Protein AF-A0A0R2WZL4-F1 (afdb_monomer)

Radius of gyration: 38.82 Å; Cα contacts (8 Å, |Δi|>4): 2685; chains: 1; bounding box: 129×86×103 Å

Structure (mmCIF, N/CA/C/O backbone):
data_AF-A0A0R2WZL4-F1
#
_entry.id   AF-A0A0R2WZL4-F1
#
loop_
_atom_site.group_PDB
_atom_site.id
_atom_site.type_symbol
_atom_site.label_atom_id
_atom_site.label_alt_id
_atom_site.label_comp_id
_atom_site.label_asym_id
_atom_site.label_entity_id
_atom_site.label_seq_id
_atom_site.pdbx_PDB_ins_code
_atom_site.Cartn_x
_atom_site.Cartn_y
_atom_site.Cartn_z
_atom_site.occupancy
_atom_site.B_iso_or_equiv
_atom_site.auth_seq_id
_atom_site.auth_comp_id
_atom_site.auth_asym_id
_atom_site.auth_atom_id
_atom_site.pdbx_PDB_model_num
ATOM 1 N N . MET A 1 1 ? 53.239 -12.359 5.645 1.00 42.91 1 MET A N 1
ATOM 2 C CA . MET A 1 1 ? 53.677 -11.224 6.497 1.00 42.91 1 MET A CA 1
ATOM 3 C C . MET A 1 1 ? 54.137 -11.592 7.932 1.00 42.91 1 MET A C 1
ATOM 5 O O . MET A 1 1 ? 54.342 -10.689 8.727 1.00 42.91 1 MET A O 1
ATOM 9 N N . LYS A 1 2 ? 54.384 -12.870 8.300 1.00 34.03 2 LYS A N 1
ATOM 10 C CA . LYS A 1 2 ? 54.748 -13.285 9.687 1.00 34.03 2 LYS A CA 1
ATOM 11 C C . LYS A 1 2 ? 56.235 -13.665 9.919 1.00 34.03 2 LYS A C 1
ATOM 13 O O . LYS A 1 2 ? 56.544 -14.350 10.886 1.00 34.03 2 LYS A O 1
ATOM 18 N N . LYS A 1 3 ? 57.171 -13.236 9.055 1.00 33.19 3 LYS A N 1
ATOM 19 C CA . LYS A 1 3 ? 58.615 -13.581 9.166 1.00 33.19 3 LYS A CA 1
ATOM 20 C C . LYS A 1 3 ? 59.605 -12.400 9.118 1.00 33.19 3 LYS A C 1
ATOM 22 O O . LYS A 1 3 ? 60.804 -12.633 9.174 1.00 33.19 3 LYS A O 1
ATOM 27 N N . TYR A 1 4 ? 59.121 -11.154 9.066 1.00 34.31 4 TYR A N 1
ATOM 28 C CA . TYR A 1 4 ? 59.945 -9.942 8.878 1.00 34.31 4 TYR A CA 1
ATOM 29 C C . TYR A 1 4 ? 59.833 -8.904 10.016 1.00 34.31 4 TYR A C 1
ATOM 31 O O . TYR A 1 4 ? 60.113 -7.729 9.816 1.00 34.31 4 TYR A O 1
ATOM 39 N N . LEU A 1 5 ? 59.451 -9.324 11.229 1.00 34.91 5 LEU A N 1
ATOM 40 C CA . LEU A 1 5 ? 59.210 -8.414 12.362 1.00 34.91 5 LEU A CA 1
ATOM 41 C C . LEU A 1 5 ? 60.094 -8.696 13.595 1.00 34.91 5 LEU A C 1
ATOM 43 O O . LEU A 1 5 ? 59.623 -8.634 14.728 1.00 34.91 5 LEU A O 1
ATOM 47 N N . LYS A 1 6 ? 61.372 -9.055 13.392 1.00 32.84 6 LYS A N 1
ATOM 48 C CA . LYS A 1 6 ? 62.297 -9.364 14.507 1.00 32.84 6 LYS A CA 1
ATOM 49 C C . LYS A 1 6 ? 63.731 -8.824 14.397 1.00 32.84 6 LYS A C 1
ATOM 51 O O . LYS A 1 6 ? 64.561 -9.187 15.220 1.00 32.84 6 LYS A O 1
ATOM 56 N N . ILE A 1 7 ? 64.021 -7.941 13.433 1.00 33.66 7 ILE A N 1
ATOM 57 C CA . ILE A 1 7 ? 65.332 -7.267 13.299 1.00 33.66 7 ILE A CA 1
ATOM 58 C C . ILE A 1 7 ? 65.134 -5.755 13.082 1.00 33.66 7 ILE A C 1
ATOM 60 O O . ILE A 1 7 ? 65.568 -5.178 12.092 1.00 33.66 7 ILE A O 1
ATOM 64 N N . ILE A 1 8 ? 64.454 -5.101 14.029 1.00 38.44 8 ILE A N 1
ATOM 65 C CA . ILE A 1 8 ? 64.528 -3.644 14.227 1.00 38.44 8 ILE A CA 1
ATOM 66 C C . ILE A 1 8 ? 64.680 -3.391 15.729 1.00 38.44 8 ILE A C 1
ATOM 68 O O . ILE A 1 8 ? 63.688 -3.238 16.437 1.00 38.44 8 ILE A O 1
ATOM 72 N N . LYS A 1 9 ? 65.935 -3.411 16.198 1.00 31.67 9 LYS A N 1
ATOM 73 C CA . LYS A 1 9 ? 66.472 -2.714 17.387 1.00 31.67 9 LYS A CA 1
ATOM 74 C C . LYS A 1 9 ? 67.906 -3.191 17.651 1.00 31.67 9 LYS A C 1
ATOM 76 O O . LYS A 1 9 ? 68.099 -4.134 18.405 1.00 31.67 9 LYS A O 1
ATOM 81 N N . CYS A 1 10 ? 68.886 -2.529 17.028 1.00 31.28 10 CYS A N 1
ATOM 82 C CA . CYS A 1 10 ? 70.178 -2.211 17.654 1.00 31.28 10 CYS A CA 1
ATOM 83 C C . CYS A 1 10 ? 71.043 -1.286 16.767 1.00 31.28 10 CYS A C 1
ATOM 85 O O . CYS A 1 10 ? 71.426 -1.669 15.670 1.00 31.28 10 CYS A O 1
ATOM 87 N N . ILE A 1 11 ? 71.419 -0.135 17.345 1.00 31.19 11 ILE A N 1
ATOM 88 C CA . ILE A 1 11 ? 72.631 0.676 17.083 1.00 31.19 11 ILE A CA 1
ATOM 89 C C . ILE A 1 11 ? 72.635 1.654 15.877 1.00 31.19 11 ILE A C 1
ATOM 91 O O . ILE A 1 11 ? 72.420 1.300 14.724 1.00 31.19 11 ILE A O 1
ATOM 95 N N . VAL A 1 12 ? 72.922 2.921 16.221 1.00 36.00 12 VAL A N 1
ATOM 96 C CA . VAL A 1 12 ? 72.890 4.212 15.485 1.00 36.00 12 VAL A CA 1
ATOM 97 C C . VAL A 1 12 ? 73.800 5.186 16.289 1.00 36.00 12 VAL A C 1
ATOM 99 O O . VAL A 1 12 ? 73.864 4.965 17.503 1.00 36.00 12 VAL A O 1
ATOM 102 N N . PRO A 1 13 ? 74.462 6.254 15.758 1.00 50.94 13 PRO A N 1
ATOM 103 C CA . PRO A 1 13 ? 74.482 6.853 14.404 1.00 50.94 13 PRO A CA 1
ATOM 104 C C . PRO A 1 13 ? 75.908 6.950 13.778 1.00 50.94 13 PRO A C 1
ATOM 106 O O . PRO A 1 13 ? 76.852 6.413 14.342 1.00 50.94 13 PRO A O 1
ATOM 109 N N . VAL A 1 14 ? 76.070 7.682 12.652 1.00 32.44 14 VAL A N 1
ATOM 110 C CA . VAL A 1 14 ? 77.042 8.804 12.422 1.00 32.44 14 VAL A CA 1
ATOM 111 C C . VAL A 1 14 ? 77.163 9.153 10.914 1.00 32.44 14 VAL A C 1
ATOM 113 O O . VAL A 1 14 ? 77.329 8.269 10.090 1.00 32.44 14 VAL A O 1
ATOM 116 N N . PHE A 1 15 ? 77.028 10.455 10.601 1.00 32.34 15 PHE A N 1
ATOM 117 C CA . PHE A 1 15 ? 77.385 11.273 9.408 1.00 32.34 15 PHE A CA 1
ATOM 118 C C . PHE A 1 15 ? 77.927 10.611 8.101 1.00 32.34 15 PHE A C 1
ATOM 120 O O . PHE A 1 15 ? 78.704 9.674 8.132 1.00 32.34 15 PHE A O 1
ATOM 127 N N . SER A 1 16 ? 77.661 11.129 6.887 1.00 33.50 16 SER A N 1
ATOM 128 C CA . SER A 1 16 ? 77.363 12.527 6.514 1.00 33.50 16 SER A CA 1
ATOM 129 C C . SER A 1 16 ? 76.373 12.689 5.337 1.00 33.50 16 SER A C 1
ATOM 131 O O . SER A 1 16 ? 76.288 11.881 4.412 1.00 33.50 16 SER A O 1
ATOM 133 N N . LYS A 1 17 ? 75.607 13.790 5.359 1.00 40.66 17 LYS A N 1
ATOM 134 C CA . LYS A 1 17 ? 74.672 14.190 4.295 1.00 40.66 17 LYS A CA 1
ATOM 135 C C . LYS A 1 17 ? 75.408 15.023 3.237 1.00 40.66 17 LYS A C 1
ATOM 137 O O . LYS A 1 17 ? 75.657 16.189 3.511 1.00 40.66 17 LYS A O 1
ATOM 142 N N . LEU A 1 18 ? 75.692 14.476 2.047 1.00 36.78 18 LEU A N 1
ATOM 143 C CA . LEU A 1 18 ? 75.801 15.265 0.793 1.00 36.78 18 LEU A CA 1
ATOM 144 C C . LEU A 1 18 ? 75.927 14.416 -0.489 1.00 36.78 18 LEU A C 1
ATOM 146 O O . LEU A 1 18 ? 75.380 14.807 -1.517 1.00 36.78 18 LEU A O 1
ATOM 150 N N . LEU A 1 19 ? 76.557 13.233 -0.450 1.00 36.47 19 LEU A N 1
ATOM 151 C CA . LEU A 1 19 ? 76.809 12.447 -1.676 1.00 36.47 19 LEU A CA 1
ATOM 152 C C . LEU A 1 19 ? 75.627 11.565 -2.140 1.00 36.47 19 LEU A C 1
ATOM 154 O O . LEU A 1 19 ? 75.511 11.234 -3.317 1.00 36.47 19 LEU A O 1
ATOM 158 N N . VAL A 1 20 ? 74.693 11.234 -1.242 1.00 38.94 20 VAL A N 1
ATOM 159 C CA . VAL A 1 20 ? 73.538 10.358 -1.539 1.00 38.94 20 VAL A CA 1
ATOM 160 C C . VAL A 1 20 ? 72.453 11.065 -2.378 1.00 38.94 20 VAL A C 1
ATOM 162 O O . VAL A 1 20 ? 71.661 10.408 -3.053 1.00 38.94 20 VAL A O 1
ATOM 165 N N . GLY A 1 21 ? 72.423 12.404 -2.386 1.00 35.44 21 GLY A N 1
ATOM 166 C CA . GLY A 1 21 ? 71.354 13.191 -3.017 1.00 35.44 21 GLY A CA 1
ATOM 167 C C . GLY A 1 21 ? 71.314 13.135 -4.550 1.00 35.44 21 GLY A C 1
ATOM 168 O O . GLY A 1 21 ? 70.229 13.188 -5.127 1.00 35.44 21 GLY A O 1
ATOM 169 N N . ARG A 1 22 ? 72.467 12.999 -5.223 1.00 36.53 22 ARG A N 1
ATOM 170 C CA . ARG A 1 22 ? 72.528 12.932 -6.699 1.00 36.53 22 ARG A CA 1
ATOM 171 C C . ARG A 1 22 ? 72.391 11.511 -7.248 1.00 36.53 22 ARG A C 1
ATOM 173 O O . ARG A 1 22 ? 71.709 11.332 -8.250 1.00 36.53 22 ARG A O 1
ATOM 180 N N . ILE A 1 23 ? 72.927 10.499 -6.561 1.00 40.91 23 ILE A N 1
ATOM 181 C CA . ILE A 1 23 ? 72.778 9.095 -6.986 1.00 40.91 23 ILE A CA 1
ATOM 182 C C . ILE A 1 23 ? 71.340 8.602 -6.764 1.00 40.91 23 ILE A C 1
ATOM 184 O O . ILE A 1 23 ? 70.793 7.938 -7.642 1.00 40.91 23 ILE A O 1
ATOM 188 N N . LYS A 1 24 ? 70.663 9.008 -5.673 1.00 36.94 24 LYS A N 1
ATOM 189 C CA . LYS A 1 24 ? 69.231 8.700 -5.514 1.00 36.94 24 LYS A CA 1
ATOM 190 C C . LYS A 1 24 ? 68.367 9.334 -6.605 1.00 36.94 24 LYS A C 1
ATOM 192 O O . LYS A 1 24 ? 67.495 8.644 -7.106 1.00 36.94 24 LYS A O 1
ATOM 197 N N . LYS A 1 25 ? 68.613 10.583 -7.027 1.00 36.12 25 LYS A N 1
ATOM 198 C CA . LYS A 1 25 ? 67.822 11.196 -8.114 1.00 36.12 25 LYS A CA 1
ATOM 199 C C . LYS A 1 25 ? 68.014 10.517 -9.476 1.00 36.12 25 LYS A C 1
ATOM 201 O O . LYS A 1 25 ? 67.061 10.498 -10.242 1.00 36.12 25 LYS A O 1
ATOM 206 N N . LEU A 1 26 ? 69.182 9.933 -9.762 1.00 34.38 26 LEU A N 1
ATOM 207 C CA . LEU A 1 26 ? 69.408 9.220 -11.026 1.00 34.38 26 LEU A CA 1
ATOM 208 C C . LEU A 1 26 ? 68.809 7.799 -11.017 1.00 34.38 26 LEU A C 1
ATOM 210 O O . LEU A 1 26 ? 68.185 7.397 -11.992 1.00 34.38 26 LEU A O 1
ATOM 214 N N . LEU A 1 27 ? 68.915 7.065 -9.901 1.00 35.75 27 LEU A N 1
ATOM 215 C CA . LEU A 1 27 ? 68.297 5.735 -9.764 1.00 35.75 27 LEU A CA 1
ATOM 216 C C . LEU A 1 27 ? 66.770 5.772 -9.586 1.00 35.75 27 LEU A C 1
ATOM 218 O O . LEU A 1 27 ? 66.108 4.823 -9.988 1.00 35.75 27 LEU A O 1
ATOM 222 N N . PHE A 1 28 ? 66.192 6.856 -9.052 1.00 37.56 28 PHE A N 1
ATOM 223 C CA . PHE A 1 28 ? 64.728 7.018 -9.006 1.00 37.56 28 PHE A CA 1
ATOM 224 C C . PHE A 1 28 ? 64.120 7.348 -10.381 1.00 37.56 28 PHE A C 1
ATOM 226 O O . PHE A 1 28 ? 62.943 7.090 -10.595 1.00 37.56 28 PHE A O 1
ATOM 233 N N . PHE A 1 29 ? 64.913 7.883 -11.320 1.00 36.09 29 PHE A N 1
ATOM 234 C CA . PHE A 1 29 ? 64.477 8.155 -12.698 1.00 36.09 29 PHE A CA 1
ATOM 235 C C . PHE A 1 29 ? 64.602 6.942 -13.636 1.00 36.09 29 PHE A C 1
ATOM 237 O O . PHE A 1 29 ? 63.929 6.897 -14.658 1.00 36.09 29 PHE A O 1
ATOM 244 N N . LEU A 1 30 ? 65.435 5.951 -13.295 1.00 32.41 30 LEU A N 1
ATOM 245 C CA . LEU A 1 30 ? 65.675 4.749 -14.111 1.00 32.41 30 LEU A CA 1
ATOM 246 C C . LEU A 1 30 ? 64.842 3.521 -13.697 1.00 32.41 30 LEU A C 1
ATOM 248 O O . LEU A 1 30 ? 64.980 2.464 -14.301 1.00 32.41 30 LEU A O 1
ATOM 252 N N . PHE A 1 31 ? 63.957 3.662 -12.705 1.00 34.00 31 PHE A N 1
ATOM 253 C CA . PHE A 1 31 ? 62.979 2.640 -12.299 1.00 34.00 31 PHE A CA 1
ATOM 254 C C . PHE A 1 31 ? 61.521 3.068 -12.561 1.00 34.00 31 PHE A C 1
ATOM 256 O O . PHE A 1 31 ? 60.591 2.558 -11.940 1.00 34.00 31 PHE A O 1
ATOM 263 N N . TRP A 1 32 ? 61.313 4.000 -13.497 1.00 36.41 32 TRP A N 1
ATOM 264 C CA . TRP A 1 32 ? 59.991 4.520 -13.867 1.00 36.41 32 TRP A CA 1
ATOM 265 C C . TRP A 1 32 ? 59.650 4.235 -15.338 1.00 36.41 32 TRP A C 1
ATOM 267 O O . TRP A 1 32 ? 59.390 5.129 -16.135 1.00 36.41 32 TRP A O 1
ATOM 277 N N . SER A 1 33 ? 59.672 2.948 -15.696 1.00 35.72 33 SER A N 1
ATOM 278 C CA . SER A 1 33 ? 59.216 2.433 -16.999 1.00 35.72 33 SER A CA 1
ATOM 279 C C . SER A 1 33 ? 58.609 1.022 -16.905 1.00 35.72 33 SER A C 1
ATOM 281 O O . SER A 1 33 ? 58.735 0.222 -17.825 1.00 35.72 33 SER A O 1
ATOM 283 N N . ALA A 1 34 ? 57.945 0.721 -15.781 1.00 35.31 34 ALA A N 1
ATOM 284 C CA . ALA A 1 34 ? 57.037 -0.422 -15.619 1.00 35.31 34 ALA A CA 1
ATOM 285 C C . ALA A 1 34 ? 56.175 -0.275 -14.344 1.00 35.31 34 ALA A C 1
ATOM 287 O O . ALA A 1 34 ? 56.129 -1.177 -13.509 1.00 35.31 34 ALA A O 1
ATOM 288 N N . LEU A 1 35 ? 55.493 0.866 -14.160 1.00 33.72 35 LEU A N 1
ATOM 289 C CA . LEU A 1 35 ? 54.338 0.876 -13.257 1.00 33.72 35 LEU A CA 1
ATOM 290 C C . LEU A 1 35 ? 53.170 0.236 -14.008 1.00 33.72 35 LEU A C 1
ATOM 292 O O . LEU A 1 35 ? 52.430 0.906 -14.722 1.00 33.72 35 LEU A O 1
ATOM 296 N N . THR A 1 36 ? 53.009 -1.075 -13.840 1.00 37.25 36 THR A N 1
ATOM 297 C CA . THR A 1 36 ? 51.704 -1.707 -14.032 1.00 37.25 36 THR A CA 1
ATOM 298 C C . THR A 1 36 ? 50.740 -1.032 -13.062 1.00 37.25 36 THR A C 1
ATOM 300 O O . THR A 1 36 ? 50.865 -1.223 -11.847 1.00 37.25 36 THR A O 1
ATOM 303 N N . PHE A 1 37 ? 49.821 -0.209 -13.573 1.00 42.28 37 PHE A N 1
ATOM 304 C CA . PHE A 1 37 ? 48.722 0.311 -12.767 1.00 42.28 37 PHE A CA 1
ATOM 305 C C . PHE A 1 37 ? 47.989 -0.885 -12.153 1.00 42.28 37 PHE A C 1
ATOM 307 O O . PHE A 1 37 ? 47.539 -1.779 -12.869 1.00 42.28 37 PHE A O 1
ATOM 314 N N . ALA A 1 38 ? 47.927 -0.937 -10.822 1.00 42.78 38 ALA A N 1
ATOM 315 C CA . ALA A 1 38 ? 47.185 -1.976 -10.125 1.00 42.78 38 ALA A CA 1
ATOM 316 C C . ALA A 1 38 ? 45.692 -1.725 -10.371 1.00 42.78 38 ALA A C 1
ATOM 318 O O . ALA A 1 38 ? 45.100 -0.832 -9.766 1.00 42.78 38 ALA A O 1
ATOM 319 N N . GLN A 1 39 ? 45.122 -2.468 -11.318 1.00 54.16 39 GLN A N 1
ATOM 320 C CA . GLN A 1 39 ? 43.745 -2.293 -11.758 1.00 54.16 39 GLN A CA 1
ATOM 321 C C . GLN A 1 39 ? 42.776 -2.575 -10.602 1.00 54.16 39 GLN A C 1
ATOM 323 O O . GLN A 1 39 ? 42.875 -3.604 -9.932 1.00 54.16 39 GLN A O 1
ATOM 328 N N . THR A 1 40 ? 41.829 -1.663 -10.372 1.00 61.69 40 THR A N 1
ATOM 329 C CA . THR A 1 40 ? 40.740 -1.899 -9.414 1.00 61.69 40 THR A CA 1
ATOM 330 C C . THR A 1 40 ? 39.724 -2.860 -10.026 1.00 61.69 40 THR A C 1
ATOM 332 O O . THR A 1 40 ? 39.302 -2.676 -11.167 1.00 61.69 40 THR A O 1
ATOM 335 N N . SER A 1 41 ? 39.357 -3.914 -9.296 1.00 76.06 41 SER A N 1
ATOM 336 C CA . SER A 1 41 ? 38.286 -4.818 -9.726 1.00 76.06 41 SER A CA 1
ATOM 337 C C . SER A 1 41 ? 36.934 -4.086 -9.729 1.00 76.06 41 SER A C 1
ATOM 339 O O . SER A 1 41 ? 36.738 -3.214 -8.878 1.00 76.06 41 SER A O 1
ATOM 341 N N . PRO A 1 42 ? 35.996 -4.444 -10.626 1.00 87.31 42 PRO A N 1
ATOM 342 C CA . PRO A 1 42 ? 34.626 -3.934 -10.602 1.00 87.31 42 PRO A CA 1
ATOM 343 C C . PRO A 1 42 ? 33.976 -4.073 -9.223 1.00 87.31 42 PRO A C 1
ATOM 345 O O . PRO A 1 42 ? 34.118 -5.111 -8.571 1.00 87.31 42 PRO A O 1
ATOM 348 N N . ILE A 1 43 ? 33.246 -3.043 -8.797 1.00 90.31 43 ILE A N 1
ATOM 349 C CA . ILE A 1 43 ? 32.534 -3.026 -7.513 1.00 90.31 43 ILE A CA 1
ATOM 350 C C . ILE A 1 43 ? 31.051 -3.268 -7.793 1.00 90.31 43 ILE A C 1
ATOM 352 O O . ILE A 1 43 ? 30.420 -2.466 -8.475 1.00 90.31 43 ILE A O 1
ATOM 356 N N . SER A 1 44 ? 30.497 -4.368 -7.281 1.00 91.50 44 SER A N 1
ATOM 357 C CA . SER A 1 44 ? 29.059 -4.653 -7.374 1.00 91.50 44 SER A CA 1
ATOM 358 C C . SER A 1 44 ? 28.257 -3.634 -6.568 1.00 91.50 44 SER A C 1
ATOM 360 O O . SER A 1 44 ? 28.508 -3.478 -5.376 1.00 91.50 44 SER A O 1
ATOM 362 N N . LEU A 1 45 ? 27.276 -2.995 -7.207 1.00 89.12 45 LEU A N 1
ATOM 363 C CA . LEU A 1 45 ? 26.297 -2.107 -6.567 1.00 89.12 45 LEU A CA 1
ATOM 364 C C . LEU A 1 45 ? 24.954 -2.814 -6.295 1.00 89.12 45 LEU A C 1
ATOM 366 O O . LEU A 1 45 ? 24.083 -2.246 -5.650 1.00 89.12 45 LEU A O 1
ATOM 370 N N . GLY A 1 46 ? 24.796 -4.063 -6.752 1.00 90.06 46 GLY A N 1
ATOM 371 C CA . GLY A 1 46 ? 23.563 -4.839 -6.605 1.00 90.06 46 GLY A CA 1
ATOM 372 C C . GLY A 1 46 ? 22.671 -4.744 -7.841 1.00 90.06 46 GLY A C 1
ATOM 373 O O . GLY A 1 46 ? 23.168 -4.636 -8.961 1.00 90.06 46 GLY A O 1
ATOM 374 N N . GLU A 1 47 ? 21.360 -4.826 -7.644 1.00 92.81 47 GLU A N 1
ATOM 375 C CA . GLU A 1 47 ? 20.355 -4.673 -8.700 1.00 92.81 47 GLU A CA 1
ATOM 376 C C . GLU A 1 47 ? 19.944 -3.200 -8.844 1.00 92.81 47 GLU A C 1
ATOM 378 O O . GLU A 1 47 ? 19.761 -2.508 -7.842 1.00 92.81 47 GLU A O 1
ATOM 383 N N . LEU A 1 48 ? 19.771 -2.714 -10.077 1.00 93.19 48 LEU A N 1
ATOM 384 C CA . LEU A 1 48 ? 19.361 -1.335 -10.343 1.00 93.19 48 LEU A CA 1
ATOM 385 C C . LEU A 1 48 ? 17.897 -1.088 -9.950 1.00 93.19 48 LEU A C 1
ATOM 387 O O . LEU A 1 48 ? 16.988 -1.281 -10.761 1.00 93.19 48 LEU A O 1
ATOM 391 N N . GLN A 1 49 ? 17.686 -0.611 -8.724 1.00 91.50 49 GLN A N 1
ATOM 392 C CA . GLN A 1 49 ? 16.381 -0.145 -8.256 1.00 91.50 49 GLN A CA 1
ATOM 393 C C . GLN A 1 49 ? 16.065 1.261 -8.803 1.00 91.50 49 GLN A C 1
ATOM 395 O O . GLN A 1 49 ? 16.957 2.113 -8.832 1.00 91.50 49 GLN A O 1
ATOM 400 N N . PRO A 1 50 ? 14.817 1.543 -9.225 1.00 93.31 50 PRO A N 1
ATOM 401 C CA . PRO A 1 50 ? 14.433 2.811 -9.848 1.00 93.31 50 PRO A CA 1
ATOM 402 C C . PRO A 1 50 ? 14.173 3.934 -8.826 1.00 93.31 50 PRO A C 1
ATOM 404 O O . PRO A 1 50 ? 13.101 4.540 -8.801 1.00 93.31 50 PRO A O 1
ATOM 407 N N . PHE A 1 51 ? 15.157 4.246 -7.976 1.00 94.56 51 PHE A N 1
ATOM 408 C CA . PHE A 1 51 ? 15.015 5.230 -6.888 1.00 94.56 51 PHE A CA 1
ATOM 409 C C . PHE A 1 51 ? 14.602 6.636 -7.367 1.00 94.56 51 PHE A C 1
ATOM 411 O O . PHE A 1 51 ? 14.032 7.409 -6.602 1.00 94.56 51 PHE A O 1
ATOM 418 N N . TRP A 1 52 ? 14.849 6.979 -8.633 1.00 92.94 52 TRP A N 1
ATOM 419 C CA . TRP A 1 52 ? 14.465 8.258 -9.243 1.00 92.94 52 TRP A CA 1
ATOM 420 C C . TRP A 1 52 ? 12.996 8.346 -9.680 1.00 92.94 52 TRP A C 1
ATOM 422 O O . TRP A 1 52 ? 12.560 9.432 -10.058 1.00 92.94 52 TRP A O 1
ATOM 432 N N . ARG A 1 53 ? 12.215 7.252 -9.633 1.00 93.38 53 ARG A N 1
ATOM 433 C CA . ARG A 1 53 ? 10.798 7.237 -10.054 1.00 93.38 53 ARG A CA 1
ATOM 434 C C . ARG A 1 53 ? 9.849 7.808 -8.991 1.00 93.38 53 ARG A C 1
ATOM 436 O O . ARG A 1 53 ? 8.836 7.203 -8.626 1.00 93.38 53 ARG A O 1
ATOM 443 N N . SER A 1 54 ? 10.179 8.996 -8.487 1.00 93.50 54 SER A N 1
ATOM 444 C CA . SER A 1 54 ? 9.365 9.756 -7.534 1.00 93.50 54 SER A CA 1
ATOM 445 C C . SER A 1 54 ? 9.348 11.245 -7.891 1.00 93.50 54 SER A C 1
ATOM 447 O O . SER A 1 54 ? 10.378 11.802 -8.269 1.00 93.50 54 SER A O 1
ATOM 449 N N . GLN A 1 55 ? 8.202 11.921 -7.741 1.00 93.44 55 GLN A N 1
ATOM 450 C CA . GLN A 1 55 ? 8.107 13.377 -7.936 1.00 93.44 55 GLN A CA 1
ATOM 451 C C . GLN A 1 55 ? 7.191 14.067 -6.914 1.00 93.44 55 GLN A C 1
ATOM 453 O O . GLN A 1 55 ? 6.211 13.478 -6.453 1.00 93.44 55 GLN A O 1
ATOM 458 N N . PRO A 1 56 ? 7.481 15.328 -6.554 1.00 93.56 56 PRO A N 1
ATOM 459 C CA . PRO A 1 56 ? 6.592 16.145 -5.740 1.00 93.56 56 PRO A CA 1
ATOM 460 C C . PRO A 1 56 ? 5.449 16.749 -6.572 1.00 93.56 56 PRO A C 1
ATOM 462 O O . PRO A 1 56 ? 5.650 17.243 -7.684 1.00 93.56 56 PRO A O 1
ATOM 465 N N . VAL A 1 57 ? 4.248 16.779 -5.994 1.00 95.31 57 VAL A N 1
ATOM 466 C CA . VAL A 1 57 ? 3.075 17.494 -6.520 1.00 95.31 57 VAL A CA 1
ATOM 467 C C . VAL A 1 57 ? 2.584 18.499 -5.479 1.00 95.31 57 VAL A C 1
ATOM 469 O O . VAL A 1 57 ? 2.466 18.192 -4.290 1.00 95.31 57 VAL A O 1
ATOM 472 N N . LEU A 1 58 ? 2.364 19.747 -5.907 1.00 93.19 58 LEU A N 1
ATOM 473 C CA . LEU A 1 58 ? 2.292 20.893 -4.995 1.00 93.19 58 LEU A CA 1
ATOM 474 C C . LEU A 1 58 ? 0.925 21.585 -4.986 1.00 93.19 58 LEU A C 1
ATOM 476 O O . LEU A 1 58 ? 0.453 22.104 -6.001 1.00 93.19 58 LEU A O 1
ATOM 480 N N . GLY A 1 59 ? 0.354 21.738 -3.791 1.00 93.81 59 GLY A N 1
ATOM 481 C CA . GLY A 1 59 ? -0.661 22.752 -3.523 1.00 93.81 59 GLY A CA 1
ATOM 482 C C . GLY A 1 59 ? -0.096 24.159 -3.790 1.00 93.81 59 GLY A C 1
ATOM 483 O O . GLY A 1 59 ? 1.074 24.423 -3.479 1.00 93.81 59 GLY A O 1
ATOM 484 N N . PRO A 1 60 ? -0.888 25.079 -4.372 1.00 94.00 60 PRO A N 1
ATOM 485 C CA . PRO A 1 60 ? -2.350 25.043 -4.515 1.00 94.00 60 PRO A CA 1
ATOM 486 C C . PRO A 1 60 ? -2.891 24.437 -5.830 1.00 94.00 60 PRO A C 1
ATOM 488 O O . PRO A 1 60 ? -4.064 24.626 -6.130 1.00 94.00 60 PRO A O 1
ATOM 491 N N . TYR A 1 61 ? -2.074 23.752 -6.637 1.00 94.75 61 TYR A N 1
ATOM 492 C CA . TYR A 1 61 ? -2.434 23.329 -8.006 1.00 94.75 61 TYR A CA 1
ATOM 493 C C . TYR A 1 61 ? -2.808 21.836 -8.126 1.00 94.75 61 TYR A C 1
ATOM 495 O O . TYR A 1 61 ? -2.878 21.290 -9.226 1.00 94.75 61 TYR A O 1
ATOM 503 N N . LEU A 1 62 ? -3.029 21.154 -6.997 1.00 96.12 62 LEU A N 1
ATOM 504 C CA . LEU A 1 62 ? -3.294 19.709 -6.951 1.00 96.12 62 LEU A CA 1
ATOM 505 C C . LEU A 1 62 ? -4.579 19.325 -7.699 1.00 96.12 62 LEU A C 1
ATOM 507 O O . LEU A 1 62 ? -4.557 18.393 -8.496 1.00 96.12 62 LEU A O 1
ATOM 511 N N . GLN A 1 63 ? -5.667 20.083 -7.514 1.00 94.12 63 GLN A N 1
ATOM 512 C CA . GLN A 1 63 ? -6.939 19.835 -8.213 1.00 94.12 63 GLN A CA 1
ATOM 513 C C . GLN A 1 63 ? -6.861 20.040 -9.737 1.00 94.12 63 GLN A C 1
ATOM 515 O O . GLN A 1 63 ? -7.686 19.501 -10.469 1.00 94.12 63 GLN A O 1
ATOM 520 N N . ASP A 1 64 ? -5.851 20.771 -10.219 1.00 91.69 64 ASP A N 1
ATOM 521 C CA . ASP A 1 64 ? -5.598 20.971 -11.651 1.00 91.69 64 ASP A CA 1
ATOM 522 C C . ASP A 1 64 ? -4.770 19.813 -12.252 1.00 91.69 64 ASP A C 1
ATOM 524 O O . ASP A 1 64 ? -4.459 19.819 -13.443 1.00 91.69 64 ASP A O 1
ATOM 528 N N . GLY A 1 65 ? -4.372 18.830 -11.430 1.00 91.94 65 GLY A N 1
ATOM 529 C CA . GLY A 1 65 ? -3.494 17.732 -11.825 1.00 91.94 65 GLY A CA 1
ATOM 530 C C . GLY A 1 65 ? -2.089 18.206 -12.191 1.00 91.94 65 GLY A C 1
ATOM 531 O O . GLY A 1 65 ? -1.544 17.763 -13.205 1.00 91.94 65 GLY A O 1
ATOM 532 N N . ILE A 1 66 ? -1.500 19.123 -11.407 1.00 90.50 66 ILE A N 1
ATOM 533 C CA . ILE A 1 66 ? -0.140 19.632 -11.650 1.00 90.50 66 ILE A CA 1
ATOM 534 C C . ILE A 1 66 ? 0.857 18.486 -11.899 1.00 90.50 66 ILE A C 1
ATOM 536 O O . ILE A 1 66 ? 0.832 17.456 -11.224 1.00 90.50 66 ILE A O 1
ATOM 540 N N . ASN A 1 67 ? 1.717 18.689 -12.900 1.00 89.81 67 ASN A N 1
ATOM 541 C CA . ASN A 1 67 ? 2.698 17.743 -13.442 1.00 89.81 67 ASN A CA 1
ATOM 542 C C . ASN A 1 67 ? 2.131 16.497 -14.154 1.00 89.81 67 ASN A C 1
ATOM 544 O O . ASN A 1 67 ? 2.920 15.735 -14.708 1.00 89.81 67 ASN A O 1
ATOM 548 N N . THR A 1 68 ? 0.807 16.309 -14.240 1.00 91.56 68 THR A N 1
ATOM 549 C CA . THR A 1 68 ? 0.238 15.277 -15.125 1.00 91.56 68 THR A CA 1
ATOM 550 C C . THR A 1 68 ? 0.289 15.720 -16.590 1.00 91.56 68 THR A C 1
ATOM 552 O O . THR A 1 68 ? -0.047 16.856 -16.935 1.00 91.56 68 THR A O 1
ATOM 555 N N . THR A 1 69 ? 0.686 14.815 -17.482 1.00 90.19 69 THR A N 1
ATOM 556 C CA . THR A 1 69 ? 0.617 15.020 -18.933 1.00 90.19 69 THR A CA 1
ATOM 557 C C . THR A 1 69 ? 0.330 13.711 -19.649 1.00 90.19 69 THR A C 1
ATOM 559 O O . THR A 1 69 ? 0.607 12.629 -19.137 1.00 90.19 69 THR A O 1
ATOM 562 N N . GLU A 1 70 ? -0.212 13.819 -20.856 1.00 90.62 70 GLU A N 1
ATOM 563 C CA . GLU A 1 70 ? -0.118 12.747 -21.840 1.00 90.62 70 GLU A CA 1
ATOM 564 C C . GLU A 1 70 ? 1.349 12.604 -22.264 1.00 90.62 70 GLU A C 1
ATOM 566 O O . GLU A 1 70 ? 2.041 13.612 -22.445 1.00 90.62 70 GLU A O 1
ATOM 571 N N . ILE A 1 71 ? 1.839 11.365 -22.339 1.00 90.81 71 ILE A N 1
ATOM 572 C CA . ILE A 1 71 ? 3.217 11.068 -22.744 1.00 90.81 71 ILE A CA 1
ATOM 573 C C . ILE A 1 71 ? 3.294 11.113 -24.272 1.00 90.81 71 ILE A C 1
ATOM 575 O O . ILE A 1 71 ? 2.616 10.302 -24.909 1.00 90.81 71 ILE A O 1
ATOM 579 N N . PRO A 1 72 ? 4.122 11.994 -24.865 1.00 90.56 72 PRO A N 1
ATOM 580 C CA . PRO A 1 72 ? 4.237 12.098 -26.315 1.00 90.56 72 PRO A CA 1
ATOM 581 C C . PRO A 1 72 ? 4.738 10.802 -26.962 1.00 90.56 72 PRO A C 1
ATOM 583 O O . PRO A 1 72 ? 5.693 10.194 -26.479 1.00 90.56 72 PRO A O 1
ATOM 586 N N . ASP A 1 73 ? 4.163 10.419 -28.104 1.00 90.94 73 ASP A N 1
ATOM 587 C CA . ASP A 1 73 ? 4.502 9.164 -28.792 1.00 90.94 73 ASP A CA 1
ATOM 588 C C . ASP A 1 73 ? 5.984 9.052 -29.180 1.00 90.94 73 ASP A C 1
ATOM 590 O O . ASP A 1 73 ? 6.537 7.952 -29.194 1.00 90.94 73 ASP A O 1
ATOM 594 N N . PHE A 1 74 ? 6.666 10.174 -29.440 1.00 92.38 74 PHE A N 1
ATOM 595 C CA . PHE A 1 74 ? 8.098 10.177 -29.755 1.00 92.38 74 PHE A CA 1
ATOM 596 C C . PHE A 1 74 ? 8.976 9.671 -28.593 1.00 92.38 74 PHE A C 1
ATOM 598 O O . PHE A 1 74 ? 10.081 9.192 -28.836 1.00 92.38 74 PHE A O 1
ATOM 605 N N . MET A 1 75 ? 8.484 9.710 -27.346 1.00 91.94 75 MET A N 1
ATOM 606 C CA . MET A 1 75 ? 9.163 9.134 -26.174 1.00 91.94 75 MET A CA 1
ATOM 607 C C . MET A 1 75 ? 9.181 7.595 -26.199 1.00 91.94 75 MET A C 1
ATOM 609 O O . MET A 1 75 ? 9.994 6.978 -25.514 1.00 91.94 75 MET A O 1
ATOM 613 N N . LEU A 1 76 ? 8.285 6.972 -26.972 1.00 90.38 76 LEU A N 1
ATOM 614 C CA . LEU A 1 76 ? 8.134 5.516 -27.096 1.00 90.38 76 LEU A CA 1
ATOM 615 C C . LEU A 1 76 ? 8.891 4.945 -28.308 1.00 90.38 76 LEU A C 1
ATOM 617 O O . LEU A 1 76 ? 8.967 3.731 -28.468 1.00 90.38 76 LEU A O 1
ATOM 621 N N . GLN A 1 77 ? 9.411 5.810 -29.184 1.00 92.19 77 GLN A N 1
ATOM 622 C CA . GLN A 1 77 ? 9.973 5.463 -30.494 1.00 92.19 77 GLN A CA 1
ATOM 623 C C . GLN A 1 77 ? 11.506 5.595 -30.499 1.00 92.19 77 GLN A C 1
ATOM 625 O O . GLN A 1 77 ? 12.074 6.315 -31.320 1.00 92.19 77 GLN A O 1
ATOM 630 N N . THR A 1 78 ? 12.168 4.933 -29.550 1.00 93.44 78 THR A N 1
ATOM 631 C CA . THR A 1 78 ? 13.629 4.964 -29.349 1.00 93.44 78 THR A CA 1
ATOM 632 C C . THR A 1 78 ? 14.152 3.567 -28.980 1.00 93.44 78 THR A C 1
ATOM 634 O O . THR A 1 78 ? 13.356 2.680 -28.668 1.00 93.44 78 THR A O 1
ATOM 637 N N . ASP A 1 79 ? 15.475 3.353 -28.965 1.00 94.19 79 ASP A N 1
ATOM 638 C CA . ASP A 1 79 ? 16.067 2.099 -28.452 1.00 94.19 79 ASP A CA 1
ATOM 639 C C . ASP A 1 79 ? 16.013 1.995 -26.908 1.00 94.19 79 ASP A C 1
ATOM 641 O O . ASP A 1 79 ? 16.274 0.932 -26.343 1.00 94.19 79 ASP A O 1
ATOM 645 N N . PHE A 1 80 ? 15.631 3.081 -26.225 1.00 95.25 80 PHE A N 1
ATOM 646 C CA . PHE A 1 80 ? 15.405 3.166 -24.778 1.00 95.25 80 PHE A CA 1
ATOM 647 C C . PHE A 1 80 ? 14.008 3.763 -24.512 1.00 95.25 80 PHE A C 1
ATOM 649 O O . PHE A 1 80 ? 13.899 4.911 -24.068 1.00 95.25 80 PHE A O 1
ATOM 656 N N . PRO A 1 81 ? 12.925 3.045 -24.868 1.00 92.62 81 PRO A N 1
ATOM 657 C CA . PRO A 1 81 ? 11.582 3.611 -24.897 1.00 92.62 81 PRO A CA 1
ATOM 658 C C . PRO A 1 81 ? 11.072 3.923 -23.488 1.00 92.62 81 PRO A C 1
ATOM 660 O O . PRO A 1 81 ? 11.266 3.139 -22.553 1.00 92.62 81 PRO A O 1
ATOM 663 N N . TYR A 1 82 ? 10.368 5.048 -23.349 1.00 90.56 82 TYR A N 1
ATOM 664 C CA . TYR A 1 82 ? 9.750 5.462 -22.090 1.00 90.56 82 TYR A CA 1
ATOM 665 C C . TYR A 1 82 ? 8.792 4.390 -21.547 1.00 90.56 82 TYR A C 1
ATOM 667 O O . TYR A 1 82 ? 7.888 3.924 -22.245 1.00 90.56 82 TYR A O 1
ATOM 675 N N . GLN A 1 83 ? 8.963 4.032 -20.274 1.00 87.12 83 GLN A N 1
ATOM 676 C CA . GLN A 1 83 ? 8.139 3.033 -19.597 1.00 87.12 83 GLN A CA 1
ATOM 677 C C . GLN A 1 83 ? 6.882 3.691 -19.008 1.00 87.12 83 GLN A C 1
ATOM 679 O O . GLN A 1 83 ? 6.910 4.231 -17.897 1.00 87.12 83 GLN A O 1
ATOM 684 N N . LYS A 1 84 ? 5.777 3.643 -19.772 1.00 85.25 84 LYS A N 1
ATOM 685 C CA . LYS A 1 84 ? 4.447 4.099 -19.327 1.00 85.25 84 LYS A CA 1
ATOM 686 C C . LYS A 1 84 ? 4.005 3.353 -18.081 1.00 85.25 84 LYS A C 1
ATOM 688 O O . LYS A 1 84 ? 4.004 2.119 -18.064 1.00 85.25 84 LYS A O 1
ATOM 693 N N . ARG A 1 85 ? 3.545 4.091 -17.069 1.00 83.50 85 ARG A N 1
ATOM 694 C CA . ARG A 1 85 ? 2.930 3.466 -15.900 1.00 83.50 85 ARG A CA 1
ATOM 695 C C . ARG A 1 85 ? 1.654 2.726 -16.322 1.00 83.50 85 ARG A C 1
ATOM 697 O O . ARG A 1 85 ? 0.852 3.223 -17.117 1.00 83.50 85 ARG A O 1
ATOM 704 N N . SER A 1 86 ? 1.468 1.523 -15.789 1.00 68.62 86 SER A N 1
ATOM 705 C CA . SER A 1 86 ? 0.288 0.692 -16.034 1.00 68.62 86 SER A CA 1
ATOM 706 C C . SER A 1 86 ? -0.256 0.126 -14.727 1.00 68.62 86 SER A C 1
ATOM 708 O O . SER A 1 86 ? 0.475 -0.021 -13.749 1.00 68.62 86 SER A O 1
ATOM 710 N N . LEU A 1 87 ? -1.553 -0.168 -14.710 1.00 56.25 87 LEU A N 1
ATOM 711 C CA . LEU A 1 87 ? -2.237 -0.851 -13.618 1.00 56.25 87 LEU A CA 1
ATOM 712 C C . LEU A 1 87 ? -3.087 -1.960 -14.238 1.00 56.25 87 LEU A C 1
ATOM 714 O O . LEU A 1 87 ? -3.816 -1.712 -15.198 1.00 56.25 87 LEU A O 1
ATOM 718 N N . ASN A 1 88 ? -2.963 -3.188 -13.733 1.00 51.53 88 ASN A N 1
ATOM 719 C CA . ASN A 1 88 ? -3.663 -4.370 -14.257 1.00 51.53 88 ASN A CA 1
ATOM 720 C C . ASN A 1 88 ? -3.508 -4.536 -15.789 1.00 51.53 88 ASN A C 1
ATOM 722 O O . ASN A 1 88 ? -4.472 -4.802 -16.502 1.00 51.53 88 ASN A O 1
ATOM 726 N N . GLY A 1 89 ? -2.299 -4.293 -16.312 1.00 52.88 89 GLY A N 1
ATOM 727 C CA . GLY A 1 89 ? -1.987 -4.370 -17.747 1.00 52.88 89 GLY A CA 1
ATOM 728 C C . GLY A 1 89 ? -2.536 -3.226 -18.614 1.00 52.88 89 GLY A C 1
ATOM 729 O O . GLY A 1 89 ? -2.279 -3.204 -19.813 1.00 52.88 89 GLY A O 1
ATOM 730 N N . THR A 1 90 ? -3.253 -2.256 -18.037 1.00 52.75 90 THR A N 1
ATOM 731 C CA . THR A 1 90 ? -3.774 -1.085 -18.760 1.00 52.75 90 THR A CA 1
ATOM 732 C C . THR A 1 90 ? -2.866 0.123 -18.528 1.00 52.75 90 THR A C 1
ATOM 734 O O . THR A 1 90 ? -2.661 0.537 -17.386 1.00 52.75 90 THR A O 1
ATOM 737 N N . SER A 1 91 ? -2.312 0.701 -19.597 1.00 70.12 91 SER A N 1
ATOM 738 C CA . SER A 1 91 ? -1.562 1.965 -19.530 1.00 70.12 91 SER A CA 1
ATOM 739 C C . SER A 1 91 ? -2.502 3.163 -19.406 1.00 70.12 91 SER A C 1
ATOM 741 O O . SER A 1 91 ? -3.547 3.213 -20.055 1.00 70.12 91 SER A O 1
ATOM 743 N N . PHE A 1 92 ? -2.106 4.163 -18.621 1.00 75.75 92 PHE A N 1
ATOM 744 C CA . PHE A 1 92 ? -2.870 5.403 -18.493 1.00 75.75 92 PHE A CA 1
ATOM 745 C C . PHE A 1 92 ? -2.631 6.343 -19.685 1.00 75.75 92 PHE A C 1
ATOM 747 O O . PHE A 1 92 ? -1.555 6.361 -20.284 1.00 75.75 92 PHE A O 1
ATOM 754 N N . THR A 1 93 ? -3.637 7.153 -20.030 1.00 75.00 93 THR A N 1
ATOM 755 C CA . THR A 1 93 ? -3.515 8.197 -21.067 1.00 75.00 93 THR A CA 1
ATOM 756 C C . THR A 1 93 ? -2.736 9.416 -20.581 1.00 75.00 93 THR A C 1
ATOM 758 O O . THR A 1 93 ? -2.149 10.130 -21.388 1.00 75.00 93 THR A O 1
ATOM 761 N N . LYS A 1 94 ? -2.698 9.646 -19.263 1.00 89.31 94 LYS A N 1
ATOM 762 C CA . LYS A 1 94 ? -1.854 10.647 -18.606 1.00 89.31 94 LYS A CA 1
ATOM 763 C C . LYS A 1 94 ? -1.138 10.038 -17.410 1.00 89.31 94 LYS A C 1
ATOM 765 O O . LYS A 1 94 ? -1.665 9.140 -16.764 1.00 89.31 94 LYS A O 1
ATOM 770 N N . GLU A 1 95 ? 0.021 10.579 -17.071 1.00 91.94 95 GLU A N 1
ATOM 771 C CA . GLU A 1 95 ? 0.768 10.244 -15.856 1.00 91.94 95 GLU A CA 1
ATOM 772 C C . GLU A 1 95 ? 1.624 11.441 -15.416 1.00 91.94 95 GLU A C 1
ATOM 774 O O . GLU A 1 95 ? 1.742 12.429 -16.146 1.00 91.94 95 GLU A O 1
ATOM 779 N N . VAL A 1 96 ? 2.199 11.379 -14.212 1.00 93.19 96 VAL A N 1
ATOM 780 C CA . VAL A 1 96 ? 3.322 12.247 -13.834 1.00 93.19 96 VAL A CA 1
ATOM 781 C C . VAL A 1 96 ? 4.582 11.572 -14.394 1.00 93.19 96 VAL A C 1
ATOM 783 O O . VAL A 1 96 ? 4.893 10.462 -13.958 1.00 93.19 96 VAL A O 1
ATOM 786 N N . PRO A 1 97 ? 5.287 12.156 -15.384 1.00 92.44 97 PRO A N 1
ATOM 787 C CA . PRO A 1 97 ? 6.295 11.407 -16.133 1.00 92.44 97 PRO A CA 1
ATOM 788 C C . PRO A 1 97 ? 7.480 10.977 -15.271 1.00 92.44 97 PRO A C 1
ATOM 790 O O . PRO A 1 97 ? 8.006 11.791 -14.516 1.00 92.44 97 PRO A O 1
ATOM 793 N N . PHE A 1 98 ? 7.937 9.733 -15.433 1.00 92.31 98 PHE A N 1
ATOM 794 C CA . PHE A 1 98 ? 8.982 9.114 -14.604 1.00 92.31 98 PHE A CA 1
ATOM 795 C C . PHE A 1 98 ? 8.663 9.146 -13.098 1.00 92.31 98 PHE A C 1
ATOM 797 O O . PHE A 1 98 ? 9.551 9.375 -12.280 1.00 92.31 98 PHE A O 1
ATOM 804 N N . ALA A 1 99 ? 7.402 8.944 -12.710 1.00 92.81 99 ALA A N 1
ATOM 805 C CA . ALA A 1 99 ? 7.017 8.820 -11.309 1.00 92.81 99 ALA A CA 1
ATOM 806 C C . ALA A 1 99 ? 6.026 7.673 -11.094 1.00 92.81 99 ALA A C 1
ATOM 808 O O . ALA A 1 99 ? 4.955 7.647 -11.704 1.00 92.81 99 ALA A O 1
ATOM 809 N N . ASP A 1 100 ? 6.363 6.783 -10.158 1.00 90.69 100 ASP A N 1
ATOM 810 C CA . ASP A 1 100 ? 5.437 5.808 -9.568 1.00 90.69 100 ASP A CA 1
ATOM 811 C C . ASP A 1 100 ? 4.937 6.280 -8.196 1.00 90.69 100 ASP A C 1
ATOM 813 O O . ASP A 1 100 ? 3.798 6.010 -7.822 1.00 90.69 100 ASP A O 1
ATOM 817 N N . ASN A 1 101 ? 5.775 7.040 -7.483 1.00 92.75 101 ASN A N 1
ATOM 818 C CA . ASN A 1 101 ? 5.522 7.544 -6.136 1.00 92.75 101 ASN A CA 1
ATOM 819 C C . ASN A 1 101 ? 5.365 9.068 -6.160 1.00 92.75 101 ASN A C 1
ATOM 821 O O . ASN A 1 101 ? 6.163 9.761 -6.799 1.00 92.75 101 ASN A O 1
ATOM 825 N N . LEU A 1 102 ? 4.395 9.609 -5.421 1.00 96.06 102 LEU A N 1
ATOM 826 C CA . LEU A 1 102 ? 4.182 11.060 -5.342 1.00 96.06 102 LEU A CA 1
ATOM 827 C C . LEU A 1 102 ? 4.265 11.569 -3.904 1.00 96.06 102 LEU A C 1
ATOM 829 O O . LEU A 1 102 ? 3.670 10.985 -2.999 1.00 96.06 102 LEU A O 1
ATOM 833 N N . SER A 1 103 ? 4.949 12.695 -3.690 1.00 96.31 103 SER A N 1
ATOM 834 C CA . SER A 1 103 ? 4.831 13.454 -2.440 1.00 96.31 103 SER A CA 1
ATOM 835 C C . SER A 1 103 ? 3.820 14.587 -2.620 1.00 96.31 103 SER A C 1
ATOM 837 O O . SER A 1 103 ? 3.971 15.448 -3.485 1.00 96.31 103 SER A O 1
ATOM 839 N N . VAL A 1 104 ? 2.746 14.562 -1.830 1.00 97.62 104 VAL A N 1
ATOM 840 C CA . VAL A 1 104 ? 1.614 15.490 -1.943 1.00 97.62 104 VAL A CA 1
ATOM 841 C C . VAL A 1 104 ? 1.781 16.596 -0.911 1.00 97.62 104 VAL A C 1
ATOM 843 O O . VAL A 1 104 ? 1.579 16.380 0.284 1.00 97.62 104 VAL A O 1
ATOM 846 N N . VAL A 1 105 ? 2.172 17.785 -1.370 1.00 96.50 105 VAL A N 1
ATOM 847 C CA . VAL A 1 105 ? 2.629 18.882 -0.505 1.00 96.50 105 VAL A CA 1
ATOM 848 C C . VAL A 1 105 ? 1.570 19.980 -0.398 1.00 96.50 105 VAL A C 1
ATOM 850 O O . VAL A 1 105 ? 0.966 20.367 -1.398 1.00 96.50 105 VAL A O 1
ATOM 853 N N . ARG A 1 106 ? 1.352 20.508 0.816 1.00 95.94 106 ARG A N 1
ATOM 854 C CA . ARG A 1 106 ? 0.314 21.514 1.153 1.00 95.94 106 ARG A CA 1
ATOM 855 C C . ARG A 1 106 ? -1.108 21.047 0.844 1.00 95.94 106 ARG A C 1
ATOM 857 O O . ARG A 1 106 ? -1.937 21.813 0.347 1.00 95.94 106 ARG A O 1
ATOM 864 N N . LEU A 1 107 ? -1.396 19.782 1.150 1.00 97.25 107 LEU A N 1
ATOM 865 C CA . LEU A 1 107 ? -2.724 19.190 0.972 1.00 97.25 107 LEU A CA 1
ATOM 866 C C . LEU A 1 107 ? -3.796 19.869 1.852 1.00 97.25 107 LEU A C 1
ATOM 868 O O . LEU A 1 107 ? -4.956 19.937 1.452 1.00 97.25 107 LEU A O 1
ATOM 872 N N . LEU A 1 108 ? -3.405 20.412 3.013 1.00 97.81 108 LEU A N 1
ATOM 873 C CA . LEU A 1 108 ? -4.308 21.019 3.999 1.00 97.81 108 LEU A CA 1
ATOM 874 C C . LEU A 1 108 ? -4.767 22.448 3.658 1.00 97.81 108 LEU A C 1
ATOM 876 O O . LEU A 1 108 ? -5.875 22.824 4.034 1.00 97.81 108 LEU A O 1
ATOM 880 N N . GLY A 1 109 ? -3.959 23.244 2.952 1.00 96.19 109 GLY A N 1
ATOM 881 C CA . GLY A 1 109 ? -4.235 24.664 2.701 1.00 96.19 109 GLY A CA 1
ATOM 882 C C . GLY A 1 109 ? -3.142 25.588 3.240 1.00 96.19 109 GLY A C 1
ATOM 883 O O . GLY A 1 109 ? -1.959 25.407 2.944 1.00 96.19 109 GLY A O 1
ATOM 884 N N . GLY A 1 110 ? -3.542 26.616 3.989 1.00 95.88 110 GLY A N 1
ATOM 885 C CA . GLY A 1 110 ? -2.676 27.652 4.549 1.00 95.88 110 GLY A CA 1
ATOM 886 C C . GLY A 1 110 ? -1.985 28.495 3.478 1.00 95.88 110 GLY A C 1
ATOM 887 O O . GLY A 1 110 ? -0.873 28.961 3.698 1.00 95.88 110 GLY A O 1
ATOM 888 N N . TYR A 1 111 ? -2.568 28.623 2.283 1.00 96.00 111 TYR A N 1
ATOM 889 C CA . TYR A 1 111 ? -1.875 29.147 1.102 1.00 96.00 111 TYR A CA 1
ATOM 890 C C . TYR A 1 111 ? -1.616 30.662 1.146 1.00 96.00 111 TYR A C 1
ATOM 892 O O . TYR A 1 111 ? -2.400 31.420 1.712 1.00 96.00 111 TYR A O 1
ATOM 900 N N . SER A 1 112 ? -0.558 31.108 0.455 1.00 94.69 112 SER A N 1
ATOM 901 C CA . SER A 1 112 ? -0.311 32.522 0.109 1.00 94.69 112 SER A CA 1
ATOM 902 C C . SER A 1 112 ? -0.976 32.956 -1.212 1.00 94.69 112 SER A C 1
ATOM 904 O O . SER A 1 112 ? -1.113 34.147 -1.479 1.00 94.69 112 SER A O 1
ATOM 906 N N . LYS A 1 113 ? -1.387 32.008 -2.061 1.00 94.75 113 LYS A N 1
ATOM 907 C CA . LYS A 1 113 ? -2.071 32.226 -3.350 1.00 94.75 113 LYS A CA 1
ATOM 908 C C . LYS A 1 113 ? -2.885 30.986 -3.731 1.00 94.75 113 LYS A C 1
ATOM 910 O O . LYS A 1 113 ? -2.516 29.887 -3.326 1.00 94.75 113 LYS A O 1
ATOM 915 N N . TYR A 1 114 ? -3.934 31.131 -4.540 1.00 94.56 114 TYR A N 1
ATOM 916 C CA . TYR A 1 114 ? -4.753 30.002 -5.006 1.00 94.56 114 TYR A CA 1
ATOM 917 C C . TYR A 1 114 ? -5.260 30.228 -6.448 1.00 94.56 114 TYR A C 1
ATOM 919 O O . TYR A 1 114 ? -5.526 31.379 -6.802 1.00 94.56 114 TYR A O 1
ATOM 927 N N . PRO A 1 115 ? -5.381 29.192 -7.306 1.00 91.12 115 PRO A N 1
ATOM 928 C CA . PRO A 1 115 ? -5.975 29.316 -8.640 1.00 91.12 115 PRO A CA 1
ATOM 929 C C . PRO A 1 115 ? -7.353 29.988 -8.615 1.00 91.12 115 PRO A C 1
ATOM 931 O O . PRO A 1 115 ? -8.198 29.670 -7.788 1.00 91.12 115 PRO A O 1
ATOM 934 N N . GLY A 1 116 ? -7.581 30.949 -9.511 1.00 89.50 116 GLY A N 1
ATOM 935 C CA . GLY A 1 116 ? -8.827 31.728 -9.549 1.00 89.50 116 GLY A CA 1
ATOM 936 C C . GLY A 1 116 ? -8.923 32.871 -8.526 1.00 89.50 116 GLY A C 1
ATOM 937 O O . GLY A 1 116 ? -9.787 33.730 -8.678 1.00 89.50 116 GLY A O 1
ATOM 938 N N . VAL A 1 117 ? -8.016 32.960 -7.544 1.00 94.38 117 VAL A N 1
ATOM 939 C CA . VAL A 1 117 ? -7.924 34.100 -6.615 1.00 94.38 117 VAL A CA 1
ATOM 940 C C . VAL A 1 117 ? -6.875 35.091 -7.126 1.00 94.38 117 VAL A C 1
ATOM 942 O O . VAL A 1 117 ? -5.719 34.736 -7.355 1.00 94.38 117 VAL A O 1
ATOM 945 N N . THR A 1 118 ? -7.265 36.351 -7.333 1.00 94.81 118 THR A N 1
ATOM 946 C CA . THR A 1 118 ? -6.355 37.385 -7.857 1.00 94.81 118 THR A CA 1
ATOM 947 C C . THR A 1 118 ? -5.465 37.955 -6.756 1.00 94.81 118 THR A C 1
ATOM 949 O O . THR A 1 118 ? -5.951 38.608 -5.838 1.00 94.81 118 THR A O 1
ATOM 952 N N . GLY A 1 119 ? -4.152 37.767 -6.893 1.00 92.56 119 GLY A N 1
ATOM 953 C CA . GLY A 1 119 ? -3.135 38.363 -6.026 1.00 92.56 119 GLY A CA 1
ATOM 954 C C . GLY A 1 119 ? -2.177 37.335 -5.428 1.00 92.56 119 GLY A C 1
ATOM 955 O O . GLY A 1 119 ? -2.152 36.162 -5.800 1.00 92.56 119 GLY A O 1
ATOM 956 N N . THR A 1 120 ? -1.341 37.784 -4.500 1.00 94.75 120 THR A N 1
ATOM 957 C CA . THR A 1 120 ? -0.523 36.924 -3.637 1.00 94.75 120 THR A CA 1
ATOM 958 C C . THR A 1 120 ? -0.397 37.623 -2.294 1.00 94.75 120 THR A C 1
ATOM 960 O O . THR A 1 120 ? -0.122 38.819 -2.237 1.00 94.75 120 THR A O 1
ATOM 963 N N . LEU A 1 121 ? -0.654 36.887 -1.220 1.00 93.94 121 LEU A N 1
ATOM 964 C CA . LEU A 1 121 ? -0.595 37.378 0.144 1.00 93.94 121 LEU A CA 1
ATOM 965 C C . LEU A 1 121 ? 0.873 37.590 0.520 1.00 93.94 121 LEU A C 1
ATOM 967 O O . LEU A 1 121 ? 1.646 36.634 0.569 1.00 93.94 121 LEU A O 1
ATOM 971 N N . THR A 1 122 ? 1.246 38.849 0.749 1.00 91.75 122 THR A N 1
ATOM 972 C CA . THR A 1 122 ? 2.609 39.277 1.121 1.00 91.75 122 THR A CA 1
ATOM 973 C C . THR A 1 122 ? 2.667 40.004 2.464 1.00 91.75 122 THR A C 1
ATOM 975 O O . THR A 1 122 ? 3.744 40.144 3.033 1.00 91.75 122 THR A O 1
ATOM 978 N N . ASP A 1 123 ? 1.523 40.461 2.976 1.00 89.81 123 ASP A N 1
ATOM 979 C CA . ASP A 1 123 ? 1.378 41.156 4.255 1.00 89.81 123 ASP A CA 1
ATOM 980 C C . ASP A 1 123 ? 0.037 40.748 4.890 1.00 89.81 123 ASP A C 1
ATOM 982 O O . ASP A 1 123 ? -0.974 40.645 4.196 1.00 89.81 123 ASP A O 1
ATOM 986 N N . LEU A 1 124 ? 0.035 40.487 6.199 1.00 88.44 124 LEU A N 1
ATOM 987 C CA . LEU A 1 124 ? -1.150 40.105 6.981 1.00 88.44 124 LEU A CA 1
ATOM 988 C C . LEU A 1 124 ? -1.816 41.309 7.677 1.00 88.44 124 LEU A C 1
ATOM 990 O O . LEU A 1 124 ? -2.843 41.148 8.334 1.00 88.44 124 LEU A O 1
ATOM 994 N N . THR A 1 125 ? -1.219 42.501 7.579 1.00 86.88 125 THR A N 1
ATOM 995 C CA . THR A 1 125 ? -1.597 43.703 8.341 1.00 86.88 125 THR A CA 1
ATOM 996 C C . THR A 1 125 ? -2.320 44.769 7.513 1.00 86.88 125 THR A C 1
ATOM 998 O O . THR A 1 125 ? -3.003 45.621 8.082 1.00 86.88 125 THR A O 1
ATOM 1001 N N . THR A 1 126 ? -2.215 44.720 6.182 1.00 91.81 126 THR A N 1
ATOM 1002 C CA . THR A 1 126 ? -2.894 45.649 5.263 1.00 91.81 126 THR A CA 1
ATOM 1003 C C . THR A 1 126 ? -4.354 45.258 5.027 1.00 91.81 126 THR A C 1
ATOM 1005 O O . THR A 1 126 ? -4.737 44.095 5.167 1.00 91.81 126 THR A O 1
ATOM 1008 N N . ALA A 1 127 ? -5.198 46.219 4.639 1.00 92.25 127 ALA A N 1
ATOM 1009 C CA . ALA A 1 127 ? -6.613 45.958 4.360 1.00 92.25 127 ALA A CA 1
ATOM 1010 C C . ALA A 1 127 ? -6.795 45.022 3.149 1.00 92.25 127 ALA A C 1
ATOM 1012 O O . ALA A 1 127 ? -7.655 44.138 3.152 1.00 92.25 127 ALA A O 1
ATOM 1013 N N . GLU A 1 128 ? -5.939 45.177 2.141 1.00 92.44 128 GLU A N 1
ATOM 1014 C CA . GLU A 1 128 ? -5.837 44.317 0.966 1.00 92.44 128 GLU A CA 1
ATOM 1015 C C . GLU A 1 128 ? -5.405 42.898 1.365 1.00 92.44 128 GLU A C 1
ATOM 1017 O O . GLU A 1 128 ? -6.033 41.925 0.947 1.00 92.44 128 GLU A O 1
ATOM 1022 N N . GLY A 1 129 ? -4.391 42.779 2.231 1.00 92.00 129 GLY A N 1
ATOM 1023 C CA . GLY A 1 129 ? -3.903 41.504 2.759 1.00 92.00 129 GLY A CA 1
ATOM 1024 C C . GLY A 1 129 ? -4.962 40.750 3.561 1.00 92.00 129 GLY A C 1
ATOM 1025 O O . GLY A 1 129 ? -5.195 39.570 3.315 1.00 92.00 129 GLY A O 1
ATOM 1026 N N . ILE A 1 130 ? -5.683 41.438 4.452 1.00 91.94 130 ILE A N 1
ATOM 1027 C CA . ILE A 1 130 ? -6.804 40.869 5.220 1.00 91.94 130 ILE A CA 1
ATOM 1028 C C . ILE A 1 130 ? -7.937 40.407 4.288 1.00 91.94 130 ILE A C 1
ATOM 1030 O O . ILE A 1 130 ? -8.511 39.336 4.491 1.00 91.94 130 ILE A O 1
ATOM 1034 N N . THR A 1 131 ? -8.247 41.183 3.245 1.00 94.69 131 THR A N 1
ATOM 1035 C CA . THR A 1 131 ? -9.281 40.827 2.259 1.00 94.69 131 THR A CA 1
ATOM 1036 C C . THR A 1 131 ? -8.895 39.570 1.477 1.00 94.69 131 THR A C 1
ATOM 1038 O O . THR A 1 131 ? -9.707 38.653 1.350 1.00 94.69 131 THR A O 1
ATOM 1041 N N . LEU A 1 132 ? -7.646 39.489 1.010 1.00 95.00 132 LEU A N 1
ATOM 1042 C CA . LEU A 1 132 ? -7.122 38.330 0.289 1.00 95.00 132 LEU A CA 1
ATOM 1043 C C . LEU A 1 132 ? -7.012 37.088 1.190 1.00 95.00 132 LEU A C 1
ATOM 1045 O O . LEU A 1 132 ? -7.393 35.996 0.777 1.00 95.00 132 LEU A O 1
ATOM 1049 N N . LEU A 1 133 ? -6.569 37.244 2.441 1.00 93.25 133 LEU A N 1
ATOM 1050 C CA . LEU A 1 133 ? -6.542 36.171 3.440 1.00 93.25 133 LEU A CA 1
ATOM 1051 C C . LEU A 1 133 ? -7.935 35.559 3.653 1.00 93.25 133 LEU A C 1
ATOM 1053 O O . LEU A 1 133 ? -8.068 34.338 3.711 1.00 93.25 133 LEU A O 1
ATOM 1057 N N . ASN A 1 134 ? -8.980 36.389 3.721 1.00 92.88 134 ASN A N 1
ATOM 1058 C CA . ASN A 1 134 ? -10.355 35.908 3.863 1.00 92.88 134 ASN A CA 1
ATOM 1059 C C . ASN A 1 134 ? -10.832 35.088 2.654 1.00 92.88 134 ASN A C 1
ATOM 1061 O O . ASN A 1 134 ? -11.573 34.136 2.852 1.00 92.88 134 ASN A O 1
ATOM 1065 N N . GLN A 1 135 ? -10.369 35.394 1.438 1.00 95.81 135 GLN A N 1
ATOM 1066 C CA . GLN A 1 135 ? -10.639 34.568 0.252 1.00 95.81 135 GLN A CA 1
ATOM 1067 C C . GLN A 1 135 ? -9.823 33.266 0.250 1.00 95.81 135 GLN A C 1
ATOM 1069 O O . GLN A 1 135 ? -10.306 32.226 -0.182 1.00 95.81 135 GLN A O 1
ATOM 1074 N N . LEU A 1 136 ? -8.575 33.301 0.731 1.00 95.69 136 LEU A N 1
ATOM 1075 C CA . LEU A 1 136 ? -7.702 32.122 0.767 1.00 95.69 136 LEU A CA 1
ATOM 1076 C C . LEU A 1 136 ? -8.160 31.083 1.807 1.00 95.69 136 LEU A C 1
ATOM 1078 O O . LEU A 1 136 ? -8.013 29.886 1.565 1.00 95.69 136 LEU A O 1
ATOM 1082 N N . ARG A 1 137 ? -8.792 31.527 2.903 1.00 94.75 137 ARG A N 1
ATOM 1083 C CA . ARG A 1 137 ? -9.442 30.680 3.924 1.00 94.75 137 ARG A CA 1
ATOM 1084 C C . ARG A 1 137 ? -10.533 29.757 3.384 1.00 94.75 137 ARG A C 1
ATOM 1086 O O . ARG A 1 137 ? -10.789 28.719 3.994 1.00 94.75 137 ARG A O 1
ATOM 1093 N N . ASP A 1 138 ? -11.174 30.083 2.263 1.00 96.06 138 ASP A N 1
ATOM 1094 C CA . ASP A 1 138 ? -12.174 29.197 1.647 1.00 96.06 138 ASP A CA 1
ATOM 1095 C C . ASP A 1 138 ? -11.553 27.904 1.096 1.00 96.06 138 ASP A C 1
ATOM 1097 O O . ASP A 1 138 ? -12.242 26.898 0.939 1.00 96.06 138 ASP A O 1
ATOM 1101 N N . TYR A 1 139 ? -10.231 27.896 0.905 1.00 97.00 139 TYR A N 1
ATOM 1102 C CA . TYR A 1 139 ? -9.449 26.752 0.441 1.00 97.00 139 TYR A CA 1
ATOM 1103 C C . TYR A 1 139 ? -8.664 26.064 1.570 1.00 97.00 139 TYR A C 1
ATOM 1105 O O . TYR A 1 139 ? -7.813 25.212 1.301 1.00 97.00 139 TYR A O 1
ATOM 1113 N N . ASP A 1 140 ? -8.957 26.373 2.831 1.00 97.94 140 ASP A N 1
ATOM 1114 C CA . ASP A 1 140 ? -8.427 25.630 3.973 1.00 97.94 140 ASP A CA 1
ATOM 1115 C C . ASP A 1 140 ? -9.297 24.404 4.281 1.00 97.94 140 ASP A C 1
ATOM 1117 O O . ASP A 1 140 ? -10.524 24.488 4.340 1.00 97.94 140 ASP A O 1
ATOM 1121 N N . PHE A 1 141 ? -8.657 23.252 4.500 1.00 98.44 141 PHE A N 1
ATOM 1122 C CA . PHE A 1 141 ? -9.331 22.016 4.907 1.00 98.44 141 PHE A CA 1
ATOM 1123 C C . PHE A 1 141 ? -9.994 22.143 6.284 1.00 98.44 141 PHE A C 1
ATOM 1125 O O . PHE A 1 141 ? -11.064 21.585 6.496 1.00 98.44 141 PHE A O 1
ATOM 1132 N N . ALA A 1 142 ? -9.370 22.884 7.201 1.00 97.88 142 ALA A N 1
ATOM 1133 C CA . ALA A 1 142 ? -9.868 23.139 8.547 1.00 97.88 142 ALA A CA 1
ATOM 1134 C C . ALA A 1 142 ? -10.055 24.645 8.756 1.00 97.88 142 ALA A C 1
ATOM 1136 O O . ALA A 1 142 ? -9.137 25.427 8.507 1.00 97.88 142 ALA A O 1
ATOM 1137 N N . TYR A 1 143 ? -11.235 25.049 9.221 1.00 96.25 143 TYR A N 1
ATOM 1138 C CA . TYR A 1 143 ? -11.618 26.450 9.415 1.00 96.25 143 TYR A CA 1
ATOM 1139 C C . TYR A 1 143 ? -12.498 26.612 10.661 1.00 96.25 143 TYR A C 1
ATOM 1141 O O . TYR A 1 143 ? -12.956 25.620 11.233 1.00 96.25 143 TYR A O 1
ATOM 1149 N N . LYS A 1 144 ? -12.747 27.849 11.114 1.00 93.25 144 LYS A N 1
ATOM 1150 C CA . LYS A 1 144 ? -13.615 28.105 12.277 1.00 93.25 144 LYS A CA 1
ATOM 1151 C C . LYS A 1 144 ? -14.949 28.725 11.883 1.00 93.25 144 LYS A C 1
ATOM 1153 O O . LYS A 1 144 ? -15.037 29.909 11.570 1.00 93.25 144 LYS A O 1
ATOM 1158 N N . ASN A 1 145 ? -16.019 27.946 12.008 1.00 90.75 145 ASN A N 1
ATOM 1159 C CA . ASN A 1 145 ? -17.388 28.430 11.877 1.00 90.75 145 ASN A CA 1
ATOM 1160 C C . ASN A 1 145 ? -17.913 28.865 13.255 1.00 90.75 145 ASN A C 1
ATOM 1162 O O . ASN A 1 145 ? -18.079 28.036 14.146 1.00 90.75 145 ASN A O 1
ATOM 1166 N N . ASN A 1 146 ? -18.136 30.167 13.465 1.00 89.25 146 ASN A N 1
ATOM 1167 C CA . ASN A 1 146 ? -18.543 30.735 14.764 1.00 89.25 146 ASN A CA 1
ATOM 1168 C C . ASN A 1 146 ? -17.651 30.295 15.951 1.00 89.25 146 ASN A C 1
ATOM 1170 O O . ASN A 1 146 ? -18.124 30.114 17.071 1.00 89.25 146 ASN A O 1
ATOM 1174 N N . GLY A 1 147 ? -16.349 30.111 15.701 1.00 86.44 147 GLY A N 1
ATOM 1175 C CA . GLY A 1 147 ? -15.370 29.644 16.690 1.00 86.44 147 GLY A CA 1
ATOM 1176 C C . GLY A 1 147 ? -15.274 28.121 16.853 1.00 86.44 147 GLY A C 1
ATOM 1177 O O . GLY A 1 147 ? -14.349 27.661 17.517 1.00 86.44 147 GLY A O 1
ATOM 1178 N N . VAL A 1 148 ? -16.161 27.342 16.226 1.00 89.88 148 VAL A N 1
ATOM 1179 C CA . VAL A 1 148 ? -16.124 25.871 16.219 1.00 89.88 148 VAL A CA 1
ATOM 1180 C C . VAL A 1 148 ? -15.274 25.380 15.047 1.00 89.88 148 VAL A C 1
ATOM 1182 O O . VAL A 1 148 ? -15.494 25.787 13.904 1.00 89.88 148 VAL A O 1
ATOM 1185 N N . LEU A 1 149 ? -14.313 24.496 15.323 1.00 95.31 149 LEU A N 1
ATOM 1186 C CA . LEU A 1 149 ? -13.508 23.837 14.294 1.00 95.31 149 LEU A CA 1
ATOM 1187 C C . LEU A 1 149 ? -14.415 23.013 13.366 1.00 95.31 149 LEU A C 1
ATOM 1189 O O . LEU A 1 149 ? -15.211 22.201 13.829 1.00 95.31 149 LEU A O 1
ATOM 1193 N N . THR A 1 150 ? -14.323 23.266 12.064 1.00 95.88 150 THR A N 1
ATOM 1194 C CA . THR A 1 150 ? -15.124 22.630 11.009 1.00 95.88 150 THR A CA 1
ATOM 1195 C C . THR A 1 150 ? -14.207 22.240 9.849 1.00 95.88 150 THR A C 1
ATOM 1197 O O . THR A 1 150 ? -13.170 22.876 9.638 1.00 95.88 150 THR A O 1
ATOM 1200 N N . PHE A 1 151 ? -14.579 21.203 9.098 1.00 97.75 151 PHE A N 1
ATOM 1201 C CA . PHE A 1 151 ? -13.736 20.600 8.064 1.00 97.75 151 PHE A CA 1
ATOM 1202 C C . PHE A 1 151 ? -14.387 20.610 6.677 1.00 97.75 151 PHE A C 1
ATOM 1204 O O . PHE A 1 151 ? -15.609 20.693 6.558 1.00 97.75 151 PHE A O 1
ATOM 1211 N N . ARG A 1 152 ? -13.548 20.525 5.641 1.00 98.00 152 ARG A N 1
ATOM 1212 C CA . ARG A 1 152 ? -13.909 20.536 4.214 1.00 98.00 152 ARG A CA 1
ATOM 1213 C C . ARG A 1 152 ? -13.332 19.312 3.477 1.00 98.00 152 ARG A C 1
ATOM 1215 O O . ARG A 1 152 ? -12.377 19.457 2.703 1.00 98.00 152 ARG A O 1
ATOM 1222 N N . PRO A 1 153 ? -13.827 18.086 3.745 1.00 95.75 153 PRO A N 1
ATOM 1223 C CA . PRO A 1 153 ? -13.296 16.849 3.156 1.00 95.75 153 PRO A CA 1
ATOM 1224 C C . PRO A 1 153 ? -13.334 16.831 1.620 1.00 95.75 153 PRO A C 1
ATOM 1226 O O . PRO A 1 153 ? -12.453 16.245 0.984 1.00 95.75 153 PRO A O 1
ATOM 1229 N N . GLU A 1 154 ? -14.277 17.547 1.006 1.00 97.12 154 GLU A N 1
ATOM 1230 C CA . GLU A 1 154 ? -14.382 17.715 -0.443 1.00 97.12 154 GLU A CA 1
ATOM 1231 C C . GLU A 1 154 ? -13.137 18.371 -1.062 1.00 97.12 154 GLU A C 1
ATOM 1233 O O . GLU A 1 154 ? -12.766 18.048 -2.190 1.00 97.12 154 GLU A O 1
ATOM 1238 N N . LEU A 1 155 ? -12.429 19.237 -0.324 1.00 97.69 155 LEU A N 1
ATOM 1239 C CA . LEU A 1 155 ? -11.179 19.833 -0.801 1.00 97.69 155 LEU A CA 1
ATOM 1240 C C . LEU A 1 155 ? -10.057 18.794 -0.904 1.00 97.69 155 LEU A C 1
ATOM 1242 O O . LEU A 1 155 ? -9.272 18.849 -1.849 1.00 97.69 155 LEU A O 1
ATOM 1246 N N . ILE A 1 156 ? -9.984 17.836 0.024 1.00 98.44 156 ILE A N 1
ATOM 1247 C CA . ILE A 1 156 ? -8.990 16.751 -0.017 1.00 98.44 156 ILE A CA 1
ATOM 1248 C C . ILE A 1 156 ? -9.285 15.825 -1.195 1.00 98.44 156 ILE A C 1
ATOM 1250 O O . ILE A 1 156 ? -8.382 15.521 -1.976 1.00 98.44 156 ILE A O 1
ATOM 1254 N N . GLN A 1 157 ? -10.555 15.446 -1.373 1.00 96.25 157 GLN A N 1
ATOM 1255 C CA . GLN A 1 157 ? -10.990 14.630 -2.503 1.00 96.25 157 GLN A CA 1
ATOM 1256 C C . GLN A 1 157 ? -10.649 15.306 -3.837 1.00 96.25 157 GLN A C 1
ATOM 1258 O O . GLN A 1 157 ? -9.958 14.710 -4.660 1.00 96.25 157 GLN A O 1
ATOM 1263 N N . ASN A 1 158 ? -11.030 16.573 -4.023 1.00 96.56 158 ASN A N 1
ATOM 1264 C CA . ASN A 1 158 ? -10.758 17.321 -5.254 1.00 96.56 158 ASN A CA 1
ATOM 1265 C C . ASN A 1 158 ? -9.254 17.474 -5.548 1.00 96.56 158 ASN A C 1
ATOM 1267 O O . ASN A 1 158 ? -8.859 17.465 -6.711 1.00 96.56 158 ASN A O 1
ATOM 1271 N N . ARG A 1 159 ? -8.405 17.589 -4.517 1.00 97.56 159 ARG A N 1
ATOM 1272 C CA . ARG A 1 159 ? -6.939 17.686 -4.665 1.00 97.56 159 ARG A CA 1
ATOM 1273 C C . ARG A 1 159 ? -6.288 16.362 -5.058 1.00 97.56 159 ARG A C 1
ATOM 1275 O O . ARG A 1 159 ? -5.309 16.375 -5.795 1.00 97.56 159 ARG A O 1
ATOM 1282 N N . LEU A 1 160 ? -6.798 15.233 -4.567 1.00 97.75 160 LEU A N 1
ATOM 1283 C CA . LEU A 1 160 ? -6.216 13.913 -4.836 1.00 97.75 160 LEU A CA 1
ATOM 1284 C C . LEU A 1 160 ? -6.795 13.238 -6.086 1.00 97.75 160 LEU A C 1
ATOM 1286 O O . LEU A 1 160 ? -6.093 12.458 -6.731 1.00 97.75 160 LEU A O 1
ATOM 1290 N N . GLN A 1 161 ? -8.040 13.548 -6.459 1.00 95.75 161 GLN A N 1
ATOM 1291 C CA . GLN A 1 161 ? -8.751 12.882 -7.554 1.00 95.75 161 GLN A CA 1
ATOM 1292 C C . GLN A 1 161 ? -7.981 12.844 -8.891 1.00 95.75 161 GLN A C 1
ATOM 1294 O O . GLN A 1 161 ? -7.998 11.781 -9.514 1.00 95.75 161 GLN A O 1
ATOM 1299 N N . PRO A 1 162 ? -7.263 13.901 -9.340 1.00 94.75 162 PRO A N 1
ATOM 1300 C CA . PRO A 1 162 ? -6.486 13.848 -10.584 1.00 94.75 162 PRO A CA 1
ATOM 1301 C C . PRO A 1 162 ? -5.374 12.790 -10.590 1.00 94.75 162 PRO A C 1
ATOM 1303 O O . PRO A 1 162 ? -4.996 12.316 -11.656 1.00 94.75 162 PRO A O 1
ATOM 1306 N N . TYR A 1 163 ? -4.868 12.400 -9.417 1.00 95.31 163 TYR A N 1
ATOM 1307 C CA . TYR A 1 163 ? -3.812 11.396 -9.262 1.00 95.31 163 TYR A CA 1
ATOM 1308 C C . TYR A 1 163 ? -4.396 10.005 -8.989 1.00 95.31 163 TYR A C 1
ATOM 1310 O O . TYR A 1 163 ? -3.966 9.023 -9.592 1.00 95.31 163 TYR A O 1
ATOM 1318 N N . LEU A 1 164 ? -5.436 9.919 -8.153 1.00 92.88 164 LEU A N 1
ATOM 1319 C CA . LEU A 1 164 ? -6.141 8.666 -7.860 1.00 92.88 164 LEU A CA 1
ATOM 1320 C C . LEU A 1 164 ? -6.855 8.099 -9.096 1.00 92.88 164 LEU A C 1
ATOM 1322 O O . LEU A 1 164 ? -6.825 6.893 -9.316 1.00 92.88 164 LEU A O 1
ATOM 1326 N N . ALA A 1 165 ? -7.417 8.953 -9.959 1.00 90.06 165 ALA A N 1
ATOM 1327 C CA . ALA A 1 165 ? -7.986 8.537 -11.246 1.00 90.06 165 ALA A CA 1
ATOM 1328 C C . ALA A 1 165 ? -6.935 7.960 -12.216 1.00 90.06 165 ALA A C 1
ATOM 1330 O O . ALA A 1 165 ? -7.281 7.222 -13.137 1.00 90.06 165 ALA A O 1
ATOM 1331 N N . LEU A 1 166 ? -5.656 8.274 -11.995 1.00 89.06 166 LEU A N 1
ATOM 1332 C CA . LEU A 1 166 ? -4.514 7.689 -12.696 1.00 89.06 166 LEU A CA 1
ATOM 1333 C C . LEU A 1 166 ? -3.872 6.543 -11.891 1.00 89.06 166 LEU A C 1
ATOM 1335 O O . LEU A 1 166 ? -2.817 6.055 -12.278 1.00 89.06 166 LEU A O 1
ATOM 1339 N N . GLY A 1 167 ? -4.474 6.101 -10.779 1.00 88.69 167 GLY A N 1
ATOM 1340 C CA . GLY A 1 167 ? -4.026 4.982 -9.942 1.00 88.69 167 GLY A CA 1
ATOM 1341 C C . GLY A 1 167 ? -2.799 5.255 -9.059 1.00 88.69 167 GLY A C 1
ATOM 1342 O O . GLY A 1 167 ? -2.088 4.310 -8.712 1.00 88.69 167 GLY A O 1
ATOM 1343 N N . TYR A 1 168 ? -2.476 6.515 -8.752 1.00 91.56 168 TYR A N 1
ATOM 1344 C CA . TYR A 1 168 ? -1.386 6.846 -7.825 1.00 91.56 168 TYR A CA 1
ATOM 1345 C C . TYR A 1 168 ? -1.807 6.597 -6.374 1.00 91.56 168 TYR A C 1
ATOM 1347 O O . TYR A 1 168 ? -2.458 7.442 -5.763 1.00 91.56 168 TYR A O 1
ATOM 1355 N N . GLU A 1 169 ? -1.439 5.433 -5.836 1.00 86.44 169 GLU A N 1
ATOM 1356 C CA . GLU A 1 169 ? -1.875 4.973 -4.508 1.00 86.44 169 GLU A CA 1
ATOM 1357 C C . GLU A 1 169 ? -0.732 4.898 -3.467 1.00 86.44 169 GLU A C 1
ATOM 1359 O O . GLU A 1 169 ? -1.006 5.029 -2.275 1.00 86.44 169 GLU A O 1
ATOM 1364 N N . ASP A 1 170 ? 0.546 4.796 -3.878 1.00 89.19 170 ASP A N 1
ATOM 1365 C CA . ASP A 1 170 ? 1.712 5.064 -3.003 1.00 89.19 170 ASP A CA 1
ATOM 1366 C C . ASP A 1 170 ? 1.952 6.582 -2.946 1.00 89.19 170 ASP A C 1
ATOM 1368 O O . ASP A 1 170 ? 2.636 7.179 -3.788 1.00 89.19 170 ASP A O 1
ATOM 1372 N N . LEU A 1 171 ? 1.304 7.223 -1.969 1.00 96.25 171 LEU A N 1
ATOM 1373 C CA . LEU A 1 171 ? 1.407 8.657 -1.722 1.00 96.25 171 LEU A CA 1
ATOM 1374 C C . LEU A 1 171 ? 2.134 8.934 -0.401 1.00 96.25 171 LEU A C 1
ATOM 1376 O O . LEU A 1 171 ? 1.782 8.403 0.657 1.00 96.25 171 LEU A O 1
ATOM 1380 N N . THR A 1 172 ? 3.092 9.860 -0.456 1.00 97.31 172 THR A N 1
ATOM 1381 C CA . THR A 1 172 ? 3.659 10.516 0.725 1.00 97.31 172 THR A CA 1
ATOM 1382 C C . THR A 1 172 ? 2.909 11.817 0.993 1.00 97.31 172 THR A C 1
ATOM 1384 O O . THR A 1 172 ? 3.174 12.844 0.371 1.00 97.31 172 THR A O 1
ATOM 1387 N N . VAL A 1 173 ? 1.954 11.787 1.918 1.00 97.88 173 VAL A N 1
ATOM 1388 C CA . VAL A 1 173 ? 1.174 12.948 2.352 1.00 97.88 173 VAL A CA 1
ATOM 1389 C C . VAL A 1 173 ? 2.043 13.846 3.233 1.00 97.88 173 VAL A C 1
ATOM 1391 O O . VAL A 1 173 ? 2.419 13.482 4.349 1.00 97.88 173 VAL A O 1
ATOM 1394 N N . VAL A 1 174 ? 2.365 15.045 2.747 1.00 97.62 174 VAL A N 1
ATOM 1395 C CA . VAL A 1 174 ? 3.168 16.014 3.497 1.00 97.62 174 VAL A CA 1
ATOM 1396 C C . VAL A 1 174 ? 2.251 17.025 4.179 1.00 97.62 174 VAL A C 1
ATOM 1398 O O . VAL A 1 174 ? 1.548 17.801 3.523 1.00 97.62 174 VAL A O 1
ATOM 1401 N N . LEU A 1 175 ? 2.308 17.056 5.511 1.00 96.81 175 LEU A N 1
ATOM 1402 C CA . LEU A 1 175 ? 1.593 18.012 6.358 1.00 96.81 175 LEU A CA 1
ATOM 1403 C C . LEU A 1 175 ? 2.330 19.365 6.377 1.00 96.81 175 LEU A C 1
ATOM 1405 O O . LEU A 1 175 ? 2.839 19.803 7.403 1.00 96.81 175 LEU A O 1
ATOM 1409 N N . ASP A 1 176 ? 2.453 19.976 5.196 1.00 92.44 176 ASP A N 1
ATOM 1410 C CA . ASP A 1 176 ? 3.073 21.288 4.962 1.00 92.44 176 ASP A CA 1
ATOM 1411 C C . ASP A 1 176 ? 2.016 22.404 4.915 1.00 92.44 176 ASP A C 1
ATOM 1413 O O . ASP A 1 176 ? 0.905 22.176 4.431 1.00 92.44 176 ASP A O 1
ATOM 1417 N N . ASN A 1 177 ? 2.396 23.608 5.358 1.00 93.25 177 ASN A N 1
ATOM 1418 C CA . ASN A 1 177 ? 1.523 24.737 5.725 1.00 93.25 177 ASN A CA 1
ATOM 1419 C C . ASN A 1 177 ? 0.462 24.432 6.808 1.00 93.25 177 ASN A C 1
ATOM 1421 O O . ASN A 1 177 ? -0.096 23.340 6.908 1.00 93.25 177 ASN A O 1
ATOM 1425 N N . ILE A 1 178 ? 0.110 25.460 7.587 1.00 95.44 178 ILE A N 1
ATOM 1426 C CA . ILE A 1 178 ? -0.954 25.397 8.600 1.00 95.44 178 ILE A CA 1
ATOM 1427 C C . ILE A 1 178 ? -2.201 26.164 8.117 1.00 95.44 178 ILE A C 1
ATOM 1429 O O . ILE A 1 178 ? -2.081 27.354 7.823 1.00 95.44 178 ILE A O 1
ATOM 1433 N N . PRO A 1 179 ? -3.404 25.555 8.070 1.00 97.12 179 PRO A N 1
ATOM 1434 C CA . PRO A 1 179 ? -4.660 26.273 7.828 1.00 97.12 179 PRO A CA 1
ATOM 1435 C C . PRO A 1 179 ? -4.776 27.555 8.667 1.00 97.12 179 PRO A C 1
ATOM 1437 O O . PRO A 1 179 ? -4.488 27.547 9.867 1.00 97.12 179 PRO A O 1
ATOM 1440 N N . TRP A 1 180 ? -5.159 28.671 8.046 1.00 95.31 180 TRP A N 1
ATOM 1441 C CA . TRP A 1 180 ? -4.993 30.010 8.620 1.00 95.31 180 TRP A CA 1
ATOM 1442 C C . TRP A 1 180 ? -5.748 30.196 9.940 1.00 95.31 180 TRP A C 1
ATOM 1444 O O . TRP A 1 180 ? -5.227 30.827 10.860 1.00 95.31 180 TRP A O 1
ATOM 1454 N N . ASP A 1 181 ? -6.923 29.582 10.081 1.00 94.50 181 ASP A N 1
ATOM 1455 C CA . ASP A 1 181 ? -7.745 29.653 11.297 1.00 94.50 181 ASP A CA 1
ATOM 1456 C C . ASP A 1 181 ? -7.208 28.844 12.487 1.00 94.50 181 ASP A C 1
ATOM 1458 O O . ASP A 1 181 ? -7.638 29.062 13.624 1.00 94.50 181 ASP A O 1
ATOM 1462 N N . LEU A 1 182 ? -6.230 27.959 12.270 1.00 95.56 182 LEU A N 1
ATOM 1463 C CA . LEU A 1 182 ? -5.505 27.306 13.361 1.00 95.56 182 LEU A CA 1
ATOM 1464 C C . LEU A 1 182 ? -4.446 28.231 13.987 1.00 95.56 182 LEU A C 1
ATOM 1466 O O . LEU A 1 182 ? -3.885 27.884 15.024 1.00 95.56 182 LEU A O 1
ATOM 1470 N N . THR A 1 183 ? -4.196 29.417 13.418 1.00 92.19 183 THR A N 1
ATOM 1471 C CA . THR A 1 183 ? -3.229 30.413 13.916 1.00 92.19 183 THR A CA 1
ATOM 1472 C C . THR A 1 183 ? -3.894 31.763 14.209 1.00 92.19 183 THR A C 1
ATOM 1474 O O . THR A 1 183 ? -4.699 32.253 13.427 1.00 92.19 183 THR A O 1
ATOM 1477 N N . THR A 1 184 ? -3.593 32.395 15.349 1.00 77.31 184 THR A N 1
ATOM 1478 C CA . THR A 1 184 ? -3.989 33.795 15.614 1.00 77.31 184 THR A CA 1
ATOM 1479 C C . THR A 1 184 ? -3.066 34.749 14.863 1.00 77.31 184 THR A C 1
ATOM 1481 O O . THR A 1 184 ? -1.950 34.373 14.529 1.00 77.31 184 THR A O 1
ATOM 1484 N N . ASN A 1 185 ? -3.427 36.027 14.725 1.00 65.19 185 ASN A N 1
ATOM 1485 C CA . ASN A 1 185 ? -2.533 37.050 14.154 1.00 65.19 185 ASN A CA 1
ATOM 1486 C C . ASN A 1 185 ? -1.165 37.183 14.874 1.00 65.19 185 ASN A C 1
ATOM 1488 O O . ASN A 1 185 ? -0.255 37.784 14.317 1.00 65.19 185 ASN A O 1
ATOM 1492 N N . THR A 1 186 ? -1.007 36.658 16.098 1.00 63.31 186 THR A N 1
ATOM 1493 C CA . THR A 1 186 ? 0.281 36.624 16.822 1.00 63.31 186 THR A CA 1
ATOM 1494 C C . THR A 1 186 ? 1.138 35.401 16.490 1.00 63.31 186 THR A C 1
ATOM 1496 O O . THR A 1 186 ? 2.353 35.460 16.648 1.00 63.31 186 THR A O 1
ATOM 1499 N N . ASN A 1 187 ? 0.512 34.298 16.068 1.00 67.00 187 ASN A N 1
ATOM 1500 C CA . ASN A 1 187 ? 1.171 33.022 15.771 1.00 67.00 187 ASN A CA 1
ATOM 1501 C C . ASN A 1 187 ? 1.244 32.741 14.262 1.00 67.00 187 ASN A C 1
ATOM 1503 O O . ASN A 1 187 ? 2.096 31.970 13.824 1.00 67.00 187 ASN A O 1
ATOM 1507 N N . ALA A 1 188 ? 0.368 33.372 13.478 1.00 76.25 188 ALA A N 1
ATOM 1508 C CA . ALA A 1 188 ? 0.372 33.386 12.027 1.00 76.25 188 ALA A CA 1
ATOM 1509 C C . ALA A 1 188 ? 1.680 34.006 11.538 1.00 76.25 188 ALA A C 1
ATOM 1511 O O . ALA A 1 188 ? 2.089 35.082 11.975 1.00 76.25 188 ALA A O 1
ATOM 1512 N N . SER A 1 189 ? 2.352 33.313 10.629 1.00 85.06 189 SER A N 1
ATOM 1513 C CA . SER A 1 189 ? 3.634 33.753 10.101 1.00 85.06 189 SER A CA 1
ATOM 1514 C C . SER A 1 189 ? 3.677 33.391 8.631 1.00 85.06 189 SER A C 1
ATOM 1516 O O . SER A 1 189 ? 3.477 32.237 8.267 1.00 85.06 189 SER A O 1
ATOM 1518 N N . LEU A 1 190 ? 3.885 34.387 7.782 1.00 88.75 190 LEU A N 1
ATOM 1519 C CA . LEU A 1 190 ? 3.837 34.235 6.336 1.00 88.75 190 LEU A CA 1
ATOM 1520 C C . LEU A 1 190 ? 5.236 33.930 5.784 1.00 88.75 190 LEU A C 1
ATOM 1522 O O . LEU A 1 190 ? 6.229 34.524 6.210 1.00 88.75 190 LEU A O 1
ATOM 1526 N N . ASN A 1 191 ? 5.312 33.022 4.817 1.00 88.56 191 ASN A N 1
ATOM 1527 C CA . ASN A 1 191 ? 6.415 32.923 3.864 1.00 88.56 191 ASN A CA 1
ATOM 1528 C C . ASN A 1 191 ? 5.855 32.910 2.429 1.00 88.56 191 ASN A C 1
ATOM 1530 O O . ASN A 1 191 ? 4.644 32.985 2.219 1.00 88.56 191 ASN A O 1
ATOM 1534 N N . SER A 1 192 ? 6.728 32.783 1.429 1.00 84.69 192 SER A N 1
ATOM 1535 C CA . SER A 1 192 ? 6.355 32.766 0.005 1.00 84.69 192 SER A CA 1
ATOM 1536 C C . SER A 1 192 ? 5.324 31.687 -0.373 1.00 84.69 192 SER A C 1
ATOM 1538 O O . SER A 1 192 ? 4.646 31.812 -1.393 1.00 84.69 192 SER A O 1
ATOM 1540 N N . TYR A 1 193 ? 5.192 30.632 0.435 1.00 87.62 193 TYR A N 1
ATOM 1541 C CA . TYR A 1 193 ? 4.370 29.450 0.171 1.00 87.62 193 TYR A CA 1
ATOM 1542 C C . TYR A 1 193 ? 3.078 29.393 1.000 1.00 87.62 193 TYR A C 1
ATOM 1544 O O . TYR A 1 193 ? 2.154 28.661 0.629 1.00 87.62 193 TYR A O 1
ATOM 1552 N N . GLY A 1 194 ? 2.993 30.157 2.091 1.00 93.38 194 GLY A N 1
ATOM 1553 C CA . GLY A 1 194 ? 1.825 30.187 2.961 1.00 93.38 194 GLY A CA 1
ATOM 1554 C C . GLY A 1 194 ? 2.136 30.432 4.435 1.00 93.38 194 GLY A C 1
ATOM 1555 O O . GLY A 1 194 ? 3.106 31.103 4.793 1.00 93.38 194 GLY A O 1
ATOM 1556 N N . ASN A 1 195 ? 1.265 29.900 5.287 1.00 95.50 195 ASN A N 1
ATOM 1557 C CA . ASN A 1 195 ? 1.344 30.003 6.733 1.00 95.50 195 ASN A CA 1
ATOM 1558 C C . ASN A 1 195 ? 2.312 28.968 7.321 1.00 95.50 195 ASN A C 1
ATOM 1560 O O . ASN A 1 195 ? 2.026 27.769 7.354 1.00 95.50 195 A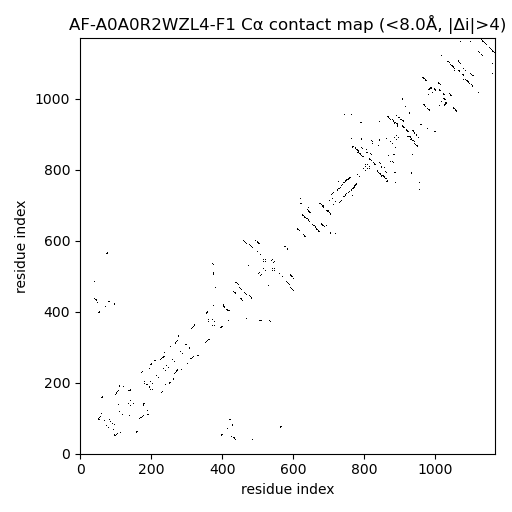SN A O 1
ATOM 1564 N N . LYS A 1 196 ? 3.422 29.470 7.855 1.00 93.62 196 LYS A N 1
ATOM 1565 C CA . LYS A 1 196 ? 4.431 28.748 8.641 1.00 93.62 196 LYS A CA 1
ATOM 1566 C C . LYS A 1 196 ? 4.277 28.959 10.156 1.00 93.62 196 LYS A C 1
ATOM 1568 O O . LYS A 1 196 ? 5.236 28.784 10.907 1.00 93.62 196 LYS A O 1
ATOM 1573 N N . GLY A 1 197 ? 3.118 29.442 10.607 1.00 93.38 197 GLY A N 1
ATOM 1574 C CA . GLY A 1 197 ? 2.823 29.666 12.021 1.00 93.38 197 GLY A CA 1
ATOM 1575 C C . GLY A 1 197 ? 2.723 28.378 12.844 1.00 93.38 197 GLY A C 1
ATOM 1576 O O . GLY A 1 197 ? 2.654 27.281 12.300 1.00 93.38 197 GLY A O 1
ATOM 1577 N N . VAL A 1 198 ? 2.682 28.507 14.172 1.00 93.75 198 VAL A N 1
ATOM 1578 C CA . VAL A 1 198 ? 2.423 27.374 15.083 1.00 93.75 198 VAL A CA 1
ATOM 1579 C C . VAL A 1 198 ? 0.920 27.309 15.384 1.00 93.75 198 VAL A C 1
ATOM 1581 O O . VAL A 1 198 ? 0.364 28.343 15.766 1.00 93.75 198 VAL A O 1
ATOM 1584 N N . PRO A 1 199 ? 0.251 26.140 15.276 1.00 94.31 199 PRO A N 1
ATOM 1585 C CA . PRO A 1 199 ? -1.148 26.001 15.676 1.00 94.31 199 PRO A CA 1
ATOM 1586 C C . PRO A 1 199 ? -1.391 26.456 17.124 1.00 94.31 199 PRO A C 1
ATOM 1588 O O . PRO A 1 199 ? -0.664 26.069 18.039 1.00 94.31 199 PRO A O 1
ATOM 1591 N N . ASN A 1 200 ? -2.441 27.248 17.347 1.00 93.44 200 ASN A N 1
ATOM 1592 C CA . ASN A 1 200 ? -2.803 27.791 18.663 1.00 93.44 200 ASN A CA 1
ATOM 1593 C C . ASN A 1 200 ? -3.191 26.705 19.674 1.00 93.44 200 ASN A C 1
ATOM 1595 O O . ASN A 1 200 ? -3.023 26.882 20.878 1.00 93.44 200 ASN A O 1
ATOM 1599 N N . SER A 1 201 ? -3.774 25.616 19.174 1.00 95.06 201 SER A N 1
ATOM 1600 C CA . SER A 1 201 ? -4.280 24.494 19.952 1.00 95.06 201 SER A CA 1
ATOM 1601 C C . SER A 1 201 ? -3.738 23.202 19.357 1.00 95.06 201 SER A C 1
ATOM 1603 O O . SER A 1 201 ? -4.018 22.863 18.207 1.00 95.06 201 SER A O 1
ATOM 1605 N N . SER A 1 202 ? -2.973 22.460 20.155 1.00 94.69 202 SER A N 1
ATOM 1606 C CA . SER A 1 202 ? -2.510 21.122 19.785 1.00 94.69 202 SER A CA 1
ATOM 1607 C C . SER A 1 202 ? -3.661 20.118 19.681 1.00 94.69 202 SER A C 1
ATOM 1609 O O . SER A 1 202 ? -3.559 19.166 18.912 1.00 94.69 202 SER A O 1
ATOM 1611 N N . GLN A 1 203 ? -4.777 20.356 20.384 1.00 95.00 203 GLN A N 1
ATOM 1612 C CA . GLN A 1 203 ? -5.997 19.568 20.219 1.00 95.00 203 GLN A CA 1
ATOM 1613 C C . GLN A 1 203 ? -6.637 19.822 18.850 1.00 95.00 203 GLN A C 1
ATOM 1615 O O . GLN A 1 203 ? -6.864 18.864 18.129 1.00 95.00 203 GLN A O 1
ATOM 1620 N N . GLU A 1 204 ? -6.818 21.081 18.435 1.00 96.44 204 GLU A N 1
ATOM 1621 C CA . GLU A 1 204 ? -7.393 21.389 17.112 1.00 96.44 204 GLU A CA 1
ATOM 1622 C C . GLU A 1 204 ? -6.507 20.865 15.968 1.00 96.44 204 GLU A C 1
ATOM 1624 O O . GLU A 1 204 ? -7.011 20.458 14.922 1.00 96.44 204 GLU A O 1
ATOM 1629 N N . TRP A 1 205 ? -5.185 20.818 16.173 1.00 97.88 205 TRP A N 1
ATOM 1630 C CA . TRP A 1 205 ? -4.257 20.160 15.252 1.00 97.88 205 TRP A CA 1
ATOM 1631 C C . TRP A 1 205 ? -4.430 18.631 15.228 1.00 97.88 205 TRP A C 1
ATOM 1633 O O . TRP A 1 205 ? -4.554 18.061 14.148 1.00 97.88 205 TRP A O 1
ATOM 1643 N N . TYR A 1 206 ? -4.511 17.969 16.390 1.00 97.94 206 TYR A N 1
ATOM 1644 C CA . TYR A 1 206 ? -4.829 16.535 16.487 1.00 97.94 206 TYR A CA 1
ATOM 1645 C C . TYR A 1 206 ? -6.160 16.198 15.793 1.00 97.94 206 TYR A C 1
ATOM 1647 O O . TYR A 1 206 ? -6.229 15.240 15.024 1.00 97.94 206 TYR A O 1
ATOM 1655 N N . ASP A 1 207 ? -7.199 17.002 16.024 1.00 95.75 207 ASP A N 1
ATOM 1656 C CA . ASP A 1 207 ? -8.530 16.814 15.440 1.00 95.75 207 ASP A CA 1
ATOM 1657 C C . ASP A 1 207 ? -8.482 16.993 13.913 1.00 95.75 207 ASP A C 1
ATOM 1659 O O . ASP A 1 207 ? -9.017 16.170 13.175 1.00 95.75 207 ASP A O 1
ATOM 1663 N N . THR A 1 208 ? -7.748 18.003 13.428 1.00 98.31 208 THR A N 1
ATOM 1664 C CA . THR A 1 208 ? -7.519 18.233 11.990 1.00 98.31 208 THR A CA 1
ATOM 1665 C C . THR A 1 208 ? -6.823 17.049 11.318 1.00 98.31 208 THR A C 1
ATOM 1667 O O . THR A 1 208 ? -7.227 16.633 10.234 1.00 98.31 208 THR A O 1
ATOM 1670 N N . ILE A 1 209 ? -5.789 16.474 11.938 1.00 98.62 209 ILE A N 1
ATOM 1671 C CA . ILE A 1 209 ? -5.087 15.322 11.352 1.00 98.62 209 ILE A CA 1
ATOM 1672 C C . ILE A 1 209 ? -5.914 14.036 11.469 1.00 98.62 209 ILE A C 1
ATOM 1674 O O . ILE A 1 209 ? -5.881 13.215 10.553 1.00 98.62 209 ILE A O 1
ATOM 1678 N N . SER A 1 210 ? -6.719 13.892 12.524 1.00 96.00 210 SER A N 1
ATOM 1679 C CA . SER A 1 210 ? -7.665 12.779 12.662 1.00 96.00 210 SER A CA 1
ATOM 1680 C C . SER A 1 210 ? -8.715 12.813 11.549 1.00 96.00 210 SER A C 1
ATOM 1682 O O . SER A 1 210 ? -8.935 11.801 10.888 1.00 96.00 210 SER A O 1
ATOM 1684 N N . GLU A 1 211 ? -9.299 13.983 11.267 1.00 98.06 211 GLU A N 1
ATOM 1685 C CA . GLU A 1 211 ? -10.272 14.133 10.181 1.00 98.06 211 GLU A CA 1
ATOM 1686 C C . GLU A 1 211 ? -9.634 13.970 8.796 1.00 98.06 211 GLU A C 1
ATOM 1688 O O . GLU A 1 211 ? -10.244 13.362 7.918 1.00 98.06 211 GLU A O 1
ATOM 1693 N N . LEU A 1 212 ? -8.393 14.433 8.583 1.00 98.75 212 LEU A N 1
ATOM 1694 C CA . LEU A 1 212 ? -7.661 14.154 7.340 1.00 98.75 212 LEU A CA 1
ATOM 1695 C C . LEU A 1 212 ? -7.533 12.640 7.117 1.00 98.75 212 LEU A C 1
ATOM 1697 O O . LEU A 1 212 ? -7.809 12.156 6.021 1.00 98.75 212 LEU A O 1
ATOM 1701 N N . CYS A 1 213 ? -7.138 11.886 8.145 1.00 97.88 213 CYS A N 1
ATOM 1702 C CA . CYS A 1 213 ? -6.996 10.433 8.054 1.00 97.88 213 CYS A CA 1
ATOM 1703 C C . CYS A 1 213 ? -8.346 9.742 7.790 1.00 97.88 213 CYS A C 1
ATOM 1705 O O . CYS A 1 213 ? -8.426 8.874 6.922 1.00 97.88 213 CYS A O 1
ATOM 1707 N N . THR A 1 214 ? -9.422 10.174 8.455 1.00 94.19 214 THR A N 1
ATOM 1708 C CA . THR A 1 214 ? -10.792 9.686 8.211 1.00 94.19 214 THR A CA 1
ATOM 1709 C C . THR A 1 214 ? -11.263 10.002 6.786 1.00 94.19 214 THR A C 1
ATOM 1711 O O . THR A 1 214 ? -11.818 9.139 6.105 1.00 94.19 214 THR A O 1
ATOM 1714 N N . THR A 1 215 ? -10.968 11.205 6.289 1.00 95.00 215 THR A N 1
ATOM 1715 C CA . THR A 1 215 ? -11.253 11.628 4.909 1.00 95.00 215 THR A CA 1
ATOM 1716 C C . THR A 1 215 ? -10.507 10.751 3.900 1.00 95.00 215 THR A C 1
ATOM 1718 O O . THR A 1 215 ? -11.094 10.306 2.916 1.00 95.00 215 THR A O 1
ATOM 1721 N N . LEU A 1 216 ? -9.233 10.433 4.159 1.00 97.50 216 LEU A N 1
ATOM 1722 C CA . LEU A 1 216 ? -8.441 9.527 3.321 1.00 97.50 216 LEU A CA 1
ATOM 1723 C C . LEU A 1 216 ? -9.030 8.105 3.304 1.00 97.50 216 LEU A C 1
ATOM 1725 O O . LEU A 1 216 ? -9.155 7.530 2.224 1.00 97.50 216 LEU A O 1
ATOM 1729 N N . ILE A 1 217 ? -9.487 7.567 4.444 1.00 91.81 217 ILE A N 1
ATOM 1730 C CA . ILE A 1 217 ? -10.235 6.291 4.482 1.00 91.81 217 ILE A CA 1
ATOM 1731 C C . ILE A 1 217 ? -11.487 6.366 3.597 1.00 91.81 217 ILE A C 1
ATOM 1733 O O . ILE A 1 217 ? -11.740 5.438 2.832 1.00 91.81 217 ILE A O 1
ATOM 1737 N N . GLY A 1 218 ? -12.244 7.465 3.657 1.00 82.69 218 GLY A N 1
ATOM 1738 C CA . GLY A 1 218 ? -13.426 7.673 2.814 1.00 82.69 218 GLY A CA 1
ATOM 1739 C C . GLY A 1 218 ? -13.123 7.747 1.310 1.00 82.69 218 GLY A C 1
ATOM 1740 O O . GLY A 1 218 ? -13.952 7.332 0.505 1.00 82.69 218 GLY A O 1
ATOM 1741 N N . ILE A 1 219 ? -11.938 8.237 0.929 1.00 92.88 219 ILE A N 1
ATOM 1742 C CA . ILE A 1 219 ? -11.521 8.406 -0.472 1.00 92.88 219 ILE A CA 1
ATOM 1743 C C . ILE A 1 219 ? -10.978 7.106 -1.090 1.00 92.88 219 ILE A C 1
ATOM 1745 O O . ILE A 1 219 ? -11.321 6.795 -2.228 1.00 92.88 219 ILE A O 1
ATOM 1749 N N . MET A 1 220 ? -10.116 6.363 -0.382 1.00 91.00 220 MET A N 1
ATOM 1750 C CA . MET A 1 220 ? -9.390 5.206 -0.951 1.00 91.00 220 MET A CA 1
ATOM 1751 C C . MET A 1 220 ? -9.613 3.871 -0.223 1.00 91.00 220 MET A C 1
ATOM 1753 O O . MET A 1 220 ? -9.083 2.843 -0.646 1.00 91.00 220 MET A O 1
ATOM 1757 N N . GLY A 1 221 ? -10.408 3.857 0.847 1.00 81.12 221 GLY A N 1
ATOM 1758 C CA . GLY A 1 221 ? -10.659 2.674 1.667 1.00 81.12 221 GLY A CA 1
ATOM 1759 C C . GLY A 1 221 ? -9.545 2.383 2.677 1.00 81.12 221 GLY A C 1
ATOM 1760 O O . GLY A 1 221 ? -8.385 2.762 2.506 1.00 81.12 221 GLY A O 1
ATOM 1761 N N . THR A 1 222 ? -9.905 1.677 3.752 1.00 82.62 222 THR A N 1
ATOM 1762 C CA . THR A 1 222 ? -9.040 1.446 4.921 1.00 82.62 222 THR A CA 1
ATOM 1763 C C . THR A 1 222 ? -7.717 0.762 4.580 1.00 82.62 222 THR A C 1
ATOM 1765 O O . THR A 1 222 ? -6.689 1.137 5.137 1.00 82.62 222 THR A O 1
ATOM 1768 N N . GLU A 1 223 ? -7.710 -0.218 3.671 1.00 85.94 223 GLU A N 1
ATOM 1769 C CA . GLU A 1 223 ? -6.492 -0.964 3.325 1.00 85.94 223 GLU A CA 1
ATOM 1770 C C . GLU A 1 223 ? -5.451 -0.075 2.627 1.00 85.94 223 GLU A C 1
ATOM 1772 O O . GLU A 1 223 ? -4.278 -0.095 2.994 1.00 85.94 223 GLU A O 1
ATOM 1777 N N . LYS A 1 224 ? -5.879 0.740 1.654 1.00 87.44 224 LYS A N 1
ATOM 1778 C CA . LYS A 1 224 ? -4.993 1.646 0.908 1.00 87.44 224 LYS A CA 1
ATOM 1779 C C . LYS A 1 224 ? -4.559 2.826 1.771 1.00 87.44 224 LYS A C 1
ATOM 1781 O O . LYS A 1 224 ? -3.374 3.139 1.817 1.00 87.44 224 LYS A O 1
ATOM 1786 N N . ALA A 1 225 ? -5.483 3.404 2.542 1.00 92.69 225 ALA A N 1
ATOM 1787 C CA . ALA A 1 225 ? -5.168 4.487 3.470 1.00 92.69 225 ALA A CA 1
ATOM 1788 C C . ALA A 1 225 ? -4.132 4.063 4.534 1.00 92.69 225 ALA A C 1
ATOM 1790 O O . ALA A 1 225 ? -3.255 4.849 4.881 1.00 92.69 225 ALA A O 1
ATOM 1791 N N . ASN A 1 226 ? -4.157 2.805 4.997 1.00 93.19 226 ASN A N 1
ATOM 1792 C CA . ASN A 1 226 ? -3.138 2.265 5.909 1.00 93.19 226 ASN A CA 1
ATOM 1793 C C . ASN A 1 226 ? -1.780 1.968 5.245 1.00 93.19 226 ASN A C 1
ATOM 1795 O O . ASN A 1 226 ? -0.835 1.664 5.959 1.00 93.19 226 ASN A O 1
ATOM 1799 N N . LYS A 1 227 ? -1.642 2.063 3.916 1.00 92.81 227 LYS A N 1
ATOM 1800 C CA . LYS A 1 227 ? -0.342 1.966 3.221 1.00 92.81 227 LYS A CA 1
ATOM 1801 C C . LYS A 1 227 ? 0.291 3.338 2.960 1.00 92.81 227 LYS A C 1
ATOM 1803 O O . LYS A 1 227 ? 1.427 3.405 2.499 1.00 92.81 227 LYS A O 1
ATOM 1808 N N . LEU A 1 228 ? -0.420 4.427 3.268 1.00 95.69 228 LEU A N 1
ATOM 1809 C CA . LEU A 1 228 ? 0.073 5.787 3.076 1.00 95.69 228 LEU A CA 1
ATOM 1810 C C . LEU A 1 228 ? 1.312 6.085 3.925 1.00 95.69 228 LEU A C 1
ATOM 1812 O O . LEU A 1 228 ? 1.526 5.548 5.019 1.00 95.69 228 LEU A O 1
ATOM 1816 N N . ARG A 1 229 ? 2.118 7.010 3.408 1.00 95.94 229 ARG A N 1
ATOM 1817 C CA . ARG A 1 229 ? 3.296 7.551 4.080 1.00 95.94 229 ARG A CA 1
ATOM 1818 C C . ARG A 1 229 ? 3.009 8.996 4.463 1.00 95.94 229 ARG A C 1
ATOM 1820 O O . ARG A 1 229 ? 2.428 9.734 3.676 1.00 95.94 229 ARG A O 1
ATOM 1827 N N . PHE A 1 230 ? 3.434 9.426 5.641 1.00 96.69 230 PHE A N 1
ATOM 1828 C CA . PHE A 1 230 ? 3.246 10.790 6.126 1.00 96.69 230 PHE A CA 1
ATOM 1829 C C . PHE A 1 230 ? 4.588 11.463 6.407 1.00 96.69 230 PHE A C 1
ATOM 1831 O O . PHE A 1 230 ? 5.532 10.832 6.883 1.00 96.69 230 PHE A O 1
ATOM 1838 N N . ARG A 1 231 ? 4.662 12.771 6.152 1.00 95.19 231 ARG A N 1
ATOM 1839 C CA . ARG A 1 231 ? 5.815 13.615 6.492 1.00 95.19 231 ARG A CA 1
ATOM 1840 C C . ARG A 1 231 ? 5.337 14.873 7.212 1.00 95.19 231 ARG A C 1
ATOM 1842 O O . ARG A 1 231 ? 4.495 15.595 6.674 1.00 95.19 231 ARG A O 1
ATOM 1849 N N . ILE A 1 232 ? 5.855 15.154 8.409 1.00 94.38 232 ILE A N 1
ATOM 1850 C CA . ILE A 1 232 ? 5.477 16.364 9.163 1.00 94.38 232 ILE A CA 1
ATOM 1851 C C . ILE A 1 232 ? 6.229 17.578 8.614 1.00 94.38 232 ILE A C 1
ATOM 1853 O O . ILE A 1 232 ? 7.290 17.945 9.115 1.00 94.38 232 ILE A O 1
ATOM 1857 N N . GLY A 1 233 ? 5.658 18.183 7.572 1.00 93.25 233 GLY A N 1
ATOM 1858 C CA . GLY A 1 233 ? 6.112 19.439 6.987 1.00 93.25 233 GLY A CA 1
ATOM 1859 C C . GLY A 1 233 ? 7.282 19.332 6.012 1.00 93.25 233 GLY A C 1
ATOM 1860 O O . GLY A 1 233 ? 7.700 18.247 5.593 1.00 93.25 233 GLY A O 1
ATOM 1861 N N . THR A 1 234 ? 7.796 20.502 5.642 1.00 94.06 234 THR A N 1
ATOM 1862 C CA . THR A 1 234 ? 8.887 20.686 4.683 1.00 94.06 234 THR A CA 1
ATOM 1863 C C . THR A 1 234 ? 9.951 21.594 5.285 1.00 94.06 234 THR A C 1
ATOM 1865 O O . THR A 1 234 ? 9.628 22.725 5.642 1.00 94.06 234 THR A O 1
ATOM 1868 N N . GLU A 1 235 ? 11.202 21.133 5.401 1.00 92.88 235 GLU A N 1
ATOM 1869 C CA . GLU A 1 235 ? 12.345 21.962 5.838 1.00 92.88 235 GLU A CA 1
ATOM 1870 C C . GLU A 1 235 ? 12.160 22.680 7.197 1.00 92.88 235 GLU A C 1
ATOM 1872 O O . GLU A 1 235 ? 12.770 23.714 7.475 1.00 92.88 235 GLU A O 1
ATOM 1877 N N . MET A 1 236 ? 11.316 22.137 8.083 1.00 93.00 236 MET A N 1
ATOM 1878 C CA . MET A 1 236 ? 10.878 22.801 9.323 1.00 93.00 236 MET A CA 1
ATOM 1879 C C . MET A 1 236 ? 11.953 22.905 10.425 1.00 93.00 236 MET A C 1
ATOM 1881 O O . MET A 1 236 ? 11.659 23.345 11.535 1.00 93.00 236 MET A O 1
ATOM 1885 N N . ASN A 1 237 ? 13.211 22.579 10.116 1.00 92.00 237 ASN A N 1
ATOM 1886 C CA . ASN A 1 237 ? 14.367 22.960 10.925 1.00 92.00 237 ASN A CA 1
ATOM 1887 C C . ASN A 1 237 ? 14.656 24.478 10.902 1.00 92.00 237 ASN A C 1
ATOM 1889 O O . ASN A 1 237 ? 15.336 24.962 11.805 1.00 92.00 237 ASN A O 1
ATOM 1893 N N . GLY A 1 238 ? 14.150 25.240 9.924 1.00 88.12 238 GLY A N 1
ATOM 1894 C CA . GLY A 1 238 ? 14.351 26.695 9.829 1.00 88.12 238 GLY A CA 1
ATOM 1895 C C . GLY A 1 238 ? 13.119 27.569 10.123 1.00 88.12 238 GLY A C 1
ATOM 1896 O O . GLY A 1 238 ? 11.973 27.193 9.855 1.00 88.12 238 GLY A O 1
ATOM 1897 N N . LEU A 1 239 ? 13.349 28.792 10.628 1.00 89.56 239 LEU A N 1
ATOM 1898 C CA . LEU A 1 239 ? 12.308 29.782 10.964 1.00 89.56 239 LEU A CA 1
ATOM 1899 C C . LEU A 1 239 ? 11.564 30.291 9.722 1.00 89.56 239 LEU A C 1
ATOM 1901 O O . LEU A 1 239 ? 10.451 30.812 9.817 1.00 89.56 239 LEU A O 1
ATOM 1905 N N . GLU A 1 240 ? 12.172 30.150 8.551 1.00 88.00 240 GLU A N 1
ATOM 1906 C CA . GLU A 1 240 ? 11.613 30.417 7.230 1.00 88.00 240 GLU A CA 1
ATOM 1907 C C . GLU A 1 240 ? 10.579 29.366 6.781 1.00 88.00 240 GLU A C 1
ATOM 1909 O O . GLU A 1 240 ? 9.814 29.621 5.847 1.00 88.00 240 GLU A O 1
ATOM 1914 N N . ARG A 1 241 ? 10.478 28.236 7.497 1.00 91.19 241 ARG A N 1
ATOM 1915 C CA . ARG A 1 241 ? 9.549 27.121 7.231 1.00 91.19 241 ARG A CA 1
ATOM 1916 C C . ARG A 1 241 ? 8.646 26.763 8.413 1.00 91.19 241 ARG A C 1
ATOM 1918 O O . ARG A 1 241 ? 7.501 26.389 8.187 1.00 91.19 241 ARG A O 1
ATOM 1925 N N . PHE A 1 242 ? 9.110 26.939 9.652 1.00 93.44 242 PHE A N 1
ATOM 1926 C CA . PHE A 1 242 ? 8.312 26.761 10.869 1.00 93.44 242 PHE A CA 1
ATOM 1927 C C . PHE A 1 242 ? 8.675 27.815 11.921 1.00 93.44 242 PHE A C 1
ATOM 1929 O O . PHE A 1 242 ? 9.757 27.800 12.507 1.00 93.44 242 PHE A O 1
ATOM 1936 N N . ASN A 1 243 ? 7.758 28.747 12.182 1.00 92.31 243 ASN A N 1
ATOM 1937 C CA . ASN A 1 243 ? 7.961 29.896 13.066 1.00 92.31 243 ASN A CA 1
ATOM 1938 C C . ASN A 1 243 ? 7.696 29.555 14.547 1.00 92.31 243 ASN A C 1
ATOM 1940 O O . ASN A 1 243 ? 6.923 30.235 15.224 1.00 92.31 243 ASN A O 1
ATOM 1944 N N . GLY A 1 244 ? 8.311 28.478 15.036 1.00 92.62 244 GLY A N 1
ATOM 1945 C CA . GLY A 1 244 ? 8.163 27.980 16.404 1.00 92.62 244 GLY A CA 1
ATOM 1946 C C . GLY A 1 244 ? 9.480 27.502 17.010 1.00 92.62 244 GLY A C 1
ATOM 1947 O O . GLY A 1 244 ? 10.494 27.373 16.331 1.00 92.62 244 GLY A O 1
ATOM 1948 N N . THR A 1 245 ? 9.472 27.232 18.310 1.00 94.06 245 THR A N 1
ATOM 1949 C CA . THR A 1 245 ? 10.593 26.586 19.013 1.00 94.06 245 THR A CA 1
ATOM 1950 C C . THR A 1 245 ? 10.602 25.072 18.783 1.00 94.06 245 THR A C 1
ATOM 1952 O O . THR A 1 245 ? 9.561 24.482 18.495 1.00 94.06 245 THR A O 1
ATOM 1955 N N . GLU A 1 246 ? 11.744 24.415 19.000 1.00 94.88 246 GLU A N 1
ATOM 1956 C CA . GLU A 1 246 ? 11.855 22.948 18.988 1.00 94.88 246 GLU A CA 1
ATOM 1957 C C . GLU A 1 246 ? 10.789 22.250 19.851 1.00 94.88 246 GLU A C 1
ATOM 1959 O O . GLU A 1 246 ? 10.161 21.296 19.402 1.00 94.88 246 GLU A O 1
ATOM 1964 N N . ALA A 1 247 ? 10.510 22.758 21.056 1.00 95.62 247 ALA A N 1
ATOM 1965 C CA . ALA A 1 247 ? 9.480 22.196 21.932 1.00 95.62 247 ALA A CA 1
ATOM 1966 C C . ALA A 1 247 ? 8.062 22.317 21.337 1.00 95.62 247 ALA A C 1
ATOM 1968 O O . ALA A 1 247 ? 7.251 21.401 21.470 1.00 95.62 247 ALA A O 1
ATOM 1969 N N . GLN A 1 248 ? 7.767 23.422 20.641 1.00 96.00 248 GLN A N 1
ATOM 1970 C CA . GLN A 1 248 ? 6.512 23.582 19.901 1.00 96.00 248 GLN A CA 1
ATOM 1971 C C . GLN A 1 248 ? 6.454 22.663 18.676 1.00 96.00 248 GLN A C 1
ATOM 1973 O O . GLN A 1 248 ? 5.379 22.143 18.382 1.00 96.00 248 GLN A O 1
ATOM 1978 N N . PHE A 1 249 ? 7.584 22.417 18.001 1.00 96.50 249 PHE A N 1
ATOM 1979 C CA . PHE A 1 249 ? 7.645 21.441 16.914 1.00 96.50 249 PHE A CA 1
ATOM 1980 C C . PHE A 1 249 ? 7.403 20.015 17.420 1.00 96.50 249 PHE A C 1
ATOM 1982 O O . PHE A 1 249 ? 6.607 19.301 16.824 1.00 96.50 249 PHE A O 1
ATOM 1989 N N . ILE A 1 250 ? 8.019 19.603 18.534 1.00 96.19 250 ILE A N 1
ATOM 1990 C CA . ILE A 1 250 ? 7.792 18.272 19.121 1.00 96.19 250 ILE A CA 1
ATOM 1991 C C . ILE A 1 250 ? 6.305 18.081 19.453 1.00 96.19 250 ILE A C 1
ATOM 1993 O O . ILE A 1 250 ? 5.708 17.110 19.007 1.00 96.19 250 ILE A O 1
ATOM 1997 N N . ASN A 1 251 ? 5.664 19.045 20.122 1.00 96.25 251 ASN A N 1
ATOM 1998 C CA . ASN A 1 251 ? 4.222 18.996 20.400 1.00 96.25 251 ASN A CA 1
ATOM 1999 C C . ASN A 1 251 ? 3.360 18.956 19.112 1.00 96.25 251 ASN A C 1
ATOM 2001 O O . ASN A 1 251 ? 2.335 18.272 19.064 1.00 96.25 251 ASN A O 1
ATOM 2005 N N . HIS A 1 252 ? 3.769 19.665 18.055 1.00 96.50 252 HIS A N 1
ATOM 2006 C CA . HIS A 1 252 ? 3.109 19.653 16.745 1.00 96.50 252 HIS A CA 1
ATOM 2007 C C . HIS A 1 252 ? 3.239 18.291 16.035 1.00 96.50 252 HIS A C 1
ATOM 2009 O O . HIS A 1 252 ? 2.234 17.745 15.573 1.00 96.50 252 HIS A O 1
ATOM 2015 N N . TYR A 1 253 ? 4.447 17.718 16.013 1.00 96.50 253 TYR A N 1
ATOM 2016 C CA . TYR A 1 253 ? 4.719 16.367 15.523 1.00 96.50 253 TYR A CA 1
ATOM 2017 C C . TYR A 1 253 ? 3.904 15.338 16.307 1.00 96.50 253 TYR A C 1
ATOM 2019 O O . TYR A 1 253 ? 3.192 14.537 15.712 1.00 96.50 253 TYR A O 1
ATOM 2027 N N . ASP A 1 254 ? 3.941 15.398 17.638 1.00 96.56 254 ASP A N 1
ATOM 2028 C CA . ASP A 1 254 ? 3.328 14.397 18.505 1.00 96.56 254 ASP A CA 1
ATOM 2029 C C . ASP A 1 254 ? 1.811 14.315 18.370 1.00 96.56 254 ASP A C 1
ATOM 2031 O O . ASP A 1 254 ? 1.249 13.220 18.406 1.00 96.56 254 ASP A O 1
ATOM 2035 N N . ASN A 1 255 ? 1.139 15.454 18.193 1.00 97.12 255 ASN A N 1
ATOM 2036 C CA . ASN A 1 255 ? -0.306 15.470 17.992 1.00 97.12 255 ASN A CA 1
ATOM 2037 C C . ASN A 1 255 ? -0.694 14.965 16.592 1.00 97.12 255 ASN A C 1
ATOM 2039 O O . ASN A 1 255 ? -1.697 14.266 16.477 1.00 97.12 255 ASN A O 1
ATOM 2043 N N . ALA A 1 256 ? 0.111 15.226 15.555 1.00 96.94 256 ALA A N 1
ATOM 2044 C CA . ALA A 1 256 ? -0.097 14.603 14.245 1.00 96.94 256 ALA A CA 1
ATOM 2045 C C . ALA A 1 256 ? 0.173 13.087 14.288 1.00 96.94 256 ALA A C 1
ATOM 2047 O O . ALA A 1 256 ? -0.628 12.305 13.786 1.00 96.94 256 ALA A O 1
ATOM 2048 N N . ALA A 1 257 ? 1.262 12.664 14.934 1.00 95.56 257 ALA A N 1
ATOM 2049 C CA . ALA A 1 257 ? 1.653 11.263 15.057 1.00 95.56 257 ALA A CA 1
ATOM 2050 C C . ALA A 1 257 ? 0.611 10.430 15.811 1.00 95.56 257 ALA A C 1
ATOM 2052 O O . ALA A 1 257 ? 0.234 9.353 15.351 1.00 95.56 257 ALA A O 1
ATOM 2053 N N . ALA A 1 258 ? 0.100 10.956 16.926 1.00 94.88 258 ALA A N 1
ATOM 2054 C CA . ALA A 1 258 ? -0.958 10.319 17.699 1.00 94.88 258 ALA A CA 1
ATOM 2055 C C . ALA A 1 258 ? -2.267 10.192 16.899 1.00 94.88 258 ALA A C 1
ATOM 2057 O O . ALA A 1 258 ? -2.915 9.153 16.966 1.00 94.88 258 ALA A O 1
ATOM 2058 N N . ALA A 1 259 ? -2.638 11.217 16.122 1.00 95.25 259 ALA A N 1
ATOM 2059 C CA . ALA A 1 259 ? -3.826 11.182 15.269 1.00 95.25 259 ALA A CA 1
ATOM 2060 C C . ALA A 1 259 ? -3.696 10.145 14.137 1.00 95.25 259 ALA A C 1
ATOM 2062 O O . ALA A 1 259 ? -4.599 9.335 13.934 1.00 95.25 259 ALA A O 1
ATOM 2063 N N . ILE A 1 260 ? -2.547 10.120 13.448 1.00 95.25 260 ILE A N 1
ATOM 2064 C CA . ILE A 1 260 ? -2.264 9.149 12.380 1.00 95.25 260 ILE A CA 1
ATOM 2065 C C . ILE A 1 260 ? -2.277 7.724 12.939 1.00 95.25 260 ILE A C 1
ATOM 2067 O O . ILE A 1 260 ? -2.987 6.886 12.401 1.00 95.25 260 ILE A O 1
ATOM 2071 N N . GLN A 1 261 ? -1.572 7.442 14.041 1.00 91.81 261 GLN A N 1
ATOM 2072 C CA . GLN A 1 261 ? -1.545 6.094 14.630 1.00 91.81 261 GLN A CA 1
ATOM 2073 C C . GLN A 1 261 ? -2.914 5.634 15.155 1.00 91.81 261 GLN A C 1
ATOM 2075 O O . GLN A 1 261 ? -3.191 4.437 15.148 1.00 91.81 261 GLN A O 1
ATOM 2080 N N . PHE A 1 262 ? -3.772 6.559 15.597 1.00 88.94 262 PHE A N 1
ATOM 2081 C CA . PHE A 1 262 ? -5.116 6.235 16.075 1.00 88.94 262 PHE A CA 1
ATOM 2082 C C . PHE A 1 262 ? -6.079 5.858 14.937 1.00 88.94 262 PHE A C 1
ATOM 2084 O O . PHE A 1 262 ? -6.853 4.914 15.083 1.00 88.94 262 PHE A O 1
ATOM 2091 N N . VAL A 1 263 ? -6.036 6.573 13.805 1.00 88.94 263 VAL A N 1
ATOM 2092 C CA . VAL A 1 263 ? -6.970 6.370 12.677 1.00 88.94 263 VAL A CA 1
ATOM 2093 C C . VAL A 1 263 ? -6.416 5.403 11.618 1.00 88.94 263 VAL A C 1
ATOM 2095 O O . VAL A 1 263 ? -7.166 4.633 11.019 1.00 88.94 263 VAL A O 1
ATOM 2098 N N . LEU A 1 264 ? -5.102 5.424 11.392 1.00 91.94 264 LEU A N 1
ATOM 2099 C CA . LEU A 1 264 ? -4.367 4.649 10.389 1.00 91.94 264 LEU A CA 1
ATOM 2100 C C . LEU A 1 264 ? -3.147 3.950 11.029 1.00 91.94 264 LEU A C 1
ATOM 2102 O O . LEU A 1 264 ? -2.005 4.316 10.745 1.00 91.94 264 LEU A O 1
ATOM 2106 N N . PRO A 1 265 ? -3.348 2.936 11.893 1.00 88.06 265 PRO A N 1
ATOM 2107 C CA . PRO A 1 265 ? -2.262 2.282 12.634 1.00 88.06 265 PRO A CA 1
ATOM 2108 C C . PRO A 1 265 ? -1.211 1.584 11.750 1.00 88.06 265 PRO A C 1
ATOM 2110 O O . PRO A 1 265 ? -0.082 1.372 12.198 1.00 88.06 265 PRO A O 1
ATOM 2113 N N . GLY A 1 266 ? -1.558 1.227 10.508 1.00 86.75 266 GLY A N 1
ATOM 2114 C CA . GLY A 1 266 ? -0.619 0.685 9.521 1.00 86.75 266 GLY A CA 1
ATOM 2115 C C . GLY A 1 266 ? 0.177 1.750 8.761 1.00 86.75 266 GLY A C 1
ATOM 2116 O O . GLY A 1 266 ? 1.228 1.430 8.205 1.00 86.75 266 GLY A O 1
ATOM 2117 N N . ALA A 1 267 ? -0.288 3.006 8.748 1.00 91.75 267 ALA A N 1
ATOM 2118 C CA . ALA A 1 267 ? 0.370 4.066 8.000 1.00 91.75 267 ALA A CA 1
ATOM 2119 C C . ALA A 1 267 ? 1.736 4.412 8.602 1.00 91.75 267 ALA A C 1
ATOM 2121 O O . ALA A 1 267 ? 1.991 4.307 9.808 1.00 91.75 267 ALA A O 1
ATOM 2122 N N . THR A 1 268 ? 2.630 4.855 7.726 1.00 90.50 268 THR A N 1
ATOM 2123 C CA . THR A 1 268 ? 4.009 5.175 8.090 1.00 90.50 268 THR A CA 1
ATOM 2124 C C . THR A 1 268 ? 4.213 6.681 8.202 1.00 90.50 268 THR A C 1
ATOM 2126 O O . THR A 1 268 ? 3.498 7.452 7.567 1.00 90.50 268 THR A O 1
ATOM 2129 N N . LEU A 1 269 ? 5.166 7.128 9.022 1.00 90.75 269 LEU A N 1
ATOM 2130 C CA . LEU A 1 269 ? 5.310 8.539 9.383 1.00 90.75 269 LEU A CA 1
ATOM 2131 C C . LEU A 1 269 ? 6.774 8.919 9.608 1.00 90.75 269 LEU A C 1
ATOM 2133 O O . LEU A 1 269 ? 7.451 8.259 10.385 1.00 90.75 269 LEU A O 1
ATOM 2137 N N . SER A 1 270 ? 7.231 10.034 9.035 1.00 91.75 270 SER A N 1
ATOM 2138 C CA . SER A 1 270 ? 8.550 10.608 9.321 1.00 91.75 270 SER A CA 1
ATOM 2139 C C . SER A 1 270 ? 8.539 12.118 9.593 1.00 91.75 270 SER A C 1
ATOM 2141 O O . SER A 1 270 ? 7.532 12.818 9.450 1.00 91.75 270 SER A O 1
ATOM 2143 N N . LEU A 1 271 ? 9.698 12.601 10.034 1.00 92.62 271 LEU A N 1
ATOM 2144 C CA . LEU A 1 271 ? 10.062 14.005 10.169 1.00 92.62 271 LEU A CA 1
ATOM 2145 C C . LEU A 1 271 ? 10.078 14.706 8.795 1.00 92.62 271 LEU A C 1
ATOM 2147 O O . LEU A 1 271 ? 10.171 14.047 7.760 1.00 92.62 271 LEU A O 1
ATOM 2151 N N . PHE A 1 272 ? 10.015 16.041 8.782 1.00 94.50 272 PHE A N 1
ATOM 2152 C CA . PHE A 1 272 ? 10.301 16.851 7.591 1.00 94.50 272 PHE A CA 1
ATOM 2153 C C . PHE A 1 272 ? 11.604 16.430 6.894 1.00 94.50 272 PHE A C 1
ATOM 2155 O O . PHE A 1 272 ? 12.552 15.966 7.532 1.00 94.50 272 PHE A O 1
ATOM 2162 N N . ASN A 1 273 ? 11.684 16.690 5.588 1.00 93.81 273 ASN A N 1
ATOM 2163 C CA . ASN A 1 273 ? 12.964 16.732 4.890 1.00 93.81 273 ASN A CA 1
ATOM 2164 C C . ASN A 1 273 ? 13.810 17.870 5.467 1.00 93.81 273 ASN A C 1
ATOM 2166 O O . ASN A 1 273 ? 13.372 19.017 5.476 1.00 93.81 273 ASN A O 1
ATOM 2170 N N . ILE A 1 274 ? 14.994 17.555 5.984 1.00 93.44 274 ILE A N 1
ATOM 2171 C CA . ILE A 1 274 ? 15.916 18.533 6.570 1.00 93.44 274 ILE A CA 1
ATOM 2172 C C . ILE A 1 274 ? 16.462 19.446 5.456 1.00 93.44 274 ILE A C 1
ATOM 2174 O O . ILE A 1 274 ? 16.862 18.953 4.405 1.00 93.44 274 ILE A O 1
ATOM 2178 N N . SER A 1 275 ? 16.528 20.764 5.668 1.00 89.75 275 SER A N 1
ATOM 2179 C CA . SER A 1 275 ? 16.996 21.725 4.640 1.00 89.75 275 SER A CA 1
ATOM 2180 C C . SER A 1 275 ? 18.509 21.722 4.355 1.00 89.75 275 SER A C 1
ATOM 2182 O O . SER A 1 275 ? 19.026 22.611 3.681 1.00 89.75 275 SER A O 1
ATOM 2184 N N . SER A 1 276 ? 19.252 20.751 4.890 1.00 85.44 276 SER A N 1
ATOM 2185 C CA . SER A 1 276 ? 20.691 20.611 4.676 1.00 85.44 276 SER A CA 1
ATOM 2186 C C . SER A 1 276 ? 21.126 19.156 4.818 1.00 85.44 276 SER A C 1
ATOM 2188 O O . SER A 1 276 ? 20.694 18.468 5.740 1.00 85.44 276 SER A O 1
ATOM 2190 N N . ASN A 1 277 ? 22.054 18.736 3.957 1.00 84.31 277 ASN A N 1
ATOM 2191 C CA . ASN A 1 277 ? 22.771 17.463 4.037 1.00 84.31 277 ASN A CA 1
ATOM 2192 C C . ASN A 1 277 ? 23.971 17.491 5.017 1.00 84.31 277 ASN A C 1
ATOM 2194 O O . ASN A 1 277 ? 24.591 16.465 5.270 1.00 84.31 277 ASN A O 1
ATOM 2198 N N . THR A 1 278 ? 24.364 18.661 5.540 1.00 85.12 278 THR A N 1
ATOM 2199 C CA . THR A 1 278 ? 25.664 18.846 6.205 1.00 85.12 278 THR A CA 1
ATOM 2200 C C . THR A 1 278 ? 25.515 18.816 7.721 1.00 85.12 278 THR A C 1
ATOM 2202 O O . THR A 1 278 ? 24.918 19.715 8.315 1.00 85.12 278 THR A O 1
ATOM 2205 N N . PHE A 1 279 ? 26.153 17.842 8.377 1.00 81.12 279 PHE A N 1
ATOM 2206 C CA . PHE A 1 279 ? 26.036 17.593 9.822 1.00 81.12 279 PHE A CA 1
ATOM 2207 C C . PHE A 1 279 ? 26.234 18.835 10.718 1.00 81.12 279 PHE A C 1
ATOM 2209 O O . PHE A 1 279 ? 25.529 19.010 11.714 1.00 81.12 279 PHE A O 1
ATOM 2216 N N . SER A 1 280 ? 27.172 19.722 10.367 1.00 78.25 280 SER A N 1
ATOM 2217 C CA . SER A 1 280 ? 27.413 20.967 11.113 1.00 78.25 280 SER A CA 1
ATOM 2218 C C . SER A 1 280 ? 26.260 21.967 10.987 1.00 78.25 280 SER A C 1
ATOM 2220 O O . SER A 1 280 ? 25.906 22.614 11.970 1.00 78.25 280 SER A O 1
ATOM 2222 N N . ASN A 1 281 ? 25.654 22.093 9.805 1.00 82.56 281 ASN A N 1
ATOM 2223 C CA . ASN A 1 281 ? 24.570 23.047 9.569 1.00 82.56 281 ASN A CA 1
ATOM 2224 C C . ASN A 1 281 ? 23.298 22.594 10.290 1.00 82.56 281 ASN A C 1
ATOM 2226 O O . ASN A 1 281 ? 22.725 23.369 11.056 1.00 82.56 281 ASN A O 1
ATOM 2230 N N . ILE A 1 282 ? 22.954 21.305 10.151 1.00 85.38 282 ILE A N 1
ATOM 2231 C CA . ILE A 1 282 ? 21.799 20.656 10.796 1.00 85.38 282 ILE A CA 1
ATOM 2232 C C . ILE A 1 282 ? 21.776 20.903 12.316 1.00 85.38 282 ILE A C 1
ATOM 2234 O O . ILE A 1 282 ? 20.708 21.107 12.887 1.00 85.38 282 ILE A O 1
ATOM 2238 N N . ASN A 1 283 ? 22.945 20.917 12.969 1.00 76.62 283 ASN A N 1
ATOM 2239 C CA . ASN A 1 283 ? 23.057 21.102 14.419 1.00 76.62 283 ASN A CA 1
ATOM 2240 C C . ASN A 1 283 ? 23.136 22.567 14.891 1.00 76.62 283 ASN A C 1
ATOM 2242 O O . ASN A 1 283 ? 22.793 22.831 16.039 1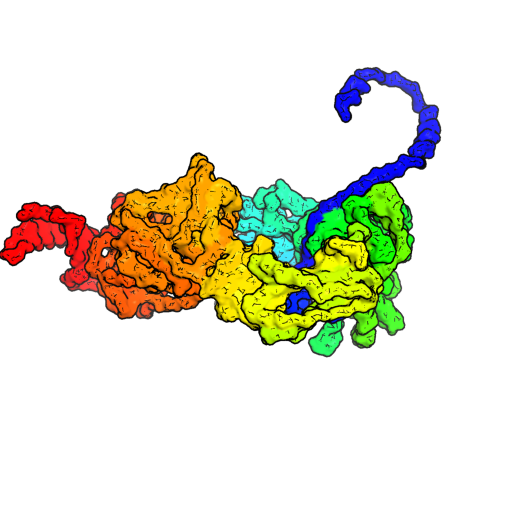.00 76.62 283 ASN A O 1
ATOM 2246 N N . ASN A 1 284 ? 23.623 23.506 14.069 1.00 69.69 284 ASN A N 1
ATOM 2247 C CA . ASN A 1 284 ? 24.061 24.826 14.559 1.00 69.69 284 ASN A CA 1
ATOM 2248 C C . ASN A 1 284 ? 23.275 26.035 14.014 1.00 69.69 284 ASN A C 1
ATOM 2250 O O . ASN A 1 284 ? 23.510 27.151 14.475 1.00 69.69 284 ASN A O 1
ATOM 2254 N N . VAL A 1 285 ? 22.388 25.854 13.027 1.00 70.88 285 VAL A N 1
ATOM 2255 C CA . VAL A 1 285 ? 21.787 26.968 12.250 1.00 70.88 285 VAL A CA 1
ATOM 2256 C C . VAL A 1 285 ? 20.252 27.047 12.400 1.00 70.88 285 VAL A C 1
ATOM 2258 O O . VAL A 1 285 ? 19.596 27.888 11.794 1.00 70.88 285 VAL A O 1
ATOM 2261 N N . HIS A 1 286 ? 19.662 26.189 13.234 1.00 83.69 286 HIS A N 1
ATOM 2262 C CA . HIS A 1 286 ? 18.246 25.818 13.157 1.00 83.69 286 HIS A CA 1
ATOM 2263 C C . HIS A 1 286 ? 17.489 25.974 14.486 1.00 83.69 286 HIS A C 1
ATOM 2265 O O . HIS A 1 286 ? 18.043 25.756 15.561 1.00 83.69 286 HIS A O 1
ATOM 2271 N N . ASN A 1 287 ? 16.205 26.348 14.417 1.00 90.81 287 ASN A N 1
ATOM 2272 C CA . ASN A 1 287 ? 15.311 26.513 15.579 1.00 90.81 287 ASN A CA 1
ATOM 2273 C C . ASN A 1 287 ? 14.652 25.202 16.036 1.00 90.81 287 ASN A C 1
ATOM 2275 O O . ASN A 1 287 ? 14.098 25.156 17.138 1.00 90.81 287 ASN A O 1
ATOM 2279 N N . VAL A 1 288 ? 14.715 24.157 15.206 1.00 93.62 288 VAL A N 1
ATOM 2280 C CA . VAL A 1 288 ? 14.299 22.788 15.530 1.00 93.62 288 VAL A CA 1
ATOM 2281 C C . VAL A 1 288 ? 15.452 21.846 15.174 1.00 93.62 288 VAL A C 1
ATOM 2283 O O . VAL A 1 288 ? 15.797 21.705 14.000 1.00 93.62 288 VAL A O 1
ATOM 2286 N N . GLY A 1 289 ? 16.066 21.199 16.168 1.00 93.12 289 GLY A N 1
ATOM 2287 C CA . GLY A 1 289 ? 17.181 20.283 15.943 1.00 93.12 289 GLY A CA 1
ATOM 2288 C C . GLY A 1 289 ? 16.702 18.943 15.387 1.00 93.12 289 GLY A C 1
ATOM 2289 O O . GLY A 1 289 ? 16.149 18.126 16.121 1.00 93.12 289 GLY A O 1
ATOM 2290 N N . ALA A 1 290 ? 16.948 18.669 14.103 1.00 92.38 290 ALA A N 1
ATOM 2291 C CA . ALA A 1 290 ? 16.427 17.464 13.446 1.00 92.38 290 ALA A CA 1
ATOM 2292 C C . ALA A 1 290 ? 16.830 16.161 14.171 1.00 92.38 290 ALA A C 1
ATOM 2294 O O . ALA A 1 290 ? 15.971 15.341 14.487 1.00 92.38 290 ALA A O 1
ATOM 2295 N N . PHE A 1 291 ? 18.106 15.998 14.543 1.00 91.88 291 PHE A N 1
ATOM 2296 C CA . PHE A 1 291 ? 18.565 14.827 15.308 1.00 91.88 291 PHE A CA 1
ATOM 2297 C C . PHE A 1 291 ? 17.967 14.747 16.719 1.00 91.88 291 PHE A C 1
ATOM 2299 O O . PHE A 1 291 ? 17.708 13.654 17.222 1.00 91.88 291 PHE A O 1
ATOM 2306 N N . ARG A 1 292 ? 17.705 15.895 17.356 1.00 92.38 292 ARG A N 1
ATOM 2307 C CA . ARG A 1 292 ? 17.069 15.971 18.677 1.00 92.38 292 ARG A CA 1
ATOM 2308 C C . ARG A 1 292 ? 15.608 15.519 18.614 1.00 92.38 292 ARG A C 1
ATOM 2310 O O . ARG A 1 292 ? 15.173 14.801 19.518 1.00 92.38 292 ARG A O 1
ATOM 2317 N N . VAL A 1 293 ? 14.894 15.854 17.538 1.00 93.44 293 VAL A N 1
ATOM 2318 C CA . VAL A 1 293 ? 13.532 15.369 17.268 1.00 93.44 293 VAL A CA 1
ATOM 2319 C C . VAL A 1 293 ? 13.525 13.890 16.863 1.00 93.44 293 VAL A C 1
ATOM 2321 O O . VAL A 1 293 ? 12.748 13.127 17.426 1.00 93.44 293 VAL A O 1
ATOM 2324 N N . LEU A 1 294 ? 14.427 13.431 15.986 1.00 93.00 294 LEU A N 1
ATOM 2325 C CA . LEU A 1 294 ? 14.558 11.998 15.664 1.00 93.00 294 LEU A CA 1
ATOM 2326 C C . LEU A 1 294 ? 14.833 11.157 16.924 1.00 93.00 294 LEU A C 1
ATOM 2328 O O . LEU A 1 294 ? 14.241 10.089 17.089 1.00 93.00 294 LEU A O 1
ATOM 2332 N N . ASN A 1 295 ? 15.659 11.661 17.850 1.00 92.12 295 ASN A N 1
ATOM 2333 C CA . ASN A 1 295 ? 15.866 11.027 19.150 1.00 92.12 295 ASN A CA 1
ATOM 2334 C C . ASN A 1 295 ? 14.614 11.048 20.035 1.00 92.12 295 ASN A C 1
ATOM 2336 O O . ASN A 1 295 ? 14.330 10.035 20.666 1.00 92.12 295 ASN A O 1
ATOM 2340 N N . HIS A 1 296 ? 13.864 12.156 20.075 1.00 93.19 296 HIS A N 1
ATOM 2341 C CA . HIS A 1 296 ? 12.585 12.207 20.791 1.00 93.19 296 HIS A CA 1
ATOM 2342 C C . HIS A 1 296 ? 11.652 11.087 20.304 1.00 93.19 296 HIS A C 1
ATOM 2344 O O . HIS A 1 296 ? 11.215 10.263 21.101 1.00 93.19 296 HIS A O 1
ATOM 2350 N N . ILE A 1 297 ? 11.456 10.997 18.985 1.00 92.00 297 ILE A N 1
ATOM 2351 C CA . ILE A 1 297 ? 10.545 10.048 18.332 1.00 92.00 297 ILE A CA 1
ATOM 2352 C C . ILE A 1 297 ? 10.838 8.583 18.705 1.00 92.00 297 ILE A C 1
ATOM 2354 O O . ILE A 1 297 ? 9.906 7.815 18.931 1.00 92.00 297 ILE A O 1
ATOM 2358 N N . ALA A 1 298 ? 12.111 8.179 18.783 1.00 89.94 298 ALA A N 1
ATOM 2359 C CA . ALA A 1 298 ? 12.471 6.798 19.127 1.00 89.94 298 ALA A CA 1
ATOM 2360 C C . ALA A 1 298 ? 12.619 6.542 20.641 1.00 89.94 298 ALA A C 1
ATOM 2362 O O . ALA A 1 298 ? 12.351 5.435 21.129 1.00 89.94 298 ALA A O 1
ATOM 2363 N N . ASN A 1 299 ? 13.081 7.534 21.409 1.00 89.44 299 ASN A N 1
ATOM 2364 C CA . ASN A 1 299 ? 13.572 7.304 22.769 1.00 89.44 299 ASN A CA 1
ATOM 2365 C C . ASN A 1 299 ? 12.708 7.900 23.885 1.00 89.44 299 ASN A C 1
ATOM 2367 O O . ASN A 1 299 ? 12.771 7.381 25.002 1.00 89.44 299 ASN A O 1
ATOM 2371 N N . GLU A 1 300 ? 11.861 8.882 23.596 1.00 93.19 300 GLU A N 1
ATOM 2372 C CA . GLU A 1 300 ? 10.959 9.525 24.557 1.00 93.19 300 GLU A CA 1
ATOM 2373 C C . GLU A 1 300 ? 9.500 9.089 24.345 1.00 93.19 300 GLU A C 1
ATOM 2375 O O . GLU A 1 300 ? 9.168 8.396 23.383 1.00 93.19 300 GLU A O 1
ATOM 2380 N N . ASN A 1 301 ? 8.625 9.449 25.286 1.00 94.06 301 ASN A N 1
ATOM 2381 C CA . ASN A 1 301 ? 7.189 9.246 25.125 1.00 94.06 301 ASN A CA 1
ATOM 2382 C C . ASN A 1 301 ? 6.601 10.435 24.359 1.00 94.06 301 ASN A C 1
ATOM 2384 O O . ASN A 1 301 ? 6.912 11.587 24.671 1.00 94.06 301 ASN A O 1
ATOM 2388 N N . ASN A 1 302 ? 5.702 10.140 23.425 1.00 94.31 302 ASN A N 1
ATOM 2389 C CA . ASN A 1 302 ? 4.884 11.119 22.728 1.00 94.31 302 ASN A CA 1
ATOM 2390 C C . ASN A 1 302 ? 4.039 11.907 23.743 1.00 94.31 302 ASN A C 1
ATOM 2392 O O . ASN A 1 302 ? 3.354 11.331 24.593 1.00 94.31 302 ASN A O 1
ATOM 2396 N N . GLN A 1 303 ? 4.074 13.234 23.650 1.00 93.94 303 GLN A N 1
ATOM 2397 C CA . GLN A 1 303 ? 3.445 14.152 24.602 1.00 93.94 303 GLN A CA 1
ATOM 2398 C C . GLN A 1 303 ? 1.910 14.085 24.601 1.00 93.94 303 GLN A C 1
ATOM 2400 O O . GLN A 1 303 ? 1.286 14.502 25.577 1.00 93.94 303 GLN A O 1
ATOM 2405 N N . LYS A 1 304 ? 1.291 13.567 23.531 1.00 93.25 304 LYS A N 1
ATOM 2406 C CA . LYS A 1 304 ? -0.166 13.439 23.397 1.00 93.25 304 LYS A CA 1
ATOM 2407 C C . LYS A 1 304 ? -0.695 12.125 23.977 1.00 93.25 304 LYS A C 1
ATOM 2409 O O . LYS A 1 304 ? -1.724 12.144 24.646 1.00 93.25 304 LYS A O 1
ATOM 2414 N N . THR A 1 305 ? -0.018 11.001 23.743 1.00 90.88 305 THR A N 1
ATOM 2415 C CA . THR A 1 305 ? -0.458 9.673 24.218 1.00 90.88 305 THR A CA 1
ATOM 2416 C C . THR A 1 305 ? 0.131 9.287 25.574 1.00 90.88 305 THR A C 1
ATOM 2418 O O . THR A 1 305 ? -0.405 8.410 26.248 1.00 90.88 305 THR A O 1
ATOM 2421 N N . GLY A 1 306 ? 1.249 9.900 25.978 1.00 91.25 306 GLY A N 1
ATOM 2422 C CA . GLY A 1 306 ? 2.009 9.505 27.165 1.00 91.25 306 GLY A CA 1
ATOM 2423 C C . GLY A 1 306 ? 2.789 8.193 27.001 1.00 91.25 306 GLY A C 1
ATOM 2424 O O . GLY A 1 306 ? 3.443 7.763 27.952 1.00 91.25 306 GLY A O 1
ATOM 2425 N N . ALA A 1 307 ? 2.766 7.580 25.814 1.00 87.19 307 ALA A N 1
ATOM 2426 C CA . ALA A 1 307 ? 3.461 6.342 25.467 1.00 87.19 307 ALA A CA 1
ATOM 2427 C C . ALA A 1 307 ? 4.493 6.582 24.352 1.00 87.19 307 ALA A C 1
ATOM 2429 O O . ALA A 1 307 ? 4.464 7.606 23.673 1.00 87.19 307 ALA A O 1
ATOM 2430 N N . LYS A 1 308 ? 5.418 5.641 24.140 1.00 84.81 308 LYS A N 1
ATOM 2431 C CA . LYS A 1 308 ? 6.287 5.676 22.954 1.00 84.81 308 LYS A CA 1
ATOM 2432 C C . LYS A 1 308 ? 5.473 5.433 21.686 1.00 84.81 308 LYS A C 1
ATOM 2434 O O . LYS A 1 308 ? 4.526 4.650 21.708 1.00 84.81 308 LYS A O 1
ATOM 2439 N N . LEU A 1 309 ? 5.883 6.057 20.585 1.00 78.19 309 LEU A N 1
ATOM 2440 C CA . LEU A 1 309 ? 5.349 5.751 19.260 1.00 78.19 309 LEU A CA 1
ATOM 2441 C C . LEU A 1 309 ? 5.702 4.301 18.901 1.00 78.19 309 LEU A C 1
ATOM 2443 O O . LEU A 1 309 ? 6.849 3.879 19.050 1.00 78.19 309 LEU A O 1
ATOM 2447 N N . THR A 1 310 ? 4.711 3.531 18.452 1.00 70.06 310 THR A N 1
ATOM 2448 C CA . THR A 1 310 ? 4.890 2.114 18.086 1.00 70.06 310 THR A CA 1
ATOM 2449 C C . THR A 1 310 ? 5.621 1.953 16.755 1.00 70.06 310 THR A C 1
ATOM 2451 O O . THR A 1 310 ? 6.440 1.046 16.609 1.00 70.06 310 THR A O 1
ATOM 2454 N N . ASN A 1 311 ? 5.377 2.872 15.818 1.00 67.75 311 ASN A N 1
ATOM 2455 C CA . ASN A 1 311 ? 6.046 2.932 14.523 1.00 67.75 311 ASN A CA 1
ATOM 2456 C C . ASN A 1 311 ? 7.169 3.985 14.578 1.00 67.75 311 ASN A C 1
ATOM 2458 O O . ASN A 1 311 ? 6.901 5.178 14.727 1.00 67.75 311 ASN A O 1
ATOM 2462 N N . ILE A 1 312 ? 8.423 3.538 14.451 1.00 63.53 312 ILE A N 1
ATOM 2463 C CA . ILE A 1 312 ? 9.594 4.406 14.228 1.00 63.53 312 ILE A CA 1
ATOM 2464 C C . ILE A 1 312 ? 9.557 4.895 12.767 1.00 63.53 312 ILE A C 1
ATOM 2466 O O . ILE A 1 312 ? 9.110 4.134 11.903 1.00 63.53 312 ILE A O 1
ATOM 2470 N N . PRO A 1 313 ? 10.029 6.116 12.454 1.00 68.06 313 PRO A N 1
ATOM 2471 C CA . PRO A 1 313 ? 10.086 6.598 11.087 1.00 68.06 313 PRO A CA 1
ATOM 2472 C C . PRO A 1 313 ? 10.793 5.669 10.112 1.00 68.06 313 PRO A C 1
ATOM 2474 O O . PRO A 1 313 ? 11.962 5.325 10.268 1.00 68.06 313 PRO A O 1
ATOM 2477 N N . ASN A 1 314 ? 10.057 5.319 9.062 1.00 82.44 314 ASN A N 1
ATOM 2478 C CA . ASN A 1 314 ? 10.467 4.402 8.006 1.00 82.44 314 ASN A CA 1
ATOM 2479 C C . ASN A 1 314 ? 11.379 5.041 6.951 1.00 82.44 314 ASN A C 1
ATOM 2481 O O . ASN A 1 314 ? 11.806 4.347 6.039 1.00 82.44 314 ASN A O 1
ATOM 2485 N N . PHE A 1 315 ? 11.668 6.340 7.035 1.00 93.69 315 PHE A N 1
ATOM 2486 C CA . PHE A 1 315 ? 12.623 7.026 6.163 1.00 93.69 315 PHE A CA 1
ATOM 2487 C C . PHE A 1 315 ? 13.263 8.217 6.871 1.00 93.69 315 PHE A C 1
ATOM 2489 O O . PHE A 1 315 ? 12.658 8.811 7.762 1.00 93.69 315 PHE A O 1
ATOM 2496 N N . VAL A 1 316 ? 14.463 8.599 6.441 1.00 94.31 316 VAL A N 1
ATOM 2497 C CA . VAL A 1 316 ? 15.145 9.836 6.848 1.00 94.31 316 VAL A CA 1
ATOM 2498 C C . VAL A 1 316 ? 15.472 10.612 5.582 1.00 94.31 316 VAL A C 1
ATOM 2500 O O . VAL A 1 316 ? 16.118 10.068 4.684 1.00 94.31 316 VAL A O 1
ATOM 2503 N N . SER A 1 317 ? 15.017 11.866 5.504 1.00 94.44 317 SER A N 1
ATOM 2504 C CA . SER A 1 317 ? 15.102 12.656 4.273 1.00 94.44 317 SER A CA 1
ATOM 2505 C C . SER A 1 317 ? 15.620 14.077 4.451 1.00 94.44 317 SER A C 1
ATOM 2507 O O . SER A 1 317 ? 15.543 14.663 5.532 1.00 94.44 317 SER A O 1
ATOM 2509 N N . PHE A 1 318 ? 16.129 14.633 3.355 1.00 91.81 318 PHE A N 1
ATOM 2510 C CA . PHE A 1 318 ? 16.553 16.025 3.231 1.00 91.81 318 PHE A CA 1
ATOM 2511 C C . PHE A 1 318 ? 16.273 16.580 1.832 1.00 91.81 318 PHE A C 1
ATOM 2513 O O . PHE A 1 318 ? 15.896 15.845 0.913 1.00 91.81 318 PHE A O 1
ATOM 2520 N N . SER A 1 319 ? 16.395 17.899 1.717 1.00 91.75 319 SER A N 1
ATOM 2521 C CA . SER A 1 319 ? 16.520 18.609 0.446 1.00 91.75 319 SER A CA 1
ATOM 2522 C C . SER A 1 319 ? 17.975 18.581 -0.010 1.00 91.75 319 SER A C 1
ATOM 2524 O O . SER A 1 319 ? 18.874 18.825 0.794 1.00 91.75 319 SER A O 1
ATOM 2526 N N . GLU A 1 320 ? 18.204 18.335 -1.296 1.00 89.50 320 GLU A N 1
ATOM 2527 C CA . GLU A 1 320 ? 19.534 18.308 -1.901 1.00 89.50 320 GLU A CA 1
ATOM 2528 C C . GLU A 1 320 ? 19.508 19.030 -3.249 1.00 89.50 320 GLU A C 1
ATOM 2530 O O . GLU A 1 320 ? 18.762 18.664 -4.158 1.00 89.50 320 GLU A O 1
ATOM 2535 N N . TYR A 1 321 ? 20.353 20.045 -3.401 1.00 86.56 321 TYR A N 1
ATOM 2536 C CA . TYR A 1 321 ? 20.373 20.877 -4.596 1.00 86.56 321 TYR A CA 1
ATOM 2537 C C . TYR A 1 321 ? 21.802 21.235 -5.004 1.00 86.56 321 TYR A C 1
ATOM 2539 O O . TYR A 1 321 ? 22.623 21.608 -4.168 1.00 86.56 321 TYR A O 1
ATOM 2547 N N . PHE A 1 322 ? 22.090 21.175 -6.305 1.00 82.06 322 PHE A N 1
ATOM 2548 C CA . PHE A 1 322 ? 23.455 21.267 -6.835 1.00 82.06 322 PHE A CA 1
ATOM 2549 C C . PHE A 1 322 ? 23.588 22.264 -7.994 1.00 82.06 322 PHE A C 1
ATOM 2551 O O . PHE A 1 322 ? 22.664 22.466 -8.774 1.00 82.06 322 PHE A O 1
ATOM 2558 N N . TYR A 1 323 ? 24.756 22.881 -8.131 1.00 80.88 323 TYR A N 1
ATOM 2559 C CA . TYR A 1 323 ? 25.072 23.895 -9.143 1.00 80.88 323 TYR A CA 1
ATOM 2560 C C . TYR A 1 323 ? 26.454 23.621 -9.758 1.00 80.88 323 TYR A C 1
ATOM 2562 O O . TYR A 1 323 ? 27.132 22.665 -9.384 1.00 80.88 323 TYR A O 1
ATOM 2570 N N . GLU A 1 324 ? 26.870 24.426 -10.736 1.00 77.81 324 GLU A N 1
ATOM 2571 C CA . GLU A 1 324 ? 28.049 24.193 -11.583 1.00 77.81 324 GLU A CA 1
ATOM 2572 C C . GLU A 1 324 ? 29.314 23.835 -10.789 1.00 77.81 324 GLU A C 1
ATOM 2574 O O . GLU A 1 324 ? 30.054 22.947 -11.194 1.00 77.81 324 GLU A O 1
ATOM 2579 N N . ALA A 1 325 ? 29.558 24.499 -9.654 1.00 78.12 325 ALA A N 1
ATOM 2580 C CA . ALA A 1 325 ? 30.763 24.314 -8.842 1.00 78.12 325 ALA A CA 1
ATOM 2581 C C . ALA A 1 325 ? 30.590 23.345 -7.651 1.00 78.12 325 ALA A C 1
ATOM 2583 O O . ALA A 1 325 ? 31.478 23.268 -6.798 1.00 78.12 325 ALA A O 1
ATOM 2584 N N . THR A 1 326 ? 29.474 22.614 -7.561 1.00 82.69 326 THR A N 1
ATOM 2585 C CA . THR A 1 326 ? 29.233 21.632 -6.493 1.00 82.69 326 THR A CA 1
ATOM 2586 C C . THR A 1 326 ? 30.219 20.462 -6.579 1.00 82.69 326 THR A C 1
ATOM 2588 O O . THR A 1 326 ? 30.358 19.814 -7.615 1.00 82.69 326 THR A O 1
ATOM 2591 N N . ASN A 1 327 ? 30.867 20.119 -5.461 1.00 87.00 327 ASN A N 1
ATOM 2592 C CA . ASN A 1 327 ? 31.649 18.887 -5.368 1.00 87.00 327 ASN A CA 1
ATOM 2593 C C . ASN A 1 327 ? 30.733 17.720 -4.983 1.00 87.00 327 ASN A C 1
ATOM 2595 O O . ASN A 1 327 ? 30.564 17.414 -3.804 1.00 87.00 327 ASN A O 1
ATOM 2599 N N . PHE A 1 328 ? 30.193 17.025 -5.984 1.00 87.44 328 PHE A N 1
ATOM 2600 C CA . PHE A 1 328 ? 29.259 15.909 -5.786 1.00 87.44 328 PHE A CA 1
ATOM 2601 C C . PHE A 1 328 ? 29.788 14.786 -4.880 1.00 87.44 328 PHE A C 1
ATOM 2603 O O . PHE A 1 328 ? 29.003 14.057 -4.286 1.00 87.44 328 PHE A O 1
ATOM 2610 N N . THR A 1 329 ? 31.110 14.604 -4.768 1.00 87.88 329 THR A N 1
ATOM 2611 C CA . THR A 1 329 ? 31.674 13.602 -3.844 1.00 87.88 329 THR A CA 1
ATOM 2612 C C . THR A 1 329 ? 31.529 14.050 -2.392 1.00 87.88 329 THR A C 1
ATOM 2614 O O . THR A 1 329 ? 31.243 13.226 -1.528 1.00 87.88 329 THR A O 1
ATOM 2617 N N . THR A 1 330 ? 31.696 15.347 -2.128 1.00 90.44 330 THR A N 1
ATOM 2618 C CA . THR A 1 330 ? 31.472 15.929 -0.803 1.00 90.44 330 THR A CA 1
ATOM 2619 C C . THR A 1 330 ? 29.993 15.877 -0.436 1.00 90.44 330 THR A C 1
ATOM 2621 O O . THR A 1 330 ? 29.682 15.378 0.636 1.00 90.44 330 THR A O 1
ATOM 2624 N N . GLU A 1 331 ? 29.081 16.293 -1.321 1.00 89.75 331 GLU A N 1
ATOM 2625 C CA . GLU A 1 331 ? 27.645 16.339 -0.985 1.00 89.75 331 GLU A CA 1
ATOM 2626 C C . GLU A 1 331 ? 27.024 14.956 -0.751 1.00 89.75 331 GLU A C 1
ATOM 2628 O O . GLU A 1 331 ? 26.295 14.747 0.222 1.00 89.75 331 GLU A O 1
ATOM 2633 N N . VAL A 1 332 ? 27.385 13.963 -1.571 1.00 92.56 332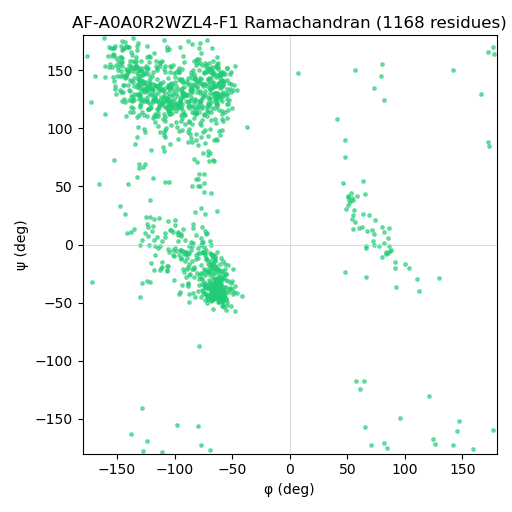 VAL A N 1
ATOM 2634 C CA . VAL A 1 332 ? 26.948 12.577 -1.342 1.00 92.56 332 VAL A CA 1
ATOM 2635 C C . VAL A 1 332 ? 27.580 12.007 -0.065 1.00 92.56 332 VAL A C 1
ATOM 2637 O O . VAL A 1 332 ? 26.918 11.272 0.661 1.00 92.56 332 VAL A O 1
ATOM 2640 N N . SER A 1 333 ? 28.816 12.388 0.284 1.00 93.56 333 SER A N 1
ATOM 2641 C CA . SER A 1 333 ? 29.412 11.990 1.568 1.00 93.56 333 SER A CA 1
ATOM 2642 C C . SER A 1 333 ? 28.780 12.699 2.773 1.00 93.56 333 SER A C 1
ATOM 2644 O O . SER A 1 333 ? 28.656 12.077 3.823 1.00 93.56 333 SER A O 1
ATOM 2646 N N . ASN A 1 334 ? 28.351 13.958 2.640 1.00 93.25 334 ASN A N 1
ATOM 2647 C CA . ASN A 1 334 ? 27.595 14.679 3.669 1.00 93.25 334 ASN A CA 1
ATOM 2648 C C . ASN A 1 334 ? 26.255 13.968 3.927 1.00 93.25 334 ASN A C 1
ATOM 2650 O O . ASN A 1 334 ? 25.943 13.614 5.064 1.00 93.25 334 ASN A O 1
ATOM 2654 N N . SER A 1 335 ? 25.529 13.676 2.842 1.00 93.69 335 SER A N 1
ATOM 2655 C CA . SER A 1 335 ? 24.282 12.900 2.815 1.00 93.69 335 SER A CA 1
ATOM 2656 C C . SER A 1 335 ? 24.424 11.554 3.545 1.00 93.69 335 SER A C 1
ATOM 2658 O O . SER A 1 335 ? 23.670 11.254 4.473 1.00 93.69 335 SER A O 1
ATOM 2660 N N . ASP A 1 336 ? 25.442 10.772 3.174 1.00 94.75 336 ASP A N 1
ATOM 2661 C CA . ASP A 1 336 ? 25.745 9.470 3.772 1.00 94.75 336 ASP A CA 1
ATOM 2662 C C . ASP A 1 336 ? 26.097 9.586 5.260 1.00 94.75 336 ASP A C 1
ATOM 2664 O O . ASP A 1 336 ? 25.536 8.868 6.081 1.00 94.75 336 ASP A O 1
ATOM 2668 N N . GLN A 1 337 ? 26.914 10.572 5.649 1.00 93.50 337 GLN A N 1
ATOM 2669 C CA . GLN A 1 337 ? 27.237 10.835 7.056 1.00 93.50 337 GLN A CA 1
ATOM 2670 C C . GLN A 1 337 ? 26.007 11.193 7.907 1.00 93.50 337 GLN A C 1
ATOM 2672 O O . GLN A 1 337 ? 25.992 10.881 9.098 1.00 93.50 337 GLN A O 1
ATOM 2677 N N . VAL A 1 338 ? 24.976 11.832 7.340 1.00 92.44 338 VAL A N 1
ATOM 2678 C CA . VAL A 1 338 ? 23.716 12.117 8.050 1.00 92.44 338 VAL A CA 1
ATOM 2679 C C . VAL A 1 338 ? 22.914 10.838 8.284 1.00 92.44 338 VAL A C 1
ATOM 2681 O O . VAL A 1 338 ? 22.478 10.599 9.414 1.00 92.44 338 VAL A O 1
ATOM 2684 N N . TRP A 1 339 ? 22.758 9.990 7.263 1.00 94.81 339 TRP A N 1
ATOM 2685 C CA . TRP A 1 339 ? 22.093 8.693 7.413 1.00 94.81 339 TRP A CA 1
ATOM 2686 C C . TRP A 1 339 ? 22.863 7.767 8.363 1.00 94.81 339 TRP A C 1
ATOM 2688 O O . TRP A 1 339 ? 22.270 7.219 9.292 1.00 94.81 339 TRP A O 1
ATOM 2698 N N . ASP A 1 340 ? 24.183 7.658 8.215 1.00 94.62 340 ASP A N 1
ATOM 2699 C CA . ASP A 1 340 ? 25.048 6.890 9.113 1.00 94.62 340 ASP A CA 1
ATOM 2700 C C . ASP A 1 340 ? 25.019 7.431 10.544 1.00 94.62 340 ASP A C 1
ATOM 2702 O O . ASP A 1 340 ? 25.020 6.649 11.496 1.00 94.62 340 ASP A O 1
ATOM 2706 N N . TYR A 1 341 ? 24.945 8.751 10.743 1.00 92.94 341 TYR A N 1
ATOM 2707 C CA . TYR A 1 341 ? 24.796 9.304 12.084 1.00 92.94 341 TYR A CA 1
ATOM 2708 C C . TYR A 1 341 ? 23.492 8.837 12.735 1.00 92.94 341 TYR A C 1
ATOM 2710 O O . TYR A 1 341 ? 23.533 8.345 13.865 1.00 92.94 341 TYR A O 1
ATOM 2718 N N . VAL A 1 342 ? 22.358 8.940 12.031 1.00 93.00 342 VAL A N 1
ATOM 2719 C CA . VAL A 1 342 ? 21.057 8.477 12.544 1.00 93.00 342 VAL A CA 1
ATOM 2720 C C . VAL A 1 342 ? 21.092 6.975 12.824 1.00 93.00 342 VAL A C 1
ATOM 2722 O O . VAL A 1 342 ? 20.752 6.554 13.931 1.00 93.00 342 VAL A O 1
ATOM 2725 N N . ASN A 1 343 ? 21.597 6.184 11.875 1.00 94.00 343 ASN A N 1
ATOM 2726 C CA . ASN A 1 343 ? 21.737 4.736 11.999 1.00 94.00 343 ASN A CA 1
ATOM 2727 C C . ASN A 1 343 ? 22.588 4.319 13.205 1.00 94.00 343 ASN A C 1
ATOM 2729 O O . ASN A 1 343 ? 22.219 3.405 13.938 1.00 94.00 343 ASN A O 1
ATOM 2733 N N . ASN A 1 344 ? 23.720 4.987 13.427 1.00 95.00 344 ASN A N 1
ATOM 2734 C CA . ASN A 1 344 ? 24.719 4.553 14.402 1.00 95.00 344 ASN A CA 1
ATOM 2735 C C . ASN A 1 344 ? 24.526 5.175 15.798 1.00 95.00 344 ASN A C 1
ATOM 2737 O O . ASN A 1 344 ? 24.988 4.592 16.777 1.00 95.00 344 ASN A O 1
ATOM 2741 N N . ASN A 1 345 ? 23.859 6.333 15.911 1.00 93.38 345 ASN A N 1
ATOM 2742 C CA . ASN A 1 345 ? 23.789 7.108 17.161 1.00 93.38 345 ASN A CA 1
ATOM 2743 C C . ASN A 1 345 ? 22.370 7.279 17.725 1.00 93.38 345 ASN A C 1
ATOM 2745 O O . ASN A 1 345 ? 22.238 7.511 18.926 1.00 93.38 345 ASN A O 1
ATOM 2749 N N . ILE A 1 346 ? 21.310 7.155 16.916 1.00 91.81 346 ILE A N 1
ATOM 2750 C CA . ILE A 1 346 ? 19.932 7.267 17.411 1.00 91.81 346 ILE A CA 1
ATOM 2751 C C . ILE A 1 346 ? 19.374 5.863 17.640 1.00 91.81 346 ILE A C 1
ATOM 2753 O O . ILE A 1 346 ? 18.979 5.160 16.708 1.00 91.81 346 ILE A O 1
ATOM 2757 N N . ALA A 1 347 ? 19.365 5.431 18.903 1.00 88.00 347 ALA A N 1
ATOM 2758 C CA . ALA A 1 347 ? 18.825 4.130 19.292 1.00 88.00 347 ALA A CA 1
ATOM 2759 C C . ALA A 1 347 ? 17.381 3.977 18.786 1.00 88.00 347 ALA A C 1
ATOM 2761 O O . ALA A 1 347 ? 16.561 4.872 18.986 1.00 88.00 347 ALA A O 1
ATOM 2762 N N . GLY A 1 348 ? 17.101 2.864 18.105 1.00 85.38 348 GLY A N 1
ATOM 2763 C CA . GLY A 1 348 ? 15.825 2.579 17.444 1.00 85.38 348 GLY A CA 1
ATOM 2764 C C . GLY A 1 348 ? 15.893 2.582 15.912 1.00 85.38 348 GLY A C 1
ATOM 2765 O O . GLY A 1 348 ? 15.165 1.808 15.296 1.00 85.38 348 GLY A O 1
ATOM 2766 N N . TYR A 1 349 ? 16.792 3.364 15.301 1.00 89.56 349 TYR A N 1
ATOM 2767 C CA . TYR A 1 349 ? 16.888 3.521 13.837 1.00 89.56 349 TYR A CA 1
ATOM 2768 C C . TYR A 1 349 ? 17.820 2.519 13.135 1.00 89.56 349 TYR A C 1
ATOM 2770 O O . TYR A 1 349 ? 17.857 2.494 11.908 1.00 89.56 349 TYR A O 1
ATOM 2778 N N . GLN A 1 350 ? 18.560 1.688 13.876 1.00 91.88 350 GLN A N 1
ATOM 2779 C CA . GLN A 1 350 ? 19.576 0.775 13.330 1.00 91.88 350 GLN A CA 1
ATOM 2780 C C . GLN A 1 350 ? 18.983 -0.137 12.238 1.00 91.88 350 GLN A C 1
ATOM 2782 O O . GLN A 1 350 ? 18.219 -1.051 12.550 1.00 91.88 350 GLN A O 1
ATOM 2787 N N . ASN A 1 351 ? 19.356 0.108 10.978 1.00 88.06 351 ASN A N 1
ATOM 2788 C CA . ASN A 1 351 ? 18.890 -0.568 9.762 1.00 88.06 351 ASN A CA 1
ATOM 2789 C C . ASN A 1 351 ? 17.351 -0.608 9.612 1.00 88.06 351 ASN A C 1
ATOM 2791 O O . ASN A 1 351 ? 16.797 -1.619 9.184 1.00 88.06 351 ASN A O 1
ATOM 2795 N N . LYS A 1 352 ? 16.652 0.463 10.020 1.00 87.44 352 LYS A N 1
ATOM 2796 C CA . LYS A 1 352 ? 15.175 0.512 10.120 1.00 87.44 352 LYS A CA 1
ATOM 2797 C C . LYS A 1 352 ? 14.495 1.660 9.363 1.00 87.44 352 LYS A C 1
ATOM 2799 O O . LYS A 1 352 ? 13.300 1.877 9.544 1.00 87.44 352 LYS A O 1
ATOM 2804 N N . PHE A 1 353 ? 15.231 2.385 8.527 1.00 92.94 353 PHE A N 1
ATOM 2805 C CA . PHE A 1 353 ? 14.707 3.497 7.735 1.00 92.94 353 PHE A CA 1
ATOM 2806 C C . PHE A 1 353 ? 15.294 3.488 6.322 1.00 92.94 353 PHE A C 1
ATOM 2808 O O . PHE A 1 353 ? 16.446 3.098 6.132 1.00 92.94 353 PHE A O 1
ATOM 2815 N N . SER A 1 354 ? 14.517 3.978 5.361 1.00 94.25 354 SER A N 1
ATOM 2816 C CA . SER A 1 354 ? 14.957 4.250 3.996 1.00 94.25 354 SER A CA 1
ATOM 2817 C C . SER A 1 354 ? 15.719 5.575 3.879 1.00 94.25 354 SER A C 1
ATOM 2819 O O . SER A 1 354 ? 15.357 6.587 4.494 1.00 94.25 354 SER A O 1
ATOM 2821 N N . ARG A 1 355 ? 16.777 5.570 3.071 1.00 95.69 355 ARG A N 1
ATOM 2822 C CA . ARG A 1 355 ? 17.637 6.710 2.736 1.00 95.69 355 ARG A CA 1
ATOM 2823 C C . ARG A 1 355 ? 16.994 7.479 1.582 1.00 95.69 355 ARG A C 1
ATOM 2825 O O . ARG A 1 355 ? 17.031 7.019 0.445 1.00 95.69 355 ARG A O 1
ATOM 2832 N N . GLU A 1 356 ? 16.363 8.623 1.847 1.00 96.00 356 GLU A N 1
ATOM 2833 C CA . GLU A 1 356 ? 15.566 9.324 0.825 1.00 96.00 356 GLU A CA 1
ATOM 2834 C C . GLU A 1 356 ? 15.937 10.804 0.657 1.00 96.00 356 GLU A C 1
ATOM 2836 O O . GLU A 1 356 ? 16.355 11.470 1.598 1.00 96.00 356 GLU A O 1
ATOM 2841 N N . ILE A 1 357 ? 15.728 11.349 -0.541 1.00 95.81 357 ILE A N 1
ATOM 2842 C CA . ILE A 1 357 ? 15.896 12.776 -0.848 1.00 95.81 357 ILE A CA 1
ATOM 2843 C C . ILE A 1 357 ? 14.571 13.285 -1.393 1.00 95.81 357 ILE A C 1
ATOM 2845 O O . ILE A 1 357 ? 14.089 12.812 -2.417 1.00 95.81 357 ILE A O 1
ATOM 2849 N N . HIS A 1 358 ? 13.939 14.216 -0.685 1.00 94.56 358 HIS A N 1
ATOM 2850 C CA . HIS A 1 358 ? 12.539 14.583 -0.937 1.00 94.56 358 HIS A CA 1
ATOM 2851 C C . HIS A 1 358 ? 12.355 15.880 -1.724 1.00 94.56 358 HIS A C 1
ATOM 2853 O O . HIS A 1 358 ? 11.243 16.175 -2.159 1.00 94.56 358 HIS A O 1
ATOM 2859 N N . GLU A 1 359 ? 13.436 16.622 -1.923 1.00 92.06 359 GLU A N 1
ATOM 2860 C CA . GLU A 1 359 ? 13.536 17.682 -2.916 1.00 92.06 359 GLU A CA 1
ATOM 2861 C C . GLU A 1 359 ? 14.906 17.547 -3.574 1.00 92.06 359 GLU A C 1
ATOM 2863 O O . GLU A 1 359 ? 15.920 17.612 -2.879 1.00 92.06 359 GLU A O 1
ATOM 2868 N N . PHE A 1 360 ? 14.942 17.307 -4.885 1.00 91.19 360 PHE A N 1
ATOM 2869 C CA . PHE A 1 360 ? 16.185 17.098 -5.624 1.00 91.19 360 PHE A CA 1
ATOM 2870 C C . PHE A 1 360 ? 16.187 17.852 -6.953 1.00 91.19 360 PHE A C 1
ATOM 2872 O O . PHE A 1 360 ? 15.187 17.854 -7.674 1.00 91.19 360 PHE A O 1
ATOM 2879 N N . GLY A 1 361 ? 17.325 18.443 -7.315 1.00 86.19 361 GLY A N 1
ATOM 2880 C CA . GLY A 1 361 ? 17.555 18.990 -8.653 1.00 86.19 361 GLY A CA 1
ATOM 2881 C C . GLY A 1 361 ? 18.674 20.023 -8.712 1.00 86.19 361 GLY A C 1
ATOM 2882 O O . GLY A 1 361 ? 19.336 20.315 -7.716 1.00 86.19 361 GLY A O 1
ATOM 2883 N N . GLY A 1 362 ? 18.871 20.608 -9.893 1.00 78.44 362 GLY A N 1
ATOM 2884 C CA . GLY A 1 362 ? 19.783 21.738 -10.035 1.00 78.44 362 GLY A CA 1
ATOM 2885 C C . GLY A 1 362 ? 19.287 22.927 -9.207 1.00 78.44 362 GLY A C 1
ATOM 2886 O O . GLY A 1 362 ? 18.177 23.408 -9.448 1.00 78.44 362 GLY A O 1
ATOM 2887 N N . LEU A 1 363 ? 20.085 23.421 -8.252 1.00 67.50 363 LEU A N 1
ATOM 2888 C CA . LEU A 1 363 ? 19.794 24.709 -7.632 1.00 67.50 363 LEU A CA 1
ATOM 2889 C C . LEU A 1 363 ? 19.917 25.761 -8.728 1.00 67.50 363 LEU A C 1
ATOM 2891 O O . LEU A 1 363 ? 20.979 25.909 -9.337 1.00 67.50 363 LEU A O 1
ATOM 2895 N N . ALA A 1 364 ? 18.859 26.534 -8.932 1.00 62.06 364 ALA A N 1
ATOM 2896 C CA . ALA A 1 364 ? 19.026 27.779 -9.644 1.00 62.06 364 ALA A CA 1
ATOM 2897 C C . ALA A 1 364 ? 19.974 28.667 -8.831 1.00 62.06 364 ALA A C 1
ATOM 2899 O O . ALA A 1 364 ? 19.744 28.866 -7.638 1.00 62.06 364 ALA A O 1
ATOM 2900 N N . ASP A 1 365 ? 21.038 29.193 -9.446 1.00 64.06 365 ASP A N 1
ATOM 2901 C CA . ASP A 1 365 ? 21.795 30.278 -8.822 1.00 64.06 365 ASP A CA 1
ATOM 2902 C C . ASP A 1 365 ? 20.861 31.487 -8.721 1.00 64.06 365 ASP A C 1
ATOM 2904 O O . ASP A 1 365 ? 20.729 32.283 -9.648 1.00 64.06 365 ASP A O 1
ATOM 2908 N N . TRP A 1 366 ? 20.151 31.583 -7.598 1.00 59.25 366 TRP A N 1
ATOM 2909 C CA . TRP A 1 366 ? 19.168 32.626 -7.328 1.00 59.25 366 TRP A CA 1
ATOM 2910 C C . TRP A 1 366 ? 19.813 34.014 -7.194 1.00 59.25 366 TRP A C 1
ATOM 2912 O O . TRP A 1 366 ? 19.094 35.010 -7.157 1.00 59.25 366 TRP A O 1
ATOM 2922 N N . ASN A 1 367 ? 21.150 34.088 -7.141 1.00 62.66 367 ASN A N 1
ATOM 2923 C CA . ASN A 1 367 ? 21.912 35.334 -7.179 1.00 62.66 367 ASN A CA 1
ATOM 2924 C C . ASN A 1 367 ? 22.369 35.699 -8.603 1.00 62.66 367 ASN A C 1
ATOM 2926 O O . ASN A 1 367 ? 22.807 36.830 -8.830 1.00 62.66 367 ASN A O 1
ATOM 2930 N N . ALA A 1 368 ? 22.268 34.782 -9.572 1.00 71.94 368 ALA A N 1
ATOM 2931 C CA . ALA A 1 368 ? 22.469 35.104 -10.976 1.00 71.94 368 ALA A CA 1
ATOM 2932 C C . ALA A 1 368 ? 21.313 35.972 -11.491 1.00 71.94 368 ALA A C 1
ATOM 2934 O O . ALA A 1 368 ? 20.149 35.750 -11.166 1.00 71.94 368 ALA A O 1
ATOM 2935 N N . THR A 1 369 ? 21.630 36.921 -12.379 1.00 82.06 369 THR A N 1
ATOM 2936 C CA . THR A 1 369 ? 20.655 37.811 -13.043 1.00 82.06 369 THR A CA 1
ATOM 2937 C C . THR A 1 369 ? 19.486 37.054 -13.682 1.00 82.06 369 THR A C 1
ATOM 2939 O O . THR A 1 369 ? 18.369 37.557 -13.716 1.00 82.06 369 THR A O 1
ATOM 2942 N N . ILE A 1 370 ? 19.756 35.844 -14.178 1.00 87.31 370 ILE A N 1
ATOM 2943 C CA . ILE A 1 370 ? 18.774 34.895 -14.701 1.00 87.31 370 ILE A CA 1
ATOM 2944 C C . ILE A 1 370 ? 19.154 33.521 -14.128 1.00 87.31 370 ILE A C 1
ATOM 2946 O O . ILE A 1 370 ? 20.230 33.041 -14.488 1.00 87.31 370 ILE A O 1
ATOM 2950 N N . PRO A 1 371 ? 18.342 32.896 -13.256 1.00 87.31 371 PRO A N 1
ATOM 2951 C CA . PRO A 1 371 ? 18.666 31.602 -12.639 1.00 87.31 371 PRO A CA 1
ATOM 2952 C C . PRO A 1 371 ? 18.537 30.395 -13.600 1.00 87.31 371 PRO A C 1
ATOM 2954 O O . PRO A 1 371 ? 17.759 30.440 -14.556 1.00 87.31 371 PRO A O 1
ATOM 2957 N N . THR A 1 372 ? 19.242 29.282 -13.330 1.00 85.88 372 THR A N 1
ATOM 2958 C CA . THR A 1 372 ? 19.203 28.035 -14.141 1.00 85.88 372 THR A CA 1
ATOM 2959 C C . THR A 1 372 ? 19.091 26.743 -13.322 1.00 85.88 372 THR A C 1
ATOM 2961 O O . THR A 1 372 ? 19.926 26.471 -12.473 1.00 85.88 372 THR A O 1
ATOM 2964 N N . ALA A 1 373 ? 18.138 25.870 -13.654 1.00 84.06 373 ALA A N 1
ATOM 2965 C CA . ALA A 1 373 ? 18.086 24.490 -13.149 1.00 84.06 373 ALA A CA 1
ATOM 2966 C C . ALA A 1 373 ? 19.012 23.522 -13.931 1.00 84.06 373 ALA A C 1
ATOM 2968 O O . ALA A 1 373 ? 18.968 22.309 -13.739 1.00 84.06 373 ALA A O 1
ATOM 2969 N N . ASN A 1 374 ? 19.854 24.050 -14.831 1.00 86.62 374 ASN A N 1
ATOM 2970 C CA . ASN A 1 374 ? 20.844 23.328 -15.638 1.00 86.62 374 ASN A CA 1
ATOM 2971 C C . ASN A 1 374 ? 20.305 22.279 -16.640 1.00 86.62 374 ASN A C 1
ATOM 2973 O O . ASN A 1 374 ? 21.078 21.517 -17.201 1.00 86.62 374 ASN A O 1
ATOM 2977 N N . GLU A 1 375 ? 19.013 22.282 -16.963 1.00 89.50 375 GLU A N 1
ATOM 2978 C CA . GLU A 1 375 ? 18.283 21.204 -17.670 1.00 89.50 375 GLU A CA 1
ATOM 2979 C C . GLU A 1 375 ? 18.713 20.855 -19.112 1.00 89.50 375 GLU A C 1
ATOM 2981 O O . GLU A 1 375 ? 18.237 19.859 -19.665 1.00 89.50 375 GLU A O 1
ATOM 2986 N N . GLY A 1 376 ? 19.630 21.612 -19.723 1.00 91.38 376 GLY A N 1
ATOM 2987 C CA . GLY A 1 376 ? 20.332 21.191 -20.944 1.00 91.38 376 GLY A CA 1
ATOM 2988 C C . GLY A 1 376 ? 21.319 20.039 -20.689 1.00 91.38 376 GLY A C 1
ATOM 2989 O O . GLY A 1 376 ? 21.451 19.567 -19.564 1.00 91.38 376 GLY A O 1
ATOM 2990 N N . ALA A 1 377 ? 22.066 19.600 -21.709 1.00 91.88 377 ALA A N 1
ATOM 2991 C CA . ALA A 1 377 ? 22.986 18.449 -21.614 1.00 91.88 377 ALA A CA 1
ATOM 2992 C C . ALA A 1 377 ? 23.946 18.493 -20.407 1.00 91.88 377 ALA A C 1
ATOM 2994 O O . ALA A 1 377 ? 24.289 17.451 -19.849 1.00 91.88 377 ALA A O 1
ATOM 2995 N N . PHE A 1 378 ? 24.329 19.702 -19.984 1.00 90.00 378 PHE A N 1
ATOM 2996 C CA . PHE A 1 378 ? 25.124 19.965 -18.789 1.00 90.00 378 PHE A CA 1
ATOM 2997 C C . PHE A 1 378 ? 24.509 19.371 -17.513 1.00 90.00 378 PHE A C 1
ATOM 2999 O O . PHE A 1 378 ? 25.142 18.538 -16.868 1.00 90.00 378 PHE A O 1
ATOM 3006 N N . GLY A 1 379 ? 23.264 19.710 -17.170 1.00 89.31 379 GLY A N 1
ATOM 3007 C CA . GLY A 1 379 ? 22.586 19.163 -15.991 1.00 89.31 379 GLY A CA 1
ATOM 3008 C C . GLY A 1 379 ? 22.236 17.686 -16.125 1.00 89.31 379 GLY A C 1
ATOM 3009 O O . GLY A 1 379 ? 22.205 16.988 -15.115 1.00 89.31 379 GLY A O 1
ATOM 3010 N N . GLY A 1 380 ? 22.060 17.172 -17.344 1.00 91.50 380 GLY A N 1
ATOM 3011 C CA . GLY A 1 380 ? 21.967 15.731 -17.591 1.00 91.50 380 GLY A CA 1
ATOM 3012 C C . GLY A 1 380 ? 23.249 15.011 -17.169 1.00 91.50 380 GLY A C 1
ATOM 3013 O O . GLY A 1 380 ? 23.196 14.025 -16.434 1.00 91.50 380 GLY A O 1
ATOM 3014 N N . ALA A 1 381 ? 24.412 15.556 -17.549 1.00 91.56 381 ALA A N 1
ATOM 3015 C CA . ALA A 1 381 ? 25.709 15.045 -17.114 1.00 91.56 381 ALA A CA 1
ATOM 3016 C C . ALA A 1 381 ? 25.929 15.187 -15.596 1.00 91.56 381 ALA A C 1
ATOM 3018 O O . ALA A 1 381 ? 26.391 14.232 -14.973 1.00 91.56 381 ALA A O 1
ATOM 3019 N N . MET A 1 382 ? 25.532 16.309 -14.978 1.00 90.00 382 MET A N 1
ATOM 3020 C CA . MET A 1 382 ? 25.545 16.458 -13.511 1.00 90.00 382 MET A CA 1
ATOM 3021 C C . MET A 1 382 ? 24.673 15.399 -12.824 1.00 90.00 382 MET A C 1
ATOM 3023 O O . MET A 1 382 ? 25.111 14.741 -11.884 1.00 90.00 382 MET A O 1
ATOM 3027 N N . THR A 1 383 ? 23.442 15.213 -13.307 1.00 91.38 383 THR A N 1
ATOM 3028 C CA . THR A 1 383 ? 22.445 14.325 -12.692 1.00 91.38 383 THR A CA 1
ATOM 3029 C C . THR A 1 383 ? 22.929 12.880 -12.702 1.00 91.38 383 THR A C 1
ATOM 3031 O O . THR A 1 383 ? 22.892 12.231 -11.662 1.00 91.38 383 THR A O 1
ATOM 3034 N N . LEU A 1 384 ? 23.466 12.385 -13.825 1.00 91.94 384 LEU A N 1
ATOM 3035 C CA . LEU A 1 384 ? 24.029 11.033 -13.876 1.00 91.94 384 LEU A CA 1
ATOM 3036 C C . LEU A 1 384 ? 25.301 10.900 -13.019 1.00 91.94 384 LEU A C 1
ATOM 3038 O O . LEU A 1 384 ? 25.467 9.896 -12.325 1.00 91.94 384 LEU A O 1
ATOM 3042 N N . GLN A 1 385 ? 26.163 11.923 -12.994 1.00 90.31 385 GLN A N 1
ATOM 3043 C CA . GLN A 1 385 ? 27.356 11.945 -12.142 1.00 90.31 385 GLN A CA 1
ATOM 3044 C C . GLN A 1 385 ? 27.009 11.868 -10.641 1.00 90.31 385 GLN A C 1
ATOM 3046 O O . GLN A 1 385 ? 27.743 11.230 -9.879 1.00 90.31 385 GLN A O 1
ATOM 3051 N N . VAL A 1 386 ? 25.904 12.490 -10.223 1.00 91.50 386 VAL A N 1
ATOM 3052 C CA . VAL A 1 386 ? 25.368 12.450 -8.853 1.00 91.50 386 VAL A CA 1
ATOM 3053 C C . VAL A 1 386 ? 24.642 11.128 -8.575 1.00 91.50 386 VAL A C 1
ATOM 3055 O O . VAL A 1 386 ? 24.906 10.490 -7.559 1.00 91.50 386 VAL A O 1
ATOM 3058 N N . PHE A 1 387 ? 23.798 10.650 -9.493 1.00 93.00 387 PHE A N 1
ATOM 3059 C CA . PHE A 1 387 ? 23.071 9.382 -9.354 1.00 93.00 387 PHE A CA 1
ATOM 3060 C C . PHE A 1 387 ? 23.999 8.174 -9.224 1.00 93.00 387 PHE A C 1
ATOM 3062 O O . PHE A 1 387 ? 23.765 7.327 -8.365 1.00 93.00 387 PHE A O 1
ATOM 3069 N N . MET A 1 388 ? 25.085 8.108 -10.006 1.00 90.75 388 MET A N 1
ATOM 3070 C CA . MET A 1 388 ? 26.073 7.033 -9.851 1.00 90.75 388 MET A CA 1
ATOM 3071 C C . MET A 1 388 ? 26.705 7.013 -8.457 1.00 90.75 388 MET A C 1
ATOM 3073 O O . MET A 1 388 ? 26.975 5.935 -7.943 1.00 90.75 388 MET A O 1
ATOM 3077 N N . LYS A 1 389 ? 26.886 8.177 -7.818 1.00 91.31 389 LYS A N 1
ATOM 3078 C CA . LYS A 1 389 ? 27.392 8.269 -6.442 1.00 91.31 389 LYS A CA 1
ATOM 3079 C C . LYS A 1 389 ? 26.322 7.901 -5.412 1.00 91.31 389 LYS A C 1
ATOM 3081 O O . LYS A 1 389 ? 26.641 7.217 -4.448 1.00 91.31 389 LYS A O 1
ATOM 3086 N N . TYR A 1 390 ? 25.062 8.293 -5.616 1.00 93.38 390 TYR A N 1
ATOM 3087 C CA . TYR A 1 390 ? 23.975 7.896 -4.714 1.00 93.38 390 TYR A CA 1
ATOM 3088 C C . TYR A 1 390 ? 23.671 6.390 -4.746 1.00 93.38 390 TYR A C 1
ATOM 3090 O O . TYR A 1 390 ? 23.305 5.828 -3.714 1.00 93.38 390 TYR A O 1
ATOM 3098 N N . MET A 1 391 ? 23.918 5.713 -5.874 1.00 91.50 391 MET A N 1
ATOM 3099 C CA . MET A 1 391 ? 23.911 4.245 -5.936 1.00 91.50 391 MET A CA 1
ATOM 3100 C C . MET A 1 391 ? 24.989 3.602 -5.048 1.00 91.50 391 MET A C 1
ATOM 3102 O O . MET A 1 391 ? 24.755 2.533 -4.497 1.00 91.50 391 MET A O 1
ATOM 3106 N N . GLU A 1 392 ? 26.147 4.245 -4.854 1.00 90.38 392 GLU A N 1
ATOM 3107 C CA . GLU A 1 392 ? 27.212 3.721 -3.979 1.00 90.38 392 GLU A CA 1
ATOM 3108 C C . GLU A 1 392 ? 26.857 3.785 -2.484 1.00 90.38 392 GLU A C 1
ATOM 3110 O O . GLU A 1 392 ? 27.406 3.008 -1.706 1.00 90.38 392 GLU A O 1
ATOM 3115 N N . VAL A 1 393 ? 25.944 4.680 -2.084 1.00 91.62 393 VAL A N 1
ATOM 3116 C CA . VAL A 1 393 ? 25.503 4.868 -0.684 1.00 91.62 393 VAL A CA 1
ATOM 3117 C C . VAL A 1 393 ? 24.076 4.364 -0.422 1.00 91.62 393 VAL A C 1
ATOM 3119 O O . VAL A 1 393 ? 23.524 4.606 0.652 1.00 91.62 393 VAL A O 1
ATOM 3122 N N . GLY A 1 394 ? 23.477 3.652 -1.385 1.00 91.31 394 GLY A N 1
ATOM 3123 C CA . GLY A 1 394 ? 22.189 2.972 -1.229 1.00 91.31 394 GLY A CA 1
ATOM 3124 C C . GLY A 1 394 ? 21.003 3.906 -0.972 1.00 91.31 394 GLY A C 1
ATOM 3125 O O . GLY A 1 394 ? 20.309 3.736 0.025 1.00 91.31 394 GLY A O 1
ATOM 3126 N N . VAL A 1 395 ? 20.780 4.903 -1.835 1.00 94.50 395 VAL A N 1
ATOM 3127 C CA . VAL A 1 395 ? 19.547 5.712 -1.790 1.00 94.50 395 VAL A CA 1
ATOM 3128 C C . VAL A 1 395 ? 18.326 4.887 -2.237 1.00 94.50 395 VAL A C 1
ATOM 3130 O O . VAL A 1 395 ? 18.398 4.156 -3.223 1.00 94.50 395 VAL A O 1
ATOM 3133 N N . ASP A 1 396 ? 17.196 5.037 -1.545 1.00 94.12 396 ASP A N 1
ATOM 3134 C CA . ASP A 1 396 ? 15.954 4.295 -1.814 1.00 94.12 396 ASP A CA 1
ATOM 3135 C C . ASP A 1 396 ? 14.962 5.078 -2.690 1.00 94.12 396 ASP A C 1
ATOM 3137 O O . ASP A 1 396 ? 14.353 4.515 -3.600 1.00 94.12 396 ASP A O 1
ATOM 3141 N N . ARG A 1 397 ? 14.779 6.384 -2.432 1.00 94.81 397 ARG A N 1
ATOM 3142 C CA . ARG A 1 397 ? 13.902 7.269 -3.228 1.00 94.81 397 ARG A CA 1
ATOM 3143 C C . ARG A 1 397 ? 14.467 8.686 -3.352 1.00 94.81 397 ARG A C 1
ATOM 3145 O O . ARG A 1 397 ? 14.895 9.282 -2.365 1.00 94.81 397 ARG A O 1
ATOM 3152 N N . ILE A 1 398 ? 14.394 9.251 -4.555 1.00 95.12 398 ILE A N 1
ATOM 3153 C CA . ILE A 1 398 ? 14.715 10.643 -4.883 1.00 95.12 398 ILE A CA 1
ATOM 3154 C C . ILE A 1 398 ? 13.505 11.281 -5.574 1.00 95.12 398 ILE A C 1
ATOM 3156 O O . ILE A 1 398 ? 13.063 10.805 -6.616 1.00 95.12 398 ILE A O 1
ATOM 3160 N N . TYR A 1 399 ? 13.003 12.382 -5.015 1.00 93.88 399 TYR A N 1
ATOM 3161 C CA . TYR A 1 399 ? 11.898 13.171 -5.559 1.00 93.88 399 TYR A CA 1
ATOM 3162 C C . TYR A 1 399 ? 12.456 14.365 -6.352 1.00 93.88 399 TYR A C 1
ATOM 3164 O O . TYR A 1 399 ? 12.727 15.429 -5.790 1.00 93.88 399 TYR A O 1
ATOM 3172 N N . HIS A 1 400 ? 12.676 14.178 -7.657 1.00 90.25 400 HIS A N 1
ATOM 3173 C CA . HIS A 1 400 ? 13.279 15.200 -8.525 1.00 90.25 400 HIS A CA 1
ATOM 3174 C C . HIS A 1 400 ? 12.247 16.190 -9.084 1.00 90.25 400 HIS A C 1
ATOM 3176 O O . HIS A 1 400 ? 11.103 15.834 -9.367 1.00 90.25 400 HIS A O 1
ATOM 3182 N N . TRP A 1 401 ? 12.656 17.440 -9.298 1.00 86.75 401 TRP A N 1
ATOM 3183 C CA . TRP A 1 401 ? 11.813 18.450 -9.934 1.00 86.75 401 TRP A CA 1
ATOM 3184 C C . TRP A 1 401 ? 11.740 18.279 -11.462 1.00 86.75 401 TRP A C 1
ATOM 3186 O O . TRP A 1 401 ? 12.744 18.388 -12.154 1.00 86.75 401 TRP A O 1
ATOM 3196 N N . ASN A 1 402 ? 10.521 18.110 -11.988 1.00 79.56 402 ASN A N 1
ATOM 3197 C CA . ASN A 1 402 ? 10.128 18.325 -13.390 1.00 79.56 402 ASN A CA 1
ATOM 3198 C C . ASN A 1 402 ? 11.036 17.691 -14.473 1.00 79.56 402 ASN A C 1
ATOM 3200 O O . ASN A 1 402 ? 11.888 18.357 -15.060 1.00 79.56 402 ASN A O 1
ATOM 3204 N N . ALA A 1 403 ? 10.755 16.446 -14.871 1.00 87.75 403 ALA A N 1
ATOM 3205 C CA . ALA A 1 403 ? 11.392 15.819 -16.045 1.00 87.75 403 ALA A CA 1
ATOM 3206 C C . ALA A 1 403 ? 11.022 16.468 -17.408 1.00 87.75 403 ALA A C 1
ATOM 3208 O O . ALA A 1 403 ? 11.611 16.143 -18.439 1.00 87.75 403 ALA A O 1
ATOM 3209 N N . PHE A 1 404 ? 10.045 17.380 -17.429 1.00 91.12 404 PHE A N 1
ATOM 3210 C CA . PHE A 1 404 ? 9.560 18.063 -18.630 1.00 91.12 404 PHE A CA 1
ATOM 3211 C C . PHE A 1 404 ? 9.422 19.575 -18.421 1.00 91.12 404 PHE A C 1
ATOM 3213 O O . PHE A 1 404 ? 9.162 20.070 -17.321 1.00 91.12 404 PHE A O 1
ATOM 3220 N N . ARG A 1 405 ? 9.524 20.315 -19.524 1.00 90.44 405 ARG A N 1
ATOM 3221 C CA . ARG A 1 405 ? 9.030 21.686 -19.675 1.00 90.44 405 ARG A CA 1
ATOM 3222 C C . ARG A 1 405 ? 7.813 21.703 -20.591 1.00 90.44 405 ARG A C 1
ATOM 3224 O O . ARG A 1 405 ? 7.671 20.836 -21.441 1.00 90.44 405 ARG A O 1
ATOM 3231 N N . SER A 1 406 ? 6.944 22.701 -20.429 1.00 89.88 406 SER A N 1
ATOM 3232 C CA . SER A 1 406 ? 5.711 22.806 -21.215 1.00 89.88 406 SER A CA 1
ATOM 3233 C C . SER A 1 406 ? 5.543 24.183 -21.858 1.00 89.88 406 SER A C 1
ATOM 3235 O O . SER A 1 406 ? 5.772 25.210 -21.216 1.00 89.88 406 SER A O 1
ATOM 3237 N N . ILE A 1 407 ? 5.121 24.199 -23.123 1.00 91.88 407 ILE A N 1
ATOM 3238 C CA . ILE A 1 407 ? 4.754 25.402 -23.878 1.00 91.88 407 ILE A CA 1
ATOM 3239 C C . ILE A 1 407 ? 3.232 25.409 -24.086 1.00 91.88 407 ILE A C 1
ATOM 3241 O O . ILE A 1 407 ? 2.697 24.411 -24.568 1.00 91.88 407 ILE A O 1
ATOM 3245 N N . PRO A 1 408 ? 2.512 26.493 -23.732 1.00 88.81 408 PRO A N 1
ATOM 3246 C CA . PRO A 1 408 ? 1.074 26.586 -23.977 1.00 88.81 408 PRO A CA 1
ATOM 3247 C C . PRO A 1 408 ? 0.737 26.579 -25.473 1.00 88.81 408 PRO A C 1
ATOM 3249 O O . PRO A 1 408 ? 1.231 27.438 -26.207 1.00 88.81 408 PRO A O 1
ATOM 3252 N N . ASP A 1 409 ? -0.156 25.675 -25.879 1.00 85.81 409 ASP A N 1
ATOM 3253 C CA . ASP A 1 409 ? -0.695 25.569 -27.237 1.00 85.81 409 ASP A CA 1
ATOM 3254 C C . ASP A 1 409 ? -2.226 25.429 -27.178 1.00 85.81 409 ASP A C 1
ATOM 3256 O O . ASP A 1 409 ? -2.785 24.352 -26.964 1.00 85.81 409 ASP A O 1
ATOM 3260 N N . GLY A 1 410 ? -2.927 26.564 -27.253 1.00 84.56 410 GLY A N 1
ATOM 3261 C CA . GLY A 1 410 ? -4.377 26.616 -27.055 1.00 84.56 410 GLY A CA 1
ATOM 3262 C C . GLY A 1 410 ? -4.803 26.058 -25.690 1.00 84.56 410 GLY A C 1
ATOM 3263 O O . GLY A 1 410 ? -4.452 26.612 -24.648 1.00 84.56 410 GLY A O 1
ATOM 3264 N N . SER A 1 411 ? -5.588 24.976 -25.704 1.00 76.81 411 SER A N 1
ATOM 3265 C CA . SER A 1 411 ? -6.038 24.248 -24.506 1.00 76.81 411 SER A CA 1
ATOM 3266 C C . SER A 1 411 ? -5.131 23.076 -24.105 1.00 76.81 411 SER A C 1
ATOM 3268 O O . SER A 1 411 ? -5.374 22.452 -23.073 1.00 76.81 411 SER A O 1
ATOM 3270 N N . VAL A 1 412 ? -4.116 22.753 -24.910 1.00 80.88 412 VAL A N 1
ATOM 3271 C CA . VAL A 1 412 ? -3.121 21.710 -24.633 1.00 80.88 412 VAL A CA 1
ATOM 3272 C C . VAL A 1 412 ? -1.753 22.344 -24.359 1.00 80.88 412 VAL A C 1
ATOM 3274 O O . VAL A 1 412 ? -1.604 23.568 -24.274 1.00 80.88 412 VAL A O 1
ATOM 3277 N N . ARG A 1 413 ? -0.737 21.512 -24.126 1.00 87.44 413 ARG A N 1
ATOM 3278 C CA . ARG A 1 413 ? 0.639 21.968 -23.933 1.00 87.44 413 ARG A CA 1
ATOM 3279 C C . ARG A 1 413 ? 1.602 21.053 -24.667 1.00 87.44 413 ARG A C 1
ATOM 3281 O O . ARG A 1 413 ? 1.589 19.848 -24.430 1.00 87.44 413 ARG A O 1
ATOM 3288 N N . TYR A 1 414 ? 2.464 21.636 -25.491 1.00 92.94 414 TYR A N 1
ATOM 3289 C CA . TYR A 1 414 ? 3.587 20.921 -26.081 1.00 92.94 414 TYR A CA 1
ATOM 3290 C C . TYR A 1 414 ? 4.625 20.624 -24.992 1.00 92.94 414 TYR A C 1
ATOM 3292 O O . TYR A 1 414 ? 5.031 21.533 -24.259 1.00 92.94 414 TYR A O 1
ATOM 3300 N N . GLN A 1 415 ? 5.013 19.355 -24.860 1.00 93.38 415 GLN A N 1
ATOM 3301 C CA . GLN A 1 415 ? 5.937 18.879 -23.830 1.00 93.38 415 GLN A CA 1
ATOM 3302 C C . GLN A 1 415 ? 7.350 18.746 -24.396 1.00 93.38 415 GLN A C 1
ATOM 3304 O O . GLN A 1 415 ? 7.569 18.116 -25.426 1.00 93.38 415 GLN A O 1
ATOM 3309 N N . ILE A 1 416 ? 8.315 19.315 -23.683 1.00 94.56 416 ILE A N 1
ATOM 3310 C CA . ILE A 1 416 ? 9.732 19.336 -24.034 1.00 94.56 416 ILE A CA 1
ATOM 3311 C C . ILE A 1 416 ? 10.475 18.544 -22.953 1.00 94.56 416 ILE A C 1
ATOM 3313 O O . ILE A 1 416 ? 10.523 19.011 -21.811 1.00 94.56 416 ILE A O 1
ATOM 3317 N N . PRO A 1 417 ? 11.031 17.359 -23.252 1.00 93.81 417 PRO A N 1
ATOM 3318 C CA . PRO A 1 417 ? 11.796 16.605 -22.267 1.00 93.81 417 PRO A CA 1
ATOM 3319 C C . PRO A 1 417 ? 13.082 17.355 -21.899 1.00 93.81 417 PRO A C 1
ATOM 3321 O O . PRO A 1 417 ? 13.745 17.947 -22.757 1.00 93.81 417 PRO A O 1
ATOM 3324 N N . THR A 1 418 ? 13.445 17.337 -20.616 1.00 93.31 418 THR A N 1
ATOM 3325 C CA . THR A 1 418 ? 14.752 17.838 -20.171 1.00 93.31 418 THR A CA 1
ATOM 3326 C C . THR A 1 418 ? 15.847 16.806 -20.453 1.00 93.31 418 THR A C 1
ATOM 3328 O O . THR A 1 418 ? 15.575 15.645 -20.762 1.00 93.31 418 THR A O 1
ATOM 3331 N N . SER A 1 419 ? 17.117 17.188 -20.307 1.00 93.38 419 SER A N 1
ATOM 3332 C CA . SER A 1 419 ? 18.217 16.214 -20.370 1.00 93.38 419 SER A CA 1
ATOM 3333 C C . SER A 1 419 ? 18.117 15.128 -19.289 1.00 93.38 419 SER A C 1
ATOM 3335 O O . SER A 1 419 ? 18.556 14.006 -19.520 1.00 93.38 419 SER A O 1
ATOM 3337 N N . GLN A 1 420 ? 17.503 15.407 -18.133 1.00 92.25 420 GLN A N 1
ATOM 3338 C CA . GLN A 1 420 ? 17.287 14.405 -17.087 1.00 92.25 420 GLN A CA 1
ATOM 3339 C C . GLN A 1 420 ? 16.319 13.301 -17.532 1.00 92.25 420 GLN A C 1
ATOM 3341 O O . GLN A 1 420 ? 16.560 12.137 -17.222 1.00 92.25 420 GLN A O 1
ATOM 3346 N N . ALA A 1 421 ? 15.298 13.617 -18.338 1.00 94.38 421 ALA A N 1
ATOM 3347 C CA . ALA A 1 421 ? 14.423 12.602 -18.929 1.00 94.38 421 ALA A CA 1
ATOM 3348 C C . ALA A 1 421 ? 15.187 11.606 -19.824 1.00 94.38 421 ALA A C 1
ATOM 3350 O O . ALA A 1 421 ? 14.799 10.442 -19.916 1.00 94.38 421 ALA A O 1
ATOM 3351 N N . TRP A 1 422 ? 16.277 12.033 -20.477 1.00 95.62 422 TRP A N 1
ATOM 3352 C CA . TRP A 1 422 ? 17.119 11.142 -21.290 1.00 95.62 422 TRP A CA 1
ATOM 3353 C C . TRP A 1 422 ? 17.826 10.134 -20.384 1.00 95.62 422 TRP A C 1
ATOM 3355 O O . TRP A 1 422 ? 17.785 8.930 -20.632 1.00 95.62 422 TRP A O 1
ATOM 3365 N N . ILE A 1 423 ? 18.390 10.624 -19.271 1.00 95.00 423 ILE A N 1
ATOM 3366 C CA . ILE A 1 423 ? 19.030 9.790 -18.247 1.00 95.00 423 ILE A CA 1
ATOM 3367 C C . ILE A 1 423 ? 18.021 8.780 -17.688 1.00 95.00 423 ILE A C 1
ATOM 3369 O O . ILE A 1 423 ? 18.334 7.597 -17.601 1.00 95.00 423 ILE A O 1
ATOM 3373 N N . TYR A 1 424 ? 16.797 9.213 -17.372 1.00 94.62 424 TYR A N 1
ATOM 3374 C CA . TYR A 1 424 ? 15.756 8.327 -16.843 1.00 94.62 424 TYR A CA 1
ATOM 3375 C C . TYR A 1 424 ? 15.277 7.297 -17.868 1.00 94.62 424 TYR A C 1
ATOM 3377 O O . TYR A 1 424 ? 15.064 6.152 -17.497 1.00 94.62 424 TYR A O 1
ATOM 3385 N N . SER A 1 425 ? 15.185 7.649 -19.154 1.00 95.62 425 SER A N 1
ATOM 3386 C CA . SER A 1 425 ? 14.810 6.696 -20.215 1.00 95.62 425 SER A CA 1
ATOM 3387 C C . SER A 1 425 ? 15.827 5.554 -20.333 1.00 95.62 425 SER A C 1
ATOM 3389 O O . SER A 1 425 ? 15.450 4.385 -20.413 1.00 95.62 425 SER A O 1
ATOM 3391 N N . VAL A 1 426 ? 17.127 5.873 -20.263 1.00 96.06 426 VAL A N 1
ATOM 3392 C CA . VAL A 1 426 ? 18.194 4.861 -20.245 1.00 96.06 426 VAL A CA 1
ATOM 3393 C C . VAL A 1 426 ? 18.184 4.063 -18.936 1.00 96.06 426 VAL A C 1
ATOM 3395 O O . VAL A 1 426 ? 18.299 2.841 -18.975 1.00 96.06 426 VAL A O 1
ATOM 3398 N N . LEU A 1 427 ? 18.039 4.713 -17.776 1.00 95.38 427 LEU A N 1
ATOM 3399 C CA . LEU A 1 427 ? 18.074 4.024 -16.481 1.00 95.38 427 LEU A CA 1
ATOM 3400 C C . LEU A 1 427 ? 16.847 3.125 -16.241 1.00 95.38 427 LEU A C 1
ATOM 3402 O O . LEU A 1 427 ? 17.038 1.995 -15.801 1.00 95.38 427 LEU A O 1
ATOM 3406 N N . ASP A 1 428 ? 15.630 3.558 -16.593 1.00 93.88 428 ASP A N 1
ATOM 3407 C CA . ASP A 1 428 ? 14.393 2.757 -16.512 1.00 93.88 428 ASP A CA 1
ATOM 3408 C C . ASP A 1 428 ? 14.502 1.480 -17.356 1.00 93.88 428 ASP A C 1
ATOM 3410 O O . ASP A 1 428 ? 14.164 0.379 -16.914 1.00 93.88 428 ASP A O 1
ATOM 3414 N N . TYR A 1 429 ? 15.040 1.606 -18.573 1.00 93.62 429 TYR A N 1
ATOM 3415 C CA . TYR A 1 429 ? 15.284 0.461 -19.446 1.00 93.62 429 TYR A CA 1
ATOM 3416 C C . TYR A 1 429 ? 16.272 -0.546 -18.816 1.00 93.62 429 TYR A C 1
ATOM 3418 O O . TYR A 1 429 ? 16.175 -1.754 -19.059 1.00 93.62 429 TYR A O 1
ATOM 3426 N N . LEU A 1 430 ? 17.178 -0.086 -17.948 1.00 93.69 430 LEU A N 1
ATOM 3427 C CA . LEU A 1 430 ? 18.175 -0.903 -17.249 1.00 93.69 430 LEU A CA 1
ATOM 3428 C C . LEU A 1 430 ? 17.748 -1.380 -15.851 1.00 93.69 430 LEU A C 1
ATOM 3430 O O . LEU A 1 430 ? 18.413 -2.264 -15.307 1.00 93.69 430 LEU A O 1
ATOM 3434 N N . SER A 1 431 ? 16.658 -0.859 -15.278 1.00 93.19 431 SER A N 1
ATOM 3435 C CA . SER A 1 431 ? 16.153 -1.265 -13.957 1.00 93.19 431 SER A CA 1
ATOM 3436 C C . SER A 1 431 ? 15.932 -2.779 -13.864 1.00 93.19 431 SER A C 1
ATOM 3438 O O . SER A 1 431 ? 15.525 -3.414 -14.841 1.00 93.19 431 SER A O 1
ATOM 3440 N N . GLY A 1 432 ? 16.245 -3.377 -12.714 1.00 88.69 432 GLY A N 1
ATOM 3441 C CA . GLY A 1 432 ? 16.283 -4.836 -12.537 1.00 88.69 432 GLY A CA 1
ATOM 3442 C C . GLY A 1 432 ? 17.530 -5.530 -13.117 1.00 88.69 432 GLY A C 1
ATOM 3443 O O . GLY A 1 432 ? 17.662 -6.746 -13.020 1.00 88.69 432 GLY A O 1
ATOM 3444 N N . GLY A 1 433 ? 18.456 -4.794 -13.743 1.00 89.38 433 GLY A N 1
ATOM 3445 C CA . GLY A 1 433 ? 19.767 -5.309 -14.155 1.00 89.38 433 GLY A CA 1
ATOM 3446 C C . GLY A 1 433 ? 20.794 -5.275 -13.020 1.00 89.38 433 GLY A C 1
ATOM 3447 O O . GLY A 1 433 ? 20.758 -4.382 -12.174 1.00 89.38 433 GLY A O 1
ATOM 3448 N N . ALA A 1 434 ? 21.755 -6.202 -13.021 1.00 91.38 434 ALA A N 1
ATOM 3449 C CA . ALA A 1 434 ? 22.879 -6.181 -12.081 1.00 91.38 434 ALA A CA 1
ATOM 3450 C C . ALA A 1 434 ? 23.880 -5.078 -12.465 1.00 91.38 434 ALA A C 1
ATOM 3452 O O . ALA A 1 434 ? 24.269 -4.991 -13.630 1.00 91.38 434 ALA A O 1
ATOM 3453 N N . VAL A 1 435 ? 24.313 -4.250 -11.510 1.00 94.19 435 VAL A N 1
ATOM 3454 C CA . VAL A 1 435 ? 25.177 -3.083 -11.755 1.00 94.19 435 VAL A CA 1
ATOM 3455 C C . VAL A 1 435 ? 26.539 -3.227 -11.089 1.00 94.19 435 VAL A C 1
ATOM 3457 O O . VAL A 1 435 ? 26.658 -3.578 -9.915 1.00 94.19 435 VAL A O 1
ATOM 3460 N N . TYR A 1 436 ? 27.575 -2.862 -11.840 1.00 93.62 436 TYR A N 1
ATOM 3461 C CA . TYR A 1 436 ? 28.958 -2.810 -11.393 1.00 93.62 436 TYR A CA 1
ATOM 3462 C C . TYR A 1 436 ? 29.556 -1.437 -11.693 1.00 93.62 436 TYR A C 1
ATOM 3464 O O . TYR A 1 436 ? 29.584 -1.003 -12.845 1.00 93.62 436 TYR A O 1
ATOM 3472 N N . LYS A 1 437 ? 30.100 -0.762 -10.682 1.00 92.75 437 LYS A N 1
ATOM 3473 C CA . LYS A 1 437 ? 30.941 0.418 -10.888 1.00 92.75 437 LYS A CA 1
ATOM 3474 C C . LYS A 1 437 ? 32.258 -0.012 -11.531 1.00 92.75 437 LYS A C 1
ATOM 3476 O O . LYS A 1 437 ? 32.962 -0.875 -10.999 1.00 92.75 437 LYS A O 1
ATOM 3481 N N . ILE A 1 438 ? 32.592 0.617 -12.656 1.00 90.56 438 ILE A N 1
ATOM 3482 C CA . ILE A 1 438 ? 33.867 0.447 -13.356 1.00 90.56 438 ILE A CA 1
ATOM 3483 C C . ILE A 1 438 ? 34.640 1.757 -13.220 1.00 90.56 438 ILE A C 1
ATOM 3485 O O . ILE A 1 438 ? 34.115 2.825 -13.534 1.00 90.56 438 ILE A O 1
ATOM 3489 N N . THR A 1 439 ? 35.882 1.689 -12.745 1.00 87.50 439 THR A N 1
ATOM 3490 C CA . THR A 1 439 ? 36.773 2.855 -12.682 1.00 87.50 439 THR A CA 1
ATOM 3491 C C . THR A 1 439 ? 37.464 3.022 -14.040 1.00 87.50 439 THR A C 1
ATOM 3493 O O . THR A 1 439 ? 38.189 2.105 -14.434 1.00 87.50 439 THR A O 1
ATOM 3496 N N . PRO A 1 440 ? 37.287 4.146 -14.758 1.00 86.19 440 PRO A N 1
ATOM 3497 C CA . PRO A 1 440 ? 38.047 4.412 -15.974 1.00 86.19 440 PRO A CA 1
ATOM 3498 C C . PRO A 1 440 ? 39.550 4.550 -15.685 1.00 86.19 440 PRO A C 1
ATOM 3500 O O . PRO A 1 440 ? 39.955 5.117 -14.666 1.00 86.19 440 PRO A O 1
ATOM 3503 N N . ASP A 1 441 ? 40.379 4.077 -16.612 1.00 79.56 441 ASP A N 1
ATOM 3504 C CA . ASP A 1 441 ? 41.769 4.512 -16.729 1.00 79.56 441 ASP A CA 1
ATOM 3505 C C . ASP A 1 441 ? 41.770 6.026 -17.010 1.00 79.56 441 ASP A C 1
ATOM 3507 O O . ASP A 1 441 ? 40.970 6.521 -17.806 1.00 79.56 441 ASP A O 1
ATOM 3511 N N . VAL A 1 442 ? 42.699 6.770 -16.400 1.00 63.28 442 VAL A N 1
ATOM 3512 C CA . VAL A 1 442 ? 42.805 8.230 -16.577 1.00 63.28 442 VAL A CA 1
ATOM 3513 C C . VAL A 1 442 ? 44.058 8.597 -17.386 1.00 63.28 442 VAL A C 1
ATOM 3515 O O . VAL A 1 442 ? 45.086 8.950 -16.797 1.00 63.28 442 VAL A O 1
ATOM 3518 N N . PRO A 1 443 ? 44.021 8.556 -18.731 1.00 50.84 443 PRO A N 1
ATOM 3519 C CA . PRO A 1 443 ? 45.077 9.122 -19.557 1.00 50.84 443 PRO A CA 1
ATOM 3520 C C . PRO A 1 443 ? 44.833 10.624 -19.773 1.00 50.84 443 PRO A C 1
ATOM 3522 O O . PRO A 1 443 ? 44.259 11.045 -20.768 1.00 50.84 443 PRO A O 1
ATOM 3525 N N . THR A 1 444 ? 45.345 11.454 -18.857 1.00 49.16 444 THR A N 1
ATOM 3526 C CA . THR A 1 444 ? 45.614 12.893 -19.100 1.00 49.16 444 THR A CA 1
ATOM 3527 C C . THR A 1 444 ? 44.483 13.701 -19.762 1.00 49.16 444 THR A C 1
ATOM 3529 O O . THR A 1 444 ? 44.593 14.113 -20.915 1.00 49.16 444 THR A O 1
ATOM 3532 N N . ILE A 1 445 ? 43.442 14.031 -18.996 1.00 47.25 445 ILE A N 1
ATOM 3533 C CA . ILE A 1 445 ? 42.444 15.027 -19.413 1.00 47.25 445 ILE A CA 1
ATOM 3534 C C . ILE A 1 445 ? 43.084 16.423 -19.429 1.00 47.25 445 ILE A C 1
ATOM 3536 O O . ILE A 1 445 ? 43.747 16.840 -18.470 1.00 47.25 445 ILE A O 1
ATOM 3540 N N . ALA A 1 446 ? 42.848 17.179 -20.499 1.00 45.38 446 ALA A N 1
ATOM 3541 C CA . ALA A 1 446 ? 43.185 18.594 -20.574 1.00 45.38 446 ALA A CA 1
ATOM 3542 C C . ALA A 1 446 ? 42.210 19.431 -19.715 1.00 45.38 446 ALA A C 1
ATOM 3544 O O . ALA A 1 446 ? 41.232 19.969 -20.224 1.00 45.38 446 ALA A O 1
ATOM 3545 N N . ARG A 1 447 ? 42.549 19.566 -18.420 1.00 51.81 447 ARG A N 1
ATOM 3546 C CA . ARG A 1 447 ? 41.763 20.141 -17.300 1.00 51.81 447 ARG A CA 1
ATOM 3547 C C . ARG A 1 447 ? 40.593 19.279 -16.791 1.00 51.81 447 ARG A C 1
ATOM 3549 O O . ARG A 1 447 ? 39.785 18.792 -17.559 1.00 51.81 447 ARG A O 1
ATOM 3556 N N . ALA A 1 448 ? 40.530 19.204 -15.458 1.00 60.94 448 ALA A N 1
ATOM 3557 C CA . ALA A 1 448 ? 39.373 19.158 -14.544 1.00 60.94 448 ALA A CA 1
ATOM 3558 C C . ALA A 1 448 ? 38.158 18.220 -14.744 1.00 60.94 448 ALA A C 1
ATOM 3560 O O . ALA A 1 448 ? 37.517 17.943 -13.729 1.00 60.94 448 ALA A O 1
ATOM 3561 N N . ALA A 1 449 ? 37.822 17.727 -15.938 1.00 74.88 449 ALA A N 1
ATOM 3562 C CA . ALA A 1 449 ? 36.618 16.914 -16.124 1.00 74.88 449 ALA A CA 1
ATOM 3563 C C . ALA A 1 449 ? 36.645 15.633 -15.265 1.00 74.88 449 ALA A C 1
ATOM 3565 O O . ALA A 1 449 ? 37.655 14.930 -15.181 1.00 74.88 449 ALA A O 1
ATOM 3566 N N . THR A 1 450 ? 35.522 15.330 -14.616 1.00 85.31 450 THR A N 1
ATOM 3567 C CA . THR A 1 450 ? 35.306 14.092 -13.862 1.00 85.31 450 THR A CA 1
ATOM 3568 C C . THR A 1 450 ? 34.666 13.064 -14.783 1.00 85.31 450 THR A C 1
ATOM 3570 O O . THR A 1 450 ? 33.683 13.368 -15.455 1.00 85.31 450 THR A O 1
ATOM 3573 N N . ILE A 1 451 ? 35.224 11.852 -14.806 1.00 87.25 451 ILE A N 1
ATOM 3574 C CA . ILE A 1 451 ? 34.683 10.723 -15.564 1.00 87.25 451 ILE A CA 1
ATOM 3575 C C . ILE A 1 451 ? 34.185 9.662 -14.584 1.00 87.25 451 ILE A C 1
ATOM 3577 O O . ILE A 1 451 ? 34.898 9.291 -13.647 1.00 87.25 451 ILE A O 1
ATOM 3581 N N . THR A 1 452 ? 32.991 9.130 -14.824 1.00 89.38 452 THR A N 1
ATOM 3582 C CA . THR A 1 452 ? 32.448 7.976 -14.096 1.00 89.38 452 THR A CA 1
ATOM 3583 C C . THR A 1 452 ? 31.856 6.960 -15.065 1.00 89.38 452 THR A C 1
ATOM 3585 O O . THR A 1 452 ? 31.425 7.318 -16.162 1.00 89.38 452 THR A O 1
ATOM 3588 N N . SER A 1 453 ? 31.823 5.684 -14.676 1.00 92.62 453 SER A N 1
ATOM 3589 C CA . SER A 1 453 ? 31.160 4.656 -15.477 1.00 92.62 453 SER A CA 1
ATOM 3590 C C . SER A 1 453 ? 30.563 3.522 -14.651 1.00 92.62 453 SER A C 1
ATOM 3592 O O . SER A 1 453 ? 31.081 3.155 -13.593 1.00 92.62 453 SER A O 1
ATOM 3594 N N . MET A 1 454 ? 29.490 2.935 -15.176 1.00 94.12 454 MET A N 1
ATOM 3595 C CA . MET A 1 454 ? 28.870 1.731 -14.632 1.00 94.12 454 MET A CA 1
ATOM 3596 C C . MET A 1 454 ? 28.535 0.748 -15.753 1.00 94.12 454 MET A C 1
ATOM 3598 O O . MET A 1 454 ? 28.119 1.144 -16.840 1.00 94.12 454 MET A O 1
ATOM 3602 N N . LEU A 1 455 ? 28.699 -0.538 -15.470 1.00 94.38 455 LEU A N 1
ATOM 3603 C CA . LEU A 1 455 ? 28.268 -1.644 -16.312 1.00 94.38 455 LEU A CA 1
ATOM 3604 C C . LEU A 1 455 ? 26.976 -2.217 -15.726 1.00 94.38 455 LEU A C 1
ATOM 3606 O O . LEU A 1 455 ? 26.997 -2.721 -14.606 1.00 94.38 455 LEU A O 1
ATOM 3610 N N . SER A 1 456 ? 25.877 -2.159 -16.471 1.00 93.38 456 SER A N 1
ATOM 3611 C CA . SER A 1 456 ? 24.642 -2.885 -16.163 1.00 93.38 456 SER A CA 1
ATOM 3612 C C . SER A 1 456 ? 24.557 -4.153 -17.014 1.00 93.38 456 SER A C 1
ATOM 3614 O O . SER A 1 456 ? 24.899 -4.127 -18.197 1.00 93.38 456 SER A O 1
ATOM 3616 N N . VAL A 1 457 ? 24.105 -5.263 -16.436 1.00 87.62 457 VAL A N 1
ATOM 3617 C CA . VAL A 1 457 ? 23.872 -6.535 -17.133 1.00 87.62 457 VAL A CA 1
ATOM 3618 C C . VAL A 1 457 ? 22.408 -6.929 -16.952 1.00 87.62 457 VAL A C 1
ATOM 3620 O O . VAL A 1 457 ? 21.953 -7.151 -15.830 1.00 87.62 457 VAL A O 1
ATOM 3623 N N . LYS A 1 458 ? 21.664 -7.011 -18.061 1.00 81.50 458 LYS A N 1
ATOM 3624 C CA . LYS A 1 458 ? 20.220 -7.300 -18.083 1.00 81.50 458 LYS A CA 1
ATOM 3625 C C . LYS A 1 458 ? 19.866 -8.140 -19.310 1.00 81.50 458 LYS A C 1
ATOM 3627 O O . LYS A 1 458 ? 20.256 -7.803 -20.427 1.00 81.50 458 LYS A O 1
ATOM 3632 N N . ASN A 1 459 ? 19.118 -9.226 -19.109 1.00 71.69 459 ASN A N 1
ATOM 3633 C CA . ASN A 1 459 ? 18.604 -10.115 -20.165 1.00 71.69 459 ASN A CA 1
ATOM 3634 C C . ASN A 1 459 ? 19.671 -10.591 -21.178 1.00 71.69 459 ASN A C 1
ATOM 3636 O O . ASN A 1 459 ? 19.434 -10.608 -22.385 1.00 71.69 459 ASN A O 1
ATOM 3640 N N . GLY A 1 460 ? 20.870 -10.944 -20.696 1.00 66.69 460 GLY A N 1
ATOM 3641 C CA . GLY A 1 460 ? 21.975 -11.418 -21.544 1.00 66.69 460 GLY A CA 1
ATOM 3642 C C . GLY A 1 460 ? 22.626 -10.344 -22.429 1.00 66.69 460 GLY A C 1
ATOM 3643 O O . GLY A 1 460 ? 23.384 -10.683 -23.333 1.00 66.69 460 GLY A O 1
ATOM 3644 N N . LYS A 1 461 ? 22.340 -9.060 -22.184 1.00 78.19 461 LYS A N 1
ATOM 3645 C CA . LYS A 1 461 ? 23.033 -7.910 -22.776 1.00 78.19 461 LYS A CA 1
ATOM 3646 C C . LYS A 1 461 ? 23.756 -7.123 -21.688 1.00 78.19 461 LYS A C 1
ATOM 3648 O O . LYS A 1 461 ? 23.282 -7.048 -20.551 1.00 78.19 461 LYS A O 1
ATOM 3653 N N . SER A 1 462 ? 24.863 -6.493 -22.067 1.00 88.62 462 SER A N 1
ATOM 3654 C CA . SER A 1 462 ? 25.662 -5.659 -21.169 1.00 88.62 462 SER A CA 1
ATOM 3655 C C . SER A 1 462 ? 25.735 -4.229 -21.686 1.00 88.62 462 SER A C 1
ATOM 3657 O O . SER A 1 462 ? 25.996 -3.998 -22.866 1.00 88.62 462 SER A O 1
ATOM 3659 N N . TYR A 1 463 ? 25.520 -3.278 -20.785 1.00 93.81 463 TYR A N 1
ATOM 3660 C CA . TYR A 1 463 ? 25.359 -1.859 -21.068 1.00 93.81 463 TYR A CA 1
ATOM 3661 C C . TYR A 1 463 ? 26.385 -1.075 -20.254 1.00 93.81 463 TYR A C 1
ATOM 3663 O O . TYR A 1 463 ? 26.288 -1.012 -19.029 1.00 93.81 463 TYR A O 1
ATOM 3671 N N . LEU A 1 464 ? 27.383 -0.491 -20.913 1.00 95.06 464 LEU A N 1
ATOM 3672 C CA . LEU A 1 464 ? 28.342 0.404 -20.270 1.00 95.06 464 LEU A CA 1
ATOM 3673 C C . LEU A 1 464 ? 27.841 1.841 -20.411 1.00 95.06 464 LEU A C 1
ATOM 3675 O O . LEU A 1 464 ? 27.832 2.384 -21.515 1.00 95.06 464 LEU A O 1
ATOM 3679 N N . LEU A 1 465 ? 27.459 2.459 -19.295 1.00 95.88 465 LEU A N 1
ATOM 3680 C CA . LEU A 1 465 ? 27.232 3.898 -19.226 1.00 95.88 465 LEU A CA 1
ATOM 3681 C C . LEU A 1 465 ? 28.535 4.584 -18.833 1.00 95.88 465 LEU A C 1
ATOM 3683 O O . LEU A 1 465 ? 29.143 4.227 -17.822 1.00 95.88 465 LEU A O 1
ATOM 3687 N N . VAL A 1 466 ? 28.929 5.594 -19.603 1.00 93.88 466 VAL A N 1
ATOM 3688 C CA . VAL A 1 466 ? 30.076 6.462 -19.324 1.00 93.88 466 VAL A CA 1
ATOM 3689 C C . VAL A 1 466 ? 29.595 7.906 -19.318 1.00 93.88 466 VAL A C 1
ATOM 3691 O O . VAL A 1 466 ? 28.862 8.338 -20.205 1.00 93.88 466 VAL A O 1
ATOM 3694 N N . ASN A 1 467 ? 29.999 8.654 -18.304 1.00 93.88 467 ASN A N 1
ATOM 3695 C CA . ASN A 1 467 ? 29.650 10.053 -18.119 1.00 93.88 467 ASN A CA 1
ATOM 3696 C C . ASN A 1 467 ? 30.937 10.871 -17.996 1.00 93.88 467 ASN A C 1
ATOM 3698 O O . ASN A 1 467 ? 31.868 10.458 -17.304 1.00 93.88 467 ASN A O 1
ATOM 3702 N N . SER A 1 468 ? 30.966 12.013 -18.680 1.00 90.88 468 SER A N 1
ATOM 3703 C CA . SER A 1 468 ? 31.976 13.056 -18.534 1.00 90.88 468 SER A CA 1
ATOM 3704 C C . SER A 1 468 ? 31.287 14.340 -18.096 1.00 90.88 468 SER A C 1
ATOM 3706 O O . SER A 1 468 ? 30.318 14.770 -18.730 1.00 90.88 468 SER A O 1
ATOM 3708 N N . PHE A 1 469 ? 31.805 14.964 -17.043 1.00 89.25 469 PHE A N 1
ATOM 3709 C CA . PHE A 1 469 ? 31.328 16.249 -16.552 1.00 89.25 469 PHE A CA 1
ATOM 3710 C C . PHE A 1 469 ? 32.489 17.183 -16.190 1.00 89.25 469 PHE A C 1
ATOM 3712 O O . PHE A 1 469 ? 33.313 16.859 -15.334 1.00 89.25 469 PHE A O 1
ATOM 3719 N N . ASP A 1 470 ? 32.516 18.373 -16.786 1.00 86.75 470 ASP A N 1
ATOM 3720 C CA . ASP A 1 470 ? 33.400 19.478 -16.407 1.00 86.75 470 ASP A CA 1
ATOM 3721 C C . ASP A 1 470 ? 32.539 20.656 -15.922 1.00 86.75 470 ASP A C 1
ATOM 3723 O O . ASP A 1 470 ? 31.612 21.041 -16.638 1.00 86.75 470 ASP A O 1
ATOM 3727 N N . PRO A 1 471 ? 32.810 21.247 -14.743 1.00 83.81 471 PRO A N 1
ATOM 3728 C CA . PRO A 1 471 ? 32.099 22.436 -14.274 1.00 83.81 471 PRO A CA 1
ATOM 3729 C C . PRO A 1 471 ? 32.283 23.673 -15.180 1.00 83.81 471 PRO A C 1
ATOM 3731 O O . PRO A 1 471 ? 31.461 24.591 -15.132 1.00 83.81 471 PRO A O 1
ATOM 3734 N N . ASP A 1 472 ? 33.332 23.729 -16.009 1.00 83.44 472 ASP A N 1
ATOM 3735 C CA . ASP A 1 472 ? 33.546 24.800 -16.988 1.00 83.44 472 ASP A CA 1
ATOM 3736 C C . ASP A 1 472 ? 32.716 24.563 -18.264 1.00 83.44 472 ASP A C 1
ATOM 3738 O O . ASP A 1 472 ? 33.154 23.911 -19.214 1.00 83.44 472 ASP A O 1
ATOM 3742 N N . LYS A 1 473 ? 31.524 25.173 -18.314 1.00 80.88 473 LYS A N 1
ATOM 3743 C CA . LYS A 1 473 ? 30.620 25.187 -19.484 1.00 80.88 473 LYS A CA 1
ATOM 3744 C C . LYS A 1 473 ? 31.260 25.673 -20.790 1.00 80.88 473 LYS A C 1
ATOM 3746 O O . LYS A 1 473 ? 30.687 25.452 -21.853 1.00 80.88 473 LYS A O 1
ATOM 3751 N N . THR A 1 474 ? 32.405 26.359 -20.742 1.00 80.00 474 THR A N 1
ATOM 3752 C CA . THR A 1 474 ? 33.110 26.817 -21.949 1.00 80.00 474 THR A CA 1
ATOM 3753 C C . THR A 1 474 ? 34.102 25.786 -22.495 1.00 80.00 474 THR A C 1
ATOM 3755 O O . THR A 1 474 ? 34.621 25.966 -23.599 1.00 80.00 474 THR A O 1
ATOM 3758 N N . ASN A 1 475 ? 34.354 24.689 -21.771 1.00 81.62 475 ASN A N 1
ATOM 3759 C CA . ASN A 1 475 ? 35.270 23.644 -22.205 1.00 81.62 475 ASN A CA 1
ATOM 3760 C C . ASN A 1 475 ? 34.633 22.749 -23.283 1.00 81.62 475 ASN A C 1
ATOM 3762 O O . ASN A 1 475 ? 33.846 21.851 -22.998 1.00 81.62 475 ASN A O 1
ATOM 3766 N N . THR A 1 476 ? 35.019 22.964 -24.541 1.00 79.25 476 THR A N 1
ATOM 3767 C CA . THR A 1 476 ? 34.597 22.147 -25.693 1.00 79.25 476 THR A CA 1
ATOM 3768 C C . THR A 1 476 ? 35.613 21.064 -26.075 1.00 79.25 476 THR A C 1
ATOM 3770 O O . THR A 1 476 ? 35.504 20.463 -27.144 1.00 79.25 476 THR A O 1
ATOM 3773 N N . GLN A 1 477 ? 36.627 20.811 -25.239 1.00 80.56 477 GLN A N 1
ATOM 3774 C CA . GLN A 1 477 ? 37.660 19.824 -25.551 1.00 80.56 477 GLN A CA 1
ATOM 3775 C C . GLN A 1 477 ? 37.123 18.390 -25.512 1.00 80.56 477 GLN A C 1
ATOM 3777 O O . GLN A 1 477 ? 36.247 18.040 -24.717 1.00 80.56 477 GLN A O 1
ATOM 3782 N N . VAL A 1 478 ? 37.715 17.558 -26.368 1.00 85.38 478 VAL A N 1
ATOM 3783 C CA . VAL A 1 478 ? 37.485 16.115 -26.450 1.00 85.38 478 VAL A CA 1
ATOM 3784 C C . VAL A 1 478 ? 38.679 15.400 -25.822 1.00 85.38 478 VAL A C 1
ATOM 3786 O O . VAL A 1 478 ? 39.823 15.747 -26.117 1.00 85.38 478 VAL A O 1
ATOM 3789 N N . SER A 1 479 ? 38.426 14.416 -24.960 1.00 81.50 479 SER A N 1
ATOM 3790 C CA . SER A 1 479 ? 39.460 13.607 -24.297 1.00 81.50 479 SER A CA 1
ATOM 3791 C C . SER A 1 479 ? 39.263 12.115 -24.573 1.00 81.50 479 SER A C 1
ATOM 3793 O O . SER A 1 479 ? 38.126 11.652 -24.672 1.00 81.50 479 SER A O 1
ATOM 3795 N N . GLU A 1 480 ? 40.364 11.359 -24.667 1.00 86.88 480 GLU A N 1
ATOM 3796 C CA . GLU A 1 480 ? 40.307 9.893 -24.721 1.00 86.88 480 GLU A CA 1
ATOM 3797 C C . GLU A 1 480 ? 39.992 9.357 -23.315 1.00 86.88 480 GLU A C 1
ATOM 3799 O O . GLU A 1 480 ? 40.810 9.441 -22.400 1.00 86.88 480 GLU A O 1
ATOM 3804 N N . VAL A 1 481 ? 38.799 8.800 -23.140 1.00 87.44 481 VAL A N 1
ATOM 3805 C CA . VAL A 1 481 ? 38.400 8.032 -21.961 1.00 87.44 481 VAL A CA 1
ATOM 3806 C C . VAL A 1 481 ? 38.685 6.562 -22.236 1.00 87.44 481 VAL A C 1
ATOM 3808 O O . VAL A 1 481 ? 38.264 6.024 -23.260 1.00 87.44 481 VAL A O 1
ATOM 3811 N N . VAL A 1 482 ? 39.381 5.900 -21.313 1.00 88.50 482 VAL A N 1
ATOM 3812 C CA . VAL A 1 482 ? 39.723 4.479 -21.429 1.00 88.50 482 VAL A CA 1
ATOM 3813 C C . VAL A 1 482 ? 39.027 3.712 -20.311 1.00 88.50 482 VAL A C 1
ATOM 3815 O O . VAL A 1 482 ? 39.208 4.012 -19.137 1.00 88.50 482 VAL A O 1
ATOM 3818 N N . VAL A 1 483 ? 38.223 2.710 -20.655 1.00 90.62 483 VAL A N 1
ATOM 3819 C CA . VAL A 1 483 ? 37.505 1.868 -19.688 1.00 90.62 483 VAL A CA 1
ATOM 3820 C C . VAL A 1 483 ? 37.998 0.433 -19.822 1.00 90.62 483 VAL A C 1
ATOM 3822 O O . VAL A 1 483 ? 37.979 -0.128 -20.916 1.00 90.62 483 VAL A O 1
ATOM 3825 N N . ARG A 1 484 ? 38.435 -0.178 -18.714 1.00 90.44 484 ARG A N 1
ATOM 3826 C CA . ARG A 1 484 ? 38.849 -1.589 -18.674 1.00 90.44 484 ARG A CA 1
ATOM 3827 C C . ARG A 1 484 ? 37.783 -2.437 -18.000 1.00 90.44 484 ARG A C 1
ATOM 3829 O O . ARG A 1 484 ? 37.558 -2.299 -16.799 1.00 90.44 484 ARG A O 1
ATOM 3836 N N . ILE A 1 485 ? 37.169 -3.344 -18.752 1.00 90.69 485 ILE A N 1
ATOM 3837 C CA . ILE A 1 485 ? 36.190 -4.298 -18.225 1.00 90.69 485 ILE A CA 1
ATOM 3838 C C . ILE A 1 485 ? 36.819 -5.696 -18.227 1.00 90.69 485 ILE A C 1
ATOM 3840 O O . ILE A 1 485 ? 37.214 -6.171 -19.297 1.00 90.69 485 ILE A O 1
ATOM 3844 N N . PRO A 1 486 ? 36.910 -6.389 -17.076 1.00 88.31 486 PRO A N 1
ATOM 3845 C CA . PRO A 1 486 ? 37.427 -7.749 -17.045 1.00 88.31 486 PRO A CA 1
ATOM 3846 C C . PRO A 1 486 ? 36.542 -8.690 -17.856 1.00 88.31 486 PRO A C 1
ATOM 3848 O O . PRO A 1 486 ? 35.314 -8.658 -17.751 1.00 88.31 486 PRO A O 1
ATOM 3851 N N . LYS A 1 487 ? 37.171 -9.591 -18.611 1.00 84.12 487 LYS A N 1
ATOM 3852 C CA . LYS A 1 487 ? 36.509 -10.589 -19.458 1.00 84.12 487 LYS A CA 1
ATOM 3853 C C . LYS A 1 487 ? 35.516 -11.453 -18.681 1.00 84.12 487 LYS A C 1
ATOM 3855 O O . LYS A 1 487 ? 34.539 -11.893 -19.257 1.00 84.12 487 LYS A O 1
ATOM 3860 N N . SER A 1 488 ? 35.671 -11.636 -17.368 1.00 83.38 488 SER A N 1
ATOM 3861 C CA . SER A 1 488 ? 34.674 -12.334 -16.539 1.00 83.38 488 SER A CA 1
ATOM 3862 C C . SER A 1 488 ? 33.278 -11.689 -16.537 1.00 83.38 488 SER A C 1
ATOM 3864 O O . SER A 1 488 ? 32.310 -12.388 -16.259 1.00 83.38 488 SER A O 1
ATOM 3866 N N . TYR A 1 489 ? 33.164 -10.390 -16.844 1.00 81.12 489 TYR A N 1
ATOM 3867 C CA . TYR A 1 489 ? 31.894 -9.650 -16.922 1.00 81.12 489 TYR A CA 1
ATOM 3868 C C . TYR A 1 489 ? 31.385 -9.458 -18.362 1.00 81.12 489 TYR A C 1
ATOM 3870 O O . TYR A 1 489 ? 30.251 -9.030 -18.557 1.00 81.12 489 TYR A O 1
ATOM 3878 N N . LEU A 1 490 ? 32.211 -9.777 -19.365 1.00 80.94 490 LEU A N 1
ATOM 3879 C CA . LEU A 1 490 ? 31.898 -9.713 -20.797 1.00 80.94 490 LEU A CA 1
ATOM 3880 C C . LEU A 1 490 ? 32.520 -10.923 -21.539 1.00 80.94 490 LEU A C 1
ATOM 3882 O O . LEU A 1 490 ? 33.270 -10.721 -22.487 1.00 80.94 490 LEU A O 1
ATOM 3886 N N . PRO A 1 491 ? 32.303 -12.187 -21.117 1.00 62.75 491 PRO A N 1
ATOM 3887 C CA . PRO A 1 491 ? 33.167 -13.330 -21.481 1.00 62.75 491 PRO A CA 1
ATOM 3888 C C . PRO A 1 491 ? 33.191 -13.705 -22.962 1.00 62.75 491 PRO A C 1
ATOM 3890 O O . PRO A 1 491 ? 34.009 -14.527 -23.380 1.00 62.75 491 PRO A O 1
ATOM 3893 N N . SER A 1 492 ? 32.293 -13.120 -23.735 1.00 68.94 492 SER A N 1
ATOM 3894 C CA . SER A 1 492 ? 32.135 -13.306 -25.161 1.00 68.94 492 SER A CA 1
ATOM 3895 C C . SER A 1 492 ? 31.354 -12.101 -25.666 1.00 68.94 492 SER A C 1
ATOM 3897 O O . SER A 1 492 ? 30.198 -11.934 -25.296 1.00 68.94 492 SER A O 1
ATOM 3899 N N . ILE A 1 493 ? 31.982 -11.229 -26.460 1.00 72.31 493 ILE A N 1
ATOM 3900 C CA . ILE A 1 493 ? 31.307 -10.081 -27.081 1.00 72.31 493 ILE A CA 1
ATOM 3901 C C . ILE A 1 493 ? 31.571 -10.007 -28.582 1.00 72.31 493 ILE A C 1
ATOM 3903 O O . ILE A 1 493 ? 32.624 -10.415 -29.072 1.00 72.31 493 ILE A O 1
ATOM 3907 N N . SER A 1 494 ? 30.590 -9.482 -29.307 1.00 75.69 494 SER A N 1
ATOM 3908 C CA . SER A 1 494 ? 30.620 -9.216 -30.737 1.00 75.69 494 SER A CA 1
ATOM 3909 C C . SER A 1 494 ? 31.008 -7.759 -30.950 1.00 75.69 494 SER A C 1
ATOM 3911 O O . SER A 1 494 ? 30.185 -6.848 -30.839 1.00 75.69 494 SER A O 1
ATOM 3913 N N . LEU A 1 495 ? 32.291 -7.523 -31.232 1.00 69.44 495 LEU A N 1
ATOM 3914 C CA . LEU A 1 495 ? 32.809 -6.169 -31.459 1.00 69.44 495 LEU A CA 1
ATOM 3915 C C . LEU A 1 495 ? 32.153 -5.500 -32.678 1.00 69.44 495 LEU A C 1
ATOM 3917 O O . LEU A 1 495 ? 31.965 -4.292 -32.679 1.00 69.44 495 LEU A O 1
ATOM 3921 N N . ALA A 1 496 ? 31.757 -6.291 -33.682 1.00 72.69 496 ALA A N 1
ATOM 3922 C CA . ALA A 1 496 ? 31.106 -5.809 -34.901 1.00 72.69 496 ALA A CA 1
ATOM 3923 C C . ALA A 1 496 ? 29.616 -5.454 -34.720 1.00 72.69 496 ALA A C 1
ATOM 3925 O O . ALA A 1 496 ? 29.089 -4.655 -35.488 1.00 72.69 496 ALA A O 1
ATOM 3926 N N . GLU A 1 497 ? 28.934 -6.035 -33.726 1.00 81.94 497 GLU A N 1
ATOM 3927 C CA . GLU A 1 497 ? 27.528 -5.729 -33.401 1.00 81.94 497 GLU A CA 1
ATOM 3928 C C . GLU A 1 497 ? 27.397 -4.755 -32.219 1.00 81.94 497 GLU A C 1
ATOM 3930 O O . GLU A 1 497 ? 26.287 -4.360 -31.868 1.00 81.94 497 GLU A O 1
ATOM 3935 N N . THR A 1 498 ? 28.512 -4.361 -31.594 1.00 87.44 498 THR A N 1
ATOM 3936 C CA . THR A 1 498 ? 28.516 -3.383 -30.499 1.00 87.44 498 THR A CA 1
ATOM 3937 C C . THR A 1 498 ? 27.956 -2.044 -30.989 1.00 87.44 498 THR A C 1
ATOM 3939 O O . THR A 1 498 ? 28.300 -1.565 -32.071 1.00 87.44 498 THR A O 1
ATOM 3942 N N . LYS A 1 499 ? 27.075 -1.439 -30.187 1.00 93.50 499 LYS A N 1
ATOM 3943 C CA . LYS A 1 499 ? 26.384 -0.184 -30.519 1.00 93.50 499 LYS A CA 1
ATOM 3944 C C . LYS A 1 499 ? 26.605 0.902 -29.472 1.00 93.50 499 LYS A C 1
ATOM 3946 O O . LYS A 1 499 ? 26.945 0.590 -28.333 1.00 93.50 499 LYS A O 1
ATOM 3951 N N . ILE A 1 500 ? 26.356 2.155 -29.838 1.00 95.06 500 ILE A N 1
ATOM 3952 C CA . ILE A 1 500 ? 26.526 3.337 -28.988 1.00 95.06 500 ILE A CA 1
ATOM 3953 C C . ILE A 1 500 ? 25.425 4.369 -29.231 1.00 95.06 500 ILE A C 1
ATOM 3955 O O . ILE A 1 500 ? 24.905 4.488 -30.334 1.00 95.06 500 ILE A O 1
ATOM 3959 N N . THR A 1 501 ? 25.092 5.147 -28.206 1.00 96.69 501 THR A N 1
ATOM 3960 C CA . THR A 1 501 ? 24.464 6.462 -28.386 1.00 96.69 501 THR A CA 1
ATOM 3961 C C . THR A 1 501 ? 24.943 7.433 -27.308 1.00 96.69 501 THR A C 1
ATOM 3963 O O . THR A 1 501 ? 25.627 7.034 -26.355 1.00 96.69 501 THR A O 1
ATOM 3966 N N . SER A 1 502 ? 24.682 8.729 -27.471 1.00 95.56 502 SER A N 1
ATOM 3967 C CA . SER A 1 502 ? 25.188 9.768 -26.567 1.00 95.56 502 SER A CA 1
ATOM 3968 C C . SER A 1 502 ? 24.316 11.017 -26.526 1.00 95.56 502 SER A C 1
ATOM 3970 O O . SER A 1 502 ? 23.846 11.481 -27.560 1.00 95.56 502 SER A O 1
ATOM 3972 N N . LEU A 1 503 ? 24.216 11.631 -25.346 1.00 96.62 503 LEU A N 1
ATOM 3973 C CA . LEU A 1 503 ? 23.692 12.980 -25.156 1.00 96.62 503 LEU A CA 1
ATOM 3974 C C . LEU A 1 503 ? 24.840 13.975 -24.957 1.00 96.62 503 LEU A C 1
ATOM 3976 O O . LEU A 1 503 ? 25.647 13.851 -24.032 1.00 96.62 503 LEU A O 1
ATOM 3980 N N . THR A 1 504 ? 24.863 14.995 -25.806 1.00 93.38 504 THR A N 1
ATOM 3981 C CA . THR A 1 504 ? 25.834 16.097 -25.845 1.00 93.38 504 THR A CA 1
ATOM 3982 C C . THR A 1 504 ? 25.091 17.434 -25.940 1.00 93.38 504 THR A C 1
ATOM 3984 O O . THR A 1 504 ? 23.871 17.481 -26.124 1.00 93.38 504 THR A O 1
ATOM 3987 N N . ASN A 1 505 ? 25.804 18.558 -25.856 1.00 90.69 505 ASN A N 1
ATOM 3988 C CA . ASN A 1 505 ? 25.191 19.865 -26.095 1.00 90.69 505 ASN A CA 1
ATOM 3989 C C . ASN A 1 505 ? 24.704 20.053 -27.547 1.00 90.69 505 ASN A C 1
ATOM 3991 O O . ASN A 1 505 ? 23.773 20.829 -27.768 1.00 90.69 505 ASN A O 1
ATOM 3995 N N . THR A 1 506 ? 25.263 19.348 -28.538 1.00 91.06 506 THR A N 1
ATOM 3996 C CA . THR A 1 506 ? 24.852 19.477 -29.948 1.00 91.06 506 THR A CA 1
ATOM 3997 C C . THR A 1 506 ? 23.564 18.725 -30.277 1.00 91.06 506 THR A C 1
ATOM 3999 O O . THR A 1 506 ? 22.839 19.188 -31.151 1.00 91.06 506 THR A O 1
ATOM 4002 N N . ASN A 1 507 ? 23.214 17.655 -29.551 1.00 94.06 507 ASN A N 1
ATOM 4003 C CA . ASN A 1 507 ? 21.979 16.886 -29.781 1.00 94.06 507 ASN A CA 1
ATOM 4004 C C . ASN A 1 507 ? 20.944 16.923 -28.636 1.00 94.06 507 ASN A C 1
ATOM 4006 O O . ASN A 1 507 ? 19.915 16.262 -28.713 1.00 94.06 507 ASN A O 1
ATOM 4010 N N . CYS A 1 508 ? 21.155 17.726 -27.591 1.00 95.81 508 CYS A N 1
ATOM 4011 C CA . CYS A 1 508 ? 20.129 17.967 -26.576 1.00 95.81 508 CYS A CA 1
ATOM 4012 C C . CYS A 1 508 ? 19.053 18.960 -27.057 1.00 95.81 508 CYS A C 1
ATOM 4014 O O . CYS A 1 508 ? 19.363 20.068 -27.502 1.00 95.81 508 CYS A O 1
ATOM 4016 N N . VAL A 1 509 ? 17.780 18.595 -26.869 1.00 97.00 509 VAL A N 1
ATOM 4017 C CA . VAL A 1 509 ? 16.600 19.372 -27.291 1.00 97.00 509 VAL A CA 1
ATOM 4018 C C . VAL A 1 509 ? 16.600 20.809 -26.756 1.00 97.00 509 VAL A C 1
ATOM 4020 O O . VAL A 1 509 ? 16.439 21.748 -27.532 1.00 97.00 509 VAL A O 1
ATOM 4023 N N . LEU A 1 510 ? 16.822 21.017 -25.453 1.00 95.75 510 LEU A N 1
ATOM 4024 C CA . LEU A 1 510 ? 16.817 22.367 -24.866 1.00 95.75 510 LEU A CA 1
ATOM 4025 C C . LEU A 1 510 ? 17.993 23.230 -25.357 1.00 95.75 510 LEU A C 1
ATOM 4027 O O . LEU A 1 510 ? 17.835 24.439 -25.539 1.00 95.75 510 LEU A O 1
ATOM 4031 N N . ASN A 1 511 ? 19.150 22.620 -25.632 1.00 95.06 511 ASN A N 1
ATOM 4032 C CA . ASN A 1 511 ? 20.296 23.314 -26.222 1.00 95.06 511 ASN A CA 1
ATOM 4033 C C . ASN A 1 511 ? 20.012 23.725 -27.678 1.00 95.06 511 ASN A C 1
ATOM 4035 O O . ASN A 1 511 ? 20.364 24.836 -28.077 1.00 95.06 511 ASN A O 1
ATOM 4039 N N . GLU A 1 512 ? 19.318 22.884 -28.452 1.00 97.12 512 GLU A N 1
ATOM 4040 C CA . GLU A 1 512 ? 18.880 23.228 -29.810 1.00 97.12 512 GLU A CA 1
ATOM 4041 C C . GLU A 1 512 ? 17.809 24.325 -29.815 1.00 97.12 512 GLU A C 1
ATOM 4043 O O . GLU A 1 512 ? 17.902 25.253 -30.615 1.00 97.12 512 GLU A O 1
ATOM 4048 N N . ILE A 1 513 ? 16.855 24.298 -28.877 1.00 97.50 513 ILE A N 1
ATOM 4049 C CA . ILE A 1 513 ? 15.882 25.386 -28.699 1.00 97.50 513 ILE A CA 1
ATOM 4050 C C . ILE A 1 513 ? 16.613 26.709 -28.431 1.00 97.50 513 ILE A C 1
ATOM 4052 O O . ILE A 1 513 ? 16.338 27.691 -29.116 1.00 97.50 513 ILE A O 1
ATOM 4056 N N . ARG A 1 514 ? 17.595 26.749 -27.512 1.00 95.69 514 ARG A N 1
ATOM 4057 C CA . ARG A 1 514 ? 18.416 27.958 -27.275 1.00 95.69 514 ARG A CA 1
ATOM 4058 C C . ARG A 1 514 ? 19.084 28.446 -28.569 1.00 95.69 514 ARG A C 1
ATOM 4060 O O . ARG A 1 514 ? 19.018 29.640 -28.859 1.00 95.69 514 ARG A O 1
ATOM 4067 N N . ARG A 1 515 ? 19.705 27.551 -29.351 1.00 95.56 515 ARG A N 1
ATOM 4068 C CA . ARG A 1 515 ? 20.339 27.903 -30.639 1.00 95.56 515 ARG A CA 1
ATOM 4069 C C . ARG A 1 515 ? 19.336 28.460 -31.646 1.00 95.56 515 ARG A C 1
ATOM 4071 O O . ARG A 1 515 ? 19.630 29.442 -32.318 1.00 95.56 515 ARG A O 1
ATOM 4078 N N . ASP A 1 516 ? 18.144 27.879 -31.738 1.00 97.19 516 ASP A N 1
ATOM 4079 C CA . ASP A 1 516 ? 17.082 28.374 -32.615 1.00 97.19 516 ASP A CA 1
ATOM 4080 C C . ASP A 1 516 ? 16.589 29.774 -32.215 1.00 97.19 516 ASP A C 1
ATOM 4082 O O . ASP A 1 516 ? 16.347 30.596 -33.099 1.00 97.19 516 ASP A O 1
ATOM 4086 N N . VAL A 1 517 ? 16.493 30.070 -30.913 1.00 97.00 517 VAL A N 1
ATOM 4087 C CA . VAL A 1 517 ? 16.149 31.408 -30.395 1.00 97.00 517 VAL A CA 1
ATOM 4088 C C . VAL A 1 517 ? 17.236 32.439 -30.720 1.00 97.00 517 VAL A C 1
ATOM 4090 O O . VAL A 1 517 ? 16.923 33.570 -31.100 1.00 97.00 517 VAL A O 1
ATOM 4093 N N . GLU A 1 518 ? 18.508 32.052 -30.619 1.00 95.88 518 GLU A N 1
ATOM 4094 C CA . GLU A 1 518 ? 19.654 32.885 -31.000 1.00 95.88 518 GLU A CA 1
ATOM 4095 C C . GLU A 1 518 ? 19.676 33.160 -32.512 1.00 95.88 518 GLU A C 1
ATOM 4097 O O . GLU A 1 518 ? 19.729 34.319 -32.923 1.00 95.88 518 GLU A O 1
ATOM 4102 N N . ASN A 1 519 ? 19.488 32.129 -33.341 1.00 96.38 519 ASN A N 1
ATOM 4103 C CA . ASN A 1 519 ? 19.370 32.255 -34.798 1.00 96.38 519 ASN A CA 1
ATOM 4104 C C . ASN A 1 519 ? 18.161 33.105 -35.236 1.00 96.38 519 ASN A C 1
ATOM 4106 O O . ASN A 1 519 ? 18.211 33.773 -36.269 1.00 96.38 519 ASN A O 1
ATOM 4110 N N . ALA A 1 520 ? 17.079 33.113 -34.451 1.00 96.69 520 ALA A N 1
ATOM 4111 C CA . ALA A 1 520 ? 15.917 33.975 -34.663 1.00 96.69 520 ALA A CA 1
ATOM 4112 C C . ALA A 1 520 ? 16.144 35.441 -34.230 1.00 96.69 520 ALA A C 1
ATOM 4114 O O . ALA A 1 520 ? 15.235 36.256 -34.370 1.00 96.69 520 ALA A O 1
ATOM 4115 N N . ASN A 1 521 ? 17.331 35.792 -33.715 1.00 96.38 521 ASN A N 1
ATOM 4116 C CA . ASN A 1 521 ? 17.647 37.083 -33.087 1.00 96.38 521 ASN A CA 1
ATOM 4117 C C . ASN A 1 521 ? 16.701 37.442 -31.921 1.00 96.38 521 ASN A C 1
ATOM 4119 O O . ASN A 1 521 ? 16.452 38.615 -31.654 1.00 96.38 521 ASN A O 1
ATOM 4123 N N . ASN A 1 522 ? 16.172 36.427 -31.228 1.00 97.31 522 ASN A N 1
ATOM 4124 C CA . ASN A 1 522 ? 15.215 36.583 -30.130 1.00 97.31 522 ASN A CA 1
ATOM 4125 C C . ASN A 1 522 ? 15.814 36.204 -28.760 1.00 97.31 522 ASN A C 1
ATOM 4127 O O . ASN A 1 522 ? 15.096 36.210 -27.766 1.00 97.31 522 ASN A O 1
ATOM 4131 N N . LEU A 1 523 ? 17.105 35.854 -28.678 1.00 97.25 523 LEU A N 1
ATOM 4132 C CA . LEU A 1 523 ? 17.766 35.477 -27.419 1.00 97.25 523 LEU A CA 1
ATOM 4133 C C . LEU A 1 523 ? 17.849 36.671 -26.463 1.00 97.25 523 LEU A C 1
ATOM 4135 O O . LEU A 1 523 ? 18.177 37.784 -26.873 1.00 97.25 523 LEU A O 1
ATOM 4139 N N . ASN A 1 524 ? 17.600 36.424 -25.177 1.00 96.06 524 ASN A N 1
ATOM 4140 C CA . ASN A 1 524 ? 17.835 37.414 -24.132 1.00 96.06 524 ASN A CA 1
ATOM 4141 C C . ASN A 1 524 ? 19.328 37.842 -24.113 1.00 96.06 524 ASN A C 1
ATOM 4143 O O . ASN A 1 524 ? 20.194 36.973 -23.957 1.00 96.06 524 ASN A O 1
ATOM 4147 N N . PRO A 1 525 ? 19.660 39.145 -24.248 1.00 94.38 525 PRO A N 1
ATOM 4148 C CA . PRO A 1 525 ? 21.043 39.631 -24.279 1.00 94.38 525 PRO A CA 1
ATOM 4149 C C . PRO A 1 525 ? 21.910 39.196 -23.089 1.00 94.38 525 PRO A C 1
ATOM 4151 O O . PRO A 1 525 ? 23.100 38.937 -23.272 1.00 94.38 525 PRO A O 1
ATOM 4154 N N . ASP A 1 526 ? 21.324 39.023 -21.900 1.00 92.69 526 ASP A N 1
ATOM 4155 C CA . ASP A 1 526 ? 22.028 38.570 -20.687 1.00 92.69 526 ASP A CA 1
ATOM 4156 C C . ASP A 1 526 ? 22.518 37.105 -20.764 1.00 92.69 526 ASP A C 1
ATOM 4158 O O . ASP A 1 526 ? 23.283 36.641 -19.907 1.00 92.69 526 ASP A O 1
ATOM 4162 N N . LEU A 1 527 ? 22.088 36.366 -21.796 1.00 91.75 527 LEU A N 1
ATOM 4163 C CA . LEU A 1 527 ? 22.494 34.992 -22.105 1.00 91.75 527 LEU A CA 1
ATOM 4164 C C . LEU A 1 527 ? 23.464 34.893 -23.295 1.00 91.75 527 LEU A C 1
ATOM 4166 O O . LEU A 1 527 ? 23.989 33.807 -23.553 1.00 91.75 527 LEU A O 1
ATOM 4170 N N . ALA A 1 528 ? 23.743 35.991 -24.008 1.00 89.94 528 ALA A N 1
ATOM 4171 C CA . ALA A 1 528 ? 24.599 35.981 -25.201 1.00 89.94 528 ALA A CA 1
ATOM 4172 C C . ALA A 1 528 ? 26.056 35.582 -24.887 1.00 89.94 528 ALA A C 1
ATOM 4174 O O . ALA A 1 528 ? 26.704 34.897 -25.671 1.00 89.94 528 ALA A O 1
ATOM 4175 N N . SER A 1 529 ? 26.563 35.947 -23.705 1.00 87.38 529 SER A N 1
ATOM 4176 C CA . SER A 1 529 ? 27.889 35.542 -23.209 1.00 87.38 529 SER A CA 1
ATOM 4177 C C . SER A 1 529 ? 27.900 34.188 -22.483 1.00 87.38 529 SER A C 1
ATOM 4179 O O . SER A 1 529 ? 28.947 33.771 -21.987 1.00 87.38 529 SER A O 1
ATOM 4181 N N . LYS A 1 530 ? 26.752 33.501 -22.402 1.00 86.81 530 LYS A N 1
ATOM 4182 C CA . LYS A 1 530 ? 26.552 32.260 -21.640 1.00 86.81 530 LYS A CA 1
ATOM 4183 C C . LYS A 1 530 ? 26.100 31.127 -22.581 1.00 86.81 530 LYS A C 1
ATOM 4185 O O . LYS A 1 530 ? 24.894 30.867 -22.688 1.00 86.81 530 LYS A O 1
ATOM 4190 N N . PRO A 1 531 ? 27.029 30.465 -23.300 1.00 78.44 531 PRO A N 1
ATOM 4191 C CA . PRO A 1 531 ? 26.692 29.306 -24.124 1.00 78.44 531 PRO A CA 1
ATOM 4192 C C . PRO A 1 531 ? 26.084 28.189 -23.264 1.00 78.44 531 PRO A C 1
ATOM 4194 O O . PRO A 1 531 ? 26.394 28.067 -22.080 1.00 78.44 531 PRO A O 1
ATOM 4197 N N . ASP A 1 532 ? 25.175 27.413 -23.858 1.00 80.31 532 ASP A N 1
ATOM 4198 C CA . ASP A 1 532 ? 24.475 26.277 -23.231 1.00 80.31 532 ASP A CA 1
ATOM 4199 C C . ASP A 1 532 ? 23.725 26.568 -21.910 1.00 80.31 532 ASP A C 1
ATOM 4201 O O . ASP A 1 532 ? 23.260 25.654 -21.228 1.00 80.31 532 ASP A O 1
ATOM 4205 N N . TYR A 1 533 ? 23.531 27.845 -21.569 1.00 87.06 533 TYR A N 1
ATOM 4206 C CA . TYR A 1 533 ? 22.774 28.277 -20.396 1.00 87.06 533 TYR A CA 1
ATOM 4207 C C . TYR A 1 533 ? 21.266 28.268 -20.683 1.00 87.06 533 TYR A C 1
ATOM 4209 O O . TYR A 1 533 ? 20.780 29.062 -21.490 1.00 87.06 533 TYR A O 1
ATOM 4217 N N . ILE A 1 534 ? 20.529 27.376 -20.014 1.00 89.44 534 ILE A N 1
ATOM 4218 C CA . ILE A 1 534 ? 19.067 27.250 -20.119 1.00 89.44 534 ILE A CA 1
ATOM 4219 C C . ILE A 1 534 ? 18.431 27.815 -18.840 1.00 89.44 534 ILE A C 1
ATOM 4221 O O . ILE A 1 534 ? 18.669 27.258 -17.769 1.00 89.44 534 ILE A O 1
ATOM 4225 N N . PRO A 1 535 ? 17.654 28.907 -18.890 1.00 90.00 535 PRO A N 1
ATOM 4226 C CA . PRO A 1 535 ? 17.078 29.509 -17.692 1.00 90.00 535 PRO A CA 1
ATOM 4227 C C . PRO A 1 535 ? 15.967 28.641 -17.089 1.00 90.00 535 PRO A C 1
ATOM 4229 O O . PRO A 1 535 ? 15.262 27.930 -17.805 1.00 90.00 535 PRO A O 1
ATOM 4232 N N . SER A 1 536 ? 15.778 28.722 -15.769 1.00 86.88 536 SER A N 1
ATOM 4233 C CA . SER A 1 536 ? 14.755 27.939 -15.052 1.00 86.88 536 SER A CA 1
ATOM 4234 C C . SER A 1 536 ? 13.341 28.217 -15.572 1.00 86.88 536 SER A C 1
ATOM 4236 O O . SER A 1 536 ? 12.526 27.297 -15.683 1.00 86.88 536 SER A O 1
ATOM 4238 N N . ASN A 1 537 ? 13.074 29.477 -15.922 1.00 89.06 537 ASN A N 1
ATOM 4239 C CA . ASN A 1 537 ? 11.869 29.941 -16.592 1.00 89.06 537 ASN A CA 1
ATOM 4240 C C . ASN A 1 537 ? 12.173 30.182 -18.080 1.00 89.06 537 ASN A C 1
ATOM 4242 O O . ASN A 1 537 ? 12.990 31.031 -18.427 1.00 89.06 537 ASN A O 1
ATOM 4246 N N . LEU A 1 538 ? 11.482 29.459 -18.970 1.00 90.00 538 LEU A N 1
ATOM 4247 C CA . LEU A 1 538 ? 11.705 29.552 -20.418 1.00 90.00 538 LEU A CA 1
ATOM 4248 C C . LEU A 1 538 ? 11.375 30.930 -21.009 1.00 90.00 538 LEU A C 1
ATOM 4250 O O . LEU A 1 538 ? 11.842 31.231 -22.103 1.00 90.00 538 LEU A O 1
ATOM 4254 N N . GLN A 1 539 ? 10.603 31.774 -20.317 1.00 92.94 539 GLN A N 1
ATOM 4255 C CA . GLN A 1 539 ? 10.379 33.149 -20.767 1.00 92.94 539 GLN A CA 1
ATOM 4256 C C . GLN A 1 539 ? 11.672 33.978 -20.754 1.00 92.94 539 GLN A C 1
ATOM 4258 O O . GLN A 1 539 ? 11.881 34.779 -21.661 1.00 92.94 539 GLN A O 1
ATOM 4263 N N . ASP A 1 540 ? 12.574 33.729 -19.801 1.00 93.88 540 ASP A N 1
ATOM 4264 C CA . ASP A 1 540 ? 13.822 34.488 -19.655 1.00 93.88 540 ASP A CA 1
ATOM 4265 C C . ASP A 1 540 ? 14.869 34.114 -20.722 1.00 93.88 540 ASP A C 1
ATOM 4267 O O . ASP A 1 540 ? 15.908 34.764 -20.830 1.00 93.88 540 ASP A O 1
ATOM 4271 N N . LEU A 1 541 ? 14.595 33.085 -21.538 1.00 94.44 541 LEU A N 1
ATOM 4272 C CA . LEU A 1 541 ? 15.428 32.675 -22.672 1.00 94.44 541 LEU A CA 1
ATOM 4273 C C . LEU A 1 541 ? 15.354 33.679 -23.832 1.00 94.44 541 LEU A C 1
ATOM 4275 O O . LEU A 1 541 ? 16.272 33.745 -24.650 1.00 94.44 541 LEU A O 1
ATOM 4279 N N . CYS A 1 542 ? 14.273 34.458 -23.912 1.00 95.94 542 CYS A N 1
ATOM 4280 C CA . CYS A 1 542 ? 13.937 35.277 -25.072 1.00 95.94 542 CYS A CA 1
ATOM 4281 C C . CYS A 1 542 ? 13.523 36.713 -24.721 1.00 95.94 542 CYS A C 1
ATOM 4283 O O . CYS A 1 542 ? 13.111 36.985 -23.597 1.00 95.94 542 CYS A O 1
ATOM 4285 N N . VAL A 1 543 ? 13.577 37.624 -25.701 1.00 96.69 543 VAL A N 1
ATOM 4286 C CA . VAL A 1 543 ? 13.052 38.997 -25.553 1.00 96.69 543 VAL A CA 1
ATOM 4287 C C . VAL A 1 543 ? 11.567 39.111 -25.919 1.00 96.69 543 VAL A C 1
ATOM 4289 O O . VAL A 1 543 ? 10.837 39.863 -25.276 1.00 96.69 543 VAL A O 1
ATOM 4292 N N . ASP A 1 544 ? 11.092 38.334 -26.897 1.00 96.94 544 ASP A N 1
ATOM 4293 C CA . ASP A 1 544 ? 9.675 38.190 -27.247 1.00 96.94 544 ASP A CA 1
ATOM 4294 C C . ASP A 1 544 ? 9.213 36.742 -27.022 1.00 96.94 544 ASP A C 1
ATOM 4296 O O . ASP A 1 544 ? 9.493 35.829 -27.809 1.00 96.94 544 ASP A O 1
ATOM 4300 N N . TYR A 1 545 ? 8.447 36.547 -25.945 1.00 96.06 545 TYR A N 1
ATOM 4301 C CA . TYR A 1 545 ? 7.880 35.251 -25.573 1.00 96.06 545 TYR A CA 1
ATOM 4302 C C . TYR A 1 545 ? 6.766 34.767 -26.519 1.00 96.06 545 TYR A C 1
ATOM 4304 O O . TYR A 1 545 ? 6.512 33.566 -26.624 1.00 96.06 545 TYR A O 1
ATOM 4312 N N . THR A 1 546 ? 6.094 35.668 -27.236 1.00 95.62 546 THR A N 1
ATOM 4313 C CA . THR A 1 546 ? 5.077 35.293 -28.229 1.00 95.62 546 THR A CA 1
ATOM 4314 C C . THR A 1 546 ? 5.751 34.719 -29.468 1.00 95.62 546 THR A C 1
ATOM 4316 O O . THR A 1 546 ? 5.394 33.619 -29.895 1.00 95.62 546 THR A O 1
ATOM 4319 N N . ALA A 1 547 ? 6.780 35.402 -29.978 1.00 96.44 547 ALA A N 1
ATOM 4320 C CA . ALA A 1 547 ? 7.610 34.902 -31.072 1.00 96.44 547 ALA A CA 1
ATOM 4321 C C . ALA A 1 547 ? 8.340 33.601 -30.692 1.00 96.44 547 ALA A C 1
ATOM 4323 O O . ALA A 1 547 ? 8.382 32.666 -31.489 1.00 96.44 547 ALA A O 1
ATOM 4324 N N . PHE A 1 548 ? 8.848 33.498 -29.457 1.00 96.94 548 PHE A N 1
ATOM 4325 C CA . PHE A 1 548 ? 9.458 32.275 -28.924 1.00 96.94 548 PHE A CA 1
ATOM 4326 C C . PHE A 1 548 ? 8.502 31.079 -28.969 1.00 96.94 548 PHE A C 1
ATOM 4328 O O . PHE A 1 548 ? 8.845 30.052 -29.551 1.00 96.94 548 PHE A O 1
ATOM 4335 N N . LYS A 1 549 ? 7.291 31.205 -28.407 1.00 96.31 549 LYS A N 1
ATOM 4336 C CA . LYS A 1 549 ? 6.306 30.112 -28.425 1.00 96.31 549 LYS A CA 1
ATOM 4337 C C . LYS A 1 549 ? 5.943 29.696 -29.849 1.00 96.31 549 LYS A C 1
ATOM 4339 O O . LYS A 1 549 ? 5.937 28.505 -30.135 1.00 96.31 549 LYS A O 1
ATOM 4344 N N . ALA A 1 550 ? 5.681 30.662 -30.733 1.00 96.12 550 ALA A N 1
ATOM 4345 C CA . ALA A 1 550 ? 5.362 30.381 -32.131 1.00 96.12 550 ALA A CA 1
ATOM 4346 C C . ALA A 1 550 ? 6.498 29.612 -32.828 1.00 96.12 550 ALA A C 1
ATOM 4348 O O . ALA A 1 550 ? 6.238 28.610 -33.484 1.00 96.12 550 ALA A O 1
ATOM 4349 N N . MET A 1 551 ? 7.754 30.022 -32.617 1.00 97.50 551 MET A N 1
ATOM 4350 C CA . MET A 1 551 ? 8.934 29.336 -33.149 1.00 97.50 551 MET A CA 1
ATOM 4351 C C . MET A 1 551 ? 9.094 27.913 -32.592 1.00 97.50 551 MET A C 1
ATOM 4353 O O . MET A 1 551 ? 9.440 27.004 -33.342 1.00 97.50 551 MET A O 1
ATOM 4357 N N . VAL A 1 552 ? 8.864 27.700 -31.290 1.00 97.00 552 VAL A N 1
ATOM 4358 C CA . VAL A 1 552 ? 9.005 26.364 -30.686 1.00 97.00 552 VAL A CA 1
ATOM 4359 C C . VAL A 1 552 ? 7.933 25.400 -31.202 1.00 97.00 552 VAL A C 1
ATOM 4361 O O . VAL A 1 552 ? 8.250 24.242 -31.459 1.00 97.00 552 VAL A O 1
ATOM 4364 N N . LEU A 1 553 ? 6.697 25.873 -31.396 1.00 96.75 553 LEU A N 1
ATOM 4365 C CA . LEU A 1 553 ? 5.602 25.067 -31.947 1.00 96.75 553 LEU A CA 1
ATOM 4366 C C . LEU A 1 553 ? 5.801 24.771 -33.445 1.00 96.75 553 LEU A C 1
ATOM 4368 O O . LEU A 1 553 ? 5.664 23.622 -33.852 1.00 96.75 553 LEU A O 1
ATOM 4372 N N . ASP A 1 554 ? 6.213 25.759 -34.248 1.00 97.50 554 ASP A N 1
ATOM 4373 C CA . ASP A 1 554 ? 6.574 25.582 -35.671 1.00 97.50 554 ASP A CA 1
ATOM 4374 C C . ASP A 1 554 ? 7.691 24.538 -35.865 1.00 97.50 554 ASP A C 1
ATOM 4376 O O . ASP A 1 554 ? 7.662 23.733 -36.795 1.00 97.50 554 ASP A O 1
ATOM 4380 N N . LYS A 1 555 ? 8.650 24.494 -34.933 1.00 98.06 555 LYS A N 1
ATOM 4381 C CA . LYS A 1 555 ? 9.779 23.556 -34.948 1.00 98.06 555 LYS A CA 1
ATOM 4382 C C . LYS A 1 555 ? 9.558 22.278 -34.129 1.00 98.06 555 LYS A C 1
ATOM 4384 O O . LYS A 1 555 ? 10.511 21.515 -33.990 1.00 98.06 555 LYS A O 1
ATOM 4389 N N . ALA A 1 556 ? 8.351 21.994 -33.626 1.00 96.75 556 ALA A N 1
ATOM 4390 C CA . ALA A 1 556 ? 8.089 20.848 -32.742 1.00 96.75 556 ALA A CA 1
ATOM 4391 C C . ALA A 1 556 ? 8.693 19.532 -33.275 1.00 96.75 556 ALA A C 1
ATOM 4393 O O . ALA A 1 556 ? 9.594 18.971 -32.654 1.00 96.75 556 ALA A O 1
ATOM 4394 N N . THR A 1 557 ? 8.335 19.119 -34.495 1.00 97.38 557 THR A N 1
ATOM 4395 C CA . THR A 1 557 ? 8.831 17.879 -35.127 1.00 97.38 557 THR A CA 1
ATOM 4396 C C . THR A 1 557 ? 10.363 17.802 -35.252 1.00 97.38 557 THR A C 1
ATOM 4398 O O . THR A 1 557 ? 10.927 16.710 -35.202 1.00 97.38 557 THR A O 1
ATOM 4401 N N . LYS A 1 558 ? 11.071 18.938 -35.373 1.00 97.69 558 LYS A N 1
ATOM 4402 C CA . LYS A 1 558 ? 12.548 18.970 -35.355 1.00 97.69 558 LYS A CA 1
ATOM 4403 C C . LYS A 1 558 ? 13.073 18.512 -33.992 1.00 97.69 558 LYS A C 1
ATOM 4405 O O . LYS A 1 558 ? 13.990 17.699 -33.933 1.00 97.69 558 LYS A O 1
ATOM 4410 N N . TYR A 1 559 ? 12.488 19.019 -32.910 1.00 97.81 559 TYR A N 1
ATOM 4411 C CA . TYR A 1 559 ? 12.874 18.677 -31.541 1.00 97.81 559 TYR A CA 1
ATOM 4412 C C . TYR A 1 559 ? 12.495 17.236 -31.171 1.00 97.81 559 TYR A C 1
ATOM 4414 O O . TYR A 1 559 ? 13.279 16.549 -30.520 1.00 97.81 559 TYR A O 1
ATOM 4422 N N . GLU A 1 560 ? 11.341 16.752 -31.637 1.00 97.62 560 GLU A N 1
ATOM 4423 C CA . GLU A 1 560 ? 10.911 15.356 -31.468 1.00 97.62 560 GLU A CA 1
ATOM 4424 C C . GLU A 1 560 ? 11.843 14.368 -32.186 1.00 97.62 560 GLU A C 1
ATOM 4426 O O . GLU A 1 560 ? 12.172 13.310 -31.647 1.00 97.62 560 GLU A O 1
ATOM 4431 N N . ASN A 1 561 ? 12.295 14.702 -33.400 1.00 97.31 561 ASN A N 1
ATOM 4432 C CA . ASN A 1 561 ? 13.283 13.899 -34.124 1.00 97.31 561 ASN A CA 1
ATOM 4433 C C . ASN A 1 561 ? 14.640 13.912 -33.419 1.00 97.31 561 ASN A C 1
ATOM 4435 O O . ASN A 1 561 ? 15.191 12.842 -33.179 1.00 97.31 561 ASN A O 1
ATOM 4439 N N . LEU A 1 562 ? 15.112 15.085 -32.986 1.00 97.50 562 LEU A N 1
ATOM 4440 C CA . LEU A 1 562 ? 16.372 15.215 -32.254 1.00 97.50 562 LEU A CA 1
ATOM 4441 C C . LEU A 1 562 ? 16.387 14.383 -30.959 1.00 97.50 562 LEU A C 1
ATOM 4443 O O . LEU A 1 562 ? 17.395 13.758 -30.632 1.00 97.50 562 LEU A O 1
ATOM 4447 N N . TRP A 1 563 ? 15.255 14.319 -30.247 1.00 96.88 563 TRP A N 1
ATOM 4448 C CA . TRP A 1 563 ? 15.091 13.420 -29.104 1.00 96.88 563 TRP A CA 1
ATOM 4449 C C . TRP A 1 563 ? 15.290 11.951 -29.494 1.00 96.88 563 TRP A C 1
ATOM 4451 O O . TRP A 1 563 ? 16.113 11.265 -28.884 1.00 96.88 563 TRP A O 1
ATOM 4461 N N . LYS A 1 564 ? 14.566 11.473 -30.516 1.00 96.50 564 LYS A N 1
ATOM 4462 C CA . LYS A 1 564 ? 14.647 10.076 -30.972 1.00 96.50 564 LYS A CA 1
ATOM 4463 C C . LYS A 1 564 ? 16.055 9.716 -31.436 1.00 96.50 564 LYS A C 1
ATOM 4465 O O . LYS A 1 564 ? 16.577 8.685 -31.024 1.00 96.50 564 LYS A O 1
ATOM 4470 N N . GLU A 1 565 ? 16.687 10.587 -32.219 1.00 95.38 565 GLU A N 1
ATOM 4471 C CA . GLU A 1 565 ? 18.076 10.449 -32.671 1.00 95.38 565 GLU A CA 1
ATOM 4472 C C . GLU A 1 565 ? 19.036 10.324 -31.475 1.00 95.38 565 GLU A C 1
ATOM 4474 O O . GLU A 1 565 ? 19.838 9.396 -31.430 1.00 95.38 565 GLU A O 1
ATOM 4479 N N . SER A 1 566 ? 18.888 11.162 -30.439 1.00 96.19 566 SER A N 1
ATOM 4480 C CA . SER A 1 566 ? 19.730 11.100 -29.230 1.00 96.19 566 SER A CA 1
ATOM 4481 C C . SER A 1 566 ? 19.584 9.813 -28.396 1.00 96.19 566 SER A C 1
ATOM 4483 O O . SER A 1 566 ? 20.416 9.565 -27.525 1.00 96.19 566 SER A O 1
ATOM 4485 N N . LEU A 1 567 ? 18.540 9.009 -28.632 1.00 96.81 567 LEU A N 1
ATOM 4486 C CA . LEU A 1 567 ? 18.284 7.708 -27.993 1.00 96.81 567 LEU A CA 1
ATOM 4487 C C . LEU A 1 567 ? 18.242 6.549 -29.010 1.00 96.81 567 LEU A C 1
ATOM 4489 O O . LEU A 1 567 ? 17.753 5.466 -28.686 1.00 96.81 567 LEU A O 1
ATOM 4493 N N . THR A 1 568 ? 18.738 6.763 -30.231 1.00 95.75 568 THR A N 1
ATOM 4494 C CA . THR A 1 568 ? 18.906 5.715 -31.250 1.00 95.75 568 THR A CA 1
ATOM 4495 C C . THR A 1 568 ? 20.324 5.156 -31.170 1.00 95.75 568 THR A C 1
ATOM 4497 O O . THR A 1 568 ? 21.284 5.912 -31.034 1.00 95.75 568 THR A O 1
ATOM 4500 N N . LEU A 1 569 ? 20.460 3.831 -31.218 1.00 95.00 569 LEU A N 1
ATOM 4501 C CA . LEU A 1 569 ? 21.729 3.115 -31.119 1.00 95.00 569 LEU A CA 1
ATOM 4502 C C . LEU A 1 569 ? 22.405 2.955 -32.488 1.00 95.00 569 LEU A C 1
ATOM 4504 O O . LEU A 1 569 ? 22.052 2.070 -33.282 1.00 95.00 569 LEU A O 1
ATOM 4508 N N . ASP A 1 570 ? 23.449 3.751 -32.694 1.00 93.38 570 ASP A N 1
ATOM 4509 C CA . ASP A 1 570 ? 24.339 3.711 -33.850 1.00 93.38 570 ASP A CA 1
ATOM 4510 C C . ASP A 1 570 ? 25.408 2.604 -33.731 1.00 93.38 570 ASP A C 1
ATOM 4512 O O . ASP A 1 570 ? 25.695 2.118 -32.629 1.00 93.38 570 ASP A O 1
ATOM 4516 N N . PRO A 1 571 ? 26.023 2.167 -34.849 1.00 91.81 571 PRO A N 1
ATOM 4517 C CA . PRO A 1 571 ? 27.195 1.294 -34.821 1.00 91.81 571 PRO A CA 1
ATOM 4518 C C . PRO A 1 571 ? 28.347 1.928 -34.031 1.00 91.81 571 PRO A C 1
ATOM 4520 O O . PRO A 1 571 ? 28.644 3.107 -34.205 1.00 91.81 571 PRO A O 1
ATOM 4523 N N . PHE A 1 572 ? 29.024 1.148 -33.188 1.00 89.12 572 PHE A N 1
ATOM 4524 C CA . PHE A 1 572 ? 30.167 1.646 -32.426 1.00 89.12 572 PHE A CA 1
ATOM 4525 C C . PHE A 1 572 ? 31.382 1.914 -33.332 1.00 89.12 572 PHE A C 1
ATOM 4527 O O . PHE A 1 572 ? 31.901 1.002 -33.975 1.00 89.12 572 PHE A O 1
ATOM 4534 N N . ASP A 1 573 ? 31.849 3.164 -33.353 1.00 76.94 573 ASP A N 1
ATOM 4535 C CA . ASP A 1 573 ? 32.974 3.653 -34.165 1.00 76.94 573 ASP A CA 1
ATOM 4536 C C . ASP A 1 573 ? 34.293 3.806 -33.377 1.00 76.94 573 ASP A C 1
ATOM 4538 O O . ASP A 1 573 ? 35.343 4.107 -33.953 1.00 76.94 573 ASP A O 1
ATOM 4542 N N . GLY A 1 574 ? 34.253 3.587 -32.060 1.00 72.69 574 GLY A N 1
ATOM 4543 C CA . GLY A 1 574 ? 35.417 3.634 -31.179 1.00 72.69 574 GLY A CA 1
ATOM 4544 C C . GLY A 1 574 ? 36.312 2.392 -31.271 1.00 72.69 574 GLY A C 1
ATOM 4545 O O . GLY A 1 574 ? 36.131 1.498 -32.097 1.00 72.69 574 GLY A O 1
ATOM 4546 N N . ASN A 1 575 ? 37.303 2.308 -30.380 1.00 82.62 575 ASN A N 1
ATOM 4547 C CA . ASN A 1 575 ? 38.270 1.208 -30.378 1.00 82.62 575 ASN A CA 1
ATOM 4548 C C . ASN A 1 575 ? 38.071 0.304 -29.153 1.00 82.62 575 ASN A C 1
ATOM 4550 O O . ASN A 1 575 ? 38.155 0.780 -28.021 1.00 82.62 575 ASN A O 1
ATOM 4554 N N . ILE A 1 576 ? 37.829 -0.991 -29.383 1.00 87.31 576 ILE A N 1
ATOM 4555 C CA . ILE A 1 576 ? 37.838 -2.029 -28.345 1.00 87.31 576 ILE A CA 1
ATOM 4556 C C . ILE A 1 576 ? 38.978 -3.002 -28.648 1.00 87.31 576 ILE A C 1
ATOM 4558 O O . ILE A 1 576 ? 38.952 -3.699 -29.663 1.00 87.31 576 ILE A O 1
ATOM 4562 N N . THR A 1 577 ? 39.956 -3.082 -27.747 1.00 88.38 577 THR A N 1
ATOM 4563 C CA . THR A 1 577 ? 41.041 -4.073 -27.794 1.00 88.38 577 THR A CA 1
ATOM 4564 C C . THR A 1 577 ? 40.911 -5.093 -26.668 1.00 88.38 577 THR A C 1
ATOM 4566 O O . THR A 1 577 ? 40.297 -4.841 -25.630 1.00 88.38 577 THR A O 1
ATOM 4569 N N . GLU A 1 578 ? 41.519 -6.263 -26.850 1.00 86.81 578 GLU A N 1
ATOM 4570 C CA . GLU A 1 578 ? 41.752 -7.209 -25.760 1.00 86.81 578 GLU A CA 1
ATOM 4571 C C . GLU A 1 578 ? 43.161 -7.011 -25.190 1.00 86.81 578 GLU A C 1
ATOM 4573 O O . GLU A 1 578 ? 44.153 -7.175 -25.901 1.00 86.81 578 GLU A O 1
ATOM 4578 N N . GLU A 1 579 ? 43.263 -6.706 -23.895 1.00 87.12 579 GLU A N 1
ATOM 4579 C CA . GLU A 1 579 ? 44.544 -6.553 -23.194 1.00 87.12 579 GLU A CA 1
ATOM 4580 C C . GLU A 1 579 ? 44.559 -7.449 -21.949 1.00 87.12 579 GLU A C 1
ATOM 4582 O O . GLU A 1 579 ? 43.984 -7.129 -20.904 1.00 87.12 579 GLU A O 1
ATOM 4587 N N . GLY A 1 580 ? 45.208 -8.611 -22.076 1.00 85.94 580 GLY A N 1
ATOM 4588 C CA . GLY A 1 580 ? 45.223 -9.643 -21.038 1.00 85.94 580 GLY A CA 1
ATOM 4589 C C . GLY A 1 580 ? 43.812 -10.154 -20.730 1.00 85.94 580 GLY A C 1
ATOM 4590 O O . GLY A 1 580 ? 43.080 -10.567 -21.635 1.00 85.94 580 GLY A O 1
ATOM 4591 N N . ASP A 1 581 ? 43.429 -10.083 -19.456 1.00 85.38 581 ASP A N 1
ATOM 4592 C CA . ASP A 1 581 ? 42.122 -10.515 -18.947 1.00 85.38 581 ASP A CA 1
ATOM 4593 C C . ASP A 1 581 ? 41.017 -9.447 -19.091 1.00 85.38 581 ASP A C 1
ATOM 4595 O O . ASP A 1 581 ? 39.955 -9.586 -18.489 1.00 85.38 581 ASP A O 1
ATOM 4599 N N . ASN A 1 582 ? 41.227 -8.385 -19.880 1.00 87.19 582 ASN A N 1
ATOM 4600 C CA . ASN A 1 582 ? 40.268 -7.288 -20.060 1.00 87.19 582 ASN A CA 1
ATOM 4601 C C . ASN A 1 582 ? 39.899 -7.032 -21.525 1.00 87.19 582 ASN A C 1
ATOM 4603 O O . ASN A 1 582 ? 40.718 -7.225 -22.427 1.00 87.19 582 ASN A O 1
ATOM 4607 N N . PHE A 1 583 ? 38.700 -6.486 -21.722 1.00 89.50 583 PHE A N 1
ATOM 4608 C CA . PHE A 1 583 ? 38.394 -5.601 -22.842 1.00 89.50 583 PHE A CA 1
ATOM 4609 C C . PHE A 1 583 ? 38.742 -4.164 -22.454 1.00 89.50 583 PHE A C 1
ATOM 4611 O O . PHE A 1 583 ? 38.465 -3.729 -21.333 1.00 89.50 583 PHE A O 1
ATOM 4618 N N . VAL A 1 584 ? 39.356 -3.436 -23.379 1.00 89.94 584 VAL A N 1
ATOM 4619 C CA . VAL A 1 584 ? 39.784 -2.048 -23.210 1.00 89.94 584 VAL A CA 1
ATOM 4620 C C . VAL A 1 584 ? 39.052 -1.214 -24.241 1.00 89.94 584 VAL A C 1
ATOM 4622 O O . VAL A 1 584 ? 39.307 -1.328 -25.435 1.00 89.94 584 VAL A O 1
ATOM 4625 N N . ILE A 1 585 ? 38.114 -0.404 -23.766 1.00 90.25 585 ILE A N 1
ATOM 4626 C CA . ILE A 1 585 ? 37.250 0.439 -24.585 1.00 90.25 585 ILE A CA 1
ATOM 4627 C C . ILE A 1 585 ? 37.809 1.860 -24.560 1.00 90.25 585 ILE A C 1
ATOM 4629 O O . ILE A 1 585 ? 37.993 2.424 -23.481 1.00 90.25 585 ILE A O 1
ATOM 4633 N N . LYS A 1 586 ? 38.073 2.439 -25.732 1.00 89.06 586 LYS A N 1
ATOM 4634 C CA . LYS A 1 586 ? 38.541 3.820 -25.899 1.00 89.06 586 LYS A CA 1
ATOM 4635 C C . LYS A 1 586 ? 37.454 4.677 -26.533 1.00 89.06 586 LYS A C 1
ATOM 4637 O O . LYS A 1 586 ? 36.968 4.347 -27.616 1.00 89.06 586 LYS A O 1
ATOM 4642 N N . LEU A 1 587 ? 37.113 5.781 -25.874 1.00 88.88 587 LEU A N 1
ATOM 4643 C CA . LEU A 1 587 ? 36.049 6.705 -26.260 1.00 88.88 587 LEU A CA 1
ATOM 4644 C C . LEU A 1 587 ? 36.600 8.121 -26.369 1.00 88.88 587 LEU A C 1
ATOM 4646 O O . LEU A 1 587 ? 37.276 8.587 -25.459 1.00 88.88 587 LEU A O 1
ATOM 4650 N N . ASN A 1 588 ? 36.267 8.829 -27.442 1.00 88.50 588 ASN A N 1
ATOM 4651 C CA . ASN A 1 588 ? 36.526 10.261 -27.548 1.00 88.50 588 ASN A CA 1
ATOM 4652 C C . ASN 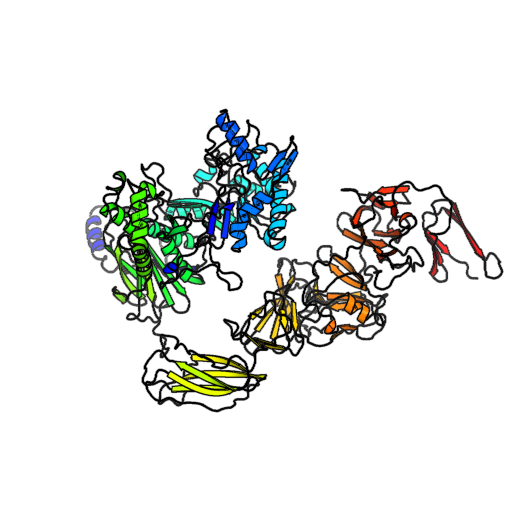A 1 588 ? 35.293 11.002 -27.022 1.00 88.50 588 ASN A C 1
ATOM 4654 O O . ASN A 1 588 ? 34.273 11.037 -27.705 1.00 88.50 588 ASN A O 1
ATOM 4658 N N . MET A 1 589 ? 35.369 11.552 -25.808 1.00 89.00 589 MET A N 1
ATOM 4659 C CA . MET A 1 589 ? 34.230 12.210 -25.154 1.00 89.00 589 MET A CA 1
ATOM 4660 C C . MET A 1 589 ? 34.452 13.713 -24.998 1.00 89.00 589 MET A C 1
ATOM 4662 O O . MET A 1 589 ? 35.552 14.142 -24.642 1.00 89.00 589 MET A O 1
ATOM 4666 N N . THR A 1 590 ? 33.412 14.516 -25.238 1.00 89.44 590 THR A N 1
ATOM 4667 C CA . THR A 1 590 ? 33.415 15.946 -24.892 1.00 89.44 590 THR A CA 1
ATOM 4668 C C . THR A 1 590 ? 33.359 16.133 -23.379 1.00 89.44 590 THR A C 1
ATOM 4670 O O . THR A 1 590 ? 32.774 15.314 -22.672 1.00 89.44 590 THR A O 1
ATOM 4673 N N . ALA A 1 591 ? 33.908 17.246 -22.882 1.00 84.81 591 ALA A N 1
ATOM 4674 C CA . ALA A 1 591 ? 33.967 17.569 -21.451 1.00 84.81 591 ALA A CA 1
ATOM 4675 C C . ALA A 1 591 ? 32.627 17.378 -20.702 1.00 84.81 591 ALA A C 1
ATOM 4677 O O . ALA A 1 591 ? 32.619 16.895 -19.572 1.00 84.81 591 ALA A O 1
ATOM 4678 N N . THR A 1 592 ? 31.500 17.677 -21.360 1.00 87.56 592 THR A N 1
ATOM 4679 C CA . THR A 1 592 ? 30.134 17.351 -20.917 1.00 87.56 592 THR A CA 1
ATOM 4680 C C . THR A 1 592 ? 29.502 16.344 -21.883 1.00 87.56 592 THR A C 1
ATOM 4682 O O . THR A 1 592 ? 29.216 16.705 -23.027 1.00 87.56 592 THR A O 1
ATOM 4685 N N . GLN A 1 593 ? 29.283 15.098 -21.451 1.00 91.69 593 GLN A N 1
ATOM 4686 C CA . GLN A 1 593 ? 28.659 14.043 -22.264 1.00 91.69 593 GLN A CA 1
ATOM 4687 C C . GLN A 1 593 ? 28.108 12.897 -21.407 1.00 91.69 593 GLN A C 1
ATOM 4689 O O . GLN A 1 593 ? 28.733 12.482 -20.431 1.00 91.69 593 GLN A O 1
ATOM 4694 N N . ASN A 1 594 ? 26.980 12.324 -21.830 1.00 95.81 594 ASN A N 1
ATOM 4695 C CA . ASN A 1 594 ? 26.510 11.016 -21.367 1.00 95.81 594 ASN A CA 1
ATOM 4696 C C . ASN A 1 594 ? 26.537 10.039 -22.540 1.00 95.81 594 ASN A C 1
ATOM 4698 O O . ASN A 1 594 ? 26.052 10.377 -23.614 1.00 95.81 594 ASN A O 1
ATOM 4702 N N . THR A 1 595 ? 27.067 8.840 -22.329 1.00 95.31 595 THR A N 1
ATOM 4703 C CA . THR A 1 595 ? 27.245 7.809 -23.356 1.00 95.31 595 THR A CA 1
ATOM 4704 C C . THR A 1 595 ? 26.731 6.478 -22.832 1.00 95.31 595 THR A C 1
ATOM 4706 O O . THR A 1 595 ? 27.015 6.121 -21.689 1.00 95.31 595 THR A O 1
ATOM 4709 N N . VAL A 1 596 ? 26.032 5.712 -23.669 1.00 96.44 596 VAL A N 1
ATOM 4710 C CA . VAL A 1 596 ? 25.703 4.305 -23.398 1.00 96.44 596 VAL A CA 1
ATOM 4711 C C . VAL A 1 596 ? 26.181 3.430 -24.552 1.00 96.44 596 VAL A C 1
ATOM 4713 O O . VAL A 1 596 ? 25.956 3.750 -25.717 1.00 96.44 596 VAL A O 1
ATOM 4716 N N . ILE A 1 597 ? 26.862 2.334 -24.219 1.00 95.31 597 ILE A N 1
ATOM 4717 C CA . ILE A 1 597 ? 27.400 1.345 -25.159 1.00 95.31 597 ILE A CA 1
ATOM 4718 C C . ILE A 1 597 ? 26.760 -0.004 -24.858 1.00 95.31 597 ILE A C 1
ATOM 4720 O O . ILE A 1 597 ? 26.703 -0.410 -23.698 1.00 95.31 597 ILE A O 1
ATOM 4724 N N . VAL A 1 598 ? 26.300 -0.701 -25.894 1.00 93.12 598 VAL A N 1
ATOM 4725 C CA . VAL A 1 598 ? 25.608 -1.991 -25.789 1.00 93.12 598 VAL A CA 1
ATOM 4726 C C . VAL A 1 598 ? 26.453 -3.083 -26.429 1.00 93.12 598 VAL A C 1
ATOM 4728 O O . VAL A 1 598 ? 26.683 -3.063 -27.640 1.00 93.12 598 VAL A O 1
ATOM 4731 N N . PHE A 1 599 ? 26.882 -4.051 -25.620 1.00 88.25 599 PHE A N 1
ATOM 4732 C CA . PHE A 1 599 ? 27.613 -5.235 -26.066 1.00 88.25 599 PHE A CA 1
ATOM 4733 C C . PHE A 1 599 ? 26.660 -6.422 -26.281 1.00 88.25 599 PHE A C 1
ATOM 4735 O O . PHE A 1 599 ? 25.740 -6.651 -25.490 1.00 88.25 599 PHE A O 1
ATOM 4742 N N . TYR A 1 600 ? 26.921 -7.200 -27.333 1.00 77.62 600 TYR A N 1
ATOM 4743 C CA . TYR A 1 600 ? 26.157 -8.387 -27.740 1.00 77.62 600 TYR A CA 1
ATOM 4744 C C . TYR A 1 600 ? 27.039 -9.640 -27.624 1.00 77.62 600 TYR A C 1
ATOM 4746 O O . TYR A 1 600 ? 28.230 -9.549 -27.897 1.00 77.62 600 TYR A O 1
ATOM 4754 N N . ASP A 1 601 ? 26.495 -10.788 -27.204 1.00 60.44 601 ASP A N 1
ATOM 4755 C CA . ASP A 1 601 ? 27.277 -11.974 -26.796 1.00 60.44 601 ASP A CA 1
ATOM 4756 C C . ASP A 1 601 ? 27.676 -12.912 -27.965 1.00 60.44 601 ASP A C 1
ATOM 4758 O O . ASP A 1 601 ? 26.833 -13.284 -28.780 1.00 60.44 601 ASP A O 1
ATOM 4762 N N . THR A 1 602 ? 28.944 -13.356 -28.019 1.00 49.50 602 THR A N 1
ATOM 4763 C CA . THR A 1 602 ? 29.468 -14.323 -29.018 1.00 49.50 602 THR A CA 1
ATOM 4764 C C . THR A 1 602 ? 29.426 -15.807 -28.627 1.00 49.50 602 THR A C 1
ATOM 4766 O O . THR A 1 602 ? 29.662 -16.652 -29.490 1.00 49.50 602 THR A O 1
ATOM 4769 N N . LYS A 1 603 ? 29.092 -16.190 -27.384 1.00 42.75 603 LYS A N 1
ATOM 4770 C CA . LYS A 1 603 ? 28.939 -17.611 -26.983 1.00 42.75 603 LYS A CA 1
ATOM 4771 C C . LYS A 1 603 ? 27.644 -18.257 -27.459 1.00 42.75 603 LYS A C 1
ATOM 4773 O O . LYS A 1 603 ? 27.415 -19.441 -27.219 1.00 42.75 603 LYS A O 1
ATOM 4778 N N . LYS A 1 604 ? 26.834 -17.513 -28.202 1.00 35.91 604 LYS A N 1
ATOM 4779 C CA . LYS A 1 604 ? 25.746 -18.047 -29.008 1.00 35.91 604 LYS A CA 1
ATOM 4780 C C . LYS A 1 604 ? 26.298 -18.706 -30.272 1.00 35.91 604 LYS A C 1
ATOM 4782 O O . LYS A 1 604 ? 26.211 -18.159 -31.369 1.00 35.91 604 LYS A O 1
ATOM 4787 N N . THR A 1 605 ? 26.818 -19.926 -30.129 1.00 32.16 605 THR A N 1
ATOM 4788 C CA . THR A 1 605 ? 26.933 -20.852 -31.263 1.00 32.16 605 THR A CA 1
ATOM 4789 C C . THR A 1 605 ? 25.537 -21.089 -31.833 1.00 32.16 605 THR A C 1
ATOM 4791 O O . THR A 1 605 ? 24.779 -21.884 -31.293 1.00 32.16 605 THR A O 1
ATOM 4794 N N . GLY A 1 606 ? 25.187 -20.384 -32.908 1.00 36.03 606 GLY A N 1
ATOM 4795 C CA . GLY A 1 606 ? 23.972 -20.661 -33.673 1.00 36.03 606 GLY A CA 1
ATOM 4796 C C . GLY A 1 606 ? 22.656 -20.116 -33.111 1.00 36.03 606 GLY A C 1
ATOM 4797 O O . GLY A 1 606 ? 21.612 -20.514 -33.619 1.00 36.03 606 GLY A O 1
ATOM 4798 N N . THR A 1 607 ? 22.642 -19.180 -32.152 1.00 30.50 607 THR A N 1
ATOM 4799 C CA . THR A 1 607 ? 21.384 -18.452 -31.900 1.00 30.50 607 THR A CA 1
ATOM 4800 C C . THR A 1 607 ? 21.178 -17.395 -32.977 1.00 30.50 607 THR A C 1
ATOM 4802 O O . THR A 1 607 ? 22.008 -16.506 -33.151 1.00 30.50 607 THR A O 1
ATOM 4805 N N . LEU A 1 608 ? 20.036 -17.457 -33.660 1.00 31.06 608 LEU A N 1
ATOM 4806 C CA . LEU A 1 608 ? 19.551 -16.375 -34.511 1.00 31.06 608 LEU A CA 1
ATOM 4807 C C . LEU A 1 608 ? 19.497 -15.066 -33.691 1.00 31.06 608 LEU A C 1
ATOM 4809 O O . LEU A 1 608 ? 18.822 -15.003 -32.663 1.00 31.06 608 LEU A O 1
ATOM 4813 N N . THR A 1 609 ? 20.228 -14.027 -34.114 1.00 31.09 609 THR A N 1
ATOM 4814 C CA . THR A 1 609 ? 20.338 -12.750 -33.370 1.00 31.09 609 THR A CA 1
ATOM 4815 C C . THR A 1 609 ? 19.097 -11.859 -33.464 1.00 31.09 609 THR A C 1
ATOM 4817 O O . THR A 1 609 ? 18.991 -10.871 -32.743 1.00 31.09 609 THR A O 1
ATOM 4820 N N . ALA A 1 610 ? 18.124 -12.243 -34.286 1.00 31.72 610 ALA A N 1
ATOM 4821 C CA . ALA A 1 610 ? 16.725 -11.959 -34.020 1.00 31.72 610 ALA A CA 1
ATOM 4822 C C . ALA A 1 610 ? 16.096 -13.253 -33.503 1.00 31.72 610 ALA A C 1
ATOM 4824 O O . ALA A 1 610 ? 16.284 -14.296 -34.135 1.00 31.72 610 ALA A O 1
ATOM 4825 N N . SER A 1 611 ? 15.285 -13.188 -32.441 1.00 30.56 611 SER A N 1
ATOM 4826 C CA . SER A 1 611 ? 14.238 -14.198 -32.270 1.00 30.56 611 SER A CA 1
ATOM 4827 C C . SER A 1 611 ? 13.494 -14.257 -33.604 1.00 30.56 611 SER A C 1
ATOM 4829 O O . SER A 1 611 ? 12.952 -13.219 -34.007 1.00 30.56 611 SER A O 1
ATOM 4831 N N . PRO A 1 612 ? 13.485 -15.384 -34.341 1.00 35.12 612 PRO A N 1
ATOM 4832 C CA . PRO A 1 612 ? 12.586 -15.491 -35.469 1.00 35.12 612 PRO A CA 1
ATOM 4833 C C . PRO A 1 612 ? 11.193 -15.313 -34.878 1.00 35.12 612 PRO A C 1
ATOM 4835 O O . PRO A 1 612 ? 10.751 -16.126 -34.072 1.00 35.12 612 PRO A O 1
ATOM 4838 N N . GLN A 1 613 ? 10.545 -14.200 -35.216 1.00 37.66 613 GLN A N 1
ATOM 4839 C CA . GLN A 1 613 ? 9.139 -13.995 -34.917 1.00 37.66 613 GLN A CA 1
ATOM 4840 C C . GLN A 1 613 ? 8.394 -15.106 -35.647 1.00 37.66 613 GLN A C 1
ATOM 4842 O O . GLN A 1 613 ? 8.092 -14.991 -36.838 1.00 37.66 613 GLN A O 1
ATOM 4847 N N . VAL A 1 614 ? 8.128 -16.203 -34.937 1.00 42.09 614 VAL A N 1
ATOM 4848 C CA . VAL A 1 614 ? 7.122 -17.165 -35.344 1.00 42.09 614 VAL A CA 1
ATOM 4849 C C . VAL A 1 614 ? 5.815 -16.396 -35.240 1.00 42.09 614 VAL A C 1
ATOM 4851 O O . VAL A 1 614 ? 5.198 -16.319 -34.184 1.00 42.09 614 VAL A O 1
ATOM 4854 N N . VAL A 1 615 ? 5.429 -15.743 -36.337 1.00 40.69 615 VAL A N 1
ATOM 4855 C CA . VAL A 1 615 ? 4.124 -15.104 -36.459 1.00 40.69 615 VAL A CA 1
ATOM 4856 C C . VAL A 1 615 ? 3.106 -16.235 -36.571 1.00 40.69 615 VAL A C 1
ATOM 4858 O O . VAL A 1 615 ? 2.628 -16.566 -37.658 1.00 40.69 615 VAL A O 1
ATOM 4861 N N . THR A 1 616 ? 2.805 -16.861 -35.431 1.00 47.06 616 THR A N 1
ATOM 4862 C CA . THR A 1 616 ? 1.749 -17.855 -35.272 1.00 47.06 616 THR A CA 1
ATOM 4863 C C . THR A 1 616 ? 0.399 -17.166 -35.379 1.00 47.06 616 THR A C 1
ATOM 4865 O O . THR A 1 616 ? -0.344 -17.015 -34.410 1.00 47.06 616 THR A O 1
ATOM 4868 N N . ALA A 1 617 ? 0.058 -16.761 -36.598 1.00 39.50 617 ALA A N 1
ATOM 4869 C CA . ALA A 1 617 ? -1.304 -16.453 -36.971 1.00 39.50 617 ALA A CA 1
ATOM 4870 C C . ALA A 1 617 ? -2.089 -17.771 -37.044 1.00 39.50 617 ALA A C 1
ATOM 4872 O O . ALA A 1 617 ? -2.307 -18.318 -38.130 1.00 39.50 617 ALA A O 1
ATOM 4873 N N . PHE A 1 618 ? -2.521 -18.277 -35.883 1.00 48.72 618 PHE A N 1
ATOM 4874 C CA . PHE A 1 618 ? -3.563 -19.295 -35.826 1.00 48.72 618 PHE A CA 1
ATOM 4875 C C . PHE A 1 618 ? -4.828 -18.714 -36.437 1.00 48.72 618 PHE A C 1
ATOM 4877 O O . PHE A 1 618 ? -5.609 -18.016 -35.796 1.00 48.72 618 PHE A O 1
ATOM 4884 N N . THR A 1 619 ? -5.041 -19.031 -37.707 1.00 43.16 619 THR A N 1
ATOM 4885 C CA . THR A 1 619 ? -6.238 -18.679 -38.474 1.00 43.16 619 THR A CA 1
ATOM 4886 C C . THR A 1 619 ? -7.402 -19.610 -38.116 1.00 43.16 619 THR A C 1
ATOM 4888 O O . THR A 1 619 ? -7.999 -20.230 -38.986 1.00 43.16 619 THR A O 1
ATOM 4891 N N . ASN A 1 620 ? -7.643 -19.745 -36.805 1.00 47.00 620 ASN A N 1
ATOM 4892 C CA . ASN A 1 620 ? -8.840 -20.225 -36.107 1.00 47.00 620 ASN A CA 1
ATOM 4893 C C . ASN A 1 620 ? -8.493 -20.328 -34.610 1.00 47.00 620 ASN A C 1
ATOM 4895 O O . ASN A 1 620 ? -8.099 -21.391 -34.134 1.00 47.00 620 ASN A O 1
ATOM 4899 N N . LEU A 1 621 ? -8.611 -19.213 -33.880 1.00 47.12 621 LEU A N 1
ATOM 4900 C CA . LEU A 1 621 ? -8.566 -19.207 -32.409 1.00 47.12 621 LEU A CA 1
ATOM 4901 C C . LEU A 1 621 ? -9.896 -19.688 -31.791 1.00 47.12 621 LEU A C 1
ATOM 4903 O O . LEU A 1 621 ? -9.911 -20.109 -30.640 1.00 47.12 621 LEU A O 1
ATOM 4907 N N . ASN A 1 622 ? -10.985 -19.690 -32.573 1.00 42.72 622 ASN A N 1
ATOM 4908 C CA . ASN A 1 622 ? -12.357 -19.880 -32.090 1.00 42.72 622 ASN A CA 1
ATOM 4909 C C . ASN A 1 622 ? -12.938 -21.280 -32.386 1.00 42.72 622 ASN A C 1
ATOM 4911 O O . ASN A 1 622 ? -14.006 -21.406 -32.982 1.00 42.72 622 ASN A O 1
ATOM 4915 N N . GLY A 1 623 ? -12.222 -22.333 -31.979 1.00 52.06 623 GLY A N 1
ATOM 4916 C CA . GLY A 1 623 ? -12.759 -23.701 -31.906 1.00 52.06 623 GLY A CA 1
ATOM 4917 C C . GLY A 1 623 ? -12.849 -24.505 -33.217 1.00 52.06 623 GLY A C 1
ATOM 4918 O O . GLY A 1 623 ? -13.131 -23.989 -34.291 1.00 52.06 623 GLY A O 1
ATOM 4919 N N . THR A 1 624 ? -12.618 -25.819 -33.090 1.00 50.59 624 THR A N 1
ATOM 4920 C CA . THR A 1 624 ? -12.848 -26.898 -34.080 1.00 50.59 624 THR A CA 1
ATOM 4921 C C . THR A 1 624 ? -12.490 -26.626 -35.547 1.00 50.59 624 THR A C 1
ATOM 4923 O O . THR A 1 624 ? -13.244 -26.011 -36.298 1.00 50.59 624 THR A O 1
ATOM 4926 N N . GLY A 1 625 ? -11.415 -27.253 -36.026 1.00 53.12 625 GLY A N 1
ATOM 4927 C CA . GLY A 1 625 ? -11.146 -27.333 -37.460 1.00 53.12 625 GLY A CA 1
ATOM 4928 C C . GLY A 1 625 ? -9.669 -27.280 -37.804 1.00 53.12 625 GLY A C 1
ATOM 4929 O O . GLY A 1 625 ? -8.800 -27.565 -36.984 1.00 53.12 625 GLY A O 1
ATOM 4930 N N . ASN A 1 626 ? -9.399 -26.939 -39.062 1.00 56.75 626 ASN A N 1
ATOM 4931 C CA . ASN A 1 626 ? -8.054 -26.814 -39.605 1.00 56.75 626 ASN A CA 1
ATOM 4932 C C . ASN A 1 626 ? -7.366 -25.543 -39.085 1.00 56.75 626 ASN A C 1
ATOM 4934 O O . ASN A 1 626 ? -7.560 -24.455 -39.624 1.00 56.75 626 ASN A O 1
ATOM 4938 N N . SER A 1 627 ? -6.530 -25.703 -38.064 1.00 57.34 627 SER A N 1
ATOM 4939 C CA . SER A 1 627 ? -5.615 -24.685 -37.557 1.00 57.34 627 SER A CA 1
ATOM 4940 C C . SER A 1 627 ? -4.350 -24.668 -38.415 1.00 57.34 627 SER A C 1
ATOM 4942 O O . SER A 1 627 ? -3.691 -25.696 -38.587 1.00 57.34 627 SER A O 1
ATOM 4944 N N . THR A 1 628 ? -3.993 -23.507 -38.964 1.00 61.06 628 THR A N 1
ATOM 4945 C CA . THR A 1 628 ? -2.730 -23.340 -39.698 1.00 61.06 628 THR A CA 1
ATOM 4946 C C . THR A 1 628 ? -1.671 -22.745 -38.786 1.00 61.06 628 THR A C 1
ATOM 4948 O O . THR A 1 628 ? -1.817 -21.619 -38.320 1.00 61.06 628 THR A O 1
ATOM 4951 N N . ILE A 1 629 ? -0.601 -23.505 -38.555 1.00 61.81 629 ILE A N 1
ATOM 4952 C CA . ILE A 1 629 ? 0.637 -22.999 -37.966 1.00 61.81 629 ILE A CA 1
ATOM 4953 C C . ILE A 1 629 ? 1.426 -22.377 -39.110 1.00 61.81 629 ILE A C 1
ATOM 4955 O O . ILE A 1 629 ? 1.926 -23.101 -39.968 1.00 61.81 629 ILE A O 1
ATOM 4959 N N . SER A 1 630 ? 1.528 -21.055 -39.132 1.00 61.59 630 SER A N 1
ATOM 4960 C CA . SER A 1 630 ? 2.459 -20.336 -40.002 1.00 61.59 630 SER A CA 1
ATOM 4961 C C . SER A 1 630 ? 3.696 -19.942 -39.204 1.00 61.59 630 SER A C 1
ATOM 4963 O O . SER A 1 630 ? 3.593 -19.599 -38.028 1.00 61.59 630 SER A O 1
ATOM 4965 N N . TRP A 1 631 ? 4.861 -19.978 -39.842 1.00 61.88 631 TRP A N 1
ATOM 4966 C CA . TRP A 1 631 ? 6.111 -19.483 -39.277 1.00 61.88 631 TRP A CA 1
ATOM 4967 C C . TRP A 1 631 ? 6.842 -18.605 -40.286 1.00 61.88 631 TRP A C 1
ATOM 4969 O O . TRP A 1 631 ? 6.797 -18.845 -41.496 1.00 61.88 631 TRP A O 1
ATOM 4979 N N . SER A 1 632 ? 7.556 -17.609 -39.769 1.00 54.81 632 SER A N 1
ATOM 4980 C CA . SER A 1 632 ? 8.494 -16.797 -40.536 1.00 54.81 632 SER A CA 1
ATOM 4981 C C . SER A 1 632 ? 9.829 -16.700 -39.810 1.00 54.81 632 SER A C 1
ATOM 4983 O O . SER A 1 632 ? 9.879 -16.358 -38.633 1.00 54.81 632 SER A O 1
ATOM 4985 N N . THR A 1 633 ? 10.927 -16.974 -40.503 1.00 53.81 633 THR A N 1
ATOM 4986 C CA . THR A 1 633 ? 12.285 -16.798 -39.983 1.00 53.81 633 THR A CA 1
ATOM 4987 C C . THR A 1 633 ? 12.888 -15.550 -40.612 1.00 53.81 633 THR A C 1
ATOM 4989 O O . THR A 1 633 ? 13.017 -15.491 -41.830 1.00 53.81 633 THR A O 1
ATOM 4992 N N . GLN A 1 634 ? 13.297 -14.559 -39.814 1.00 46.59 634 GLN A N 1
ATOM 4993 C CA . GLN A 1 634 ? 13.789 -13.278 -40.354 1.00 46.59 634 GLN A CA 1
ATOM 4994 C C . GLN A 1 634 ? 15.096 -13.380 -41.170 1.00 46.59 634 GLN A C 1
ATOM 4996 O O . GLN A 1 634 ? 15.431 -12.443 -41.887 1.00 46.59 634 GLN A O 1
ATOM 5001 N N . ASN A 1 635 ? 15.816 -14.507 -41.104 1.00 49.22 635 ASN A N 1
ATOM 5002 C CA . ASN A 1 635 ? 17.068 -14.721 -41.829 1.00 49.22 635 ASN A CA 1
ATOM 5003 C C . ASN A 1 635 ? 16.925 -15.740 -42.967 1.00 49.22 635 ASN A C 1
ATOM 5005 O O . ASN A 1 635 ? 16.501 -16.874 -42.746 1.00 49.22 635 ASN A O 1
ATOM 5009 N N . ASN A 1 636 ? 17.422 -15.376 -44.154 1.00 46.41 636 ASN A N 1
ATOM 5010 C CA . ASN A 1 636 ? 17.639 -16.274 -45.298 1.00 46.41 636 ASN A CA 1
ATOM 5011 C C . ASN A 1 636 ? 18.866 -17.193 -45.087 1.00 46.41 636 ASN A C 1
ATOM 5013 O O . ASN A 1 636 ? 19.708 -17.332 -45.977 1.00 46.41 636 ASN A O 1
ATOM 5017 N N . SER A 1 637 ? 19.008 -17.802 -43.906 1.00 45.34 637 SER A N 1
ATOM 5018 C CA . SER A 1 637 ? 20.104 -18.738 -43.631 1.00 45.34 637 SER A CA 1
ATOM 5019 C C . SER A 1 637 ? 19.922 -20.014 -44.466 1.00 45.34 637 SER A C 1
ATOM 5021 O O . SER A 1 637 ? 18.901 -20.687 -44.328 1.00 45.34 637 SER A O 1
ATOM 5023 N N . PRO A 1 638 ? 20.894 -20.414 -45.305 1.00 44.09 638 PRO A N 1
ATOM 5024 C CA . PRO A 1 638 ? 20.706 -21.490 -46.284 1.00 44.09 638 PRO A CA 1
ATOM 5025 C C . PRO A 1 638 ? 20.725 -22.914 -45.692 1.00 44.09 638 PRO A C 1
ATOM 5027 O O . PRO A 1 638 ? 20.927 -23.881 -46.425 1.00 44.09 638 PRO A O 1
ATOM 5030 N N . ARG A 1 639 ? 20.593 -23.061 -44.364 1.00 44.97 639 ARG A N 1
ATOM 5031 C CA . ARG A 1 639 ? 20.898 -24.295 -43.617 1.00 44.97 639 ARG A CA 1
ATOM 5032 C C . ARG A 1 639 ? 19.948 -24.607 -42.450 1.00 44.97 639 ARG A C 1
ATOM 5034 O O . ARG A 1 639 ? 20.347 -25.301 -41.527 1.00 44.97 639 ARG A O 1
ATOM 5041 N N . THR A 1 640 ? 18.703 -24.136 -42.481 1.00 48.94 640 THR A N 1
ATOM 5042 C CA . THR A 1 640 ? 17.751 -24.332 -41.370 1.00 48.94 640 THR A CA 1
ATOM 5043 C C . THR A 1 640 ? 16.851 -25.556 -41.573 1.00 48.94 640 THR A C 1
ATOM 5045 O O . THR A 1 640 ? 15.901 -25.499 -42.346 1.00 48.94 640 THR A O 1
ATOM 5048 N N . LEU A 1 641 ? 17.097 -26.640 -40.831 1.00 51.62 641 LEU A N 1
ATOM 5049 C CA . LEU A 1 641 ? 16.106 -27.697 -40.604 1.00 51.62 641 LEU A CA 1
ATOM 5050 C C . LEU A 1 641 ? 15.083 -27.197 -39.578 1.00 51.62 641 LEU A C 1
ATOM 5052 O O . LEU A 1 641 ? 15.464 -26.918 -38.448 1.00 51.62 641 LEU A O 1
ATOM 5056 N N . VAL A 1 642 ? 13.807 -27.115 -39.957 1.00 53.53 642 VAL A N 1
ATOM 5057 C CA . VAL A 1 642 ? 12.691 -26.839 -39.037 1.00 53.53 642 VAL A CA 1
ATOM 5058 C C . VAL A 1 642 ? 11.960 -28.144 -38.746 1.00 53.53 642 VAL A C 1
ATOM 5060 O O . VAL A 1 642 ? 11.431 -28.737 -39.683 1.00 53.53 642 VAL A O 1
ATOM 5063 N N . THR A 1 643 ? 11.890 -28.555 -37.478 1.00 55.84 643 THR A N 1
ATOM 5064 C CA . THR A 1 643 ? 11.084 -29.708 -37.034 1.00 55.84 643 THR A CA 1
ATOM 5065 C C . THR A 1 643 ? 9.953 -29.235 -36.128 1.00 55.84 643 THR A C 1
ATOM 5067 O O . THR A 1 643 ? 10.193 -28.503 -35.170 1.00 55.84 643 THR A O 1
ATOM 5070 N N . LEU A 1 644 ? 8.734 -29.689 -36.430 1.00 57.25 644 LEU A N 1
ATOM 5071 C CA . LEU A 1 644 ? 7.536 -29.540 -35.603 1.00 57.25 644 LEU A CA 1
ATOM 5072 C C . LEU A 1 644 ? 7.176 -30.906 -35.014 1.00 57.25 644 LEU A C 1
ATOM 5074 O O . LEU A 1 644 ? 6.848 -31.818 -35.775 1.00 57.25 644 LEU A O 1
ATOM 5078 N N . THR A 1 645 ? 7.190 -31.021 -33.686 1.00 58.97 645 THR A N 1
ATOM 5079 C CA . THR A 1 645 ? 6.721 -32.214 -32.956 1.00 58.97 645 THR A CA 1
ATOM 5080 C C . THR A 1 645 ? 5.407 -31.898 -32.247 1.00 58.97 645 THR A C 1
ATOM 5082 O O . THR A 1 645 ? 5.300 -30.848 -31.614 1.00 58.97 645 THR A O 1
ATOM 5085 N N . ARG A 1 646 ? 4.419 -32.802 -32.336 1.00 61.97 646 ARG A N 1
ATOM 5086 C CA . ARG A 1 646 ? 3.140 -32.732 -31.607 1.00 61.97 646 ARG A CA 1
ATOM 5087 C C . ARG A 1 646 ? 3.144 -33.733 -30.457 1.00 61.97 646 ARG A C 1
ATOM 5089 O O . ARG A 1 646 ? 3.296 -34.931 -30.684 1.00 61.97 646 ARG A O 1
ATOM 5096 N N . THR A 1 647 ? 2.837 -33.257 -29.259 1.00 60.03 647 THR A N 1
ATOM 5097 C CA . THR A 1 647 ? 2.579 -34.109 -28.088 1.00 60.03 647 THR A CA 1
ATOM 5098 C C . THR A 1 647 ? 1.178 -33.814 -27.552 1.00 60.03 647 THR A C 1
ATOM 5100 O O . THR A 1 647 ? 0.740 -32.659 -27.571 1.00 60.03 647 THR A O 1
ATOM 5103 N N . LEU A 1 648 ? 0.461 -34.854 -27.120 1.00 58.69 648 LEU A N 1
ATOM 5104 C CA . LEU A 1 648 ? -0.745 -34.718 -26.298 1.00 58.69 648 LEU A CA 1
ATOM 5105 C C . LEU A 1 648 ? -0.336 -34.521 -24.825 1.00 58.69 648 LEU A C 1
ATOM 5107 O O . LEU A 1 648 ? 0.757 -34.920 -24.426 1.00 58.69 648 LEU A O 1
ATOM 5111 N N . VAL A 1 649 ? -1.181 -33.881 -24.012 1.00 52.06 649 VAL A N 1
ATOM 5112 C CA . VAL A 1 649 ? -0.820 -33.525 -22.619 1.00 52.06 649 VAL A CA 1
ATOM 5113 C C . VAL A 1 649 ? -0.728 -34.727 -21.668 1.00 52.06 649 VAL A C 1
ATOM 5115 O O . VAL A 1 649 ? -0.018 -34.657 -20.671 1.00 52.06 649 VAL A O 1
ATOM 5118 N N . ASP A 1 650 ? -1.291 -35.879 -22.035 1.00 53.09 650 ASP A N 1
ATOM 5119 C CA . ASP A 1 650 ? -1.043 -37.167 -21.364 1.00 53.09 650 ASP A CA 1
ATOM 5120 C C . ASP A 1 650 ? 0.393 -37.710 -21.569 1.00 53.09 650 ASP A C 1
ATOM 5122 O O . ASP A 1 650 ? 0.735 -38.779 -21.066 1.00 53.09 650 ASP A O 1
ATOM 5126 N N . GLY A 1 651 ? 1.238 -36.991 -22.316 1.00 47.38 651 GLY A N 1
ATOM 5127 C CA . GLY A 1 651 ? 2.589 -37.407 -22.679 1.00 47.38 651 GLY A CA 1
ATOM 5128 C C . GLY A 1 651 ? 2.638 -38.356 -23.878 1.00 47.38 651 GLY A C 1
ATOM 5129 O O . GLY A 1 651 ? 3.731 -38.755 -24.281 1.00 47.38 651 GLY A O 1
ATOM 5130 N N . THR A 1 652 ? 1.496 -38.695 -24.487 1.00 55.56 652 THR A N 1
ATOM 5131 C CA . THR A 1 652 ? 1.460 -39.525 -25.691 1.00 55.56 652 THR A CA 1
ATOM 5132 C C . THR A 1 652 ? 2.048 -38.740 -26.865 1.00 55.56 652 THR A C 1
ATOM 5134 O O . THR A 1 652 ? 1.435 -37.817 -27.417 1.00 55.56 652 THR A O 1
ATOM 5137 N N . GLU A 1 653 ? 3.259 -39.120 -27.281 1.00 49.22 653 GLU A N 1
ATOM 5138 C CA . GLU A 1 653 ? 3.834 -38.668 -28.544 1.00 49.22 653 GLU A CA 1
ATOM 5139 C C . GLU A 1 653 ? 3.007 -39.213 -29.710 1.00 49.22 653 GLU A C 1
ATOM 5141 O O . GLU A 1 653 ? 3.081 -40.389 -30.072 1.00 49.22 653 GLU A O 1
ATOM 5146 N N . VAL A 1 654 ? 2.260 -38.325 -30.367 1.00 54.97 654 VAL A N 1
ATOM 5147 C CA . VAL A 1 654 ? 1.727 -38.584 -31.708 1.00 54.97 654 VAL A CA 1
ATOM 5148 C C . VAL A 1 654 ? 2.873 -38.306 -32.683 1.00 54.97 654 VAL A C 1
ATOM 5150 O O . VAL A 1 654 ? 2.915 -37.262 -33.334 1.00 54.97 654 VAL A O 1
ATOM 5153 N N . GLY A 1 655 ? 3.860 -39.210 -32.658 1.00 49.41 655 GLY A N 1
ATOM 5154 C CA . GLY A 1 655 ? 5.216 -39.044 -33.184 1.00 49.41 655 GLY A CA 1
ATOM 5155 C C . GLY A 1 655 ? 5.307 -38.918 -34.703 1.00 49.41 655 GLY A C 1
ATOM 5156 O O . GLY A 1 655 ? 5.786 -39.821 -35.384 1.00 49.41 655 GLY A O 1
ATOM 5157 N N . GLU A 1 656 ? 4.890 -37.772 -35.232 1.00 52.50 656 GLU A N 1
ATOM 5158 C CA . GLU A 1 656 ? 5.031 -37.395 -36.634 1.00 52.50 656 GLU A CA 1
ATOM 5159 C C . GLU A 1 656 ? 5.853 -36.102 -36.747 1.00 52.50 656 GLU A C 1
ATOM 5161 O O . GLU A 1 656 ? 5.456 -35.044 -36.266 1.00 52.50 656 GLU A O 1
ATOM 5166 N N . THR A 1 657 ? 7.010 -36.175 -37.413 1.00 53.62 657 THR A N 1
ATOM 5167 C CA . THR A 1 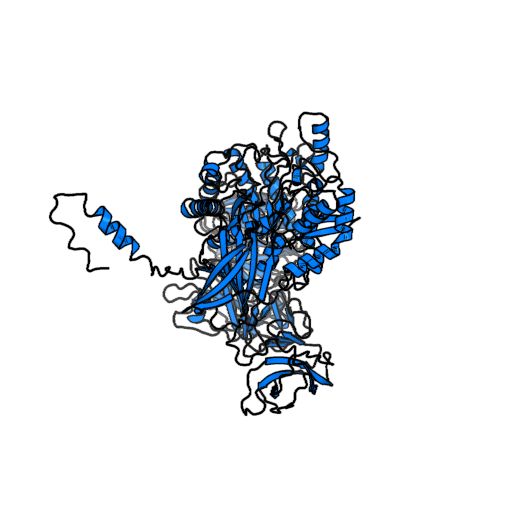657 ? 7.771 -34.987 -37.837 1.00 53.62 657 THR A CA 1
ATOM 5168 C C . THR A 1 657 ? 7.101 -34.407 -39.081 1.00 53.62 657 THR A C 1
ATOM 5170 O O . THR A 1 657 ? 7.194 -34.984 -40.164 1.00 53.62 657 THR A O 1
ATOM 5173 N N . PHE A 1 658 ? 6.377 -33.294 -38.938 1.00 54.72 658 PHE A N 1
ATOM 5174 C CA . PHE A 1 658 ? 5.399 -32.893 -39.962 1.00 54.72 658 PHE A CA 1
ATOM 5175 C C . PHE A 1 658 ? 5.970 -32.256 -41.233 1.00 54.72 658 PHE A C 1
ATOM 5177 O O . PHE A 1 658 ? 5.324 -32.333 -42.279 1.00 54.72 658 PHE A O 1
ATOM 5184 N N . VAL A 1 659 ? 7.119 -31.583 -41.148 1.00 54.62 659 VAL A N 1
ATOM 5185 C CA . VAL A 1 659 ? 7.748 -30.847 -42.255 1.00 54.62 659 VAL A CA 1
ATOM 5186 C C . VAL A 1 659 ? 9.265 -30.859 -42.056 1.00 54.62 659 VAL A C 1
ATOM 5188 O O . VAL A 1 659 ? 9.730 -30.770 -40.928 1.00 54.62 659 VAL A O 1
ATOM 5191 N N . SER A 1 660 ? 10.026 -30.929 -43.151 1.00 52.56 660 SER A N 1
ATOM 5192 C CA . SER A 1 660 ? 11.451 -30.584 -43.205 1.00 52.56 660 SER A CA 1
ATOM 5193 C C . SER A 1 660 ? 11.664 -29.689 -44.427 1.00 52.56 660 SER A C 1
ATOM 5195 O O . SER A 1 660 ? 11.517 -30.145 -45.563 1.00 52.56 660 SER A O 1
ATOM 5197 N N . ILE A 1 661 ? 11.944 -28.399 -44.216 1.00 53.56 661 ILE A N 1
ATOM 5198 C CA . ILE A 1 661 ? 12.250 -27.465 -45.310 1.00 53.56 661 ILE A CA 1
ATOM 5199 C C . ILE A 1 661 ? 13.767 -27.403 -45.480 1.00 53.56 661 ILE A C 1
ATOM 5201 O O . ILE A 1 661 ? 14.475 -26.964 -44.584 1.00 53.56 661 ILE A O 1
ATOM 5205 N N . LYS A 1 662 ? 14.265 -27.802 -46.652 1.00 52.44 662 LYS A N 1
ATOM 5206 C CA . LYS A 1 662 ? 15.658 -27.597 -47.071 1.00 52.44 662 LYS A CA 1
ATOM 5207 C C . LYS A 1 662 ? 15.696 -26.547 -48.186 1.00 52.44 662 LYS A C 1
ATOM 5209 O O . LYS A 1 662 ? 15.698 -26.943 -49.345 1.00 52.44 662 LYS A O 1
ATOM 5214 N N . ASN A 1 663 ? 15.626 -25.245 -47.859 1.00 50.50 663 ASN A N 1
ATOM 5215 C CA . ASN A 1 663 ? 15.961 -24.105 -48.747 1.00 50.50 663 ASN A CA 1
ATOM 5216 C C . ASN A 1 663 ? 15.722 -22.729 -48.082 1.00 50.50 663 ASN A C 1
ATOM 5218 O O . ASN A 1 663 ? 14.976 -22.630 -47.114 1.00 50.50 663 ASN A O 1
ATOM 5222 N N . ASN A 1 664 ? 16.296 -21.671 -48.675 1.00 51.75 664 ASN A N 1
ATOM 5223 C CA . ASN A 1 664 ? 16.301 -20.255 -48.246 1.00 51.75 664 ASN A CA 1
ATOM 5224 C C . ASN A 1 664 ? 14.925 -19.539 -48.195 1.00 51.75 664 ASN A C 1
ATOM 5226 O O . ASN A 1 664 ? 14.868 -18.337 -48.452 1.00 51.75 664 ASN A O 1
ATOM 5230 N N . ASN A 1 665 ? 13.806 -20.229 -47.963 1.00 54.06 665 ASN A N 1
ATOM 5231 C CA . ASN A 1 665 ? 12.495 -19.581 -47.925 1.00 54.06 665 ASN A CA 1
ATOM 5232 C C . ASN A 1 665 ? 12.164 -19.156 -46.481 1.00 54.06 665 ASN A C 1
ATOM 5234 O O . ASN A 1 665 ? 11.947 -20.036 -45.648 1.00 54.06 665 ASN A O 1
ATOM 5238 N N . PRO A 1 666 ? 12.093 -17.848 -46.161 1.00 55.75 666 PRO A N 1
ATOM 5239 C CA . PRO A 1 666 ? 11.917 -17.361 -44.791 1.00 55.75 666 PRO A CA 1
ATOM 5240 C C . PRO A 1 666 ? 10.495 -17.557 -44.243 1.00 55.75 666 PRO A C 1
ATOM 5242 O O . PRO A 1 666 ? 10.155 -16.975 -43.219 1.00 55.75 666 PRO A O 1
ATOM 5245 N N . THR A 1 667 ? 9.636 -18.328 -44.917 1.00 59.94 667 THR A N 1
ATOM 5246 C CA . THR A 1 667 ? 8.248 -18.580 -44.512 1.00 59.94 667 THR A CA 1
ATOM 5247 C C . THR A 1 667 ? 7.838 -20.023 -44.790 1.00 59.94 667 THR A C 1
ATOM 5249 O O . THR A 1 667 ? 8.247 -20.622 -45.787 1.00 59.94 667 THR A O 1
ATOM 5252 N N . GLY A 1 668 ? 6.998 -20.576 -43.919 1.00 62.81 668 GLY A N 1
ATOM 5253 C CA . GLY A 1 668 ? 6.376 -21.885 -44.094 1.00 62.81 668 GLY A CA 1
ATOM 5254 C C . GLY A 1 668 ? 5.046 -21.968 -43.351 1.00 62.81 668 GLY A C 1
ATOM 5255 O O . GLY A 1 668 ? 4.739 -21.126 -42.508 1.00 62.81 668 GLY A O 1
ATOM 5256 N N . SER A 1 669 ? 4.226 -22.963 -43.691 1.00 64.94 669 SER A N 1
ATOM 5257 C CA . SER A 1 669 ? 2.992 -23.233 -42.954 1.00 64.94 669 SER A CA 1
ATOM 5258 C C . SER A 1 669 ? 2.621 -24.714 -42.959 1.00 64.94 669 SER A C 1
ATOM 5260 O O . SER A 1 669 ? 2.963 -25.458 -43.880 1.00 64.94 669 SER A O 1
ATOM 5262 N N . ALA A 1 670 ? 1.912 -25.138 -41.914 1.00 62.94 670 ALA A N 1
ATOM 5263 C CA . ALA A 1 670 ? 1.374 -26.477 -41.749 1.00 62.94 670 ALA A CA 1
ATOM 5264 C C . ALA A 1 670 ? -0.047 -26.401 -41.177 1.00 62.94 670 ALA A C 1
ATOM 5266 O O . ALA A 1 670 ? -0.260 -25.998 -40.034 1.00 62.94 670 ALA A O 1
ATOM 5267 N N . THR A 1 671 ? -1.028 -26.817 -41.973 1.00 61.72 671 THR A N 1
ATOM 5268 C CA . THR A 1 671 ? -2.436 -26.892 -41.559 1.00 61.72 671 THR A CA 1
ATOM 5269 C C . THR A 1 671 ? -2.769 -28.261 -40.974 1.00 61.72 671 THR A C 1
ATOM 5271 O O . THR A 1 671 ? -2.488 -29.287 -41.600 1.00 61.72 671 THR A O 1
ATOM 5274 N N . ARG A 1 672 ? -3.383 -28.303 -39.788 1.00 65.00 672 ARG A N 1
ATOM 5275 C CA . ARG A 1 672 ? -3.828 -29.538 -39.121 1.00 65.00 672 ARG A CA 1
ATOM 5276 C C . ARG A 1 672 ? -5.156 -29.336 -38.410 1.00 65.00 672 ARG A C 1
ATOM 5278 O O . ARG A 1 672 ? -5.405 -28.282 -37.839 1.00 65.00 672 ARG A O 1
ATOM 5285 N N . THR A 1 673 ? -5.992 -30.367 -38.418 1.00 63.06 673 THR A N 1
ATOM 5286 C CA . THR A 1 673 ? -7.231 -30.372 -37.642 1.00 63.06 673 THR A CA 1
ATOM 5287 C C . THR A 1 673 ? -6.904 -30.521 -36.156 1.00 63.06 673 THR A C 1
ATOM 5289 O O . THR A 1 673 ? -6.314 -31.527 -35.760 1.00 63.06 673 THR A O 1
ATOM 5292 N N . ILE A 1 674 ? -7.279 -29.536 -35.339 1.00 62.84 674 ILE A N 1
ATOM 5293 C CA . ILE A 1 674 ? -7.245 -29.642 -33.875 1.00 62.84 674 ILE A CA 1
ATOM 5294 C C . ILE A 1 674 ? -8.635 -30.074 -33.403 1.00 62.84 674 ILE A C 1
ATOM 5296 O O . ILE A 1 674 ? -9.652 -29.563 -33.880 1.00 62.84 674 ILE A O 1
ATOM 5300 N N . SER A 1 675 ? -8.672 -31.064 -32.509 1.00 56.84 675 SER A N 1
ATOM 5301 C CA . SER A 1 675 ? -9.919 -31.538 -31.900 1.00 56.84 675 SER A CA 1
ATOM 5302 C C . SER A 1 675 ? -10.273 -30.664 -30.703 1.00 56.84 675 SER A C 1
ATOM 5304 O O . SER A 1 675 ? -9.388 -30.241 -29.961 1.00 56.84 675 SER A O 1
ATOM 5306 N N . GLU A 1 676 ? -11.564 -30.413 -30.509 1.00 58.56 676 GLU A N 1
ATOM 5307 C CA . GLU A 1 676 ? -12.067 -29.783 -29.289 1.00 58.56 676 GLU A CA 1
ATOM 5308 C C . GLU A 1 676 ? -11.671 -30.612 -28.060 1.00 58.56 676 GLU A C 1
ATOM 5310 O O . GLU A 1 676 ? -11.577 -31.840 -28.140 1.00 58.56 676 GLU A O 1
ATOM 5315 N N . GLY A 1 677 ? -11.416 -29.958 -26.928 1.00 53.97 677 GLY A N 1
ATOM 5316 C CA . GLY A 1 677 ? -11.069 -30.653 -25.686 1.00 53.97 677 GLY A CA 1
ATOM 5317 C C . GLY A 1 677 ? -9.568 -30.874 -25.458 1.00 53.97 677 GLY A C 1
ATOM 5318 O O . GLY A 1 677 ? -9.170 -31.054 -24.310 1.00 53.97 677 GLY A O 1
ATOM 5319 N N . LEU A 1 678 ? -8.723 -30.823 -26.497 1.00 58.22 678 LEU A N 1
ATOM 5320 C CA . LEU A 1 678 ? -7.301 -31.184 -26.401 1.00 58.22 678 LEU A CA 1
ATOM 5321 C C . LEU A 1 678 ? -6.353 -29.976 -26.411 1.00 58.22 678 LEU A C 1
ATOM 5323 O O . LEU A 1 678 ? -6.445 -29.090 -27.264 1.00 58.22 678 LEU A O 1
ATOM 5327 N N . ILE A 1 679 ? -5.373 -30.008 -25.503 1.00 59.72 679 ILE A N 1
ATOM 5328 C CA . ILE A 1 679 ? -4.175 -29.162 -25.539 1.00 59.72 679 ILE A CA 1
ATOM 5329 C C . ILE A 1 679 ? -3.135 -29.842 -26.430 1.00 59.72 679 ILE A C 1
ATOM 5331 O O . ILE A 1 679 ? -2.852 -31.033 -26.292 1.00 59.72 679 ILE A O 1
ATOM 5335 N N . HIS A 1 680 ? -2.562 -29.072 -27.349 1.00 63.47 680 HIS A N 1
ATOM 5336 C CA . HIS A 1 680 ? -1.496 -29.506 -28.236 1.00 63.47 680 HIS A CA 1
ATOM 5337 C C . HIS A 1 680 ? -0.255 -28.651 -27.998 1.00 63.47 680 HIS A C 1
ATOM 5339 O O . HIS A 1 680 ? -0.287 -27.433 -28.181 1.00 63.47 680 HIS A O 1
ATOM 5345 N N . THR A 1 681 ? 0.854 -29.304 -27.666 1.00 61.25 681 THR A N 1
ATOM 5346 C CA . THR A 1 681 ? 2.165 -28.655 -27.594 1.00 61.25 681 THR A CA 1
ATOM 5347 C C . THR A 1 681 ? 2.890 -28.855 -28.918 1.00 61.25 681 THR A C 1
ATOM 5349 O O . THR A 1 681 ? 3.113 -29.997 -29.331 1.00 61.25 681 THR A O 1
ATOM 5352 N N . PHE A 1 682 ? 3.271 -27.758 -29.573 1.00 64.88 682 PHE A N 1
ATOM 5353 C CA . PHE A 1 682 ? 4.101 -27.760 -30.775 1.00 64.88 682 PHE A CA 1
ATOM 5354 C C . PHE A 1 682 ? 5.485 -27.218 -30.441 1.00 64.88 682 PHE A C 1
ATOM 5356 O O . PHE A 1 682 ? 5.650 -26.036 -30.142 1.00 64.88 682 PHE A O 1
ATOM 5363 N N . LYS A 1 683 ? 6.486 -28.095 -30.499 1.00 61.78 683 LYS A N 1
ATOM 5364 C CA . LYS A 1 683 ? 7.891 -27.728 -30.290 1.00 61.78 683 LYS A CA 1
ATOM 5365 C C . LYS A 1 683 ? 8.554 -27.438 -31.627 1.00 61.78 683 LYS A C 1
ATOM 5367 O O . LYS A 1 683 ? 8.465 -28.270 -32.533 1.00 61.78 683 LYS A O 1
ATOM 5372 N N . LEU A 1 684 ? 9.194 -26.274 -31.734 1.00 59.19 684 LEU A N 1
ATOM 5373 C CA . LEU A 1 684 ? 9.907 -25.827 -32.927 1.00 59.19 684 LEU A CA 1
ATOM 5374 C C . LEU A 1 684 ? 11.418 -25.963 -32.715 1.00 59.19 684 LEU A C 1
ATOM 5376 O O . LEU A 1 684 ? 11.998 -25.225 -31.924 1.00 59.19 684 LEU A O 1
ATOM 5380 N N . TYR A 1 685 ? 12.061 -26.877 -33.437 1.00 56.84 685 TYR A N 1
ATOM 5381 C CA . TYR A 1 685 ? 13.514 -27.070 -33.375 1.00 56.84 685 TYR A CA 1
ATOM 5382 C C . TYR A 1 685 ? 14.209 -26.483 -34.601 1.00 56.84 685 TYR A C 1
ATOM 5384 O O . TYR A 1 685 ? 13.665 -26.558 -35.707 1.00 56.84 685 TYR A O 1
ATOM 5392 N N . THR A 1 686 ? 15.440 -25.997 -34.418 1.00 56.12 686 THR A N 1
ATOM 5393 C CA . THR A 1 686 ? 16.365 -25.703 -35.526 1.00 56.12 686 THR A CA 1
ATOM 5394 C C . THR A 1 686 ? 17.602 -26.585 -35.511 1.00 56.12 686 THR A C 1
ATOM 5396 O O . THR A 1 686 ? 18.215 -26.758 -34.466 1.00 56.12 686 THR A O 1
ATOM 5399 N N . GLY A 1 687 ? 18.011 -27.094 -36.675 1.00 50.84 687 GLY A N 1
ATOM 5400 C CA . GLY A 1 687 ? 19.272 -27.827 -36.863 1.00 50.84 687 GLY A CA 1
ATOM 5401 C C . GLY A 1 687 ? 19.928 -27.529 -38.214 1.00 50.84 687 GLY A C 1
ATOM 5402 O O . GLY A 1 687 ? 19.335 -26.846 -39.052 1.00 50.84 687 GLY A O 1
ATOM 5403 N N . GLU A 1 688 ? 21.138 -28.049 -38.443 1.00 54.34 688 GLU A N 1
ATOM 5404 C CA . GLU A 1 688 ? 21.761 -28.011 -39.772 1.00 54.34 688 GLU A CA 1
ATOM 5405 C C . GLU A 1 688 ? 21.132 -29.056 -40.710 1.00 54.34 688 GLU A C 1
ATOM 5407 O O . GLU A 1 688 ? 20.620 -30.091 -40.287 1.00 54.34 688 GLU A O 1
ATOM 5412 N N . ILE A 1 689 ? 21.204 -28.809 -42.022 1.00 46.97 689 ILE A N 1
ATOM 5413 C CA . ILE A 1 689 ? 20.588 -29.653 -43.067 1.00 46.97 689 ILE A CA 1
ATOM 5414 C C . ILE A 1 689 ? 21.109 -31.110 -43.102 1.00 46.97 689 ILE A C 1
ATOM 5416 O O . ILE A 1 689 ? 20.432 -31.970 -43.680 1.00 46.97 689 ILE A O 1
ATOM 5420 N N . ASP A 1 690 ? 22.259 -31.376 -42.474 1.00 48.72 690 ASP A N 1
ATOM 5421 C CA . ASP A 1 690 ? 22.986 -32.652 -42.498 1.00 48.72 690 ASP A CA 1
ATOM 5422 C C . ASP A 1 690 ? 23.234 -33.252 -41.089 1.00 48.72 690 ASP A C 1
ATOM 5424 O O . ASP A 1 690 ? 24.062 -34.151 -40.946 1.00 48.72 690 ASP A O 1
ATOM 5428 N N . SER A 1 691 ? 22.548 -32.775 -40.037 1.00 49.81 691 SER A N 1
ATOM 5429 C CA . SER A 1 691 ? 22.656 -33.335 -38.678 1.00 49.81 691 SER A CA 1
ATOM 5430 C C . SER A 1 691 ? 21.445 -34.196 -38.299 1.00 49.81 691 SER A C 1
ATOM 5432 O O . SER A 1 691 ? 20.334 -33.680 -38.201 1.00 49.81 691 SER A O 1
ATOM 5434 N N . ASP A 1 692 ? 21.672 -35.468 -37.947 1.00 46.09 692 ASP A N 1
ATOM 5435 C CA . ASP A 1 692 ? 20.656 -36.376 -37.363 1.00 46.09 692 ASP A CA 1
ATOM 5436 C C . ASP A 1 692 ? 20.227 -35.982 -35.927 1.00 46.09 692 ASP A C 1
ATOM 5438 O O . ASP A 1 692 ? 19.450 -36.678 -35.273 1.00 46.09 692 ASP A O 1
ATOM 5442 N N . VAL A 1 693 ? 20.753 -34.868 -35.413 1.00 47.44 693 VAL A N 1
ATOM 5443 C CA . VAL A 1 693 ? 20.494 -34.327 -34.077 1.00 47.44 693 VAL A CA 1
ATOM 5444 C C . VAL A 1 693 ? 19.597 -33.097 -34.214 1.00 47.44 693 VAL A C 1
ATOM 5446 O O . VAL A 1 693 ? 19.929 -32.161 -34.942 1.00 47.44 693 VAL A O 1
ATOM 5449 N N . LEU A 1 694 ? 18.472 -33.084 -33.494 1.00 51.12 694 LEU A N 1
ATOM 5450 C CA . LEU A 1 694 ? 17.672 -31.874 -33.296 1.00 51.12 694 LEU A CA 1
ATOM 5451 C C . LEU A 1 694 ? 18.506 -30.870 -32.488 1.00 51.12 694 LEU A C 1
ATOM 5453 O O . LEU A 1 694 ? 18.970 -31.208 -31.399 1.00 51.12 694 LEU A O 1
ATOM 5457 N N . GLY A 1 695 ? 18.712 -29.664 -33.020 1.00 55.16 695 GLY A N 1
ATOM 5458 C CA . GLY A 1 695 ? 19.358 -28.579 -32.279 1.00 55.16 695 GLY A CA 1
ATOM 5459 C C . GLY A 1 695 ? 18.391 -27.885 -31.320 1.00 55.16 695 GLY A C 1
ATOM 5460 O O . GLY A 1 695 ? 17.391 -28.468 -30.897 1.00 55.16 695 GLY A O 1
ATOM 5461 N N . ASP A 1 696 ? 18.690 -26.636 -30.967 1.00 48.53 696 ASP A N 1
ATOM 5462 C CA . ASP A 1 696 ? 17.969 -25.921 -29.914 1.00 48.53 696 ASP A CA 1
ATOM 5463 C C . ASP A 1 696 ? 16.460 -25.791 -30.191 1.00 48.53 696 ASP A C 1
ATOM 5465 O O . ASP A 1 696 ? 16.007 -25.556 -31.320 1.00 48.53 696 ASP A O 1
ATOM 5469 N N . LEU A 1 697 ? 15.682 -25.927 -29.112 1.00 51.00 697 LEU A N 1
ATOM 5470 C CA . LEU A 1 697 ? 14.255 -25.628 -29.070 1.00 51.00 697 LEU A CA 1
ATOM 5471 C C . LEU A 1 697 ? 14.077 -24.106 -29.127 1.00 51.00 697 LEU A C 1
ATOM 5473 O O . LEU A 1 697 ? 14.410 -23.412 -28.169 1.00 51.00 697 LEU A O 1
ATOM 5477 N N . LEU A 1 698 ? 13.558 -23.594 -30.242 1.00 55.00 698 LEU A N 1
ATOM 5478 C CA . LEU A 1 698 ? 13.314 -22.163 -30.430 1.00 55.00 698 LEU A CA 1
ATOM 5479 C C . LEU A 1 698 ? 12.089 -21.669 -29.666 1.00 55.00 698 LEU A C 1
ATOM 5481 O O . LEU A 1 698 ? 12.110 -20.568 -29.124 1.00 55.00 698 LEU A O 1
ATOM 5485 N N . ASP A 1 699 ? 11.009 -22.449 -29.706 1.00 55.19 699 ASP A N 1
ATOM 5486 C CA . ASP A 1 699 ? 9.701 -22.038 -29.206 1.00 55.19 699 ASP A CA 1
ATOM 5487 C C . ASP A 1 699 ? 8.836 -23.258 -28.855 1.00 55.19 699 ASP A C 1
ATOM 5489 O O . ASP A 1 699 ? 8.991 -24.346 -29.425 1.00 55.19 699 ASP A O 1
ATOM 5493 N N . THR A 1 700 ? 7.916 -23.064 -27.913 1.00 56.91 700 THR A N 1
ATOM 5494 C CA . THR A 1 700 ? 6.897 -24.035 -27.512 1.00 56.91 700 THR A CA 1
ATOM 5495 C C . THR A 1 700 ? 5.527 -23.383 -27.615 1.00 56.91 700 THR A C 1
ATOM 5497 O O . THR A 1 700 ? 5.056 -22.710 -26.701 1.00 56.91 700 THR A O 1
ATOM 5500 N N . VAL A 1 701 ? 4.862 -23.623 -28.740 1.00 58.84 701 VAL A N 1
ATOM 5501 C CA . VAL A 1 701 ? 3.544 -23.063 -29.018 1.00 58.84 701 VAL A CA 1
ATOM 5502 C C . VAL A 1 701 ? 2.481 -23.991 -28.440 1.00 58.84 701 VAL A C 1
ATOM 5504 O O . VAL A 1 701 ? 2.352 -25.144 -28.858 1.00 58.84 701 VAL A O 1
ATOM 5507 N N . ILE A 1 702 ? 1.710 -23.483 -27.482 1.00 59.16 702 ILE A N 1
ATOM 5508 C CA . ILE A 1 702 ? 0.586 -24.193 -26.866 1.00 59.16 702 ILE A CA 1
ATOM 5509 C C . ILE A 1 702 ? -0.688 -23.764 -27.584 1.00 59.16 702 ILE A C 1
ATOM 5511 O O . ILE A 1 702 ? -1.021 -22.580 -27.613 1.00 59.16 702 ILE A O 1
ATOM 5515 N N . VAL A 1 703 ? -1.400 -24.725 -28.165 1.00 58.34 703 VAL A N 1
ATOM 5516 C CA . VAL A 1 703 ? -2.641 -24.476 -28.904 1.00 58.34 703 VAL A CA 1
ATOM 5517 C C . VAL A 1 703 ? -3.755 -25.282 -28.275 1.00 58.34 703 VAL A C 1
ATOM 5519 O O . VAL A 1 703 ? -3.594 -26.477 -28.022 1.00 58.34 703 VAL A O 1
ATOM 5522 N N . TYR A 1 704 ? -4.893 -24.632 -28.058 1.00 60.53 704 TYR A N 1
ATOM 5523 C CA . TYR A 1 704 ? -6.077 -25.267 -27.509 1.00 60.53 704 TYR A CA 1
ATOM 5524 C C . TYR A 1 704 ? -7.272 -25.146 -28.451 1.00 60.53 704 TYR A C 1
ATOM 5526 O O . TYR A 1 704 ? -7.506 -24.092 -29.043 1.00 60.53 704 TYR A O 1
ATOM 5534 N N . GLY A 1 705 ? -8.044 -26.225 -28.578 1.00 51.94 705 GLY A N 1
ATOM 5535 C CA . GLY A 1 705 ? -9.299 -26.227 -29.322 1.00 51.94 705 GLY A CA 1
ATOM 5536 C C . GLY A 1 705 ? -10.496 -25.828 -28.455 1.00 51.94 705 GLY A C 1
ATOM 5537 O O . GLY A 1 705 ? -11.168 -26.715 -27.935 1.00 51.94 705 GLY A O 1
ATOM 5538 N N . GLY A 1 706 ? -10.803 -24.527 -28.361 1.00 56.97 706 GLY A N 1
ATOM 5539 C CA . GLY A 1 706 ? -12.105 -24.033 -27.880 1.00 56.97 706 GLY A CA 1
ATOM 5540 C C . GLY A 1 706 ? -12.072 -22.771 -27.005 1.00 56.97 706 GLY A C 1
ATOM 5541 O O . GLY A 1 706 ? -11.145 -22.553 -26.228 1.00 56.97 706 GLY A O 1
ATOM 5542 N N . ASP A 1 707 ? -13.147 -21.980 -27.072 1.00 60.88 707 ASP A N 1
ATOM 5543 C CA . ASP A 1 707 ? -13.294 -20.674 -26.399 1.00 60.88 707 ASP A CA 1
ATOM 5544 C C . ASP A 1 707 ? -13.382 -20.757 -24.860 1.00 60.88 707 ASP A C 1
ATOM 5546 O O . ASP A 1 707 ? -13.416 -19.732 -24.178 1.00 60.88 707 ASP A O 1
ATOM 5550 N N . ASN A 1 708 ? -13.485 -21.959 -24.283 1.00 69.62 708 ASN A N 1
ATOM 5551 C CA . ASN A 1 708 ? -13.821 -22.183 -22.870 1.00 69.62 708 ASN A CA 1
ATOM 5552 C C . ASN A 1 708 ? -12.623 -22.471 -21.950 1.00 69.62 708 ASN A C 1
ATOM 5554 O O . ASN A 1 708 ? -12.805 -23.021 -20.864 1.00 69.62 708 ASN A O 1
ATOM 5558 N N . PHE A 1 709 ? -11.411 -22.094 -22.358 1.00 73.69 709 PHE A N 1
ATOM 5559 C CA . PHE A 1 709 ? -10.188 -22.264 -21.568 1.00 73.69 709 PHE A CA 1
ATOM 5560 C C . PHE A 1 709 ? -9.431 -20.944 -21.393 1.00 73.69 709 PHE A C 1
ATOM 5562 O O . PHE A 1 709 ? -9.429 -20.107 -22.289 1.00 73.69 709 PHE A O 1
ATOM 5569 N N . LEU A 1 710 ? -8.758 -20.798 -20.256 1.00 82.31 710 LEU A N 1
ATOM 5570 C CA . LEU A 1 710 ? -7.735 -19.804 -19.960 1.00 82.31 710 LEU A CA 1
ATOM 5571 C C . LEU A 1 710 ? -6.391 -20.543 -19.975 1.00 82.31 710 LEU A C 1
ATOM 5573 O O . LEU A 1 710 ? -6.185 -21.437 -19.158 1.00 82.31 710 LEU A O 1
ATOM 5577 N N . VAL A 1 711 ? -5.478 -20.211 -20.882 1.00 81.94 711 VAL A N 1
ATOM 5578 C CA . VAL A 1 711 ? -4.143 -20.834 -20.924 1.00 81.94 711 VAL A CA 1
ATOM 5579 C C . VAL A 1 711 ? -3.091 -19.805 -20.524 1.00 81.94 711 VAL A C 1
ATOM 5581 O O . VAL A 1 711 ? -2.956 -18.790 -21.204 1.00 81.94 711 VAL A O 1
ATOM 5584 N N . TYR A 1 712 ? -2.337 -20.063 -19.454 1.00 83.31 712 TYR A N 1
ATOM 5585 C CA . TYR A 1 712 ? -1.196 -19.241 -19.038 1.00 83.31 712 TYR A CA 1
ATOM 5586 C C . TYR A 1 712 ? 0.120 -19.905 -19.446 1.00 83.31 712 TYR A C 1
ATOM 5588 O O . TYR A 1 712 ? 0.333 -21.081 -19.146 1.00 83.31 712 TYR A O 1
ATOM 5596 N N . ASN A 1 713 ? 1.001 -19.161 -20.123 1.00 75.88 713 ASN A N 1
ATOM 5597 C CA . ASN A 1 713 ? 2.232 -19.694 -20.724 1.00 75.88 713 ASN A CA 1
ATOM 5598 C C . ASN A 1 713 ? 3.546 -19.283 -20.025 1.00 75.88 713 ASN A C 1
ATOM 5600 O O . ASN A 1 713 ? 4.609 -19.561 -20.570 1.00 75.88 713 ASN A O 1
ATOM 5604 N N . GLY A 1 714 ? 3.481 -18.598 -18.877 1.00 73.62 714 GLY A N 1
ATOM 5605 C CA . GLY A 1 714 ? 4.652 -18.060 -18.163 1.00 73.62 714 GLY A CA 1
ATOM 5606 C C . GLY A 1 714 ? 4.915 -16.567 -18.382 1.00 73.62 714 GLY A C 1
ATOM 5607 O O . GLY A 1 714 ? 5.611 -15.951 -17.581 1.00 73.62 714 GLY A O 1
ATOM 5608 N N . ALA A 1 715 ? 4.323 -15.962 -19.417 1.00 71.44 715 ALA A N 1
ATOM 5609 C CA . ALA A 1 715 ? 4.426 -14.524 -19.688 1.00 71.44 715 ALA A CA 1
ATOM 5610 C C . ALA A 1 715 ? 3.064 -13.837 -19.885 1.00 71.44 715 ALA A C 1
ATOM 5612 O O . ALA A 1 715 ? 2.907 -12.667 -19.542 1.00 71.44 715 ALA A O 1
ATOM 5613 N N . ALA A 1 716 ? 2.080 -14.539 -20.453 1.00 74.00 716 ALA A N 1
ATOM 5614 C CA . ALA A 1 716 ? 0.764 -13.996 -20.769 1.00 74.00 716 ALA A CA 1
ATOM 5615 C C . ALA A 1 716 ? -0.329 -15.080 -20.793 1.00 74.00 716 ALA A C 1
ATOM 5617 O O . ALA A 1 716 ? -0.061 -16.285 -20.795 1.00 74.00 716 ALA A O 1
ATOM 5618 N N . TRP A 1 717 ? -1.580 -14.623 -20.856 1.00 78.00 717 TRP A N 1
ATOM 5619 C CA . TRP A 1 717 ? -2.738 -15.460 -21.160 1.00 78.00 717 TRP A CA 1
ATOM 5620 C C . TRP A 1 717 ? -2.916 -15.561 -22.678 1.00 78.00 717 TRP A C 1
ATOM 5622 O O . TRP A 1 717 ? -2.943 -14.547 -23.371 1.00 78.00 717 TRP A O 1
ATOM 5632 N N . VAL A 1 718 ? -3.007 -16.784 -23.202 1.00 71.25 718 VAL A N 1
ATOM 5633 C CA . VAL A 1 718 ? -2.933 -17.060 -24.649 1.00 71.25 718 VAL A CA 1
ATOM 5634 C C . VAL A 1 718 ? -4.249 -16.754 -25.373 1.00 71.25 718 VAL A C 1
ATOM 5636 O O . VAL A 1 718 ? -4.231 -16.337 -26.528 1.00 71.25 718 VAL A O 1
ATOM 5639 N N . ASN A 1 719 ? -5.393 -16.985 -24.724 1.00 63.88 719 ASN A N 1
ATOM 5640 C CA . ASN A 1 719 ? -6.697 -17.039 -25.395 1.00 63.88 719 ASN A CA 1
ATOM 5641 C C . ASN A 1 719 ? -7.872 -16.415 -24.609 1.00 63.88 719 ASN A C 1
ATOM 5643 O O . ASN A 1 719 ? -9.021 -16.586 -25.013 1.00 63.88 719 ASN A O 1
ATOM 5647 N N . ALA A 1 720 ? -7.618 -15.701 -23.506 1.00 65.62 720 ALA A N 1
ATOM 5648 C CA . ALA A 1 720 ? -8.660 -15.088 -22.675 1.00 65.62 720 ALA A CA 1
ATOM 5649 C C . ALA A 1 720 ? -8.117 -13.974 -21.753 1.00 65.62 720 ALA A C 1
ATOM 5651 O O . ALA A 1 720 ? -6.915 -13.714 -21.713 1.00 65.62 720 ALA A O 1
ATOM 5652 N N . VAL A 1 721 ? -9.016 -13.338 -20.991 1.00 71.25 721 VAL A N 1
ATOM 5653 C CA . VAL A 1 721 ? -8.671 -12.492 -19.831 1.00 71.25 721 VAL A CA 1
ATOM 5654 C C . VAL A 1 721 ? -7.989 -13.349 -18.753 1.00 71.25 721 VAL A C 1
ATOM 5656 O O . VAL A 1 721 ? -8.199 -14.561 -18.698 1.00 71.25 721 VAL A O 1
ATOM 5659 N N . ALA A 1 722 ? -7.178 -12.720 -17.899 1.00 81.62 722 ALA A N 1
ATOM 5660 C CA . ALA A 1 722 ? -6.544 -13.384 -16.768 1.00 81.62 722 ALA A CA 1
ATOM 5661 C C . ALA A 1 722 ? -7.549 -14.095 -15.846 1.00 81.62 722 ALA A C 1
ATOM 5663 O O . ALA A 1 722 ? -8.697 -13.680 -15.720 1.00 81.62 722 ALA A O 1
ATOM 5664 N N . MET A 1 723 ? -7.087 -15.154 -15.178 1.00 84.38 723 MET A N 1
ATOM 5665 C CA . MET A 1 723 ? -7.880 -15.936 -14.222 1.00 84.38 723 MET A CA 1
ATOM 5666 C C . MET A 1 723 ? -8.322 -15.133 -12.988 1.00 84.38 723 MET A C 1
ATOM 5668 O O . MET A 1 723 ? -9.402 -15.396 -12.458 1.00 84.38 723 MET A O 1
ATOM 5672 N N . ASP A 1 724 ? -7.540 -14.132 -12.573 1.00 79.69 724 ASP A N 1
ATOM 5673 C CA . ASP A 1 724 ? -7.917 -13.149 -11.549 1.00 79.69 724 ASP A CA 1
ATOM 5674 C C . ASP A 1 724 ? -9.270 -12.484 -11.907 1.00 79.69 724 ASP A C 1
ATOM 5676 O O . ASP A 1 724 ? -9.383 -11.788 -12.916 1.00 79.69 724 ASP A O 1
ATOM 5680 N N . GLY A 1 725 ? -10.306 -12.685 -11.081 1.00 72.19 725 GLY A N 1
ATOM 5681 C CA . GLY A 1 725 ? -11.643 -12.105 -11.279 1.00 72.19 725 GLY A CA 1
ATOM 5682 C C . GLY A 1 725 ? -12.610 -12.897 -12.176 1.00 72.19 725 GLY A C 1
ATOM 5683 O O . GLY A 1 725 ? -13.632 -12.350 -12.594 1.00 72.19 725 GLY A O 1
ATOM 5684 N N . THR A 1 726 ? -12.322 -14.165 -12.491 1.00 80.00 726 THR A N 1
ATOM 5685 C CA . THR A 1 726 ? -13.187 -15.021 -13.336 1.00 80.00 726 THR A CA 1
ATOM 5686 C C . THR A 1 726 ? -14.347 -15.695 -12.583 1.00 80.00 726 THR A C 1
ATOM 5688 O O . THR A 1 726 ? -14.315 -15.822 -11.360 1.00 80.00 726 THR A O 1
ATOM 5691 N N . THR A 1 727 ? -15.404 -16.089 -13.314 1.00 73.75 727 THR A N 1
ATOM 5692 C CA . THR A 1 727 ? -16.728 -16.484 -12.774 1.00 73.75 727 THR A CA 1
ATOM 5693 C C . THR A 1 727 ? -17.266 -17.815 -13.340 1.00 73.75 727 THR A C 1
ATOM 5695 O O . THR A 1 727 ? -18.259 -17.863 -14.066 1.00 73.75 727 THR A O 1
ATOM 5698 N N . ALA A 1 728 ? -16.588 -18.920 -13.024 1.00 79.19 728 ALA A N 1
ATOM 5699 C CA . ALA A 1 728 ? -16.911 -20.327 -13.325 1.00 79.19 728 ALA A CA 1
ATOM 5700 C C . ALA A 1 728 ? -16.893 -20.772 -14.798 1.00 79.19 728 ALA A C 1
ATOM 5702 O O . ALA A 1 728 ? -16.631 -21.937 -15.075 1.00 79.19 728 ALA A O 1
ATOM 5703 N N . ALA A 1 729 ? -17.150 -19.888 -15.763 1.00 80.12 729 ALA A N 1
ATOM 5704 C CA . ALA A 1 729 ? -17.436 -20.280 -17.149 1.00 80.12 729 ALA A CA 1
ATOM 5705 C C . ALA A 1 729 ? -16.251 -20.865 -17.951 1.00 80.12 729 ALA A C 1
ATOM 5707 O O . ALA A 1 729 ? -16.442 -21.284 -19.095 1.00 80.12 729 ALA A O 1
ATOM 5708 N N . LYS A 1 730 ? -15.025 -20.840 -17.413 1.00 84.12 730 LYS A N 1
ATOM 5709 C CA . LYS A 1 730 ? -13.793 -21.204 -18.128 1.00 84.12 730 LYS A CA 1
ATOM 5710 C C . LYS A 1 730 ? -12.973 -22.204 -17.325 1.00 84.12 730 LYS A C 1
ATOM 5712 O O . LYS A 1 730 ? -12.876 -22.092 -16.109 1.00 84.12 730 LYS A O 1
ATOM 5717 N N . ASN A 1 731 ? -12.373 -23.166 -18.011 1.00 85.62 731 ASN A N 1
ATOM 5718 C CA . ASN A 1 731 ? -11.316 -24.016 -17.465 1.00 85.62 731 ASN A CA 1
ATOM 5719 C C . ASN A 1 731 ? -9.989 -23.241 -17.461 1.00 85.62 731 ASN A C 1
ATOM 5721 O O . ASN A 1 731 ? -9.832 -22.343 -18.281 1.00 85.62 731 ASN A O 1
ATOM 5725 N N . ALA A 1 732 ? -9.021 -23.591 -16.618 1.00 88.56 732 ALA A N 1
ATOM 5726 C CA . ALA A 1 732 ? -7.687 -22.990 -16.616 1.00 88.56 732 ALA A CA 1
ATOM 5727 C C . ALA A 1 732 ? -6.589 -24.048 -16.795 1.00 88.56 732 ALA A C 1
ATOM 5729 O O . ALA A 1 732 ? -6.620 -25.086 -16.137 1.00 88.56 732 ALA A O 1
ATOM 5730 N N . TYR A 1 733 ? -5.608 -23.756 -17.650 1.00 86.38 733 TYR A N 1
ATOM 5731 C CA . TYR A 1 733 ? -4.380 -24.531 -17.809 1.00 86.38 733 TYR A CA 1
ATOM 5732 C C . TYR A 1 733 ? -3.162 -23.649 -17.529 1.00 86.38 733 TYR A C 1
ATOM 5734 O O . TYR A 1 733 ? -2.949 -22.631 -18.195 1.00 86.38 733 TYR A O 1
ATOM 5742 N N . ILE A 1 734 ? -2.364 -24.047 -16.544 1.00 89.12 734 ILE A N 1
ATOM 5743 C CA . ILE A 1 734 ? -1.200 -23.315 -16.048 1.00 89.12 734 ILE A CA 1
ATOM 5744 C C . ILE A 1 734 ? 0.057 -24.067 -16.491 1.00 89.12 734 ILE A C 1
ATOM 5746 O O . ILE A 1 734 ? 0.441 -25.066 -15.884 1.00 89.12 734 ILE A O 1
ATOM 5750 N N . TYR A 1 735 ? 0.681 -23.618 -17.584 1.00 82.00 735 TYR A N 1
ATOM 5751 C CA . TYR A 1 735 ? 1.869 -24.275 -18.143 1.00 82.00 735 TYR A CA 1
ATOM 5752 C C . TYR A 1 735 ? 3.148 -23.996 -17.343 1.00 82.00 735 TYR A C 1
ATOM 5754 O O . TYR A 1 735 ? 4.026 -24.850 -17.248 1.00 82.00 735 TYR A O 1
ATOM 5762 N N . ASP A 1 736 ? 3.241 -22.794 -16.781 1.00 84.31 736 ASP A N 1
ATOM 5763 C CA . ASP A 1 736 ? 4.400 -22.255 -16.070 1.00 84.31 736 ASP A CA 1
ATOM 5764 C C . ASP A 1 736 ? 3.905 -21.418 -14.874 1.00 84.31 736 ASP A C 1
ATOM 5766 O O . ASP A 1 736 ? 2.707 -21.182 -14.720 1.00 84.31 736 ASP A O 1
ATOM 5770 N N . ASN A 1 737 ? 4.820 -21.006 -14.006 1.00 89.62 737 ASN A N 1
ATOM 5771 C CA . ASN A 1 737 ? 4.581 -20.445 -12.683 1.00 89.62 737 ASN A CA 1
ATOM 5772 C C . ASN A 1 737 ? 3.656 -19.213 -12.698 1.00 89.62 737 ASN A C 1
ATOM 5774 O O . ASN A 1 737 ? 4.022 -18.147 -13.200 1.00 89.62 737 ASN A O 1
ATOM 5778 N N . LEU A 1 738 ? 2.473 -19.354 -12.094 1.00 92.44 738 LEU A N 1
ATOM 5779 C CA . LEU A 1 738 ? 1.489 -18.289 -11.905 1.00 92.44 738 LEU A CA 1
ATOM 5780 C C . LEU A 1 738 ? 1.275 -18.017 -10.412 1.00 92.44 738 LEU A C 1
ATOM 5782 O O . LEU A 1 738 ? 1.079 -18.947 -9.630 1.00 92.44 738 LEU A O 1
ATOM 5786 N N . THR A 1 739 ? 1.208 -16.739 -10.037 1.00 93.69 739 THR A N 1
ATOM 5787 C CA . THR A 1 739 ? 0.697 -16.310 -8.729 1.00 93.69 739 THR A CA 1
ATOM 5788 C C . THR A 1 739 ? -0.683 -15.685 -8.905 1.00 93.69 739 THR A C 1
ATOM 5790 O O . THR A 1 739 ? -0.812 -14.661 -9.571 1.00 93.69 739 THR A O 1
ATOM 5793 N N . LEU A 1 740 ? -1.707 -16.291 -8.304 1.00 93.44 740 LEU A N 1
ATOM 5794 C CA . LEU A 1 740 ? -3.072 -15.774 -8.263 1.00 93.44 740 LEU A CA 1
ATOM 5795 C C . LEU A 1 740 ? -3.172 -14.674 -7.197 1.00 93.44 740 LEU A C 1
ATOM 5797 O O . LEU A 1 740 ? -2.835 -14.895 -6.027 1.00 93.44 740 LEU A O 1
ATOM 5801 N N . SER A 1 741 ? -3.617 -13.488 -7.611 1.00 89.62 741 SER A N 1
ATOM 5802 C CA . SER A 1 741 ? -3.597 -12.270 -6.791 1.00 89.62 741 SER A CA 1
ATOM 5803 C C . SER A 1 741 ? -4.986 -11.796 -6.364 1.00 89.62 741 SER A C 1
ATOM 5805 O O . SER A 1 741 ? -5.106 -11.048 -5.395 1.00 89.62 741 SER A O 1
ATOM 5807 N N . SER A 1 742 ? -6.028 -12.244 -7.066 1.00 90.00 742 SER A N 1
ATOM 5808 C CA . SER A 1 742 ? -7.426 -11.875 -6.849 1.00 90.00 742 SER A CA 1
ATOM 5809 C C . SER A 1 742 ? -8.319 -13.113 -6.863 1.00 90.00 742 SER A C 1
ATOM 5811 O O . SER A 1 742 ? -7.973 -14.138 -7.446 1.00 90.00 742 SER A O 1
ATOM 5813 N N . ASN A 1 743 ? -9.491 -13.026 -6.228 1.00 90.88 743 ASN A N 1
ATOM 5814 C CA . ASN A 1 743 ? -10.422 -14.156 -6.183 1.00 90.88 743 ASN A CA 1
ATOM 5815 C C . ASN A 1 743 ? -10.814 -14.610 -7.595 1.00 90.88 743 ASN A C 1
ATOM 5817 O O . ASN A 1 743 ? -11.058 -13.784 -8.477 1.00 90.88 743 ASN A O 1
ATOM 5821 N N . ALA A 1 744 ? -10.910 -15.922 -7.785 1.00 92.19 744 ALA A N 1
ATOM 5822 C CA . ALA A 1 744 ? -11.227 -16.536 -9.063 1.00 92.19 744 ALA A CA 1
ATOM 5823 C C . ALA A 1 744 ? -12.148 -17.746 -8.889 1.00 92.19 744 ALA A C 1
ATOM 5825 O O . ALA A 1 744 ? -12.058 -18.503 -7.918 1.00 92.19 744 ALA A O 1
ATOM 5826 N N . GLU A 1 745 ? -13.014 -17.952 -9.872 1.00 92.50 745 GLU A N 1
ATOM 5827 C CA . GLU A 1 745 ? -13.819 -19.152 -10.013 1.00 92.50 745 GLU A CA 1
ATOM 5828 C C . GLU A 1 745 ? -13.680 -19.693 -11.435 1.00 92.50 745 GLU A C 1
ATOM 5830 O O . GLU A 1 745 ? -13.883 -18.973 -12.413 1.00 92.50 745 GLU A O 1
ATOM 5835 N N . ILE A 1 746 ? -13.369 -20.980 -11.549 1.00 92.06 746 ILE A N 1
ATOM 5836 C CA . ILE A 1 746 ? -13.164 -21.683 -12.818 1.00 92.06 746 ILE A CA 1
ATOM 5837 C C . ILE A 1 746 ? -13.925 -23.013 -12.828 1.00 92.06 746 ILE A C 1
ATOM 5839 O O . ILE A 1 746 ? -14.425 -23.477 -11.798 1.00 92.06 746 ILE A O 1
ATOM 5843 N N . ASN A 1 747 ? -14.038 -23.619 -14.008 1.00 91.19 747 ASN A N 1
ATOM 5844 C CA . ASN A 1 747 ? -14.606 -24.952 -14.174 1.00 91.19 747 ASN A CA 1
ATOM 5845 C C . ASN A 1 747 ? -13.554 -26.009 -13.791 1.00 91.19 747 ASN A C 1
ATOM 5847 O O . ASN A 1 747 ? -13.474 -26.361 -12.621 1.00 91.19 747 ASN A O 1
ATOM 5851 N N . ASN A 1 748 ? -12.691 -26.448 -14.712 1.00 89.12 748 ASN A N 1
ATOM 5852 C CA . ASN A 1 748 ? -11.548 -27.323 -14.410 1.00 89.12 748 ASN A CA 1
ATOM 5853 C C . ASN A 1 748 ? -10.251 -26.515 -14.215 1.00 89.12 748 ASN A C 1
ATOM 5855 O O . ASN A 1 748 ? -10.081 -25.476 -14.853 1.00 89.12 748 ASN A O 1
ATOM 5859 N N . LEU A 1 749 ? -9.311 -27.030 -13.420 1.00 92.12 749 LEU A N 1
ATOM 5860 C CA . LEU A 1 749 ? -7.930 -26.553 -13.294 1.00 92.12 749 LEU A CA 1
ATOM 5861 C C . LEU A 1 749 ? -6.940 -27.662 -13.662 1.00 92.12 749 LEU A C 1
ATOM 5863 O O . LEU A 1 749 ? -7.034 -28.770 -13.144 1.00 92.12 749 LEU A O 1
ATOM 5867 N N . GLU A 1 750 ? -5.925 -27.337 -14.448 1.00 89.50 750 GLU A N 1
ATOM 5868 C CA . GLU A 1 750 ? -4.781 -28.213 -14.689 1.00 89.50 750 GLU A CA 1
ATOM 5869 C C . GLU A 1 750 ? -3.478 -27.411 -14.595 1.00 89.50 750 GLU A C 1
ATOM 5871 O O . GLU A 1 750 ? -3.305 -26.402 -15.278 1.00 89.50 750 GLU A O 1
ATOM 5876 N N . VAL A 1 751 ? -2.558 -27.847 -13.733 1.00 90.00 751 VAL A N 1
ATOM 5877 C CA . VAL A 1 751 ? -1.200 -27.296 -13.627 1.00 90.00 751 VAL A CA 1
ATOM 5878 C C . VAL A 1 751 ? -0.221 -28.301 -14.228 1.00 90.00 751 VAL A C 1
ATOM 5880 O O . VAL A 1 751 ? -0.190 -29.466 -13.826 1.00 90.00 751 VAL A O 1
ATOM 5883 N N . ALA A 1 752 ? 0.575 -27.861 -15.202 1.00 82.31 752 ALA A N 1
ATOM 5884 C CA . ALA A 1 752 ? 1.503 -28.723 -15.925 1.00 82.31 752 ALA A CA 1
ATOM 5885 C C . ALA A 1 752 ? 2.609 -29.287 -15.002 1.00 82.31 752 ALA A C 1
ATOM 5887 O O . ALA A 1 752 ? 2.997 -28.617 -14.046 1.00 82.31 752 ALA A O 1
ATOM 5888 N N . PRO A 1 753 ? 3.215 -30.455 -15.309 1.00 77.25 753 PRO A N 1
ATOM 5889 C CA . PRO A 1 753 ? 4.223 -31.094 -14.446 1.00 77.25 753 PRO A CA 1
ATOM 5890 C C . PRO A 1 753 ? 5.498 -30.285 -14.136 1.00 77.25 753 PRO A C 1
ATOM 5892 O O . PRO A 1 753 ? 6.280 -30.705 -13.286 1.00 77.25 753 PRO A O 1
ATOM 5895 N N . GLY A 1 754 ? 5.740 -29.173 -14.841 1.00 76.25 754 GLY A N 1
ATOM 5896 C CA . GLY A 1 754 ? 6.829 -28.224 -14.569 1.00 76.25 754 GLY A CA 1
ATOM 5897 C C . GLY A 1 754 ? 6.365 -26.811 -14.192 1.00 76.25 754 GLY A C 1
ATOM 5898 O O . GLY A 1 754 ? 7.213 -25.958 -13.945 1.00 76.25 754 GLY A O 1
ATOM 5899 N N . GLY A 1 755 ? 5.053 -26.559 -14.160 1.00 82.38 755 GLY A N 1
ATOM 5900 C CA . GLY A 1 755 ? 4.466 -25.300 -13.711 1.00 82.38 755 GLY A CA 1
ATOM 5901 C C . GLY A 1 755 ? 4.054 -25.362 -12.240 1.00 82.38 755 GLY A C 1
ATOM 5902 O O . GLY A 1 755 ? 4.028 -26.426 -11.620 1.00 82.38 755 GLY A O 1
ATOM 5903 N N . SER A 1 756 ? 3.697 -24.211 -11.678 1.00 88.19 756 SER A N 1
ATOM 5904 C CA . SER A 1 756 ? 3.087 -24.123 -10.349 1.00 88.19 756 SER A CA 1
ATOM 5905 C C . SER A 1 756 ? 2.001 -23.052 -10.326 1.00 88.19 756 SER A C 1
ATOM 5907 O O . SER A 1 756 ? 2.074 -22.064 -11.060 1.00 88.19 756 SER A O 1
ATOM 5909 N N . LEU A 1 757 ? 0.994 -23.242 -9.474 1.00 96.25 757 LEU A N 1
ATOM 5910 C CA . LEU A 1 757 ? 0.023 -22.204 -9.143 1.00 96.25 757 LEU A CA 1
ATOM 5911 C C . LEU A 1 757 ? 0.174 -21.839 -7.668 1.00 96.25 757 LEU A C 1
ATOM 5913 O O . LEU A 1 757 ? -0.126 -22.651 -6.796 1.00 96.25 757 LEU A O 1
ATOM 5917 N N . THR A 1 758 ? 0.610 -20.616 -7.388 1.00 96.94 758 THR A N 1
ATOM 5918 C CA . THR A 1 758 ? 0.653 -20.063 -6.031 1.00 96.94 758 THR A CA 1
ATOM 5919 C C . THR A 1 758 ? -0.578 -19.195 -5.793 1.00 96.94 758 THR A C 1
ATOM 5921 O O . THR A 1 758 ? -0.846 -18.287 -6.571 1.00 96.94 758 THR A O 1
ATOM 5924 N N . ILE A 1 759 ? -1.322 -19.432 -4.716 1.00 96.56 759 ILE A N 1
ATOM 5925 C CA . ILE A 1 759 ? -2.461 -18.605 -4.301 1.00 96.56 759 ILE A CA 1
ATOM 5926 C C . ILE A 1 759 ? -2.018 -17.745 -3.118 1.00 96.56 759 ILE A C 1
ATOM 5928 O O . ILE A 1 759 ? -1.524 -18.269 -2.116 1.00 96.56 759 ILE A O 1
ATOM 5932 N N . ASN A 1 760 ? -2.164 -16.424 -3.237 1.00 94.06 760 ASN A N 1
ATOM 5933 C CA . ASN A 1 760 ? -1.787 -15.489 -2.178 1.00 94.06 760 ASN A CA 1
ATOM 5934 C C . ASN A 1 760 ? -2.716 -15.564 -0.955 1.00 94.06 760 ASN A C 1
ATOM 5936 O O . ASN A 1 760 ? -3.886 -15.934 -1.045 1.00 94.06 760 ASN A O 1
ATOM 5940 N N . ALA A 1 761 ? -2.199 -15.145 0.202 1.00 89.12 761 ALA A N 1
ATOM 5941 C CA . ALA A 1 761 ? -2.970 -15.116 1.439 1.00 89.12 761 ALA A CA 1
ATOM 5942 C C . ALA A 1 761 ? -4.210 -14.219 1.319 1.00 89.12 761 ALA A C 1
ATOM 5944 O O . ALA A 1 761 ? -4.115 -13.047 0.962 1.00 89.12 761 ALA A O 1
ATOM 5945 N N . GLY A 1 762 ? -5.369 -14.792 1.649 1.00 87.75 762 GLY A N 1
ATOM 5946 C CA . GLY A 1 762 ? -6.671 -14.131 1.549 1.00 87.75 762 GLY A CA 1
ATOM 5947 C C . GLY A 1 762 ? -7.343 -14.227 0.175 1.00 87.75 762 GLY A C 1
ATOM 5948 O O . GLY A 1 762 ? -8.459 -13.733 0.047 1.00 87.75 762 GLY A O 1
ATOM 5949 N N . VAL A 1 763 ? -6.720 -14.868 -0.821 1.00 92.75 763 VAL A N 1
ATOM 5950 C CA . VAL A 1 763 ? -7.304 -15.074 -2.155 1.00 92.75 763 VAL A CA 1
ATOM 5951 C C . VAL A 1 763 ? -8.078 -16.391 -2.211 1.00 92.75 763 VAL A C 1
ATOM 5953 O O . VAL A 1 763 ? -7.542 -17.447 -1.899 1.00 92.75 763 VAL A O 1
ATOM 5956 N N . SER A 1 764 ? -9.329 -16.350 -2.664 1.00 93.06 764 SER A N 1
ATOM 5957 C CA . SER A 1 764 ? -10.151 -17.544 -2.900 1.00 93.06 764 SER A CA 1
ATOM 5958 C C . SER A 1 764 ? -10.043 -18.035 -4.339 1.00 93.06 764 SER A C 1
ATOM 5960 O O . SER A 1 764 ? -10.385 -17.300 -5.265 1.00 93.06 764 SER A O 1
ATOM 5962 N N . LEU A 1 765 ? -9.711 -19.314 -4.515 1.00 95.00 765 LEU A N 1
ATOM 5963 C CA . LEU A 1 765 ? -9.886 -20.040 -5.771 1.00 95.00 765 LEU A CA 1
ATOM 5964 C C . LEU A 1 765 ? -10.933 -21.144 -5.607 1.00 95.00 765 LEU A C 1
ATOM 5966 O O . LEU A 1 765 ? -10.713 -22.091 -4.852 1.00 95.00 765 LEU A O 1
ATOM 5970 N N . LYS A 1 766 ? -12.032 -21.059 -6.362 1.00 95.00 766 LYS A N 1
ATOM 5971 C CA . LYS A 1 766 ? -13.020 -22.138 -6.499 1.00 95.00 766 LYS A CA 1
ATOM 5972 C C . LYS A 1 766 ? -12.885 -22.833 -7.859 1.00 95.00 766 LYS A C 1
ATOM 5974 O O . LYS A 1 766 ? -12.795 -22.173 -8.895 1.00 95.00 766 LYS A O 1
ATOM 5979 N N . VAL A 1 767 ? -12.904 -24.163 -7.849 1.00 94.81 767 VAL A N 1
ATOM 5980 C CA . VAL A 1 767 ? -12.851 -25.031 -9.037 1.00 94.81 767 VAL A CA 1
ATOM 5981 C C . VAL A 1 767 ? -14.089 -25.932 -8.990 1.00 94.81 767 VAL A C 1
ATOM 5983 O O . VAL A 1 767 ? -14.250 -26.669 -8.024 1.00 94.81 767 VAL A O 1
ATOM 5986 N N . ASN A 1 768 ? -14.984 -25.817 -9.978 1.00 91.12 768 ASN A N 1
ATOM 5987 C CA . ASN A 1 768 ? -16.288 -26.517 -10.017 1.00 91.12 768 ASN A CA 1
ATOM 5988 C C . ASN A 1 768 ? -16.233 -27.902 -10.700 1.00 91.12 768 ASN A C 1
ATOM 5990 O O . ASN A 1 768 ? -17.225 -28.623 -10.760 1.00 91.12 768 ASN A O 1
ATOM 5994 N N . GLY A 1 769 ? -15.102 -28.232 -11.317 1.00 92.06 769 GLY A N 1
ATOM 5995 C CA . GLY A 1 769 ? -14.844 -29.494 -11.997 1.00 92.06 769 GLY A CA 1
ATOM 5996 C C . GLY A 1 769 ? -13.538 -30.109 -11.505 1.00 92.06 769 GLY A C 1
ATOM 5997 O O . GLY A 1 769 ? -13.224 -30.055 -10.325 1.00 92.06 769 GLY A O 1
ATOM 5998 N N . THR A 1 770 ? -12.743 -30.706 -12.387 1.00 90.50 770 THR A N 1
ATOM 5999 C CA . THR A 1 770 ? -11.517 -31.416 -11.982 1.00 90.50 770 THR A CA 1
ATOM 6000 C C . THR A 1 770 ? -10.356 -30.469 -11.677 1.00 90.50 770 THR A C 1
ATOM 6002 O O . THR A 1 770 ? -10.152 -29.510 -12.418 1.00 90.50 770 THR A O 1
ATOM 6005 N N . SER A 1 771 ? -9.526 -30.793 -10.679 1.00 93.31 771 SER A N 1
ATOM 6006 C CA . SER A 1 771 ? -8.214 -30.162 -10.454 1.00 93.31 771 SER A CA 1
ATOM 6007 C C . SER A 1 771 ? -7.071 -31.176 -10.591 1.00 93.31 771 SER A C 1
ATOM 6009 O O . SER A 1 771 ? -7.169 -32.285 -10.065 1.00 93.31 771 SER A O 1
ATOM 6011 N N . SER A 1 772 ? -5.980 -30.802 -11.265 1.00 89.75 772 SER A N 1
ATOM 6012 C CA . SER A 1 772 ? -4.741 -31.589 -11.343 1.00 89.75 772 SER A CA 1
ATOM 6013 C C . SER A 1 772 ? -3.478 -30.722 -11.231 1.00 89.75 772 SER A C 1
ATOM 6015 O O . SER A 1 772 ? -3.494 -29.519 -11.500 1.00 89.75 772 SER A O 1
ATOM 6017 N N . GLY A 1 773 ? -2.372 -31.358 -10.832 1.00 87.06 773 GLY A N 1
ATOM 6018 C CA . GLY A 1 773 ? -1.084 -30.708 -10.579 1.00 87.06 773 GLY A CA 1
ATOM 6019 C C . GLY A 1 773 ? -0.958 -30.117 -9.168 1.00 87.06 773 GLY A C 1
ATOM 6020 O O . GLY A 1 773 ? -1.824 -30.324 -8.312 1.00 87.06 773 GLY A O 1
ATOM 6021 N N . ASN A 1 774 ? 0.157 -29.422 -8.921 1.00 85.38 774 ASN A N 1
ATOM 6022 C CA . ASN A 1 774 ? 0.489 -28.855 -7.612 1.00 85.38 774 ASN A CA 1
ATOM 6023 C C . ASN A 1 774 ? 0.065 -27.385 -7.516 1.00 85.38 774 ASN A C 1
ATOM 6025 O O . ASN A 1 774 ? 0.503 -26.537 -8.297 1.00 85.38 774 ASN A O 1
ATOM 6029 N N . VAL A 1 775 ? -0.735 -27.092 -6.496 1.00 96.50 775 VAL A N 1
ATOM 6030 C CA . VAL A 1 775 ? -1.174 -25.754 -6.107 1.00 96.50 775 VAL A CA 1
ATOM 6031 C C . VAL A 1 775 ? -0.650 -25.465 -4.704 1.00 96.50 775 VAL A C 1
ATOM 6033 O O . VAL A 1 775 ? -0.894 -26.246 -3.786 1.00 96.50 775 VAL A O 1
ATOM 6036 N N . THR A 1 776 ? 0.050 -24.346 -4.533 1.00 97.75 776 THR A N 1
ATOM 6037 C CA . THR A 1 776 ? 0.550 -23.867 -3.239 1.00 97.75 776 THR A CA 1
ATOM 6038 C C . THR A 1 776 ? -0.348 -22.747 -2.731 1.00 97.75 776 THR A C 1
ATOM 6040 O O . THR A 1 776 ? -0.371 -21.658 -3.299 1.00 97.75 776 THR A O 1
ATOM 6043 N N . TYR A 1 777 ? -1.075 -22.979 -1.643 1.00 98.06 777 TYR A N 1
ATOM 6044 C CA . TYR A 1 777 ? -1.841 -21.942 -0.957 1.00 98.06 777 TYR A CA 1
ATOM 6045 C C . TYR A 1 777 ? -1.011 -21.334 0.179 1.00 98.06 777 TYR A C 1
ATOM 6047 O O . TYR A 1 777 ? -0.618 -22.036 1.113 1.00 98.06 777 TYR A O 1
ATOM 6055 N N . ASN A 1 778 ? -0.779 -20.023 0.128 1.00 97.06 778 ASN A N 1
ATOM 6056 C CA . ASN A 1 778 ? -0.109 -19.261 1.181 1.00 97.06 778 ASN A CA 1
ATOM 6057 C C . ASN A 1 778 ? -1.129 -18.685 2.168 1.00 97.06 778 ASN A C 1
ATOM 6059 O O . ASN A 1 778 ? -2.116 -18.091 1.753 1.00 97.06 778 ASN A O 1
ATOM 6063 N N . THR A 1 779 ? -0.876 -18.773 3.474 1.00 94.31 779 THR A N 1
ATOM 6064 C CA . THR A 1 779 ? -1.683 -18.092 4.499 1.00 94.31 779 THR A CA 1
ATOM 6065 C C . THR A 1 779 ? -0.788 -17.340 5.480 1.00 94.31 779 THR A C 1
ATOM 6067 O O . THR A 1 779 ? 0.259 -17.840 5.893 1.00 94.31 779 THR A O 1
ATOM 6070 N N . THR A 1 780 ? -1.165 -16.113 5.833 1.00 92.81 780 THR A N 1
ATOM 6071 C CA . THR A 1 780 ? -0.340 -15.230 6.670 1.00 92.81 780 THR A CA 1
ATOM 6072 C C . THR A 1 780 ? -0.739 -15.361 8.130 1.00 92.81 780 THR A C 1
ATOM 6074 O O . THR A 1 780 ? -1.843 -14.984 8.515 1.00 92.81 780 THR A O 1
ATOM 6077 N N . LEU A 1 781 ? 0.191 -15.820 8.965 1.00 92.94 781 LEU A N 1
ATOM 6078 C CA . LEU A 1 781 ? 0.062 -15.744 10.414 1.00 92.94 781 LEU A CA 1
ATOM 6079 C C . LEU A 1 781 ? 0.618 -14.383 10.849 1.00 92.94 781 LEU A C 1
ATOM 6081 O O . LEU A 1 781 ? 1.831 -14.183 10.911 1.00 92.94 781 LEU A O 1
ATOM 6085 N N . GLY A 1 782 ? -0.283 -13.423 11.078 1.00 86.19 782 GLY A N 1
ATOM 6086 C CA . GLY A 1 782 ? 0.053 -12.011 11.318 1.00 86.19 782 GLY A CA 1
ATOM 6087 C C . GLY A 1 782 ? 0.852 -11.732 12.598 1.00 86.19 782 GLY A C 1
ATOM 6088 O O . GLY A 1 782 ? 1.371 -10.633 12.779 1.00 86.19 782 GLY A O 1
ATOM 6089 N N . THR A 1 783 ? 0.960 -12.716 13.490 1.00 89.88 783 THR A N 1
ATOM 6090 C CA . THR A 1 783 ? 1.673 -12.639 14.767 1.00 89.88 783 THR A CA 1
ATOM 6091 C C . THR A 1 783 ? 2.318 -13.984 15.106 1.00 89.88 783 THR A C 1
ATOM 6093 O O . THR A 1 783 ? 2.082 -15.002 14.456 1.00 89.88 783 THR A O 1
ATOM 6096 N N . GLU A 1 784 ? 3.078 -14.011 16.197 1.00 90.88 784 GLU A N 1
ATOM 6097 C CA . GLU A 1 784 ? 3.581 -15.241 16.811 1.00 90.88 784 GLU A CA 1
ATOM 6098 C C . GLU A 1 784 ? 2.561 -15.888 17.765 1.00 90.88 784 GLU A C 1
ATOM 6100 O O . GLU A 1 784 ? 2.953 -16.700 18.601 1.00 90.88 784 GLU A O 1
ATOM 6105 N N . ASN A 1 785 ? 1.273 -15.537 17.698 1.00 94.19 785 ASN A N 1
ATOM 6106 C CA . ASN A 1 785 ? 0.236 -16.216 18.474 1.00 94.19 785 ASN A CA 1
ATOM 6107 C C . ASN A 1 785 ? -0.034 -17.623 17.909 1.00 94.19 785 ASN A C 1
ATOM 6109 O O . ASN A 1 785 ? 0.546 -18.054 16.908 1.00 94.19 785 ASN A O 1
ATOM 6113 N N . TRP A 1 786 ? -0.901 -18.371 18.587 1.00 94.81 786 TRP A N 1
ATOM 6114 C CA . TRP A 1 786 ? -1.426 -19.621 18.051 1.00 94.81 786 TRP A CA 1
ATOM 6115 C C . TRP A 1 786 ? -2.642 -19.372 17.161 1.00 94.81 786 TRP A C 1
ATOM 6117 O O . TRP A 1 786 ? -3.459 -18.500 17.459 1.00 94.81 786 TRP A O 1
ATOM 6127 N N . TYR A 1 787 ? -2.776 -20.192 16.123 1.00 96.88 787 TYR A N 1
ATOM 6128 C CA . TYR A 1 787 ? -3.840 -20.144 15.125 1.00 96.88 787 TYR A CA 1
ATOM 6129 C C . TYR A 1 787 ? -4.464 -21.531 14.940 1.00 96.88 787 TYR A C 1
ATOM 6131 O O . TYR A 1 787 ? -3.773 -22.546 15.071 1.00 96.88 787 TYR A O 1
ATOM 6139 N N . LEU A 1 788 ? -5.752 -21.574 14.584 1.00 97.44 788 LEU A N 1
ATOM 6140 C CA . LEU A 1 788 ? -6.390 -22.780 14.054 1.00 97.44 788 LEU A CA 1
ATOM 6141 C C . LEU A 1 788 ? -6.323 -22.759 12.529 1.00 97.44 788 LEU A C 1
ATOM 6143 O O . LEU A 1 788 ? -6.924 -21.896 11.888 1.00 97.44 788 LEU A O 1
ATOM 6147 N N . VAL A 1 789 ? -5.592 -23.718 11.969 1.00 97.38 789 VAL A N 1
ATOM 6148 C CA . VAL A 1 789 ? -5.320 -23.844 10.536 1.00 97.38 789 VAL A CA 1
ATOM 6149 C C . VAL A 1 789 ? -5.797 -25.192 9.990 1.00 97.38 789 VAL A C 1
ATOM 6151 O O . VAL A 1 789 ? -6.012 -26.136 10.740 1.00 97.38 789 VAL A O 1
ATOM 6154 N N . SER A 1 790 ? -5.953 -25.304 8.679 1.00 96.94 790 SER A N 1
ATOM 6155 C CA . SER A 1 790 ? -6.363 -26.508 7.951 1.00 96.94 790 SER A CA 1
ATOM 6156 C C . SER A 1 790 ? -5.692 -26.513 6.582 1.00 96.94 790 SER A C 1
ATOM 6158 O O . SER A 1 790 ? -5.347 -25.447 6.072 1.00 96.94 790 SER A O 1
ATOM 6160 N N . SER A 1 791 ? -5.518 -27.685 5.970 1.00 97.00 791 SER A N 1
ATOM 6161 C CA . SER A 1 791 ? -5.026 -27.747 4.591 1.00 97.00 791 SER A CA 1
ATOM 6162 C C . SER A 1 791 ? -6.184 -27.529 3.605 1.00 97.00 791 SER A C 1
ATOM 6164 O O . SER A 1 791 ? -7.152 -28.291 3.651 1.00 97.00 791 SER A O 1
ATOM 6166 N N . PRO A 1 792 ? -6.095 -26.544 2.690 1.00 96.75 792 PRO A N 1
ATOM 6167 C CA . PRO A 1 792 ? -7.080 -26.297 1.633 1.00 96.75 792 PRO A CA 1
ATOM 6168 C C . PRO A 1 792 ? -6.844 -27.190 0.396 1.00 96.75 792 PRO A C 1
ATOM 6170 O O . PRO A 1 792 ? -7.526 -27.064 -0.619 1.00 96.75 792 PRO A O 1
ATOM 6173 N N . VAL A 1 793 ? -5.833 -28.061 0.466 1.00 96.69 793 VAL A N 1
ATOM 6174 C CA . VAL A 1 793 ? -5.377 -28.971 -0.590 1.00 96.69 793 VAL A CA 1
ATOM 6175 C C . VAL A 1 793 ? -5.139 -30.369 -0.018 1.00 96.69 793 VAL A C 1
ATOM 6177 O O . VAL A 1 793 ? -4.814 -30.533 1.161 1.00 96.69 793 VAL A O 1
ATOM 6180 N N . ALA A 1 794 ? -5.291 -31.393 -0.851 1.00 94.50 794 ALA A N 1
ATOM 6181 C CA . ALA A 1 794 ? -4.969 -32.775 -0.521 1.00 94.50 794 ALA A CA 1
ATOM 6182 C C . ALA A 1 794 ? -3.501 -33.104 -0.846 1.00 94.50 794 ALA A C 1
ATOM 6184 O O . ALA A 1 794 ? -2.967 -32.664 -1.863 1.00 94.50 794 ALA A O 1
ATOM 6185 N N . GLY A 1 795 ? -2.874 -33.931 -0.003 1.00 93.75 795 GLY A N 1
ATOM 6186 C CA . GLY A 1 795 ? -1.540 -34.505 -0.237 1.00 93.75 795 GLY A CA 1
ATOM 6187 C C . GLY A 1 795 ? -0.386 -33.867 0.545 1.00 93.75 795 GLY A C 1
ATOM 6188 O O . GLY A 1 795 ? 0.622 -34.540 0.741 1.00 93.75 795 GLY A O 1
ATOM 6189 N N . GLU A 1 796 ? -0.540 -32.637 1.045 1.00 95.88 796 GLU A N 1
ATOM 6190 C CA . GLU A 1 796 ? 0.477 -31.954 1.865 1.00 95.88 796 GLU A CA 1
ATOM 6191 C C . GLU A 1 796 ? 0.794 -32.735 3.158 1.00 95.88 796 GLU A C 1
ATOM 6193 O O . GLU A 1 796 ? -0.085 -33.357 3.770 1.00 95.88 796 GLU A O 1
ATOM 6198 N N . THR A 1 797 ? 2.046 -32.676 3.615 1.00 96.88 797 THR A N 1
ATOM 6199 C CA . THR A 1 797 ? 2.536 -33.408 4.791 1.00 96.88 797 THR A CA 1
ATOM 6200 C C . THR A 1 797 ? 3.208 -32.483 5.791 1.00 96.88 797 THR A C 1
ATOM 6202 O O . THR A 1 797 ? 4.124 -31.748 5.444 1.00 96.88 797 THR A O 1
ATOM 6205 N N . TYR A 1 798 ? 2.839 -32.591 7.067 1.00 96.25 798 TYR A N 1
ATOM 6206 C CA . TYR A 1 798 ? 3.565 -31.926 8.143 1.00 96.25 798 TYR A CA 1
ATOM 6207 C C . TYR A 1 798 ? 4.603 -32.865 8.757 1.00 96.25 798 TYR A C 1
ATOM 6209 O O . TYR A 1 798 ? 4.275 -33.833 9.443 1.00 96.25 798 TYR A O 1
ATOM 6217 N N . ASP A 1 799 ? 5.873 -32.545 8.541 1.00 96.56 799 ASP A N 1
ATOM 6218 C CA . ASP A 1 799 ? 7.042 -33.225 9.097 1.00 96.56 799 ASP A CA 1
ATOM 6219 C C . ASP A 1 799 ? 8.110 -32.198 9.549 1.00 96.56 799 ASP A C 1
ATOM 6221 O O . ASP A 1 799 ? 7.826 -31.007 9.728 1.00 96.56 799 ASP A O 1
ATOM 6225 N N . GLY A 1 800 ? 9.356 -32.637 9.752 1.00 95.62 800 GLY A N 1
ATOM 6226 C CA . GLY A 1 800 ? 10.471 -31.740 10.079 1.00 95.62 800 GLY A CA 1
ATOM 6227 C C . GLY A 1 800 ? 10.828 -30.730 8.976 1.00 95.62 800 GLY A C 1
ATOM 6228 O O . GLY A 1 800 ? 11.267 -29.621 9.295 1.00 95.62 800 GLY A O 1
ATOM 6229 N N . ALA A 1 801 ? 10.624 -31.068 7.699 1.00 96.38 801 ALA A N 1
ATOM 6230 C CA . ALA A 1 801 ? 10.838 -30.149 6.586 1.00 96.38 801 ALA A CA 1
ATOM 6231 C C . ALA A 1 801 ? 9.740 -29.078 6.553 1.00 96.38 801 ALA A C 1
ATOM 6233 O O . ALA A 1 801 ? 10.067 -27.894 6.489 1.00 96.38 801 ALA A O 1
ATOM 6234 N N . TYR A 1 802 ? 8.470 -29.460 6.730 1.00 97.06 802 TYR A N 1
ATOM 6235 C CA . TYR A 1 802 ? 7.351 -28.518 6.858 1.00 97.06 802 TYR A CA 1
ATOM 6236 C C . TYR A 1 802 ? 7.542 -27.549 8.036 1.00 97.06 802 TYR A C 1
ATOM 6238 O O . TYR A 1 802 ? 7.370 -26.339 7.883 1.00 97.06 802 TYR A O 1
ATOM 6246 N N . VAL A 1 803 ? 7.943 -28.057 9.209 1.00 96.81 803 VAL A N 1
ATOM 6247 C CA . VAL A 1 803 ? 8.253 -27.239 10.400 1.00 96.81 803 VAL A CA 1
ATOM 6248 C C . VAL A 1 803 ? 9.353 -26.218 10.110 1.00 96.81 803 VAL A C 1
ATOM 6250 O O . VAL A 1 803 ? 9.242 -25.065 10.528 1.00 96.81 803 VAL A O 1
ATOM 6253 N N . THR A 1 804 ? 10.385 -26.619 9.364 1.00 95.12 804 THR A N 1
ATOM 6254 C CA . THR A 1 804 ? 11.509 -25.748 8.998 1.00 95.12 804 THR A CA 1
ATOM 6255 C C . THR A 1 804 ? 11.093 -24.699 7.963 1.00 95.12 804 THR A C 1
ATOM 6257 O O . THR A 1 804 ? 11.311 -23.510 8.188 1.00 95.12 804 THR A O 1
ATOM 6260 N N . ALA A 1 805 ? 10.449 -25.110 6.865 1.00 95.12 805 ALA A N 1
ATOM 6261 C CA . ALA A 1 805 ? 10.016 -24.226 5.781 1.00 95.12 805 ALA A CA 1
ATOM 6262 C C . ALA A 1 805 ? 9.049 -23.135 6.269 1.00 95.12 805 ALA A C 1
ATOM 6264 O O . ALA A 1 805 ? 9.185 -21.969 5.912 1.00 95.12 805 ALA A O 1
ATOM 6265 N N . ASN A 1 806 ? 8.123 -23.500 7.158 1.00 95.62 806 ASN A N 1
ATOM 6266 C CA . ASN A 1 806 ? 7.104 -22.598 7.696 1.00 95.62 806 ASN A CA 1
ATOM 6267 C C . ASN A 1 806 ? 7.534 -21.878 8.995 1.00 95.62 806 ASN A C 1
ATOM 6269 O O . ASN A 1 806 ? 6.750 -21.131 9.584 1.00 95.62 806 ASN A O 1
ATOM 6273 N N . SER A 1 807 ? 8.783 -22.070 9.444 1.00 95.94 807 SER A N 1
ATOM 6274 C CA . SER A 1 807 ? 9.345 -21.463 10.664 1.00 95.94 807 SER A CA 1
ATOM 6275 C C . SER A 1 807 ? 8.494 -21.699 11.924 1.00 95.94 807 SER A C 1
ATOM 6277 O O . SER A 1 807 ? 8.251 -20.770 12.699 1.00 95.94 807 SER A O 1
ATOM 6279 N N . LEU A 1 808 ? 8.000 -22.923 12.131 1.00 96.81 808 LEU A N 1
ATOM 6280 C CA . LEU A 1 808 ? 7.167 -23.254 13.292 1.00 96.81 808 LEU A CA 1
ATOM 6281 C C . LEU A 1 808 ? 8.001 -23.367 14.577 1.00 96.81 808 LEU A C 1
ATOM 6283 O O . LEU A 1 808 ? 9.168 -23.758 14.552 1.00 96.81 808 LEU A O 1
ATOM 6287 N N . ALA A 1 809 ? 7.404 -23.026 15.721 1.00 96.94 809 ALA A N 1
ATOM 6288 C CA . ALA A 1 809 ? 8.094 -23.112 17.009 1.00 96.94 809 ALA A CA 1
ATOM 6289 C C . ALA A 1 809 ? 8.393 -24.572 17.412 1.00 96.94 809 ALA A C 1
ATOM 6291 O O . ALA A 1 809 ? 7.653 -25.492 17.067 1.00 96.94 809 ALA A O 1
ATOM 6292 N N . ILE A 1 810 ? 9.449 -24.783 18.202 1.00 95.94 810 ILE A N 1
ATOM 6293 C CA . ILE A 1 810 ? 9.807 -26.090 18.777 1.00 95.94 810 ILE A CA 1
ATOM 6294 C C . ILE A 1 810 ? 10.026 -25.913 20.283 1.00 95.94 810 ILE A C 1
ATOM 6296 O O . ILE A 1 810 ? 10.723 -24.991 20.707 1.00 95.94 810 ILE A O 1
ATOM 6300 N N . ASN A 1 811 ? 9.427 -26.783 21.098 1.00 94.81 811 ASN A N 1
ATOM 6301 C CA . ASN A 1 811 ? 9.564 -26.789 22.553 1.00 94.81 811 ASN A CA 1
ATOM 6302 C C . ASN A 1 811 ? 9.869 -28.210 23.055 1.00 94.81 811 ASN A C 1
ATOM 6304 O O . ASN A 1 811 ? 8.980 -29.060 23.149 1.00 94.81 811 ASN A O 1
ATOM 6308 N N . GLY A 1 812 ? 11.140 -28.475 23.363 1.00 94.31 812 GLY A N 1
ATOM 6309 C CA . GLY A 1 812 ? 11.612 -29.823 23.675 1.00 94.31 812 GLY A CA 1
ATOM 6310 C C . GLY A 1 812 ? 11.482 -30.730 22.451 1.00 94.31 812 GLY A C 1
ATOM 6311 O O . GLY A 1 812 ? 12.108 -30.463 21.430 1.00 94.31 812 GLY A O 1
ATOM 6312 N N . THR A 1 813 ? 10.665 -31.781 22.552 1.00 94.19 813 THR A N 1
ATOM 6313 C CA . THR A 1 813 ? 10.311 -32.663 21.424 1.00 94.19 813 THR A CA 1
ATOM 6314 C C . THR A 1 813 ? 9.006 -32.275 20.728 1.00 94.19 813 THR A C 1
ATOM 6316 O O . THR A 1 813 ? 8.662 -32.898 19.730 1.00 94.19 813 THR A O 1
ATOM 6319 N N . ASN A 1 814 ? 8.262 -31.280 21.225 1.00 97.00 814 ASN A N 1
ATOM 6320 C CA . ASN A 1 814 ? 7.000 -30.850 20.621 1.00 97.00 814 ASN A CA 1
ATOM 6321 C C . ASN A 1 814 ? 7.261 -29.797 19.539 1.00 97.00 814 ASN A C 1
ATOM 6323 O O . ASN A 1 814 ? 7.742 -28.703 19.844 1.00 97.00 814 ASN A O 1
ATOM 6327 N N . ASN A 1 815 ? 6.869 -30.085 18.301 1.00 97.31 815 ASN A N 1
ATOM 6328 C CA . ASN A 1 815 ? 6.762 -29.081 17.248 1.00 97.31 815 ASN A CA 1
ATOM 6329 C C . ASN A 1 815 ? 5.407 -28.361 17.369 1.00 97.31 815 ASN A C 1
ATOM 6331 O O . ASN A 1 815 ? 4.405 -28.965 17.753 1.00 97.31 815 ASN A O 1
ATOM 6335 N N . ALA A 1 816 ? 5.353 -27.072 17.032 1.00 96.69 816 ALA A N 1
ATOM 6336 C CA . ALA A 1 816 ? 4.160 -26.233 17.146 1.00 96.69 816 ALA A CA 1
ATOM 6337 C C . ALA A 1 816 ? 3.168 -26.431 15.989 1.00 96.69 816 ALA A C 1
ATOM 6339 O O . ALA A 1 816 ? 2.787 -25.489 15.294 1.00 96.69 816 ALA A O 1
ATOM 6340 N N . ILE A 1 817 ? 2.763 -27.687 15.815 1.00 97.69 817 ILE A N 1
ATOM 6341 C CA . ILE A 1 817 ? 1.627 -28.139 15.023 1.00 97.69 817 ILE A CA 1
ATOM 6342 C C . ILE A 1 817 ? 0.992 -29.339 15.742 1.00 97.69 817 ILE A C 1
ATOM 6344 O O . ILE A 1 817 ? 1.683 -30.297 16.098 1.00 97.69 817 ILE A O 1
ATOM 6348 N N . ALA A 1 818 ? -0.310 -29.264 16.015 1.00 97.44 818 ALA A N 1
ATOM 6349 C CA . ALA A 1 818 ? -1.031 -30.247 16.823 1.00 97.44 818 ALA A CA 1
ATOM 6350 C C . ALA A 1 818 ? -2.418 -30.575 16.270 1.00 97.44 818 ALA A C 1
ATOM 6352 O O . ALA A 1 818 ? -3.080 -29.709 15.702 1.00 97.44 818 ALA A O 1
ATOM 6353 N N . THR A 1 819 ? -2.884 -31.798 16.518 1.00 96.50 819 THR A N 1
ATOM 6354 C CA . THR A 1 819 ? -4.302 -32.172 16.394 1.00 96.50 819 THR A CA 1
ATOM 6355 C C . THR A 1 819 ? -5.019 -32.009 17.737 1.00 96.50 819 THR A C 1
ATOM 6357 O O . THR A 1 819 ? -4.379 -31.925 18.791 1.00 96.50 819 THR A O 1
ATOM 6360 N N . TYR A 1 820 ? -6.352 -31.959 17.719 1.00 95.50 820 TYR A N 1
ATOM 6361 C CA . TYR A 1 820 ? -7.170 -31.952 18.935 1.00 95.50 820 TYR A CA 1
ATOM 6362 C C . TYR A 1 820 ? -7.594 -33.368 19.344 1.00 95.50 820 TYR A C 1
ATOM 6364 O O . TYR A 1 820 ? -7.989 -34.171 18.501 1.00 95.50 820 TYR A O 1
ATOM 6372 N N . THR A 1 821 ? -7.567 -33.654 20.644 1.00 92.62 821 THR A N 1
ATOM 6373 C CA . THR A 1 821 ? -7.990 -34.929 21.231 1.00 92.62 821 THR A CA 1
ATOM 6374 C C . THR A 1 821 ? -9.310 -34.743 21.977 1.00 92.62 821 THR A C 1
ATOM 6376 O O . THR A 1 821 ? -9.325 -34.436 23.170 1.00 92.62 821 THR A O 1
ATOM 6379 N N . THR A 1 822 ? -10.428 -34.982 21.288 1.00 90.69 822 THR A N 1
ATOM 6380 C CA . THR A 1 822 ? -11.804 -34.857 21.810 1.00 90.69 822 THR A CA 1
ATOM 6381 C C . THR A 1 822 ? -12.053 -35.622 23.110 1.00 90.69 822 THR A C 1
ATOM 6383 O O . THR A 1 822 ? -12.712 -35.118 24.008 1.00 90.69 822 THR A O 1
ATOM 6386 N N . GLY A 1 823 ? -11.487 -36.824 23.270 1.00 87.06 823 GLY A N 1
ATOM 6387 C CA . GLY A 1 823 ? -11.701 -37.640 24.475 1.00 87.06 823 GLY A CA 1
ATOM 6388 C C . GLY A 1 823 ? -11.215 -37.003 25.786 1.00 87.06 823 GLY A C 1
ATOM 6389 O O . GLY A 1 823 ? -11.680 -37.390 26.855 1.00 87.06 823 GLY A O 1
ATOM 6390 N N . THR A 1 824 ? -10.288 -36.045 25.709 1.00 88.00 824 THR A N 1
ATOM 6391 C CA . THR A 1 824 ? -9.648 -35.383 26.860 1.00 88.00 824 THR A CA 1
ATOM 6392 C C . THR A 1 824 ? -9.656 -33.857 26.768 1.00 88.00 824 THR A C 1
ATOM 6394 O O . THR A 1 824 ? -9.132 -33.205 27.666 1.00 88.00 824 THR A O 1
ATOM 6397 N N . ASN A 1 825 ? -10.219 -33.289 25.698 1.00 90.00 825 ASN A N 1
ATOM 6398 C CA . ASN A 1 825 ? -10.165 -31.869 25.348 1.00 90.00 825 ASN A CA 1
ATOM 6399 C C . ASN A 1 825 ? -8.739 -31.259 25.338 1.00 90.00 825 ASN A C 1
ATOM 6401 O O . ASN A 1 825 ? -8.527 -30.119 25.754 1.00 90.00 825 ASN A O 1
ATOM 6405 N N . THR A 1 826 ? -7.736 -32.010 24.869 1.00 91.19 826 THR A N 1
ATOM 6406 C CA . THR A 1 826 ? -6.316 -31.595 24.880 1.00 91.19 826 THR A CA 1
ATOM 6407 C C . THR A 1 826 ? -5.673 -31.561 23.495 1.00 91.19 826 THR A C 1
ATOM 6409 O O . THR A 1 826 ? -6.133 -32.202 22.556 1.00 91.19 826 THR A O 1
ATOM 6412 N N . TRP A 1 827 ? -4.556 -30.840 23.377 1.00 95.12 827 TRP A N 1
ATOM 6413 C CA . TRP A 1 827 ? -3.722 -30.799 22.173 1.00 95.12 827 TRP A CA 1
ATOM 6414 C C . TRP A 1 827 ? -2.737 -31.973 22.103 1.00 95.12 827 TRP A C 1
ATOM 6416 O O . TRP A 1 827 ? -2.063 -32.281 23.088 1.00 95.12 827 TRP A O 1
ATOM 6426 N N . SER A 1 828 ? -2.601 -32.574 20.920 1.00 95.81 828 SER A N 1
ATOM 6427 C CA . SER A 1 828 ? -1.622 -33.619 20.605 1.00 95.81 828 SER A CA 1
ATOM 6428 C C . SER A 1 828 ? -0.585 -33.089 19.608 1.00 95.81 828 SER A C 1
ATOM 6430 O O . SER A 1 828 ? -0.824 -33.059 18.401 1.00 95.81 828 SER A O 1
ATOM 6432 N N . TYR A 1 829 ? 0.566 -32.646 20.120 1.00 97.25 829 TYR A N 1
ATOM 6433 C CA . TYR A 1 829 ? 1.643 -32.041 19.326 1.00 97.25 829 TYR A CA 1
ATOM 6434 C C . TYR A 1 829 ? 2.452 -33.076 18.537 1.00 97.25 829 TYR A C 1
ATOM 6436 O O . TYR A 1 829 ? 2.843 -34.121 19.069 1.00 97.25 829 TYR A O 1
ATOM 6444 N N . MET A 1 830 ? 2.769 -32.748 17.282 1.00 97.25 830 MET A N 1
ATOM 6445 C CA . MET A 1 830 ? 3.674 -33.542 16.455 1.00 97.25 830 MET A CA 1
ATOM 6446 C C . MET A 1 830 ? 5.071 -33.577 17.092 1.00 97.25 830 MET A C 1
ATOM 6448 O O . MET A 1 830 ? 5.635 -32.539 17.440 1.00 97.25 830 MET A O 1
ATOM 6452 N N . GLN A 1 831 ? 5.618 -34.780 17.276 1.00 97.31 831 GLN A N 1
ATOM 6453 C CA . GLN A 1 831 ? 6.939 -34.958 17.877 1.00 97.31 831 GLN A CA 1
ATOM 6454 C C . GLN A 1 831 ? 8.048 -34.752 16.843 1.00 97.31 831 GLN A C 1
ATOM 6456 O O . GLN A 1 831 ? 7.919 -35.178 15.697 1.00 97.31 831 GLN A O 1
ATOM 6461 N N . THR A 1 832 ? 9.171 -34.165 17.252 1.00 94.44 832 THR A N 1
ATOM 6462 C CA . THR A 1 832 ? 10.366 -34.014 16.415 1.00 94.44 832 THR A CA 1
ATOM 6463 C C . THR A 1 832 ? 10.826 -35.368 15.855 1.00 94.44 832 THR A C 1
ATOM 6465 O O . THR A 1 832 ? 11.053 -36.315 16.605 1.00 94.44 832 THR A O 1
ATOM 6468 N N . GLY A 1 833 ? 10.969 -35.454 14.529 1.00 91.00 833 GLY A N 1
ATOM 6469 C CA . GLY A 1 833 ? 11.282 -36.698 13.812 1.00 91.00 833 GLY A CA 1
ATOM 6470 C C . GLY A 1 833 ? 10.060 -37.543 13.426 1.00 91.00 833 GLY A C 1
ATOM 6471 O O . GLY A 1 833 ? 10.218 -38.536 12.720 1.00 91.00 833 GLY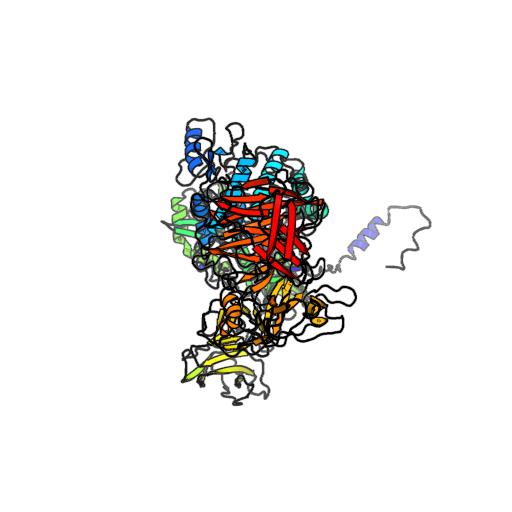 A O 1
ATOM 6472 N N . GLY A 1 834 ? 8.856 -37.155 13.851 1.00 93.81 834 GLY A N 1
ATOM 6473 C CA . GLY A 1 834 ? 7.596 -37.646 13.300 1.00 93.81 834 GLY A CA 1
ATOM 6474 C C . GLY A 1 834 ? 7.111 -36.812 12.109 1.00 93.81 834 GLY A C 1
ATOM 6475 O O . GLY A 1 834 ? 7.679 -35.771 11.776 1.00 93.81 834 GLY A O 1
ATOM 6476 N N . GLY A 1 835 ? 6.023 -37.272 11.496 1.00 94.69 835 GLY A N 1
ATOM 6477 C CA . GLY A 1 835 ? 5.284 -36.544 10.470 1.00 94.69 835 GLY A CA 1
ATOM 6478 C C . GLY A 1 835 ? 4.028 -37.302 10.038 1.00 94.69 835 GLY A C 1
ATOM 6479 O O . GLY A 1 835 ? 3.901 -38.496 10.323 1.00 94.69 835 GLY A O 1
ATOM 6480 N N . ALA A 1 836 ? 3.091 -36.610 9.392 1.00 96.75 836 ALA A N 1
ATOM 6481 C CA . ALA A 1 836 ? 1.872 -37.192 8.826 1.00 96.75 836 ALA A CA 1
ATOM 6482 C C . ALA A 1 836 ? 1.295 -36.307 7.703 1.00 96.75 836 ALA A C 1
ATOM 6484 O O . ALA A 1 836 ? 1.728 -35.175 7.501 1.00 96.75 836 ALA A O 1
ATOM 6485 N N . THR A 1 837 ? 0.310 -36.822 6.970 1.00 97.06 837 THR A N 1
ATOM 6486 C CA . THR A 1 837 ? -0.429 -36.074 5.939 1.00 97.06 837 THR A CA 1
ATOM 6487 C C . THR A 1 837 ? -1.524 -35.221 6.579 1.00 97.06 837 THR A C 1
ATOM 6489 O O . THR A 1 837 ? -2.213 -35.678 7.497 1.00 97.06 837 THR A O 1
ATOM 6492 N N . PHE A 1 838 ? -1.726 -33.997 6.088 1.00 97.56 838 PHE A N 1
ATOM 6493 C CA . PHE A 1 838 ? -2.904 -33.212 6.452 1.00 97.56 838 PHE A CA 1
ATOM 6494 C C . PHE A 1 838 ? -4.170 -33.920 5.957 1.00 97.56 838 PHE A C 1
ATOM 6496 O O . PHE A 1 838 ? -4.296 -34.242 4.777 1.00 97.56 838 PHE A O 1
ATOM 6503 N N . THR A 1 839 ? -5.114 -34.177 6.861 1.00 96.75 839 THR A N 1
ATOM 6504 C CA . THR A 1 839 ? -6.385 -34.828 6.515 1.00 96.75 839 THR A CA 1
ATOM 6505 C C . THR A 1 839 ? -7.400 -33.763 6.089 1.00 96.75 839 THR A C 1
ATOM 6507 O O . THR A 1 839 ? -7.648 -32.843 6.872 1.00 96.75 839 THR A O 1
ATOM 6510 N N . PRO A 1 840 ? -7.998 -33.846 4.882 1.00 95.31 840 PRO A N 1
ATOM 6511 C CA . PRO A 1 840 ? -9.019 -32.895 4.448 1.00 95.31 840 PRO A CA 1
ATOM 6512 C C . PRO A 1 840 ? -10.171 -32.794 5.455 1.00 95.31 840 PRO A C 1
ATOM 6514 O O . PRO A 1 840 ? -10.710 -33.802 5.910 1.00 95.31 840 PRO A O 1
ATOM 6517 N N . GLY A 1 841 ? -10.530 -31.564 5.821 1.00 96.19 841 GLY A N 1
ATOM 6518 C CA . GLY A 1 841 ? -11.587 -31.265 6.791 1.00 96.19 841 GLY A CA 1
ATOM 6519 C C . GLY A 1 841 ? -11.144 -31.310 8.258 1.00 96.19 841 GLY A C 1
ATOM 6520 O O . GLY A 1 841 ? -11.908 -30.899 9.124 1.00 96.19 841 GLY A O 1
ATOM 6521 N N . THR A 1 842 ? -9.927 -31.765 8.572 1.00 97.50 842 THR A N 1
ATOM 6522 C CA . THR A 1 842 ? -9.366 -31.714 9.933 1.00 97.50 842 THR A CA 1
ATOM 6523 C C . THR A 1 842 ? -8.673 -30.376 10.185 1.00 97.50 842 THR A C 1
ATOM 6525 O O . THR A 1 842 ? -7.864 -29.930 9.373 1.00 97.50 842 THR A O 1
ATOM 6528 N N . GLY A 1 843 ? -8.948 -29.752 11.332 1.00 97.81 843 GLY A N 1
ATOM 6529 C CA . GLY A 1 843 ? -8.208 -28.574 11.782 1.00 97.81 843 GLY A CA 1
ATOM 6530 C C . GLY A 1 843 ? -7.014 -28.928 12.679 1.00 97.81 843 GLY A C 1
ATOM 6531 O O . GLY A 1 843 ? -6.966 -29.972 13.333 1.00 97.81 843 GLY A O 1
ATOM 6532 N N . TYR A 1 844 ? -6.051 -28.014 12.730 1.00 98.06 844 TYR A N 1
ATOM 6533 C CA . TYR A 1 844 ? -4.761 -28.139 13.398 1.00 98.06 844 TYR A CA 1
ATOM 6534 C C . TYR A 1 844 ? -4.439 -26.850 14.160 1.00 98.06 844 TYR A C 1
ATOM 6536 O O . TYR A 1 844 ? -4.817 -25.760 13.742 1.00 98.06 844 TYR A O 1
ATOM 6544 N N . TYR A 1 845 ? -3.705 -26.952 15.263 1.00 96.88 845 TYR A N 1
ATOM 6545 C CA . TYR A 1 845 ? -3.274 -25.804 16.067 1.00 96.88 845 TYR A CA 1
ATOM 6546 C C . TYR A 1 845 ? -1.792 -25.530 15.820 1.00 96.88 845 TYR A C 1
ATOM 6548 O O . TYR A 1 845 ? -0.956 -26.389 16.109 1.00 96.88 845 TYR A O 1
ATOM 6556 N N . ALA A 1 846 ? -1.470 -24.366 15.251 1.00 97.06 846 ALA A N 1
ATOM 6557 C CA . ALA A 1 846 ? -0.132 -24.040 14.758 1.00 97.06 846 ALA A CA 1
ATOM 6558 C C . ALA A 1 846 ? 0.373 -22.670 15.239 1.00 97.06 846 ALA A C 1
ATOM 6560 O O . ALA A 1 846 ? -0.417 -21.763 15.510 1.00 97.06 846 ALA A O 1
ATOM 6561 N N . ARG A 1 847 ? 1.701 -22.520 15.346 1.00 95.75 847 ARG A N 1
ATOM 6562 C CA . ARG A 1 847 ? 2.364 -21.276 15.776 1.00 95.75 847 ARG A CA 1
ATOM 6563 C C . ARG A 1 847 ? 3.774 -21.131 15.189 1.00 95.75 847 ARG A C 1
ATOM 6565 O O . ARG A 1 847 ? 4.569 -22.073 15.229 1.00 95.75 847 ARG A O 1
ATOM 6572 N N . ARG A 1 848 ? 4.112 -19.923 14.719 1.00 95.44 848 ARG A N 1
ATOM 6573 C CA . ARG A 1 848 ? 5.471 -19.554 14.270 1.00 95.44 848 ARG A CA 1
ATOM 6574 C C . ARG A 1 848 ? 6.440 -19.394 15.448 1.00 95.44 848 ARG A C 1
ATOM 6576 O O . ARG A 1 848 ? 6.029 -19.134 16.578 1.00 95.44 848 ARG A O 1
ATOM 6583 N N . ALA A 1 849 ? 7.732 -19.576 15.189 1.00 93.62 849 ALA A N 1
ATOM 6584 C CA . ALA A 1 849 ? 8.792 -19.464 16.185 1.00 93.62 849 ALA A CA 1
ATOM 6585 C C . ALA A 1 849 ? 8.831 -18.081 16.859 1.00 93.62 849 ALA A C 1
ATOM 6587 O O . ALA A 1 849 ? 8.525 -17.061 16.243 1.00 93.62 849 ALA A O 1
ATOM 6588 N N . THR A 1 850 ? 9.244 -18.047 18.130 1.00 87.69 850 THR A N 1
ATOM 6589 C CA . THR A 1 850 ? 9.447 -16.785 18.852 1.00 87.69 850 THR A CA 1
ATOM 6590 C C . THR A 1 850 ? 10.497 -15.924 18.139 1.00 87.69 850 THR A C 1
ATOM 6592 O O . THR A 1 850 ? 11.549 -16.441 17.765 1.00 87.69 850 THR A O 1
ATOM 6595 N N . ALA A 1 851 ? 10.233 -14.624 18.003 1.00 86.50 851 ALA A N 1
ATOM 6596 C CA . ALA A 1 851 ? 10.997 -13.646 17.218 1.00 86.50 851 ALA A CA 1
ATOM 6597 C C . ALA A 1 851 ? 10.978 -13.838 15.681 1.00 86.50 851 ALA A C 1
ATOM 6599 O O . ALA A 1 851 ? 11.733 -13.161 14.981 1.00 86.50 851 ALA A O 1
ATOM 6600 N N . ALA A 1 852 ? 10.116 -14.706 15.132 1.00 80.94 852 ALA A N 1
ATOM 6601 C CA . ALA A 1 852 ? 9.894 -14.812 13.685 1.00 80.94 852 ALA A CA 1
ATOM 6602 C C . ALA A 1 852 ? 8.918 -13.753 13.126 1.00 80.94 852 ALA A C 1
ATOM 6604 O O . ALA A 1 852 ? 8.818 -13.610 11.905 1.00 80.94 852 ALA A O 1
ATOM 6605 N N . GLY A 1 853 ? 8.193 -13.035 13.991 1.00 84.06 853 GLY A N 1
ATOM 6606 C CA . GLY A 1 853 ? 7.219 -12.001 13.641 1.00 84.06 853 GLY A CA 1
ATOM 6607 C C . GLY A 1 853 ? 5.988 -12.509 12.880 1.00 84.06 853 GLY A C 1
ATOM 6608 O O . GLY A 1 853 ? 5.632 -13.690 12.926 1.00 84.06 853 GLY A O 1
ATOM 6609 N N . SER A 1 854 ? 5.352 -11.594 12.145 1.00 88.06 854 SER A N 1
ATOM 6610 C CA . SER A 1 854 ? 4.379 -11.932 11.099 1.00 88.06 854 SER A CA 1
ATOM 6611 C C . SER A 1 854 ? 5.051 -12.743 9.986 1.00 88.06 854 SER A C 1
ATOM 6613 O O . SER A 1 854 ? 6.218 -12.505 9.664 1.00 88.06 854 SER A O 1
ATOM 6615 N N . GLY A 1 855 ? 4.340 -13.694 9.382 1.00 89.25 855 GLY A N 1
ATOM 6616 C CA . GLY A 1 855 ? 4.839 -14.386 8.197 1.00 89.25 855 GLY A CA 1
ATOM 6617 C C . GLY A 1 855 ? 3.940 -15.502 7.684 1.00 89.25 855 GLY A C 1
ATOM 6618 O O . GLY A 1 855 ? 2.978 -15.915 8.330 1.00 89.25 855 GLY A O 1
ATOM 6619 N N . THR A 1 856 ? 4.276 -15.987 6.497 1.00 92.62 856 THR A N 1
ATOM 6620 C CA . THR A 1 856 ? 3.492 -16.978 5.756 1.00 92.62 856 THR A CA 1
ATOM 6621 C C . THR A 1 856 ? 3.771 -18.403 6.231 1.00 92.62 856 THR A C 1
ATOM 6623 O O . THR A 1 856 ? 4.919 -18.752 6.513 1.00 92.62 856 THR A O 1
ATOM 6626 N N . ILE A 1 857 ? 2.727 -19.232 6.260 1.00 96.44 857 ILE A N 1
ATOM 6627 C CA . ILE A 1 857 ? 2.839 -20.690 6.137 1.00 96.44 857 ILE A CA 1
ATOM 6628 C C . ILE A 1 857 ? 2.149 -21.132 4.837 1.00 96.44 857 ILE A C 1
ATOM 6630 O O . ILE A 1 857 ? 1.237 -20.457 4.359 1.00 96.44 857 ILE A O 1
ATOM 6634 N N . SER A 1 858 ? 2.588 -22.241 4.251 1.00 96.88 858 SER A N 1
ATOM 6635 C CA . SER A 1 858 ? 2.177 -22.689 2.916 1.00 96.88 858 SER A CA 1
ATOM 6636 C C . SER A 1 858 ? 1.731 -24.150 2.911 1.00 96.88 858 SER A C 1
ATOM 6638 O O . SER A 1 858 ? 2.288 -24.969 3.639 1.00 96.88 858 SER A O 1
ATOM 6640 N N . PHE A 1 859 ? 0.738 -24.465 2.076 1.00 97.94 859 PHE A N 1
ATOM 6641 C CA . PHE A 1 859 ? 0.221 -25.817 1.851 1.00 97.94 859 PHE A CA 1
ATOM 6642 C C . PHE A 1 859 ? 0.247 -26.125 0.353 1.00 97.94 859 PHE A C 1
ATOM 6644 O O . PHE A 1 859 ? -0.359 -25.385 -0.419 1.00 97.94 859 PHE A O 1
ATOM 6651 N N . THR A 1 860 ? 0.915 -27.196 -0.069 1.00 96.50 860 THR A N 1
ATOM 6652 C CA . THR A 1 860 ? 1.095 -27.581 -1.474 1.00 96.50 860 THR A CA 1
ATOM 6653 C C . THR A 1 860 ? 0.473 -28.943 -1.766 1.00 96.50 860 THR A C 1
ATOM 6655 O O . THR A 1 860 ? 0.793 -29.949 -1.138 1.00 96.50 860 THR A O 1
ATOM 6658 N N . GLY A 1 861 ? -0.418 -28.994 -2.752 1.00 94.88 861 GLY A N 1
ATOM 6659 C CA . GLY A 1 861 ? -1.113 -30.225 -3.117 1.00 94.88 861 GLY A CA 1
ATOM 6660 C C . GLY A 1 861 ? -2.147 -30.009 -4.214 1.00 94.88 861 GLY A C 1
ATOM 6661 O O . GLY A 1 861 ? -2.097 -29.018 -4.938 1.00 94.88 861 GLY A O 1
ATOM 6662 N N . THR A 1 862 ? -3.101 -30.927 -4.334 1.00 92.38 862 THR A N 1
ATOM 6663 C CA . THR A 1 862 ? -4.201 -30.832 -5.310 1.00 92.38 862 THR A CA 1
ATOM 6664 C C . THR A 1 862 ? -5.454 -30.244 -4.654 1.00 92.38 862 THR A C 1
ATOM 6666 O O . THR A 1 862 ? -5.744 -30.545 -3.496 1.00 92.38 862 THR A O 1
ATOM 6669 N N . ILE A 1 863 ? -6.211 -29.405 -5.368 1.00 95.50 863 ILE A N 1
ATOM 6670 C CA . ILE A 1 863 ? -7.421 -28.766 -4.825 1.00 95.50 863 ILE A CA 1
ATOM 6671 C C . ILE A 1 863 ? -8.530 -29.807 -4.618 1.00 95.50 863 ILE A C 1
ATOM 6673 O O . ILE A 1 863 ? -8.827 -30.606 -5.509 1.00 95.50 863 ILE A O 1
ATOM 6677 N N . ASN A 1 864 ? -9.180 -29.762 -3.452 1.00 94.50 864 ASN A N 1
ATOM 6678 C CA . ASN A 1 864 ? -10.381 -30.551 -3.185 1.00 94.50 864 ASN A CA 1
ATOM 6679 C C . ASN A 1 864 ? -11.557 -29.997 -4.008 1.00 94.50 864 ASN A C 1
ATOM 6681 O O . ASN A 1 864 ? -11.909 -28.828 -3.879 1.00 94.50 864 ASN A O 1
ATOM 6685 N N . THR A 1 865 ? -12.147 -30.837 -4.857 1.00 94.19 865 THR A N 1
ATOM 6686 C CA . THR A 1 865 ? -13.166 -30.467 -5.867 1.00 94.19 865 THR A CA 1
ATOM 6687 C C . THR A 1 865 ? -14.467 -31.263 -5.719 1.00 94.19 865 THR A C 1
ATOM 6689 O O . THR A 1 865 ? -15.276 -31.345 -6.633 1.00 94.19 865 THR A O 1
ATOM 6692 N N . SER A 1 866 ? -14.666 -31.882 -4.557 1.00 94.69 866 SER A N 1
ATOM 6693 C CA . SER A 1 866 ? -15.846 -32.674 -4.217 1.00 94.69 866 SER A CA 1
ATOM 6694 C C . SER A 1 866 ? -16.165 -32.531 -2.732 1.00 94.69 866 SER A C 1
ATOM 6696 O O . SER A 1 866 ? -15.334 -32.042 -1.963 1.00 94.69 866 SER A O 1
ATOM 6698 N N . ASP A 1 867 ? -17.324 -33.039 -2.315 1.00 96.69 867 ASP A N 1
ATOM 6699 C CA . ASP A 1 867 ? -17.681 -33.193 -0.903 1.00 96.69 867 ASP A CA 1
ATOM 6700 C C . ASP A 1 867 ? -16.559 -33.878 -0.101 1.00 96.69 867 ASP A C 1
ATOM 6702 O O . ASP A 1 867 ? -16.025 -34.920 -0.497 1.00 96.69 867 ASP A O 1
ATOM 6706 N N . VAL A 1 868 ? -16.226 -33.302 1.056 1.00 97.38 868 VAL A N 1
ATOM 6707 C CA . VAL A 1 868 ? -15.231 -33.825 1.999 1.00 97.38 868 VAL A CA 1
ATOM 6708 C C . VAL A 1 868 ? -15.941 -34.313 3.259 1.00 97.38 868 VAL A C 1
ATOM 6710 O O . VAL A 1 868 ? -16.624 -33.552 3.941 1.00 97.38 868 VAL A O 1
ATOM 6713 N N . ALA A 1 869 ? -15.764 -35.591 3.595 1.00 96.56 869 ALA A N 1
ATOM 6714 C CA . ALA A 1 869 ? -16.333 -36.191 4.799 1.00 96.56 869 ALA A CA 1
ATOM 6715 C C . ALA A 1 869 ? -15.376 -36.020 5.991 1.00 96.56 869 ALA A C 1
ATOM 6717 O O . ALA A 1 869 ? -14.454 -36.818 6.172 1.00 96.56 869 ALA A O 1
ATOM 6718 N N . ALA A 1 870 ? -15.605 -35.001 6.818 1.00 96.06 870 ALA A N 1
ATOM 6719 C CA . ALA A 1 870 ? -14.790 -34.739 7.997 1.00 96.06 870 ALA A CA 1
ATOM 6720 C C . ALA A 1 870 ? -15.143 -35.716 9.132 1.00 96.06 870 ALA A C 1
ATOM 6722 O O . ALA A 1 870 ? -16.272 -35.745 9.629 1.00 96.06 870 ALA A O 1
ATOM 6723 N N . SER A 1 871 ? -14.176 -36.536 9.538 1.00 93.12 871 SER A N 1
ATOM 6724 C CA . SER A 1 871 ? -14.354 -37.511 10.618 1.00 93.12 871 SER A CA 1
ATOM 6725 C C . SER A 1 871 ? -14.489 -36.820 11.975 1.00 93.12 871 SER A C 1
ATOM 6727 O O . SER A 1 871 ? -13.638 -36.013 12.348 1.00 93.12 871 SER A O 1
ATOM 6729 N N . VAL A 1 872 ? -15.520 -37.192 12.734 1.00 93.75 872 VAL A N 1
ATOM 6730 C CA . VAL A 1 872 ? -15.743 -36.748 14.117 1.00 93.75 872 VAL A CA 1
ATOM 6731 C C . VAL A 1 872 ? -15.848 -37.940 15.056 1.00 93.75 872 VAL A C 1
ATOM 6733 O O . VAL A 1 872 ? -16.265 -39.030 14.663 1.00 93.75 872 VAL A O 1
ATOM 6736 N N . VAL A 1 873 ? -15.474 -37.734 16.316 1.00 89.25 873 VAL A N 1
ATOM 6737 C CA . VAL A 1 873 ? -15.586 -38.739 17.376 1.00 89.25 873 VAL A CA 1
ATOM 6738 C C . VAL A 1 873 ? -16.405 -38.206 18.546 1.00 89.25 873 VAL A C 1
ATOM 6740 O O . VAL A 1 873 ? -16.396 -37.013 18.847 1.00 89.25 873 VAL A O 1
ATOM 6743 N N . LEU A 1 874 ? -17.089 -39.115 19.239 1.00 83.44 874 LEU A N 1
ATOM 6744 C CA . LEU A 1 874 ? -17.740 -38.824 20.513 1.00 83.44 874 LEU A CA 1
ATOM 6745 C C . LEU A 1 874 ? -16.732 -39.027 21.654 1.00 83.44 874 LEU A C 1
ATOM 6747 O O . LEU A 1 874 ? -16.060 -40.058 21.718 1.00 83.44 874 LEU A O 1
ATOM 6751 N N . GLY A 1 875 ? -16.623 -38.049 22.551 1.00 64.31 875 GLY A N 1
ATOM 6752 C CA . GLY A 1 875 ? -15.688 -38.063 23.677 1.00 64.31 875 GLY A CA 1
ATOM 6753 C C . GLY A 1 875 ? -15.658 -36.729 24.426 1.00 64.31 875 GLY A C 1
ATOM 6754 O O . GLY A 1 875 ? -16.167 -35.726 23.927 1.00 64.31 875 GLY A O 1
ATOM 6755 N N . GLY A 1 876 ? -15.077 -36.728 25.629 1.00 62.94 876 GLY A N 1
ATOM 6756 C CA . GLY A 1 876 ? -15.143 -35.581 26.540 1.00 62.94 876 GLY A CA 1
ATOM 6757 C C . GLY A 1 876 ? -16.546 -35.388 27.133 1.00 62.94 876 GLY A C 1
ATOM 6758 O O . GLY A 1 876 ? -17.424 -36.232 26.955 1.00 62.94 876 GLY A O 1
ATOM 6759 N N . THR A 1 877 ? -16.753 -34.287 27.857 1.00 59.50 877 THR A N 1
ATOM 6760 C CA . THR A 1 877 ? -18.069 -33.937 28.426 1.00 59.50 877 THR A CA 1
ATOM 6761 C C . THR A 1 877 ? -19.073 -33.545 27.332 1.00 59.50 877 THR A C 1
ATOM 6763 O O . THR A 1 877 ? -20.244 -33.898 27.436 1.00 59.50 877 THR A O 1
ATOM 6766 N N . ASP A 1 878 ? -18.597 -32.886 26.262 1.00 74.38 878 ASP A N 1
ATOM 6767 C CA . ASP A 1 878 ? -1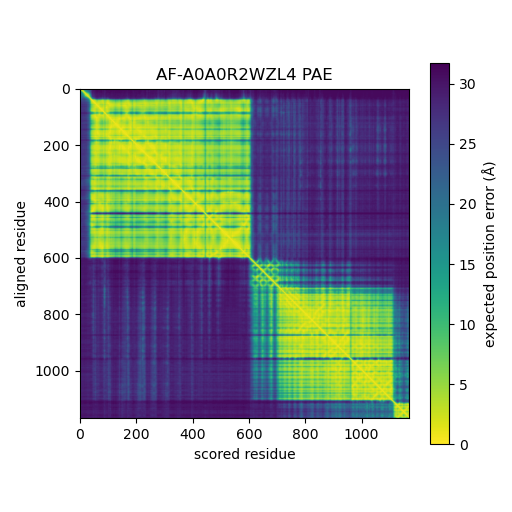9.448 -32.140 25.316 1.00 74.38 878 ASP A CA 1
ATOM 6768 C C . ASP A 1 878 ? -19.120 -32.384 23.819 1.00 74.38 878 ASP A C 1
ATOM 6770 O O . ASP A 1 878 ? -19.565 -31.631 22.955 1.00 74.38 878 ASP A O 1
ATOM 6774 N N . GLY A 1 879 ? -18.323 -33.402 23.465 1.00 88.25 879 GLY A N 1
ATOM 6775 C CA . GLY A 1 879 ? -18.179 -33.851 22.066 1.00 88.25 879 GLY A CA 1
ATOM 6776 C C . GLY A 1 879 ? -17.455 -32.904 21.093 1.00 88.25 879 GLY A C 1
ATOM 6777 O O . GLY A 1 879 ? -17.710 -32.964 19.886 1.00 88.25 879 GLY A O 1
ATOM 6778 N N . PHE A 1 880 ? -16.568 -32.023 21.571 1.00 94.62 880 PHE A N 1
ATOM 6779 C CA . PHE A 1 880 ? -15.878 -31.044 20.718 1.00 94.62 880 PHE A CA 1
ATOM 6780 C C . PHE A 1 880 ? -14.902 -31.684 19.719 1.00 94.62 880 PHE A C 1
ATOM 6782 O O . PHE A 1 880 ? -14.010 -32.443 20.092 1.00 94.62 880 PHE A O 1
ATOM 6789 N N . ASN A 1 881 ? -15.015 -31.323 18.444 1.00 96.06 881 ASN A N 1
ATOM 6790 C CA . ASN A 1 881 ? -14.150 -31.777 17.355 1.00 96.06 881 ASN A CA 1
ATOM 6791 C C . ASN A 1 881 ? -13.572 -30.566 16.605 1.00 96.06 881 ASN A C 1
ATOM 6793 O O . ASN A 1 881 ? -14.291 -29.596 16.357 1.00 96.06 881 ASN A O 1
ATOM 6797 N N . LEU A 1 882 ? -12.282 -30.620 16.251 1.00 97.44 882 LEU A N 1
ATOM 6798 C CA . LEU A 1 882 ? -11.601 -29.561 15.501 1.00 97.44 882 LEU A CA 1
ATOM 6799 C C . LEU A 1 882 ? -11.635 -29.861 13.997 1.00 97.44 882 LEU A C 1
ATOM 6801 O O . LEU A 1 882 ? -10.939 -30.748 13.500 1.00 97.44 882 LEU A O 1
ATOM 6805 N N . ILE A 1 883 ? -12.437 -29.081 13.287 1.00 97.75 883 ILE A N 1
ATOM 6806 C CA . ILE A 1 883 ? -12.688 -29.168 11.850 1.00 97.75 883 ILE A CA 1
ATOM 6807 C C . ILE A 1 883 ? -11.976 -27.993 11.165 1.00 97.75 883 ILE A C 1
ATOM 6809 O O . ILE A 1 883 ? -11.486 -27.065 11.816 1.00 97.75 883 ILE A O 1
ATOM 6813 N N . GLY A 1 884 ? -11.865 -28.023 9.845 1.00 97.12 884 GLY A N 1
ATOM 6814 C CA . GLY A 1 884 ? -11.324 -26.905 9.087 1.00 97.12 884 GLY A CA 1
ATOM 6815 C C . GLY A 1 884 ? -11.826 -26.862 7.658 1.00 97.12 884 GLY A C 1
ATOM 6816 O O . GLY A 1 884 ? -12.341 -27.851 7.141 1.00 97.12 884 GLY A O 1
ATOM 6817 N N . ASN A 1 885 ? -11.690 -25.699 7.024 1.00 97.44 885 ASN A N 1
ATOM 6818 C CA . ASN A 1 885 ? -12.040 -25.526 5.621 1.00 97.44 885 ASN A CA 1
ATOM 6819 C C . ASN A 1 885 ? -11.059 -26.332 4.733 1.00 97.44 885 ASN A C 1
ATOM 6821 O O . ASN A 1 885 ? -9.855 -26.049 4.774 1.00 97.44 885 ASN A O 1
ATOM 6825 N N . PRO A 1 886 ? -11.531 -27.331 3.958 1.00 97.00 886 PRO A N 1
ATOM 6826 C CA . PRO A 1 886 ? -10.696 -28.142 3.078 1.00 97.00 886 PRO A CA 1
ATOM 6827 C C . PRO A 1 886 ? -10.524 -27.531 1.683 1.00 97.00 886 PRO A C 1
ATOM 6829 O O . PRO A 1 886 ? -9.859 -28.138 0.849 1.00 97.00 886 PRO A O 1
ATOM 6832 N N . PHE A 1 887 ? -11.140 -26.383 1.395 1.00 97.38 887 PHE A N 1
ATOM 6833 C CA . PHE A 1 887 ? -11.146 -25.774 0.070 1.00 97.38 887 PHE A CA 1
ATOM 6834 C C . PHE A 1 887 ? -10.192 -24.578 -0.018 1.00 97.38 887 PHE A C 1
ATOM 6836 O O . PHE A 1 887 ? -9.954 -23.864 0.959 1.00 97.38 887 PHE A O 1
ATOM 6843 N N . THR A 1 888 ? -9.704 -24.308 -1.230 1.00 96.62 888 THR A N 1
ATOM 6844 C CA . THR A 1 888 ? -9.032 -23.049 -1.595 1.00 96.62 888 THR A CA 1
ATOM 6845 C C . THR A 1 888 ? -10.006 -21.874 -1.753 1.00 96.62 888 THR A C 1
ATOM 6847 O O . THR A 1 888 ? -9.566 -20.754 -2.005 1.00 96.62 888 THR A O 1
ATOM 6850 N N . ALA A 1 889 ? -11.311 -22.110 -1.590 1.00 95.62 889 ALA A N 1
ATOM 6851 C CA . ALA A 1 889 ? -12.370 -21.106 -1.546 1.00 95.62 889 ALA A CA 1
ATOM 6852 C C . ALA A 1 889 ? -12.886 -20.887 -0.113 1.00 95.62 889 ALA A C 1
ATOM 6854 O O . ALA A 1 889 ? -12.582 -21.662 0.797 1.00 95.62 889 ALA A O 1
ATOM 6855 N N . TYR A 1 890 ? -13.684 -19.842 0.110 1.00 95.00 890 TYR A N 1
ATOM 6856 C CA . TYR A 1 890 ? -14.344 -19.644 1.405 1.00 95.00 890 TYR A CA 1
ATOM 6857 C C . TYR A 1 890 ? -15.417 -20.717 1.638 1.00 95.00 890 TYR A C 1
ATOM 6859 O O . TYR A 1 890 ? -16.029 -21.187 0.684 1.00 95.00 890 TYR A O 1
ATOM 6867 N N . LEU A 1 891 ? -15.696 -21.070 2.893 1.00 94.94 891 LEU A N 1
ATOM 6868 C CA . LEU A 1 891 ? -16.749 -22.026 3.264 1.00 94.94 891 LEU A CA 1
ATOM 6869 C C . LEU A 1 891 ? -17.875 -21.312 4.026 1.00 94.94 891 LEU A C 1
ATOM 6871 O O . LEU A 1 891 ? -17.629 -20.673 5.049 1.00 94.94 891 LEU A O 1
ATOM 6875 N N . ASN A 1 892 ? -19.114 -21.418 3.547 1.00 94.31 892 ASN A N 1
ATOM 6876 C CA . ASN A 1 892 ? -20.286 -20.798 4.165 1.00 94.31 892 ASN A CA 1
ATOM 6877 C C . ASN A 1 892 ? -20.674 -21.516 5.472 1.00 94.31 892 ASN A C 1
ATOM 6879 O O . ASN A 1 892 ? -21.042 -22.693 5.447 1.00 94.31 892 ASN A O 1
ATOM 6883 N N . SER A 1 893 ? -20.614 -20.816 6.614 1.00 93.69 893 SER A N 1
ATOM 6884 C CA . SER A 1 893 ? -20.831 -21.451 7.923 1.00 93.69 893 SER A CA 1
ATOM 6885 C C . SER A 1 893 ? -22.267 -21.924 8.121 1.00 93.69 893 SER A C 1
ATOM 6887 O O . SER A 1 893 ? -22.468 -23.033 8.602 1.00 93.69 893 SER A O 1
ATOM 6889 N N . ALA A 1 894 ? -23.257 -21.125 7.714 1.00 93.31 894 ALA A N 1
ATOM 6890 C CA . ALA A 1 894 ? -24.674 -21.468 7.838 1.00 93.31 894 ALA A CA 1
ATOM 6891 C C . ALA A 1 894 ? -25.025 -22.740 7.044 1.00 93.31 894 ALA A C 1
ATOM 6893 O O . ALA A 1 894 ? -25.636 -23.658 7.582 1.00 93.31 894 ALA A O 1
ATOM 6894 N N . SER A 1 895 ? -24.555 -22.844 5.796 1.00 95.19 895 SER A N 1
ATOM 6895 C CA . SER A 1 895 ? -24.774 -24.024 4.944 1.00 95.19 895 SER A CA 1
ATOM 6896 C C . SER A 1 895 ? -24.123 -25.278 5.530 1.00 95.19 895 SER A C 1
ATOM 6898 O O . SER A 1 895 ? -24.738 -26.342 5.540 1.00 95.19 895 SER A O 1
ATOM 6900 N N . PHE A 1 896 ? -22.911 -25.150 6.082 1.00 97.06 896 PHE A N 1
ATOM 6901 C CA . PHE A 1 896 ? -22.251 -26.246 6.789 1.00 97.06 896 PHE A CA 1
ATOM 6902 C C . PHE A 1 896 ? -23.010 -26.665 8.062 1.00 97.06 896 PHE A C 1
ATOM 6904 O O . PHE A 1 896 ? -23.178 -27.862 8.287 1.00 97.06 896 PHE A O 1
ATOM 6911 N N . LEU A 1 897 ? -23.480 -25.718 8.882 1.00 97.50 897 LEU A N 1
ATOM 6912 C CA . LEU A 1 897 ? -24.196 -26.011 10.130 1.00 97.50 897 LEU A CA 1
ATOM 6913 C C . LEU A 1 897 ? -25.546 -26.682 9.852 1.00 97.50 897 LEU A C 1
ATOM 6915 O O . LEU A 1 897 ? -25.758 -27.811 10.291 1.00 97.50 897 LEU A O 1
ATOM 6919 N N . THR A 1 898 ? -26.407 -26.051 9.049 1.00 96.31 898 THR A N 1
ATOM 6920 C CA . THR A 1 898 ? -27.724 -26.595 8.676 1.00 96.31 898 THR A CA 1
ATOM 6921 C C . THR A 1 898 ? -27.612 -27.903 7.883 1.00 96.31 898 THR A C 1
ATOM 6923 O O . THR A 1 898 ? -28.423 -28.815 8.038 1.00 96.31 898 THR A O 1
ATOM 6926 N N . GLY A 1 899 ? -26.567 -28.052 7.063 1.00 96.12 899 GLY A N 1
ATOM 6927 C CA . GLY A 1 899 ? -26.264 -29.299 6.361 1.00 96.12 899 GLY A CA 1
ATOM 6928 C C . GLY A 1 899 ? -25.854 -30.460 7.275 1.00 96.12 899 GLY A C 1
ATOM 6929 O O . GLY A 1 899 ? -25.869 -31.612 6.843 1.00 96.12 899 GLY A O 1
ATOM 6930 N N . ASN A 1 900 ? -25.503 -30.178 8.534 1.00 97.44 900 ASN A N 1
ATOM 6931 C CA . ASN A 1 900 ? -25.041 -31.155 9.517 1.00 97.44 900 ASN A CA 1
ATOM 6932 C C . ASN A 1 900 ? -25.878 -31.192 10.809 1.00 97.44 900 ASN A C 1
ATOM 6934 O O . ASN A 1 900 ? -25.508 -31.931 11.720 1.00 97.44 900 ASN A O 1
ATOM 6938 N N . THR A 1 901 ? -27.012 -30.483 10.898 1.00 96.81 901 THR A N 1
ATOM 6939 C CA . THR A 1 901 ? -27.845 -30.356 12.115 1.00 96.81 901 THR A CA 1
ATOM 6940 C C . THR A 1 901 ? -28.102 -31.684 12.832 1.00 96.81 901 THR A C 1
ATOM 6942 O O . THR A 1 901 ? -28.002 -31.757 14.050 1.00 96.81 901 THR A O 1
ATOM 6945 N N . ALA A 1 902 ? -28.380 -32.762 12.090 1.00 95.25 902 ALA A N 1
ATOM 6946 C CA . ALA A 1 902 ? -28.667 -34.085 12.657 1.00 95.25 902 ALA A CA 1
ATOM 6947 C C . ALA A 1 902 ? -27.456 -34.787 13.318 1.00 95.25 902 ALA A C 1
ATOM 6949 O O . ALA A 1 902 ? -27.643 -35.776 14.024 1.00 95.25 902 ALA A O 1
ATOM 6950 N N . ASN A 1 903 ? -26.235 -34.300 13.078 1.00 95.44 903 ASN A N 1
ATOM 6951 C CA . ASN A 1 903 ? -24.975 -34.822 13.619 1.00 95.44 903 ASN A CA 1
ATOM 6952 C C . ASN A 1 903 ? -24.275 -33.842 14.574 1.00 95.44 903 ASN A C 1
ATOM 6954 O O . ASN A 1 903 ? -23.239 -34.187 15.145 1.00 95.44 903 ASN A O 1
ATOM 6958 N N . LEU A 1 904 ? -24.824 -32.640 14.762 1.00 95.94 904 LEU A N 1
ATOM 6959 C CA . LEU A 1 904 ? -24.338 -31.642 15.710 1.00 95.94 904 LEU A CA 1
ATOM 6960 C C . LEU A 1 904 ? -25.204 -31.632 16.979 1.00 95.94 904 LEU A C 1
ATOM 6962 O O . LEU A 1 904 ? -26.365 -32.038 16.950 1.00 95.94 904 LEU A O 1
ATOM 6966 N N . VAL A 1 905 ? -24.644 -31.193 18.109 1.00 94.56 905 VAL A N 1
ATOM 6967 C CA . VAL A 1 905 ? -25.425 -30.936 19.340 1.00 94.56 905 VAL A CA 1
ATOM 6968 C C . VAL A 1 905 ? -26.290 -29.683 19.181 1.00 94.56 905 VAL A C 1
ATOM 6970 O O . VAL A 1 905 ? -27.423 -29.647 19.656 1.00 94.56 905 VAL A O 1
ATOM 6973 N N . SER A 1 906 ? -25.771 -28.683 18.474 1.00 95.31 906 SER A N 1
ATOM 6974 C CA . SER A 1 906 ? -26.493 -27.500 18.011 1.00 95.31 906 SER A CA 1
ATOM 6975 C C . SER A 1 906 ? -25.835 -26.952 16.743 1.00 95.31 906 SER A C 1
ATOM 6977 O O . SER A 1 906 ? -24.685 -27.274 16.438 1.00 95.31 906 SER A O 1
ATOM 6979 N N . GLU A 1 907 ? -26.541 -26.101 16.005 1.00 97.44 907 GLU A N 1
ATOM 6980 C CA . GLU A 1 907 ? -26.020 -25.346 14.858 1.00 97.44 907 GLU A CA 1
ATOM 6981 C C . GLU A 1 907 ? -25.108 -24.193 15.322 1.00 97.44 907 GLU A C 1
ATOM 6983 O O . GLU A 1 907 ? -25.360 -23.014 15.074 1.00 97.44 907 GLU A O 1
ATOM 6988 N N . THR A 1 908 ? -24.032 -24.570 16.016 1.00 97.12 908 THR A N 1
ATOM 6989 C CA . THR A 1 908 ? -23.014 -23.688 16.587 1.00 97.12 908 THR A CA 1
ATOM 6990 C C . THR A 1 908 ? -21.623 -24.126 16.133 1.00 97.12 908 THR A C 1
ATOM 6992 O O . THR A 1 908 ? -21.296 -25.315 16.138 1.00 97.12 908 THR A O 1
ATOM 6995 N N . MET A 1 909 ? -20.768 -23.159 15.802 1.00 97.50 909 MET A N 1
ATOM 6996 C CA . MET A 1 909 ? -19.325 -23.363 15.673 1.00 97.50 909 MET A CA 1
ATOM 6997 C C . MET A 1 909 ? -18.538 -22.322 16.467 1.00 97.50 909 MET A C 1
ATOM 6999 O O . MET A 1 909 ? -19.023 -21.221 16.730 1.00 97.50 909 MET A O 1
ATOM 7003 N N . TRP A 1 910 ? -17.290 -22.652 16.797 1.00 97.69 910 TRP A N 1
ATOM 7004 C CA . TRP A 1 910 ? -16.393 -21.775 17.545 1.00 97.69 910 TRP A CA 1
ATOM 7005 C C . TRP A 1 910 ? -15.110 -21.508 16.767 1.00 97.69 910 TRP A C 1
ATOM 7007 O O . TRP A 1 910 ? -14.315 -22.412 16.500 1.00 97.69 910 TRP A O 1
ATOM 7017 N N . VAL A 1 911 ? -14.907 -20.244 16.417 1.00 96.88 911 VAL A N 1
ATOM 7018 C CA . VAL A 1 911 ? -13.769 -19.758 15.636 1.00 96.88 911 VAL A CA 1
ATOM 7019 C C . VAL A 1 911 ? -12.771 -19.109 16.586 1.00 96.88 911 VAL A C 1
ATOM 7021 O O . VAL A 1 911 ? -13.142 -18.267 17.401 1.00 96.88 911 VAL A O 1
ATOM 7024 N N . TRP A 1 912 ? -11.502 -19.495 16.506 1.00 95.12 912 TRP A N 1
ATOM 7025 C CA . TRP A 1 912 ? -10.459 -18.889 17.332 1.00 95.12 912 TRP A CA 1
ATOM 7026 C C . TRP A 1 912 ? -10.117 -17.478 16.842 1.00 95.12 912 TRP A C 1
ATOM 7028 O O . TRP A 1 912 ? -9.823 -17.290 15.663 1.00 95.12 912 TRP A O 1
ATOM 7038 N N . ASN A 1 913 ? -10.129 -16.509 17.759 1.00 91.75 913 ASN A N 1
ATOM 7039 C CA . ASN A 1 913 ? -9.643 -15.149 17.553 1.00 91.75 913 ASN A CA 1
ATOM 7040 C C . ASN A 1 913 ? -8.331 -14.984 18.335 1.00 91.75 913 ASN A C 1
ATOM 7042 O O . ASN A 1 913 ? -8.313 -14.888 19.567 1.00 91.75 913 ASN A O 1
ATOM 7046 N N . GLU A 1 914 ? -7.215 -14.950 17.612 1.00 88.75 914 GLU A N 1
ATOM 7047 C CA . GLU A 1 914 ? -5.869 -14.895 18.176 1.00 88.75 914 GLU A CA 1
ATOM 7048 C C . GLU A 1 914 ? -5.524 -13.544 18.811 1.00 88.75 914 GLU A C 1
ATOM 7050 O O . GLU A 1 914 ? -4.632 -13.485 19.656 1.00 88.75 914 GLU A O 1
ATOM 7055 N N . ALA A 1 915 ? -6.210 -12.464 18.420 1.00 85.62 915 ALA A N 1
ATOM 7056 C CA . ALA A 1 915 ? -5.982 -11.122 18.951 1.00 85.62 915 ALA A CA 1
ATOM 7057 C C . ALA A 1 915 ? -6.589 -10.943 20.354 1.00 85.62 915 ALA A C 1
ATOM 7059 O O . ALA A 1 915 ? -6.068 -10.180 21.165 1.00 85.62 915 ALA A O 1
ATOM 7060 N N . THR A 1 916 ? -7.672 -11.665 20.657 1.00 85.31 916 THR A N 1
ATOM 7061 C CA . THR A 1 916 ? -8.357 -11.646 21.968 1.00 85.31 916 THR A CA 1
ATOM 7062 C C . THR A 1 916 ? -8.110 -12.900 22.814 1.00 85.31 916 THR A C 1
ATOM 7064 O O . THR A 1 916 ? -8.571 -12.972 23.960 1.00 85.31 916 THR A O 1
ATOM 7067 N N . ALA A 1 917 ? -7.383 -13.878 22.256 1.00 88.00 917 ALA A N 1
ATOM 7068 C CA . ALA A 1 917 ? -7.157 -15.205 22.826 1.00 88.00 917 ALA A CA 1
ATOM 7069 C C . ALA A 1 917 ? -8.466 -15.827 23.347 1.00 88.00 917 ALA A C 1
ATOM 7071 O O . ALA A 1 917 ? -8.584 -16.189 24.523 1.00 88.00 917 ALA A O 1
ATOM 7072 N N . ASN A 1 918 ? -9.480 -15.862 22.479 1.00 91.25 918 ASN A N 1
ATOM 7073 C CA . ASN A 1 918 ? -10.813 -16.357 22.799 1.00 91.25 918 ASN A CA 1
ATOM 7074 C C . ASN A 1 918 ? -11.460 -17.056 21.601 1.00 91.25 918 ASN A C 1
ATOM 7076 O O . ASN A 1 918 ? -11.110 -16.807 20.448 1.00 91.25 918 ASN A O 1
ATOM 7080 N N . TYR A 1 919 ? -12.461 -17.881 21.886 1.00 94.38 919 TYR A N 1
ATOM 7081 C CA . TYR A 1 919 ? -13.345 -18.438 20.874 1.00 94.38 919 TYR A CA 1
ATOM 7082 C C . TYR A 1 919 ? -14.552 -17.527 20.649 1.00 94.38 919 TYR A C 1
ATOM 7084 O O . TYR A 1 919 ? -15.304 -17.224 21.579 1.00 94.38 919 TYR A O 1
ATOM 7092 N N . GLU A 1 920 ? -14.744 -17.113 19.400 1.00 95.56 920 GLU A N 1
ATOM 7093 C CA . GLU A 1 920 ? -15.970 -16.480 18.937 1.00 95.56 920 GLU A CA 1
ATOM 7094 C C . GLU A 1 920 ? -16.953 -17.539 18.456 1.00 95.56 920 GLU A C 1
ATOM 7096 O O . GLU A 1 920 ? -16.684 -18.302 17.528 1.00 95.56 920 GLU A O 1
ATOM 7101 N N . THR A 1 921 ? -18.122 -17.534 19.070 1.00 96.88 921 THR A N 1
ATOM 7102 C CA . THR A 1 921 ? -19.262 -18.351 18.675 1.00 96.88 921 THR A CA 1
ATOM 7103 C C . THR A 1 921 ? -19.867 -17.783 17.393 1.00 96.88 921 THR A C 1
ATOM 7105 O O . THR A 1 921 ? -19.979 -16.561 17.251 1.00 96.88 921 THR A O 1
ATOM 7108 N N . LYS A 1 922 ? -20.230 -18.659 16.454 1.00 96.19 922 LYS A N 1
ATOM 7109 C CA . LYS A 1 922 ? -20.999 -18.352 15.239 1.00 96.19 922 LYS A CA 1
ATOM 7110 C C . LYS A 1 922 ? -22.145 -19.347 15.130 1.00 96.19 922 LYS A C 1
ATOM 7112 O O . LYS A 1 922 ? -21.954 -20.536 15.391 1.00 96.19 922 LYS A O 1
ATOM 7117 N N . VAL A 1 923 ? -23.300 -18.858 14.707 1.00 95.62 923 VAL A N 1
ATOM 7118 C CA . VAL A 1 923 ? -24.524 -19.648 14.509 1.00 95.62 923 VAL A CA 1
ATOM 7119 C C . VAL A 1 923 ? -25.030 -19.487 13.073 1.00 95.62 923 VAL A C 1
ATOM 7121 O O . VAL A 1 923 ? -24.534 -18.635 12.334 1.00 95.62 923 VAL A O 1
ATOM 7124 N N . THR A 1 924 ? -26.025 -20.270 12.657 1.00 93.31 924 THR A N 1
ATOM 7125 C CA . THR A 1 924 ? -26.643 -20.175 11.316 1.00 93.31 924 THR A CA 1
ATOM 7126 C C . THR A 1 924 ? -27.170 -18.764 10.995 1.00 93.31 924 THR A C 1
ATOM 7128 O O . THR A 1 924 ? -27.115 -18.332 9.845 1.00 93.31 924 THR A O 1
ATOM 7131 N N . ALA A 1 925 ? -27.601 -17.999 12.004 1.00 88.75 925 ALA A N 1
ATOM 7132 C CA . ALA A 1 925 ? -28.015 -16.598 11.869 1.00 88.75 925 ALA A CA 1
ATOM 7133 C C . ALA A 1 925 ? -26.871 -15.578 11.630 1.00 88.75 925 ALA A C 1
ATOM 7135 O O . ALA A 1 925 ? -27.141 -14.389 11.427 1.00 88.75 925 ALA A O 1
ATOM 7136 N N . ASP A 1 926 ? -25.599 -15.990 11.661 1.00 87.56 926 ASP A N 1
ATOM 7137 C CA . ASP A 1 926 ? -24.460 -15.143 11.291 1.00 87.56 926 ASP A CA 1
ATOM 7138 C C . ASP A 1 926 ? -24.064 -15.347 9.820 1.00 87.56 926 ASP A C 1
ATOM 7140 O O . ASP A 1 926 ? -23.726 -16.451 9.394 1.00 87.56 926 ASP A O 1
ATOM 7144 N N . ALA A 1 927 ? -24.000 -14.251 9.053 1.00 80.12 927 ALA A N 1
ATOM 7145 C CA . ALA A 1 927 ? -23.524 -14.219 7.663 1.00 80.12 927 ALA A CA 1
ATOM 7146 C C . ALA A 1 927 ? -21.984 -14.351 7.556 1.00 80.12 927 ALA A C 1
ATOM 7148 O O . ALA A 1 927 ? -21.288 -13.518 6.963 1.00 80.12 927 ALA A O 1
ATOM 7149 N N . PHE A 1 928 ? -21.439 -15.387 8.188 1.00 88.44 928 PHE A N 1
ATOM 7150 C CA . PHE A 1 928 ? -20.015 -15.668 8.283 1.00 88.44 928 PHE A CA 1
ATOM 7151 C C . PHE A 1 928 ? -19.567 -16.673 7.210 1.00 88.44 928 PHE A C 1
ATOM 7153 O O . PHE A 1 928 ? -20.307 -17.566 6.791 1.00 88.44 928 PHE A O 1
ATOM 7160 N N . VAL A 1 929 ? -18.324 -16.522 6.758 1.00 91.62 929 VAL A N 1
ATOM 7161 C CA . VAL A 1 929 ? -17.641 -17.519 5.934 1.00 91.62 929 VAL A CA 1
ATOM 7162 C C . VAL A 1 929 ? -16.257 -17.767 6.514 1.00 91.62 929 VAL A C 1
ATOM 7164 O O . VAL A 1 929 ? -15.562 -16.835 6.918 1.00 91.62 929 VAL A O 1
ATOM 7167 N N . LEU A 1 930 ? -15.860 -19.031 6.547 1.00 93.69 930 LEU A N 1
ATOM 7168 C CA . LEU A 1 930 ? -14.523 -19.446 6.943 1.00 93.69 930 LEU A CA 1
ATOM 7169 C C . LEU A 1 930 ? -13.569 -19.189 5.777 1.00 93.69 930 LEU A C 1
ATOM 7171 O O . LEU A 1 930 ? -13.849 -19.589 4.644 1.00 93.69 930 LEU A O 1
ATOM 7175 N N . ALA A 1 931 ? -12.440 -18.539 6.044 1.00 93.25 931 ALA A N 1
ATOM 7176 C CA . ALA A 1 931 ? -11.385 -18.370 5.050 1.00 93.25 931 ALA A CA 1
ATOM 7177 C C . ALA A 1 931 ? -10.816 -19.732 4.607 1.00 93.25 931 ALA A C 1
ATOM 7179 O O . ALA A 1 931 ? -10.887 -20.711 5.366 1.00 93.25 931 ALA A O 1
ATOM 7180 N N . PRO A 1 932 ? -10.213 -19.835 3.408 1.00 94.56 932 PRO A N 1
ATOM 7181 C CA . PRO A 1 932 ? -9.323 -20.950 3.116 1.00 94.56 932 PRO A CA 1
ATOM 7182 C C . PRO A 1 932 ? -8.266 -21.060 4.219 1.00 94.56 932 PRO A C 1
ATOM 7184 O O . PRO A 1 932 ? -7.852 -20.058 4.806 1.00 94.56 932 PRO A O 1
ATOM 7187 N N . THR A 1 933 ? -7.832 -22.280 4.520 1.00 94.69 933 THR A N 1
ATOM 7188 C CA . THR A 1 933 ? -6.956 -22.617 5.658 1.00 94.69 933 THR A CA 1
ATOM 7189 C C . THR A 1 933 ? -7.533 -22.421 7.065 1.00 94.69 933 THR A C 1
ATOM 7191 O O . THR A 1 933 ? -6.843 -22.772 8.011 1.00 94.69 933 THR A O 1
ATOM 7194 N N . GLN A 1 934 ? -8.750 -21.907 7.273 1.00 95.81 934 GLN A N 1
ATOM 7195 C CA . GLN A 1 934 ? -9.243 -21.626 8.632 1.00 95.81 934 GLN A CA 1
ATOM 7196 C C . GLN A 1 934 ? -9.781 -22.878 9.350 1.00 95.81 934 GLN A C 1
ATOM 7198 O O . GLN A 1 934 ? -10.602 -23.618 8.801 1.00 95.81 934 GLN A O 1
ATOM 7203 N N . GLY A 1 935 ? -9.340 -23.097 10.594 1.00 97.12 935 GLY A N 1
ATOM 7204 C CA . GLY A 1 935 ? -9.860 -24.127 11.503 1.00 97.12 935 GLY A CA 1
ATOM 7205 C C . GLY A 1 935 ? -10.909 -23.594 12.491 1.00 97.12 93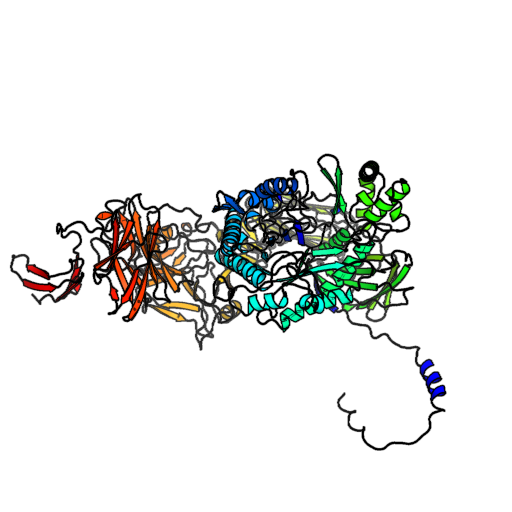5 GLY A C 1
ATOM 7206 O O . GLY A 1 935 ? -10.871 -22.427 12.883 1.00 97.12 935 GLY A O 1
ATOM 7207 N N . PHE A 1 936 ? -11.841 -24.453 12.907 1.00 97.94 936 PHE A N 1
ATOM 7208 C CA . PHE A 1 936 ? -12.958 -24.127 13.802 1.00 97.94 936 PHE A CA 1
ATOM 7209 C C . PHE A 1 936 ? -13.452 -25.364 14.568 1.00 97.94 936 PHE A C 1
ATOM 7211 O O . PHE A 1 936 ? -13.334 -26.495 14.100 1.00 97.94 936 PHE A O 1
ATOM 7218 N N . PHE A 1 937 ? -14.032 -25.163 15.748 1.00 97.88 937 PHE A N 1
ATOM 7219 C CA . PHE A 1 937 ? -14.636 -26.244 16.528 1.00 97.88 937 PHE A CA 1
ATOM 7220 C C . PHE A 1 937 ? -16.130 -26.403 16.257 1.00 97.88 937 PHE A C 1
ATOM 7222 O O . PHE A 1 937 ? -16.836 -25.427 16.008 1.00 97.88 937 PHE A O 1
ATOM 7229 N N . VAL A 1 938 ? -16.604 -27.638 16.410 1.00 97.00 938 VAL A N 1
ATOM 7230 C CA . VAL A 1 938 ? -18.019 -28.043 16.445 1.00 97.00 938 VAL A CA 1
ATOM 7231 C C . VAL A 1 938 ? -18.234 -29.059 17.568 1.00 97.00 938 VAL A C 1
ATOM 7233 O O . VAL A 1 938 ? -17.268 -29.655 18.043 1.00 97.00 938 VAL A O 1
ATOM 7236 N N . SER A 1 939 ? -19.480 -29.285 17.985 1.00 95.38 939 SER A N 1
ATOM 7237 C CA . SER A 1 939 ? -19.843 -30.333 18.949 1.00 95.38 939 SER A CA 1
ATOM 7238 C C . SER A 1 939 ? -20.701 -31.386 18.249 1.00 95.38 939 SER A C 1
ATOM 7240 O O . SER A 1 939 ? -21.750 -31.060 17.690 1.00 95.38 939 SER A O 1
ATOM 7242 N N . ALA A 1 940 ? -20.232 -32.635 18.232 1.00 94.50 940 ALA A N 1
ATOM 7243 C CA . ALA A 1 940 ? -20.879 -33.733 17.520 1.00 94.50 940 ALA A CA 1
ATOM 7244 C C . ALA A 1 940 ? -21.878 -34.478 18.423 1.00 94.50 940 ALA A C 1
ATOM 7246 O O . ALA A 1 940 ? -21.524 -34.924 19.514 1.00 94.50 940 ALA A O 1
ATOM 7247 N N . SER A 1 941 ? -23.113 -34.662 17.948 1.00 93.31 941 SER A N 1
ATOM 7248 C CA . SER A 1 941 ? -24.149 -35.469 18.613 1.00 93.31 941 SER A CA 1
ATOM 7249 C C . SER A 1 941 ? -24.151 -36.935 18.163 1.00 93.31 941 SER A C 1
ATOM 7251 O O . SER A 1 941 ? -24.728 -37.790 18.837 1.00 93.31 941 SER A O 1
ATOM 7253 N N . SER A 1 942 ? -23.468 -37.257 17.059 1.00 89.50 942 SER A N 1
ATOM 7254 C CA . SER A 1 942 ? -23.267 -38.628 16.583 1.00 89.50 942 SER A CA 1
ATOM 7255 C C . SER A 1 942 ? -21.817 -38.859 16.128 1.00 89.50 942 SER A C 1
ATOM 7257 O O . SER A 1 942 ? -21.102 -37.922 15.789 1.00 89.50 942 SER A O 1
ATOM 7259 N N . ALA A 1 943 ? -21.370 -40.119 16.099 1.00 86.81 943 ALA A N 1
ATOM 7260 C CA . ALA A 1 943 ? -20.058 -40.506 15.558 1.00 86.81 943 ALA A CA 1
ATOM 7261 C C . ALA A 1 943 ? -20.071 -40.653 14.017 1.00 86.81 943 ALA A C 1
ATOM 7263 O O . ALA A 1 943 ? -19.349 -41.480 13.460 1.00 86.81 943 ALA A O 1
ATOM 7264 N N . THR A 1 944 ? -20.948 -39.912 13.335 1.00 91.69 944 THR A N 1
ATOM 7265 C CA . THR A 1 944 ? -21.085 -39.913 11.873 1.00 91.69 944 THR A CA 1
ATOM 7266 C C . THR A 1 944 ? -20.302 -38.741 11.304 1.00 91.69 944 THR A C 1
ATOM 7268 O O . THR A 1 944 ? -20.438 -37.627 11.803 1.00 91.69 944 THR A O 1
ATOM 7271 N N . ASN A 1 945 ? -19.516 -38.972 10.249 1.00 94.56 945 ASN A N 1
ATOM 7272 C CA . ASN A 1 945 ? -18.755 -37.912 9.586 1.00 94.56 945 ASN A CA 1
ATOM 7273 C C . ASN A 1 945 ? -19.652 -36.728 9.198 1.00 94.56 945 ASN A C 1
ATOM 7275 O O . ASN A 1 945 ? -20.758 -36.913 8.684 1.00 94.56 945 ASN A O 1
ATOM 7279 N N . LEU A 1 946 ? -19.134 -35.519 9.399 1.00 97.19 946 LEU A N 1
ATOM 7280 C CA . LEU A 1 946 ? -19.780 -34.293 8.954 1.00 97.19 946 LEU A CA 1
ATOM 7281 C C . LEU A 1 946 ? -19.495 -34.087 7.465 1.00 97.19 946 LEU A C 1
ATOM 7283 O O . LEU A 1 946 ? -18.362 -34.262 7.013 1.00 97.19 946 LEU A O 1
ATOM 7287 N N . SER A 1 947 ? -20.516 -33.711 6.700 1.00 96.94 947 SER A N 1
ATOM 7288 C CA . SER A 1 947 ? -20.349 -33.374 5.288 1.00 96.94 947 SER A CA 1
ATOM 7289 C C . SER A 1 947 ? -19.878 -31.931 5.153 1.00 96.94 947 SER A C 1
ATOM 7291 O O . SER A 1 947 ? -20.557 -31.008 5.607 1.00 96.94 947 SER A O 1
ATOM 7293 N N . ILE A 1 948 ? -18.733 -31.723 4.510 1.00 97.56 948 ILE A N 1
ATOM 7294 C CA . ILE A 1 948 ? -18.307 -30.425 3.995 1.00 97.56 948 ILE A CA 1
ATOM 7295 C C . ILE A 1 948 ? -18.531 -30.473 2.483 1.00 97.56 948 ILE A C 1
ATOM 7297 O O . ILE A 1 948 ? -17.648 -30.879 1.728 1.00 97.56 948 ILE A O 1
ATOM 7301 N N . ALA A 1 949 ? -19.747 -30.138 2.055 1.00 96.50 949 ALA A N 1
ATOM 7302 C CA . ALA A 1 949 ? -20.147 -30.274 0.662 1.00 96.50 949 ALA A CA 1
ATOM 7303 C C . ALA A 1 949 ? -19.481 -29.223 -0.238 1.00 96.50 949 ALA A C 1
ATOM 7305 O O . ALA A 1 949 ? -19.263 -28.081 0.175 1.00 96.50 949 ALA A O 1
ATOM 7306 N N . GLU A 1 950 ? -19.227 -29.584 -1.495 1.00 94.62 950 GLU A N 1
ATOM 7307 C CA . GLU A 1 950 ? -18.695 -28.677 -2.523 1.00 94.62 950 GLU A CA 1
ATOM 7308 C C . GLU A 1 950 ? -19.588 -27.430 -2.687 1.00 94.62 950 GLU A C 1
ATOM 7310 O O . GLU A 1 950 ? -19.099 -26.308 -2.846 1.00 94.62 950 GLU A O 1
ATOM 7315 N N . SER A 1 951 ? -20.905 -27.625 -2.562 1.00 94.00 951 SER A N 1
ATOM 7316 C CA . SER A 1 951 ? -21.944 -26.593 -2.649 1.00 94.00 951 SER A CA 1
ATOM 7317 C C . SER A 1 951 ? -21.918 -25.563 -1.514 1.00 94.00 951 SER A C 1
ATOM 7319 O O . SER A 1 951 ? -22.589 -24.538 -1.620 1.00 94.00 951 SER A O 1
ATOM 7321 N N . TYR A 1 952 ? -21.146 -25.790 -0.444 1.00 94.75 952 TYR A N 1
ATOM 7322 C CA . TYR A 1 952 ? -20.978 -24.825 0.647 1.00 94.75 952 TYR A CA 1
ATOM 7323 C C . TYR A 1 952 ? -19.870 -23.793 0.358 1.00 94.75 952 TYR A C 1
ATOM 7325 O O . TYR A 1 952 ? -19.673 -22.875 1.158 1.00 94.75 952 TYR A O 1
ATOM 7333 N N . GLN A 1 953 ? -19.133 -23.924 -0.753 1.00 94.19 953 GLN A N 1
ATOM 7334 C CA . GLN A 1 953 ? -18.096 -22.969 -1.150 1.00 94.19 953 GLN A CA 1
ATOM 7335 C C . GLN A 1 953 ? -18.671 -21.602 -1.558 1.00 94.19 953 GLN A C 1
ATOM 7337 O O . GLN A 1 953 ? -19.683 -21.508 -2.251 1.00 94.19 953 GLN A O 1
ATOM 7342 N N . ALA A 1 954 ? -17.954 -20.534 -1.210 1.00 87.19 954 ALA A N 1
ATOM 7343 C CA . ALA A 1 954 ? -18.226 -19.157 -1.602 1.00 87.19 954 ALA A CA 1
ATOM 7344 C C . ALA A 1 954 ? -16.975 -18.511 -2.227 1.00 87.19 954 ALA A C 1
ATOM 7346 O O . ALA A 1 954 ? -15.852 -18.713 -1.770 1.00 87.19 954 ALA A O 1
ATOM 7347 N N . THR A 1 955 ? -17.172 -17.708 -3.273 1.00 75.81 955 THR A N 1
ATOM 7348 C CA . THR A 1 955 ? -16.091 -17.096 -4.076 1.00 75.81 955 THR A CA 1
ATOM 7349 C C . THR A 1 955 ? -15.618 -15.739 -3.558 1.00 75.81 955 THR A C 1
ATOM 7351 O O . THR A 1 955 ? -14.576 -15.229 -3.970 1.00 75.81 955 THR A O 1
ATOM 7354 N N . THR A 1 956 ? -16.359 -15.150 -2.623 1.00 72.94 956 THR A N 1
ATOM 7355 C CA . THR A 1 956 ? -16.006 -13.908 -1.933 1.00 72.94 956 THR A CA 1
ATOM 7356 C C . THR A 1 956 ? -16.067 -14.127 -0.431 1.00 72.94 956 THR A C 1
ATOM 7358 O O . THR A 1 956 ? -17.073 -14.639 0.068 1.00 72.94 956 THR A O 1
ATOM 7361 N N . GLY A 1 957 ? -15.046 -13.662 0.293 1.00 61.47 957 GLY A N 1
ATOM 7362 C CA . GLY A 1 957 ? -15.128 -13.486 1.742 1.00 61.47 957 GLY A CA 1
ATOM 7363 C C . GLY A 1 957 ? -16.312 -12.580 2.060 1.00 61.47 957 GLY A C 1
ATOM 7364 O O . GLY A 1 957 ? -16.616 -11.723 1.229 1.00 61.47 957 GLY A O 1
ATOM 7365 N N . SER A 1 958 ? -16.990 -12.797 3.199 1.00 54.09 958 SER A N 1
ATOM 7366 C CA . SER A 1 958 ? -18.278 -12.168 3.541 1.00 54.09 958 SER A CA 1
ATOM 7367 C C . SER A 1 958 ? -18.347 -10.725 3.052 1.00 54.09 958 SER A C 1
ATOM 7369 O O . SER A 1 958 ? -17.801 -9.814 3.679 1.00 54.09 958 SER A O 1
ATOM 7371 N N . ALA A 1 959 ? -19.033 -10.520 1.922 1.00 38.19 959 ALA A N 1
ATOM 7372 C CA . ALA A 1 959 ? -19.357 -9.185 1.460 1.00 38.19 959 ALA A CA 1
ATOM 7373 C C . ALA A 1 959 ? -20.090 -8.470 2.602 1.00 38.19 959 ALA A C 1
ATOM 7375 O O . ALA A 1 959 ? -20.760 -9.122 3.406 1.00 38.19 959 ALA A O 1
ATOM 7376 N N . PHE A 1 960 ? -19.995 -7.141 2.666 1.00 35.09 960 PHE A N 1
ATOM 7377 C CA . PHE A 1 960 ? -20.619 -6.307 3.703 1.00 35.09 960 PHE A CA 1
ATOM 7378 C C . PHE A 1 960 ? -22.167 -6.269 3.617 1.00 35.09 960 PHE A C 1
ATOM 7380 O O . PHE A 1 960 ? -22.793 -5.224 3.790 1.00 35.09 960 PHE A O 1
ATOM 7387 N N . GLN A 1 961 ? -22.808 -7.422 3.415 1.00 33.62 961 GLN A N 1
ATOM 7388 C CA . GLN A 1 961 ? -24.193 -7.698 3.766 1.00 33.62 961 GLN A CA 1
ATOM 7389 C C . GLN A 1 961 ? -24.326 -7.666 5.292 1.00 33.62 961 GLN A C 1
ATOM 7391 O O . GLN A 1 961 ? -24.497 -8.681 5.965 1.00 33.62 961 GLN A O 1
ATOM 7396 N N . LYS A 1 962 ? -24.249 -6.453 5.848 1.00 38.66 962 LYS A N 1
ATOM 7397 C CA . LYS A 1 962 ? -24.781 -6.157 7.170 1.00 38.66 962 LYS A CA 1
ATOM 7398 C C . LYS A 1 962 ? -26.289 -6.384 7.102 1.00 38.66 962 LYS A C 1
ATOM 7400 O O . LYS A 1 962 ? -27.039 -5.456 6.809 1.00 38.66 962 LYS A O 1
ATOM 7405 N N . THR A 1 963 ? -26.745 -7.599 7.389 1.00 48.53 963 THR A N 1
ATOM 7406 C CA . THR A 1 963 ? -28.117 -7.788 7.856 1.00 48.53 963 THR A CA 1
ATOM 7407 C C . THR A 1 963 ? -28.258 -6.959 9.126 1.00 48.53 963 THR A C 1
ATOM 7409 O O . THR A 1 963 ? -27.558 -7.199 10.112 1.00 48.53 963 THR A O 1
ATOM 7412 N N . THR A 1 964 ? -29.101 -5.930 9.078 1.00 64.81 964 THR A N 1
ATOM 7413 C CA . THR A 1 964 ? -29.355 -5.000 10.182 1.00 64.81 964 THR A CA 1
ATOM 7414 C C . THR A 1 964 ? -30.113 -5.712 11.298 1.00 64.81 964 THR A C 1
ATOM 7416 O O . THR A 1 964 ? -31.327 -5.573 11.412 1.00 64.81 964 THR A O 1
ATOM 7419 N N . LYS A 1 965 ? -29.397 -6.504 12.102 1.00 80.94 965 LYS A N 1
ATOM 7420 C CA . LYS A 1 965 ? -29.927 -7.106 13.327 1.00 80.94 965 LYS A CA 1
ATOM 7421 C C . LYS A 1 965 ? -29.871 -6.118 14.483 1.00 80.94 965 LYS A C 1
ATOM 7423 O O . LYS A 1 965 ? -28.919 -5.342 14.601 1.00 80.94 965 LYS A O 1
ATOM 7428 N N . THR A 1 966 ? -30.892 -6.153 15.326 1.00 91.50 966 THR A N 1
ATOM 7429 C CA . THR A 1 966 ? -30.912 -5.424 16.591 1.00 91.50 966 THR A CA 1
ATOM 7430 C C . THR A 1 966 ? -30.072 -6.212 17.589 1.00 91.50 966 THR A C 1
ATOM 7432 O O . THR A 1 966 ? -30.387 -7.356 17.902 1.00 91.50 966 THR A O 1
ATOM 7435 N N . GLU A 1 967 ? -28.948 -5.643 18.022 1.00 93.94 967 GLU A N 1
ATOM 7436 C CA . GLU A 1 967 ? -27.908 -6.344 18.790 1.00 93.94 967 GLU A CA 1
ATOM 7437 C C . GLU A 1 967 ? -27.528 -5.535 20.030 1.00 93.94 967 GLU A C 1
ATOM 7439 O O . GLU A 1 967 ? -27.278 -4.332 19.946 1.00 93.94 967 GLU A O 1
ATOM 7444 N N . VAL A 1 968 ? -27.430 -6.214 21.173 1.00 96.25 968 VAL A N 1
ATOM 7445 C CA . VAL A 1 968 ? -26.761 -5.711 22.376 1.00 96.25 968 VAL A CA 1
ATOM 7446 C C . VAL A 1 968 ? -25.587 -6.632 22.676 1.00 96.25 968 VAL A C 1
ATOM 7448 O O . VAL A 1 968 ? -25.769 -7.793 23.034 1.00 96.25 968 VAL A O 1
ATOM 7451 N N . LYS A 1 969 ? -24.369 -6.115 22.537 1.00 97.06 969 LYS A N 1
ATOM 7452 C CA . LYS A 1 969 ? -23.123 -6.825 22.831 1.00 97.06 969 LYS A CA 1
ATOM 7453 C C . LYS A 1 969 ? -22.584 -6.327 24.168 1.00 97.06 969 LYS A C 1
ATOM 7455 O O . LYS A 1 969 ? -22.027 -5.233 24.256 1.00 97.06 969 LYS A O 1
ATOM 7460 N N . LEU A 1 970 ? -22.770 -7.130 25.212 1.00 97.94 970 LEU A N 1
ATOM 7461 C CA . LEU A 1 970 ? -22.213 -6.892 26.539 1.00 97.94 970 LEU A CA 1
ATOM 7462 C C . LEU A 1 970 ? -20.753 -7.352 26.558 1.00 97.94 970 LEU A C 1
ATOM 7464 O O . LEU A 1 970 ? -20.439 -8.445 26.093 1.00 97.94 970 LEU A O 1
ATOM 7468 N N . MET A 1 971 ? -19.862 -6.540 27.113 1.00 96.69 971 MET A N 1
ATOM 7469 C CA . MET A 1 971 ? -18.432 -6.828 27.195 1.00 96.69 971 MET A CA 1
ATOM 7470 C C . MET A 1 971 ? -17.939 -6.697 28.632 1.00 96.69 971 MET A C 1
ATOM 7472 O O . MET A 1 971 ? -18.418 -5.841 29.378 1.00 96.69 971 MET A O 1
ATOM 7476 N N . ILE A 1 972 ? -16.954 -7.517 28.999 1.00 96.38 972 ILE A N 1
ATOM 7477 C CA . ILE A 1 972 ? -16.196 -7.378 30.245 1.00 96.38 972 ILE A CA 1
ATOM 7478 C C . ILE A 1 972 ? -14.694 -7.302 29.978 1.00 96.38 972 ILE A C 1
ATOM 7480 O O . ILE A 1 972 ? -14.189 -7.879 29.013 1.00 96.38 972 ILE A O 1
ATOM 7484 N N . ASN A 1 973 ? -13.979 -6.623 30.871 1.00 94.25 973 ASN A N 1
ATOM 7485 C CA . ASN A 1 973 ? -12.523 -6.556 30.886 1.00 94.25 973 ASN A CA 1
ATOM 7486 C C . ASN A 1 973 ? -11.996 -6.636 32.333 1.00 94.25 973 ASN A C 1
ATOM 7488 O O . ASN A 1 973 ? -12.509 -5.925 33.201 1.00 94.25 973 ASN A O 1
ATOM 7492 N N . ASP A 1 974 ? -10.990 -7.481 32.593 1.00 92.56 974 ASP A N 1
ATOM 7493 C CA . ASP A 1 974 ? -10.366 -7.664 33.924 1.00 92.56 974 ASP A CA 1
ATOM 7494 C C . ASP A 1 974 ? -9.009 -6.941 34.097 1.00 92.56 974 ASP A C 1
ATOM 7496 O O . ASP A 1 974 ? -8.255 -7.203 35.035 1.00 92.56 974 ASP A O 1
ATOM 7500 N N . GLY A 1 975 ? -8.667 -6.067 33.148 1.00 89.25 975 GLY A N 1
ATOM 7501 C CA . GLY A 1 975 ? -7.349 -5.455 32.976 1.00 89.25 975 GLY A CA 1
ATOM 7502 C C . GLY A 1 975 ? -6.417 -6.228 32.033 1.00 89.25 975 GLY A C 1
ATOM 7503 O O . GLY A 1 975 ? -5.425 -5.659 31.583 1.00 89.25 975 GLY A O 1
ATOM 7504 N N . THR A 1 976 ? -6.721 -7.491 31.704 1.00 87.31 976 THR A N 1
ATOM 7505 C CA . THR A 1 976 ? -5.892 -8.336 30.820 1.00 87.31 976 THR A CA 1
ATOM 7506 C C . THR A 1 976 ? -6.685 -9.006 29.700 1.00 87.31 976 THR A C 1
ATOM 7508 O O . THR A 1 976 ? -6.260 -8.994 28.548 1.00 87.31 976 THR A O 1
ATOM 7511 N N . SER A 1 977 ? -7.846 -9.567 30.027 1.00 89.44 977 SER A N 1
ATOM 7512 C CA . SER A 1 977 ? -8.688 -10.352 29.132 1.00 89.44 977 SER A CA 1
ATOM 7513 C C . SER A 1 977 ? -9.952 -9.570 28.808 1.00 89.44 977 SER A C 1
ATOM 7515 O O . SER A 1 977 ? -10.603 -9.048 29.712 1.00 89.44 977 SER A O 1
ATOM 7517 N N . SER A 1 978 ? -10.313 -9.515 27.525 1.00 90.56 978 SER A N 1
ATOM 7518 C CA . SER A 1 978 ? -11.608 -9.001 27.070 1.00 90.56 978 SER A CA 1
ATOM 7519 C C . SER A 1 978 ? -12.503 -10.166 26.657 1.00 90.56 978 SER A C 1
ATOM 7521 O O . SER A 1 978 ? -12.041 -11.102 25.996 1.00 90.56 978 SER A O 1
ATOM 7523 N N . ARG A 1 979 ? -13.768 -10.137 27.072 1.00 94.81 979 ARG A N 1
ATOM 7524 C CA . ARG A 1 979 ? -14.774 -11.178 26.801 1.00 94.81 979 ARG A CA 1
ATOM 7525 C C . ARG A 1 979 ? -16.110 -10.518 26.489 1.00 94.81 979 ARG A C 1
ATOM 7527 O O . ARG A 1 979 ? -16.345 -9.386 26.911 1.00 94.81 979 ARG A O 1
ATOM 7534 N N . PHE A 1 980 ? -16.974 -11.198 25.744 1.00 96.75 980 PHE A N 1
ATOM 7535 C CA . PHE A 1 980 ? -18.269 -10.648 25.354 1.00 96.75 980 PHE A CA 1
ATOM 7536 C C . PHE A 1 980 ? -19.358 -11.714 25.285 1.00 96.75 980 PHE A C 1
ATOM 7538 O O . PHE A 1 980 ? -19.083 -12.869 24.973 1.00 96.75 980 PHE A O 1
ATOM 7545 N N . ALA A 1 981 ? -20.595 -11.272 25.490 1.00 97.75 981 ALA A N 1
ATOM 7546 C CA . ALA A 1 981 ? -21.813 -12.000 25.169 1.00 97.75 981 ALA A CA 1
ATOM 7547 C C . ALA A 1 981 ? -22.726 -11.095 24.330 1.00 97.75 981 ALA A C 1
ATOM 7549 O O . ALA A 1 981 ? -22.692 -9.868 24.459 1.00 97.75 981 ALA A O 1
ATOM 7550 N N . LYS A 1 982 ? -23.529 -11.686 23.452 1.00 97.81 982 LYS A N 1
ATOM 7551 C CA . LYS A 1 982 ? -24.412 -10.981 22.524 1.00 97.81 982 LYS A CA 1
ATOM 7552 C C . LYS A 1 982 ? -25.852 -11.400 22.742 1.00 97.81 982 LYS A C 1
ATOM 7554 O O . LYS A 1 982 ? -26.138 -12.585 22.875 1.00 97.81 982 LYS A O 1
ATOM 7559 N N . VAL A 1 983 ? -26.734 -10.414 22.705 1.00 97.75 983 VAL A N 1
ATOM 7560 C CA . VAL A 1 983 ? -28.180 -10.588 22.639 1.00 97.75 983 VAL A CA 1
ATOM 7561 C C . VAL A 1 983 ? -28.647 -10.082 21.280 1.00 97.75 983 VAL A C 1
ATOM 7563 O O . VAL A 1 983 ? -28.425 -8.913 20.952 1.00 97.75 983 VAL A O 1
ATOM 7566 N N . TYR A 1 984 ? -29.282 -10.944 20.494 1.00 96.50 984 TYR A N 1
ATOM 7567 C CA . TYR A 1 984 ? -29.943 -10.591 19.241 1.00 96.50 984 TYR A CA 1
ATOM 7568 C C . TYR A 1 984 ? -31.446 -10.482 19.465 1.00 96.50 984 TYR A C 1
ATOM 7570 O O . TYR A 1 984 ? -32.047 -11.365 20.061 1.00 96.50 984 TYR A O 1
ATOM 7578 N N . TYR A 1 985 ? -32.060 -9.416 18.962 1.00 95.38 985 TYR A N 1
ATOM 7579 C CA . TYR A 1 985 ? -33.511 -9.263 18.945 1.00 95.38 985 TYR A CA 1
ATOM 7580 C C . TYR A 1 985 ? -34.001 -9.506 17.518 1.00 95.38 985 TYR A C 1
ATOM 7582 O O . TYR A 1 985 ? -33.658 -8.752 16.603 1.00 95.38 985 TYR A O 1
ATOM 7590 N N . LEU A 1 986 ? -34.742 -10.599 17.323 1.00 92.94 986 LEU A N 1
ATOM 7591 C CA . LEU A 1 986 ? -35.140 -11.136 16.020 1.00 92.94 986 LEU A CA 1
ATOM 7592 C C . LEU A 1 986 ? -36.645 -11.441 16.003 1.00 92.94 986 LEU A C 1
ATOM 7594 O O . LEU A 1 986 ? -37.201 -11.919 16.988 1.00 92.94 986 LEU A O 1
ATOM 7598 N N . ASP A 1 987 ? -37.314 -11.188 14.877 1.00 88.75 987 ASP A N 1
ATOM 7599 C CA . ASP A 1 987 ? -38.786 -11.249 14.787 1.00 88.75 987 ASP A CA 1
ATOM 7600 C C . ASP A 1 987 ? -39.382 -12.653 15.024 1.00 88.75 987 ASP A C 1
ATOM 7602 O O . ASP A 1 987 ? -40.558 -12.765 15.358 1.00 88.75 987 ASP A O 1
ATOM 7606 N N . ASN A 1 988 ? -38.587 -13.716 14.845 1.00 86.06 988 ASN A N 1
ATOM 7607 C CA . ASN A 1 988 ? -39.019 -15.117 14.966 1.00 86.06 988 ASN A CA 1
ATOM 7608 C C . ASN A 1 988 ? -38.275 -15.906 16.061 1.00 86.06 988 ASN A C 1
ATOM 7610 O O . ASN A 1 988 ? -38.376 -17.130 16.084 1.00 86.06 988 ASN A O 1
ATOM 7614 N N . ALA A 1 989 ? -37.512 -15.232 16.927 1.00 94.25 989 ALA A N 1
ATOM 7615 C CA . ALA A 1 989 ? -36.863 -15.876 18.068 1.00 94.25 989 ALA A CA 1
ATOM 7616 C C . ALA A 1 989 ? -37.839 -16.051 19.247 1.00 94.25 989 ALA A C 1
ATOM 7618 O O . ALA A 1 989 ? -38.846 -15.344 19.351 1.00 94.25 989 ALA A O 1
ATOM 7619 N N . THR A 1 990 ? -37.534 -16.983 20.143 1.00 95.19 990 THR A N 1
ATOM 7620 C CA . THR A 1 990 ? -38.267 -17.273 21.376 1.00 95.19 990 THR A CA 1
ATOM 7621 C C . THR A 1 990 ? -37.468 -16.826 22.604 1.00 95.19 990 THR A C 1
ATOM 7623 O O . THR A 1 990 ? -36.363 -16.306 22.503 1.00 95.19 990 THR A O 1
ATOM 7626 N N . THR A 1 991 ? -38.045 -16.955 23.801 1.00 94.00 991 THR A N 1
ATOM 7627 C CA . THR A 1 991 ? -37.316 -16.728 25.063 1.00 94.00 991 THR A CA 1
ATOM 7628 C C . THR A 1 991 ? -36.591 -17.981 25.575 1.00 94.00 991 THR A C 1
ATOM 7630 O O . THR A 1 991 ? -35.866 -17.882 26.570 1.00 94.00 991 THR A O 1
ATOM 7633 N N . GLY A 1 992 ? -36.811 -19.134 24.929 1.00 94.44 992 GLY A N 1
ATOM 7634 C CA . GLY A 1 992 ? -36.143 -20.414 25.180 1.00 94.44 992 GLY A CA 1
ATOM 7635 C C . GLY A 1 992 ? -34.999 -20.656 24.191 1.00 94.44 992 GLY A C 1
ATOM 7636 O O . GLY A 1 992 ? -34.435 -19.699 23.678 1.00 94.44 992 GLY A O 1
ATOM 7637 N N . PHE A 1 993 ? -34.641 -21.925 23.958 1.00 96.44 993 PHE A N 1
ATOM 7638 C CA . PHE A 1 993 ? -33.529 -22.291 23.071 1.00 96.44 993 PHE A CA 1
ATOM 7639 C C . PHE A 1 993 ? -33.946 -22.351 21.594 1.00 96.44 993 PHE A C 1
ATOM 7641 O O . PHE A 1 993 ? -34.729 -23.223 21.205 1.00 96.44 993 PHE A O 1
ATOM 7648 N N . ASP A 1 994 ? -33.332 -21.510 20.766 1.00 96.50 994 ASP A N 1
ATOM 7649 C CA . ASP A 1 994 ? -33.514 -21.468 19.317 1.00 96.50 994 ASP A CA 1
ATOM 7650 C C . ASP A 1 994 ? -32.262 -21.991 18.588 1.00 96.50 994 ASP A C 1
ATOM 7652 O O . ASP A 1 994 ? -31.297 -21.264 18.331 1.00 96.50 994 ASP A O 1
ATOM 7656 N N . ASN A 1 995 ? -32.265 -23.269 18.200 1.00 96.44 995 ASN A N 1
ATOM 7657 C CA . ASN A 1 995 ? -31.135 -23.868 17.485 1.00 96.44 995 ASN A CA 1
ATOM 7658 C C . ASN A 1 995 ? -30.811 -23.120 16.171 1.00 96.44 995 ASN A C 1
ATOM 7660 O O . ASN A 1 995 ? -31.688 -22.934 15.329 1.00 96.44 995 ASN A O 1
ATOM 7664 N N . GLY A 1 996 ? -29.547 -22.720 15.987 1.00 94.38 996 GLY A N 1
ATOM 7665 C CA . GLY A 1 996 ? -29.088 -21.920 14.839 1.00 94.38 996 GLY A CA 1
ATOM 7666 C C . GLY A 1 996 ? -29.208 -20.400 15.028 1.00 94.38 996 GLY A C 1
ATOM 7667 O O . GLY A 1 996 ? -28.715 -19.641 14.189 1.00 94.38 996 GLY A O 1
ATOM 7668 N N . PHE A 1 997 ? -29.794 -19.957 16.143 1.00 95.44 997 PHE A N 1
ATOM 7669 C CA . PHE A 1 997 ? -29.900 -18.556 16.563 1.00 95.44 997 PHE A CA 1
ATOM 7670 C C . PHE A 1 997 ? -29.243 -18.315 17.932 1.00 95.44 997 PHE A C 1
ATOM 7672 O O . PHE A 1 997 ? -28.666 -17.248 18.151 1.00 95.44 997 PHE A O 1
ATOM 7679 N N . ASP A 1 998 ? -29.273 -19.313 18.815 1.00 97.81 998 ASP A N 1
ATOM 7680 C CA . ASP A 1 998 ? -28.511 -19.381 20.061 1.00 97.81 998 ASP A CA 1
ATOM 7681 C C . ASP A 1 998 ? -27.202 -20.151 19.883 1.00 97.81 998 ASP A C 1
ATOM 7683 O O . ASP A 1 998 ? -27.149 -21.176 19.201 1.00 97.81 998 ASP A O 1
ATOM 7687 N N . GLY A 1 999 ? -26.147 -19.674 20.546 1.00 97.00 999 GLY A N 1
ATOM 7688 C CA . GLY A 1 999 ? -24.811 -20.258 20.505 1.00 97.00 999 GLY A CA 1
ATOM 7689 C C . GLY A 1 999 ? -24.173 -20.326 21.890 1.00 97.00 999 GLY A C 1
ATOM 7690 O O . GLY A 1 999 ? -23.917 -19.300 22.532 1.00 97.00 999 GLY A O 1
ATOM 7691 N N . GLU A 1 1000 ? -23.889 -21.547 22.343 1.00 95.62 1000 GLU A N 1
ATOM 7692 C CA . GLU A 1 1000 ? -23.209 -21.813 23.616 1.00 95.62 1000 GLU A CA 1
ATOM 7693 C C . GLU A 1 1000 ? -21.770 -21.259 23.615 1.00 95.62 1000 GLU A C 1
ATOM 7695 O O . GLU A 1 1000 ? -21.135 -21.153 22.570 1.00 95.62 1000 GLU A O 1
ATOM 7700 N N . THR A 1 1001 ? -21.215 -20.913 24.778 1.00 94.56 1001 THR A N 1
ATOM 7701 C CA . THR A 1 1001 ? -19.774 -20.628 24.928 1.00 94.56 1001 THR A CA 1
ATOM 7702 C C . THR A 1 1001 ? -18.943 -21.884 24.656 1.00 94.56 1001 THR A C 1
ATOM 7704 O O . THR A 1 1001 ? -19.352 -22.976 25.050 1.00 94.56 1001 THR A O 1
ATOM 7707 N N . PHE A 1 1002 ? -17.741 -21.754 24.084 1.00 93.94 1002 PHE A N 1
ATOM 7708 C CA . PHE A 1 1002 ? -16.853 -22.907 23.884 1.00 93.94 1002 PHE A CA 1
ATOM 7709 C C . PHE A 1 1002 ? -16.408 -23.527 25.222 1.00 93.94 1002 PHE A C 1
ATOM 7711 O O . PHE A 1 1002 ? -15.534 -22.996 25.905 1.00 93.94 1002 PHE A O 1
ATOM 7718 N N . GLY A 1 1003 ? -16.981 -24.679 25.577 1.00 88.81 1003 GLY A N 1
ATOM 7719 C CA . GLY A 1 1003 ? -16.667 -25.403 26.815 1.00 88.81 1003 GLY A CA 1
ATOM 7720 C C . GLY A 1 1003 ? -15.381 -26.237 26.774 1.00 88.81 1003 GLY A C 1
ATOM 7721 O O . GLY A 1 1003 ? -14.919 -26.699 27.815 1.00 88.81 1003 GLY A O 1
ATOM 7722 N N . GLY A 1 1004 ? -14.785 -26.442 25.592 1.00 86.69 1004 GLY A N 1
ATOM 7723 C CA . GLY A 1 1004 ? -13.709 -27.421 25.410 1.00 86.69 1004 GLY A CA 1
ATOM 7724 C C . GLY A 1 1004 ? -12.443 -27.095 26.201 1.00 86.69 1004 GLY A C 1
ATOM 7725 O O . GLY A 1 1004 ? -11.860 -27.976 26.827 1.00 86.69 1004 GLY A O 1
ATOM 7726 N N . ILE A 1 1005 ? -12.030 -25.826 26.209 1.00 85.94 1005 ILE A N 1
ATOM 7727 C CA . ILE A 1 1005 ? -10.891 -25.332 26.992 1.00 85.94 1005 ILE A CA 1
ATOM 7728 C C . ILE A 1 1005 ? -11.392 -24.152 27.823 1.00 85.94 1005 ILE A C 1
ATOM 7730 O O . ILE A 1 1005 ? -11.722 -23.105 27.272 1.00 85.94 1005 ILE A O 1
ATOM 7734 N N . ALA A 1 1006 ? -11.457 -24.330 29.143 1.00 82.75 1006 ALA A N 1
ATOM 7735 C CA . ALA A 1 1006 ? -12.064 -23.355 30.042 1.00 82.75 1006 ALA A CA 1
ATOM 7736 C C . ALA A 1 1006 ? -11.302 -22.017 30.083 1.00 82.75 1006 ALA A C 1
ATOM 7738 O O . ALA A 1 1006 ? -10.094 -21.971 30.330 1.00 82.75 1006 ALA A O 1
ATOM 7739 N N . ASN A 1 1007 ? -12.045 -20.924 29.915 1.00 86.81 1007 ASN A N 1
ATOM 7740 C CA . ASN A 1 1007 ? -11.591 -19.566 30.186 1.00 86.81 1007 ASN A CA 1
ATOM 7741 C C . ASN A 1 1007 ? -11.452 -19.321 31.704 1.00 86.81 1007 ASN A C 1
ATOM 7743 O O . ASN A 1 1007 ? -12.298 -19.744 32.490 1.00 86.81 1007 ASN A O 1
ATOM 7747 N N . THR A 1 1008 ? -10.418 -18.583 32.123 1.00 89.19 1008 THR A N 1
ATOM 7748 C CA . THR A 1 1008 ? -10.257 -18.117 33.520 1.00 89.19 1008 THR A CA 1
ATOM 7749 C C . THR A 1 1008 ? -11.101 -16.881 33.838 1.00 89.19 1008 THR A C 1
ATOM 7751 O O . THR A 1 1008 ? -11.448 -16.648 34.995 1.00 89.19 1008 THR A O 1
ATOM 7754 N N . VAL A 1 1009 ? -11.435 -16.096 32.811 1.00 92.62 1009 VAL A N 1
ATOM 7755 C CA . VAL A 1 1009 ? -12.392 -14.989 32.860 1.00 92.62 1009 VAL A CA 1
ATOM 7756 C C . VAL A 1 1009 ? -13.349 -15.139 31.684 1.00 92.62 1009 VAL A C 1
ATOM 7758 O O . VAL A 1 1009 ? -12.885 -15.287 30.553 1.00 92.62 1009 VAL A O 1
ATOM 7761 N N . ASP A 1 1010 ? -14.659 -15.092 31.934 1.00 94.38 1010 ASP A N 1
ATOM 7762 C CA . ASP A 1 1010 ? -15.683 -15.158 30.885 1.00 94.38 1010 ASP A CA 1
ATOM 7763 C C . ASP A 1 1010 ? -16.981 -14.416 31.244 1.00 94.38 1010 ASP A C 1
ATOM 7765 O O . ASP A 1 1010 ? -17.258 -14.169 32.421 1.00 94.38 1010 ASP A O 1
ATOM 7769 N N . VAL A 1 1011 ? -17.781 -14.084 30.225 1.00 96.62 1011 VAL A N 1
ATOM 7770 C CA . VAL A 1 1011 ? -19.137 -13.525 30.358 1.00 96.62 1011 VAL A CA 1
ATOM 7771 C C . VAL A 1 1011 ? -20.090 -14.212 29.386 1.00 96.62 1011 VAL A C 1
ATOM 7773 O O . VAL A 1 1011 ? -19.765 -14.429 28.223 1.00 96.62 1011 VAL A O 1
ATOM 7776 N N . PHE A 1 1012 ? -21.282 -14.544 29.868 1.00 97.69 1012 PHE A N 1
ATOM 7777 C CA . PHE A 1 1012 ? -22.293 -15.280 29.112 1.00 97.69 1012 PHE A CA 1
ATOM 7778 C C . PHE A 1 1012 ? -23.702 -14.930 29.592 1.00 97.69 1012 PHE A C 1
ATOM 7780 O O . PHE A 1 1012 ? -23.893 -14.261 30.608 1.00 97.69 1012 PHE A O 1
ATOM 7787 N N . THR A 1 1013 ? -24.696 -15.403 28.855 1.00 98.12 1013 THR A N 1
ATOM 7788 C CA . THR A 1 1013 ? -26.121 -15.311 29.189 1.00 98.12 1013 THR A CA 1
ATOM 7789 C C . THR A 1 1013 ? -26.689 -16.698 29.487 1.00 98.12 1013 THR A C 1
ATOM 7791 O O . THR A 1 1013 ? -26.118 -17.707 29.073 1.00 98.12 1013 THR A O 1
ATOM 7794 N N . HIS A 1 1014 ? -27.787 -16.764 30.241 1.00 96.12 1014 HIS A N 1
ATOM 7795 C CA . HIS A 1 1014 ? -28.648 -17.954 30.345 1.00 96.12 1014 HIS A CA 1
ATOM 7796 C C . HIS A 1 1014 ? -30.001 -17.630 29.706 1.00 96.12 1014 HIS A C 1
ATOM 7798 O O . HIS A 1 1014 ? -30.413 -16.472 29.708 1.00 96.12 1014 HIS A O 1
ATOM 7804 N N . LEU A 1 1015 ? -30.712 -18.645 29.207 1.00 95.19 1015 LEU A N 1
ATOM 7805 C CA . LEU A 1 1015 ? -32.013 -18.444 28.558 1.00 95.19 1015 LEU A CA 1
ATOM 7806 C C . LEU A 1 1015 ? -33.038 -17.799 29.507 1.00 95.19 1015 LEU A C 1
ATOM 7808 O O . LEU A 1 1015 ? -32.994 -18.008 30.723 1.00 95.19 1015 LEU A O 1
ATOM 7812 N N . VAL A 1 1016 ? -33.949 -16.994 28.948 1.00 93.00 1016 VAL A N 1
ATOM 7813 C CA . VAL A 1 1016 ? -34.961 -16.251 29.725 1.00 93.00 1016 VAL A CA 1
ATOM 7814 C C . VAL A 1 1016 ? -36.077 -17.191 30.193 1.00 93.00 1016 VAL A C 1
ATOM 7816 O O . VAL A 1 1016 ? -36.514 -17.106 31.341 1.00 93.00 1016 VAL A O 1
ATOM 7819 N N . ALA A 1 1017 ? -36.496 -18.115 29.329 1.00 88.25 1017 ALA A N 1
ATOM 7820 C CA . ALA A 1 1017 ? -37.380 -19.234 29.630 1.00 88.25 1017 ALA A CA 1
ATOM 7821 C C . ALA A 1 1017 ? -36.640 -20.566 29.426 1.00 88.25 1017 ALA A C 1
ATOM 7823 O O . ALA A 1 1017 ? -35.639 -20.624 28.717 1.00 88.25 1017 ALA A O 1
ATOM 7824 N N . ASP A 1 1018 ? -37.126 -21.629 30.074 1.00 90.56 1018 ASP A N 1
ATOM 7825 C CA . ASP A 1 1018 ? -36.703 -23.024 29.864 1.00 90.56 1018 ASP A CA 1
ATOM 7826 C C . ASP A 1 1018 ? -35.176 -23.275 29.876 1.00 90.56 1018 ASP A C 1
ATOM 7828 O O . ASP A 1 1018 ? -34.665 -24.189 29.232 1.00 90.56 1018 ASP A O 1
ATOM 7832 N N . SER A 1 1019 ? -34.427 -22.477 30.649 1.00 89.50 1019 SER A N 1
ATOM 7833 C CA . SER A 1 1019 ? -32.969 -22.594 30.748 1.00 89.50 1019 SER A CA 1
ATOM 7834 C C . SER A 1 1019 ? -32.533 -23.915 31.385 1.00 89.50 1019 SER A C 1
ATOM 7836 O O . SER A 1 1019 ? -32.743 -24.153 32.576 1.00 89.50 1019 SER A O 1
ATOM 7838 N N . GLU A 1 1020 ? -31.809 -24.721 30.610 1.00 88.25 1020 GLU A N 1
ATOM 7839 C CA . GLU A 1 1020 ? -31.139 -25.948 31.064 1.00 88.25 1020 GLU A CA 1
ATOM 7840 C C . GLU A 1 1020 ? -29.833 -25.677 31.846 1.00 88.25 1020 GLU A C 1
ATOM 7842 O O . GLU A 1 1020 ? -29.099 -26.601 32.190 1.00 88.25 1020 GLU A O 1
ATOM 7847 N N . GLY A 1 1021 ? -29.513 -24.408 32.135 1.00 87.75 1021 GLY A N 1
ATOM 7848 C CA . GLY A 1 1021 ? -28.289 -24.010 32.842 1.00 87.75 1021 GLY A CA 1
ATOM 7849 C C . GLY A 1 1021 ? -27.034 -23.915 31.965 1.00 87.75 1021 GLY A C 1
ATOM 7850 O O . GLY A 1 1021 ? -25.935 -23.772 32.503 1.00 87.75 1021 GLY A O 1
ATOM 7851 N N . LYS A 1 1022 ? -27.196 -23.977 30.638 1.00 91.62 1022 LYS A N 1
ATOM 7852 C CA . LYS A 1 1022 ? -26.144 -23.772 29.630 1.00 91.62 1022 LYS A CA 1
ATOM 7853 C C . LYS A 1 1022 ? -25.722 -22.302 29.525 1.00 91.62 1022 LYS A C 1
ATOM 7855 O O . LYS A 1 1022 ? -26.531 -21.398 29.730 1.00 91.62 1022 LYS A O 1
ATOM 7860 N N . ASN A 1 1023 ? -24.458 -22.075 29.174 1.00 95.00 1023 ASN A N 1
ATOM 7861 C CA . ASN A 1 1023 ? -23.860 -20.746 29.042 1.00 95.00 1023 ASN A CA 1
ATOM 7862 C C . ASN A 1 1023 ? -23.861 -20.310 27.572 1.00 95.00 1023 ASN A C 1
ATOM 7864 O O . ASN A 1 1023 ? -23.216 -20.955 26.750 1.00 95.00 1023 ASN A O 1
ATOM 7868 N N . TYR A 1 1024 ? -24.524 -19.203 27.245 1.00 97.44 1024 TYR A N 1
ATOM 7869 C CA . TYR A 1 1024 ? -24.661 -18.703 25.875 1.00 97.44 1024 TYR A CA 1
ATOM 7870 C C . TYR A 1 1024 ? -23.798 -17.463 25.632 1.00 97.44 1024 TYR A C 1
ATOM 7872 O O . TYR A 1 1024 ? -23.923 -16.455 26.334 1.00 97.44 1024 TYR A O 1
ATOM 7880 N N . GLN A 1 1025 ? -22.923 -17.527 24.623 1.00 97.81 1025 GLN A N 1
ATOM 7881 C CA . GLN A 1 1025 ? -22.193 -16.354 24.127 1.00 97.81 1025 GLN A CA 1
ATOM 7882 C C . GLN A 1 1025 ? -23.047 -15.559 23.130 1.00 97.81 1025 GLN A C 1
ATOM 7884 O O . GLN A 1 1025 ? -22.876 -14.348 23.008 1.00 97.81 1025 GLN A O 1
ATOM 7889 N N . ILE A 1 1026 ? -23.966 -16.232 22.437 1.00 98.19 1026 ILE A N 1
ATOM 7890 C CA . ILE A 1 1026 ? -25.018 -15.628 21.623 1.00 98.19 1026 ILE A CA 1
ATOM 7891 C C . ILE A 1 1026 ? -26.349 -16.153 22.150 1.00 98.19 1026 ILE A C 1
ATOM 7893 O O . ILE A 1 1026 ? -26.557 -17.363 22.168 1.00 98.19 1026 ILE A O 1
ATOM 7897 N N . GLN A 1 1027 ? -27.231 -15.243 22.549 1.00 98.00 1027 GLN A N 1
ATOM 7898 C CA . GLN A 1 1027 ? -28.633 -15.526 22.818 1.00 98.00 1027 GLN A CA 1
ATOM 7899 C C . GLN A 1 1027 ? -29.501 -14.702 21.864 1.00 98.00 1027 GLN A C 1
ATOM 7901 O O . GLN A 1 1027 ? -29.289 -13.498 21.715 1.00 98.00 1027 GLN A O 1
ATOM 7906 N N . SER A 1 1028 ? -30.492 -15.324 21.245 1.00 97.19 1028 SER A N 1
ATOM 7907 C CA . SER A 1 1028 ? -31.545 -14.658 20.490 1.00 97.19 1028 SER A CA 1
ATOM 7908 C C . SER A 1 1028 ? -32.811 -14.524 21.340 1.00 97.19 1028 SER A C 1
ATOM 7910 O O . SER A 1 1028 ? -33.062 -15.311 22.247 1.00 97.19 1028 SER A O 1
ATOM 7912 N N . LEU A 1 1029 ? -33.574 -13.458 21.101 1.00 97.06 1029 LEU A N 1
ATOM 7913 C CA . LEU A 1 1029 ? -34.800 -13.103 21.814 1.00 97.06 1029 LEU A CA 1
ATOM 7914 C C . LEU A 1 1029 ? -35.801 -12.446 20.847 1.00 97.06 1029 LEU A C 1
ATOM 7916 O O . LEU A 1 1029 ? -35.378 -11.877 19.834 1.00 97.06 1029 LEU A O 1
ATOM 7920 N N . PRO A 1 1030 ? -37.115 -12.460 21.144 1.00 95.88 1030 PRO A N 1
ATOM 7921 C CA . PRO A 1 1030 ? -38.113 -11.799 20.311 1.00 95.88 1030 PRO A CA 1
ATOM 7922 C C . PRO A 1 1030 ? -37.823 -10.300 20.142 1.00 95.88 1030 PRO A C 1
ATOM 7924 O O . PRO A 1 1030 ? -37.479 -9.610 21.099 1.00 95.88 1030 PRO A O 1
ATOM 7927 N N . ASN A 1 1031 ? -38.033 -9.758 18.941 1.00 93.44 1031 ASN A N 1
ATOM 7928 C CA . ASN A 1 1031 ? -37.918 -8.318 18.639 1.00 93.44 1031 ASN A CA 1
ATOM 7929 C C . ASN A 1 1031 ? -39.134 -7.487 19.124 1.00 93.44 1031 ASN A C 1
ATOM 7931 O O . ASN A 1 1031 ? -39.527 -6.490 18.513 1.00 93.44 1031 ASN A O 1
ATOM 7935 N N . SER A 1 1032 ? -39.753 -7.919 20.222 1.00 89.94 1032 SER A N 1
ATOM 7936 C CA . SER A 1 1032 ? -40.905 -7.309 20.889 1.00 89.94 1032 SER A CA 1
ATOM 7937 C C . SER A 1 1032 ? -40.733 -7.408 22.406 1.00 89.94 1032 SER A C 1
ATOM 7939 O O . SER A 1 1032 ? -39.822 -8.068 22.892 1.00 89.94 1032 SER A O 1
ATOM 7941 N N . ASP A 1 1033 ? -41.590 -6.730 23.175 1.00 88.38 1033 ASP A N 1
ATOM 7942 C CA . ASP A 1 1033 ? -41.716 -6.924 24.633 1.00 88.38 1033 ASP A CA 1
ATOM 7943 C C . ASP A 1 1033 ? -40.425 -6.723 25.460 1.00 88.38 1033 ASP A C 1
ATOM 7945 O O . ASP A 1 1033 ? -40.359 -7.140 26.620 1.00 88.38 1033 ASP A O 1
ATOM 7949 N N . PHE A 1 1034 ? -39.435 -6.016 24.893 1.00 89.00 1034 PHE A N 1
ATOM 7950 C CA . PHE A 1 1034 ? -38.097 -5.751 25.445 1.00 89.00 1034 PHE A CA 1
ATOM 7951 C C . PHE A 1 1034 ? -38.093 -5.428 26.946 1.00 89.00 1034 PHE A C 1
ATOM 7953 O O . PHE A 1 1034 ? -37.273 -5.954 27.697 1.00 89.00 1034 PHE A O 1
ATOM 7960 N N . GLU A 1 1035 ? -39.027 -4.582 27.398 1.00 86.69 1035 GLU A N 1
ATOM 7961 C CA . GLU A 1 1035 ? -39.059 -4.092 28.782 1.00 86.69 1035 GLU A CA 1
ATOM 7962 C C . GLU A 1 1035 ? -39.432 -5.167 29.814 1.00 86.69 1035 GLU A C 1
ATOM 7964 O O . GLU A 1 1035 ? -39.196 -4.977 31.009 1.00 86.69 1035 GLU A O 1
ATOM 7969 N N . THR A 1 1036 ? -40.010 -6.285 29.366 1.00 84.06 1036 THR A N 1
ATOM 7970 C CA . THR A 1 1036 ? -40.385 -7.429 30.213 1.00 84.06 1036 THR A CA 1
ATOM 7971 C C . THR A 1 1036 ? -39.261 -8.457 30.352 1.00 84.06 1036 THR A C 1
ATOM 7973 O O . THR A 1 1036 ? -39.243 -9.217 31.323 1.00 84.06 1036 THR A O 1
ATOM 7976 N N . MET A 1 1037 ? -38.305 -8.467 29.416 1.00 90.81 1037 MET A N 1
ATOM 7977 C CA . MET A 1 1037 ? -37.217 -9.440 29.371 1.00 90.81 1037 MET A CA 1
ATOM 7978 C C . MET A 1 1037 ? -36.122 -9.073 30.374 1.00 90.81 1037 MET A C 1
ATOM 7980 O O . MET A 1 1037 ? -35.483 -8.024 30.279 1.00 90.81 1037 MET A O 1
ATOM 7984 N N . VAL A 1 1038 ? -35.883 -9.966 31.334 1.00 91.56 1038 VAL A N 1
ATOM 7985 C CA . VAL A 1 1038 ? -34.820 -9.831 32.338 1.00 91.56 1038 VAL A CA 1
ATOM 7986 C C . VAL A 1 1038 ? -33.743 -10.860 32.029 1.00 91.56 1038 VAL A C 1
ATOM 7988 O O . VAL A 1 1038 ? -33.843 -12.013 32.439 1.00 91.56 1038 VAL A O 1
ATOM 7991 N N . ILE A 1 1039 ? -32.720 -10.445 31.284 1.00 96.62 1039 ILE A N 1
ATOM 7992 C CA . ILE A 1 1039 ? -31.711 -11.344 30.712 1.00 96.62 1039 ILE A CA 1
ATOM 7993 C C . ILE A 1 1039 ? -30.668 -11.683 31.786 1.00 96.62 1039 ILE A C 1
ATOM 7995 O O . ILE A 1 1039 ? -29.946 -10.776 32.215 1.00 96.62 1039 ILE A O 1
ATOM 7999 N N . PRO A 1 1040 ? -30.555 -12.940 32.259 1.00 96.81 1040 PRO A N 1
ATOM 8000 C CA . PRO A 1 1040 ? -29.564 -13.317 33.261 1.00 96.81 1040 PRO A CA 1
ATOM 8001 C C . PRO A 1 1040 ? -28.154 -13.294 32.669 1.00 96.81 1040 PRO A C 1
ATOM 8003 O O . PRO A 1 1040 ? -27.877 -13.982 31.688 1.00 96.81 1040 PRO A O 1
ATOM 8006 N N . VAL A 1 1041 ? -27.246 -12.550 33.302 1.00 97.75 1041 VAL A N 1
ATOM 8007 C CA . VAL A 1 1041 ? -25.829 -12.493 32.924 1.00 97.75 1041 VAL A CA 1
ATOM 8008 C C . VAL A 1 1041 ? -24.995 -13.267 33.936 1.00 97.75 1041 VAL A C 1
ATOM 8010 O O . VAL A 1 1041 ? -25.109 -13.084 35.153 1.00 97.75 1041 VAL A O 1
ATOM 8013 N N . GLY A 1 1042 ? -24.146 -14.144 33.414 1.00 95.44 1042 GLY A N 1
ATOM 8014 C CA . GLY A 1 1042 ? -23.194 -14.932 34.174 1.00 95.44 1042 GLY A CA 1
ATOM 8015 C C . GLY A 1 1042 ? -21.770 -14.461 33.940 1.00 95.44 1042 GLY A C 1
ATOM 8016 O O . GLY A 1 1042 ? -21.431 -13.968 32.865 1.00 95.44 1042 GLY A O 1
ATOM 8017 N N . ILE A 1 1043 ? -20.946 -14.609 34.975 1.00 95.31 1043 ILE A N 1
ATOM 8018 C CA . ILE A 1 1043 ? -19.506 -14.371 34.908 1.00 95.31 1043 ILE A CA 1
ATOM 8019 C C . ILE A 1 1043 ? -18.776 -15.560 35.514 1.00 95.31 1043 ILE A C 1
ATOM 8021 O O . ILE A 1 1043 ? -19.184 -16.089 36.553 1.00 95.31 1043 ILE A O 1
ATOM 8025 N N . THR A 1 1044 ? -17.662 -15.911 34.881 1.00 94.81 1044 THR A N 1
ATOM 8026 C CA . THR A 1 1044 ? -16.595 -16.713 35.480 1.00 94.81 1044 THR A CA 1
ATOM 8027 C C . THR A 1 1044 ? -15.426 -15.779 35.764 1.00 94.81 1044 THR A C 1
ATOM 8029 O O . THR A 1 1044 ? -14.945 -15.134 34.839 1.00 94.81 1044 THR A O 1
ATOM 8032 N N . ALA A 1 1045 ? -15.015 -15.642 37.028 1.00 95.00 1045 ALA A N 1
ATOM 8033 C CA . ALA A 1 1045 ? -13.838 -14.873 37.448 1.00 95.00 1045 ALA A CA 1
ATOM 8034 C C . ALA A 1 1045 ? -13.492 -15.132 38.927 1.00 95.00 1045 ALA A C 1
ATOM 8036 O O . ALA A 1 1045 ? -14.380 -15.261 39.774 1.00 95.00 1045 ALA A O 1
ATOM 8037 N N . ASP A 1 1046 ? -12.198 -15.137 39.251 1.00 93.88 1046 ASP A N 1
ATOM 8038 C CA . ASP A 1 1046 ? -11.699 -15.305 40.621 1.00 93.88 1046 ASP A CA 1
ATOM 8039 C C . ASP A 1 1046 ? -12.043 -14.132 41.559 1.00 93.88 1046 ASP A C 1
ATOM 8041 O O . ASP A 1 1046 ? -12.236 -12.984 41.144 1.00 93.88 1046 ASP A O 1
ATOM 8045 N N . ALA A 1 1047 ? -12.041 -14.416 42.866 1.00 94.19 1047 ALA A N 1
ATOM 8046 C CA . ALA A 1 1047 ? -12.145 -13.400 43.910 1.00 94.19 1047 ALA A CA 1
ATOM 8047 C C . ALA A 1 1047 ? -10.981 -12.389 43.838 1.00 94.19 1047 ALA A C 1
ATOM 8049 O O . ALA A 1 1047 ? -9.843 -12.733 43.524 1.00 94.19 1047 ALA A O 1
ATOM 8050 N N . GLY A 1 1048 ? -11.260 -11.131 44.172 1.00 91.81 1048 GLY A N 1
ATOM 8051 C CA . GLY A 1 1048 ? -10.307 -10.019 44.150 1.00 91.81 1048 GLY A CA 1
ATOM 8052 C C . GLY A 1 1048 ? -10.115 -9.352 42.783 1.00 91.81 1048 GLY A C 1
ATOM 8053 O O . GLY A 1 1048 ? -9.446 -8.322 42.713 1.00 91.81 1048 GLY A O 1
ATOM 8054 N N . LYS A 1 1049 ? -10.703 -9.881 41.702 1.00 92.62 1049 LYS A N 1
ATOM 8055 C CA . LYS A 1 1049 ? -10.671 -9.256 40.369 1.00 92.62 1049 LYS A CA 1
ATOM 8056 C C . LYS A 1 1049 ? -11.551 -8.002 40.314 1.00 92.62 1049 LYS A C 1
ATOM 8058 O O . LYS A 1 1049 ? -12.688 -8.027 40.784 1.00 92.62 1049 LYS A O 1
ATOM 8063 N N . GLU A 1 1050 ? -11.055 -6.923 39.704 1.00 95.88 1050 GLU A N 1
ATOM 8064 C CA . GLU A 1 1050 ? -11.901 -5.824 39.215 1.00 95.88 1050 GLU A CA 1
ATOM 8065 C C . GLU A 1 1050 ? -12.384 -6.173 37.807 1.00 95.88 1050 GLU A C 1
ATOM 8067 O O . GLU A 1 1050 ? -11.573 -6.424 36.920 1.00 95.88 1050 GLU A O 1
ATOM 8072 N N . ILE A 1 1051 ? -13.699 -6.171 37.606 1.00 96.69 1051 ILE A N 1
ATOM 8073 C CA . ILE A 1 1051 ? -14.336 -6.353 36.305 1.00 96.69 1051 ILE A CA 1
ATOM 8074 C C . ILE A 1 1051 ? -14.935 -5.017 35.865 1.00 96.69 1051 ILE A C 1
ATOM 8076 O O . ILE A 1 1051 ? -15.700 -4.391 36.603 1.00 96.69 1051 ILE A O 1
ATOM 8080 N N . THR A 1 1052 ? -14.596 -4.587 34.651 1.00 97.75 1052 THR A N 1
ATOM 8081 C CA . THR A 1 1052 ? -15.211 -3.437 33.977 1.00 97.75 1052 THR A CA 1
ATOM 8082 C C . THR A 1 1052 ? -16.174 -3.936 32.907 1.00 97.75 1052 THR A C 1
ATOM 8084 O O . THR A 1 1052 ? -15.743 -4.603 31.973 1.00 97.75 1052 THR A O 1
ATOM 8087 N N . PHE A 1 1053 ? -17.454 -3.591 33.024 1.00 98.19 1053 PHE A N 1
ATOM 8088 C CA . PHE A 1 1053 ? -18.481 -3.837 32.015 1.00 98.19 1053 PHE A CA 1
ATOM 8089 C C . PHE A 1 1053 ? -18.646 -2.639 31.079 1.00 98.19 1053 PHE A C 1
ATOM 8091 O O . PHE A 1 1053 ? -18.666 -1.490 31.533 1.00 98.19 1053 PHE A O 1
ATOM 8098 N N . THR A 1 1054 ? -18.884 -2.925 29.802 1.00 97.56 1054 THR A N 1
ATOM 8099 C CA . THR A 1 1054 ? -19.357 -1.987 28.771 1.00 97.56 1054 THR A CA 1
ATOM 8100 C C . THR A 1 1054 ? -20.420 -2.665 27.904 1.00 97.56 1054 THR A C 1
ATOM 8102 O O . THR A 1 1054 ? -20.579 -3.886 27.952 1.00 97.56 1054 THR A O 1
ATOM 8105 N N . ALA A 1 1055 ? -21.170 -1.896 27.112 1.00 95.50 1055 ALA A N 1
ATOM 8106 C CA . ALA A 1 1055 ? -22.080 -2.453 26.116 1.00 95.50 1055 ALA A CA 1
ATOM 8107 C C . ALA A 1 1055 ? -22.022 -1.661 24.805 1.00 95.50 1055 ALA A C 1
ATOM 8109 O O . ALA A 1 1055 ? -21.955 -0.434 24.812 1.00 95.50 1055 ALA A O 1
ATOM 8110 N N . GLU A 1 1056 ? -22.100 -2.373 23.687 1.00 94.00 1056 GLU A N 1
ATOM 8111 C CA . GLU A 1 1056 ? -22.418 -1.817 22.371 1.00 94.00 1056 GLU A CA 1
ATOM 8112 C C . GLU A 1 1056 ? -23.873 -2.166 22.046 1.00 94.00 1056 GLU A C 1
ATOM 8114 O O . GLU A 1 1056 ? -24.308 -3.295 22.279 1.00 94.00 1056 GLU A O 1
ATOM 8119 N N . ALA A 1 1057 ? -24.631 -1.210 21.509 1.00 90.88 1057 ALA A N 1
ATOM 8120 C CA . ALA A 1 1057 ? -26.018 -1.415 21.111 1.00 90.88 1057 ALA A CA 1
ATOM 8121 C C . ALA A 1 1057 ? -26.239 -0.911 19.681 1.00 90.88 1057 ALA A C 1
ATOM 8123 O O . ALA A 1 1057 ? -25.906 0.230 19.360 1.00 90.88 1057 ALA A O 1
ATOM 8124 N N . MET A 1 1058 ? -26.798 -1.761 18.821 1.00 87.81 1058 MET A N 1
ATOM 8125 C CA . MET A 1 1058 ? -27.029 -1.487 17.402 1.00 87.81 1058 MET A CA 1
ATOM 8126 C C . MET A 1 1058 ? -28.496 -1.707 17.044 1.00 87.81 1058 MET A C 1
ATOM 8128 O O . MET A 1 1058 ? -29.103 -2.679 17.486 1.00 87.81 1058 MET A O 1
ATOM 8132 N N . ASN A 1 1059 ? -29.045 -0.818 16.211 1.00 86.31 1059 ASN A N 1
ATOM 8133 C CA . ASN A 1 1059 ? -30.409 -0.890 15.668 1.00 86.31 1059 ASN A CA 1
ATOM 8134 C C . ASN A 1 1059 ? -31.537 -1.021 16.722 1.00 86.31 1059 ASN A C 1
ATOM 8136 O O . ASN A 1 1059 ? -32.640 -1.444 16.392 1.00 86.31 1059 ASN A O 1
ATOM 8140 N N . LEU A 1 1060 ? -31.294 -0.621 17.979 1.00 87.00 1060 LEU A N 1
ATOM 8141 C CA . LEU A 1 1060 ? -32.352 -0.512 18.990 1.00 87.00 1060 LEU A CA 1
ATOM 8142 C C . LEU A 1 1060 ? -33.419 0.505 18.562 1.00 87.00 1060 LEU A C 1
ATOM 8144 O O . LEU A 1 1060 ? -33.103 1.563 18.015 1.00 87.00 1060 LEU A O 1
ATOM 8148 N N . GLN A 1 1061 ? -34.678 0.199 18.880 1.00 84.56 1061 GLN A N 1
ATOM 8149 C CA . GLN A 1 1061 ? -35.803 1.104 18.655 1.00 84.56 1061 GLN A CA 1
ATOM 8150 C C . GLN A 1 1061 ? -35.633 2.408 19.453 1.00 84.56 1061 GLN A C 1
ATOM 8152 O O . GLN A 1 1061 ? -35.080 2.419 20.559 1.00 84.56 1061 GLN A O 1
ATOM 8157 N N . GLU A 1 1062 ? -36.123 3.519 18.897 1.00 77.12 1062 GLU A N 1
ATOM 8158 C CA . GLU A 1 1062 ? -36.017 4.829 19.540 1.00 77.12 1062 GLU A CA 1
ATOM 8159 C C . GLU A 1 1062 ? -36.675 4.822 20.931 1.00 77.12 1062 GLU A C 1
ATOM 8161 O O . GLU A 1 1062 ? -37.728 4.230 21.153 1.00 77.12 1062 GLU A O 1
ATOM 8166 N N . GLY A 1 1063 ? -36.020 5.466 21.898 1.00 80.62 1063 GLY A N 1
ATOM 8167 C CA . GLY A 1 1063 ? -36.436 5.463 23.302 1.00 80.62 1063 GLY A CA 1
ATOM 8168 C C . GLY A 1 1063 ? -35.801 4.356 24.149 1.00 80.62 1063 GLY A C 1
ATOM 8169 O O . GLY A 1 1063 ? -35.409 4.656 25.274 1.00 80.62 1063 GLY A O 1
ATOM 8170 N N . LEU A 1 1064 ? -35.582 3.142 23.625 1.00 88.19 1064 LEU A N 1
ATOM 8171 C CA . LEU A 1 1064 ? -34.983 2.036 24.393 1.00 88.19 1064 LEU A CA 1
ATOM 8172 C C . LEU A 1 1064 ? -33.516 2.308 24.775 1.00 88.19 1064 LEU A C 1
ATOM 8174 O O . LEU A 1 1064 ? -32.775 2.986 24.054 1.00 88.19 1064 LEU A O 1
ATOM 8178 N N . LYS A 1 1065 ? -33.110 1.807 25.946 1.00 93.94 1065 LYS A N 1
ATOM 8179 C CA . LYS A 1 1065 ? -31.794 1.979 26.587 1.00 93.94 1065 LYS A CA 1
ATOM 8180 C C . LYS A 1 1065 ? -31.345 0.645 27.185 1.00 93.94 1065 LYS A C 1
ATOM 8182 O O . LYS A 1 1065 ? -32.195 -0.162 27.562 1.00 93.94 1065 LYS A O 1
ATOM 8187 N N . VAL A 1 1066 ? -30.036 0.432 27.314 1.00 96.00 1066 VAL A N 1
ATOM 8188 C CA . VAL A 1 1066 ? -29.459 -0.803 27.873 1.00 96.00 1066 VAL A CA 1
ATOM 8189 C C . VAL A 1 1066 ? -28.965 -0.535 29.287 1.00 96.00 1066 VAL A C 1
ATOM 8191 O O . VAL A 1 1066 ? -28.096 0.315 29.497 1.00 96.00 1066 VAL A O 1
ATOM 8194 N N . PHE A 1 1067 ? -29.482 -1.287 30.256 1.00 95.44 1067 PHE A N 1
ATOM 8195 C CA . PHE A 1 1067 ? -29.061 -1.217 31.653 1.00 95.44 1067 PHE A CA 1
ATOM 8196 C C . PHE A 1 1067 ? -28.482 -2.545 32.133 1.00 95.44 1067 PHE A C 1
ATOM 8198 O O . PHE A 1 1067 ? -29.060 -3.601 31.886 1.00 95.44 1067 PHE A O 1
ATOM 8205 N N . LEU A 1 1068 ? -27.388 -2.465 32.888 1.00 97.19 1068 LEU A N 1
ATOM 8206 C CA . LEU A 1 1068 ? -26.869 -3.544 33.718 1.00 97.19 1068 LEU A CA 1
ATOM 8207 C C . LEU A 1 1068 ? -27.387 -3.371 35.152 1.00 97.19 1068 LEU A C 1
ATOM 8209 O O . LEU A 1 1068 ? -27.154 -2.336 35.782 1.00 97.19 1068 LEU A O 1
ATOM 8213 N N . GLU A 1 1069 ? -28.061 -4.394 35.662 1.00 94.94 1069 GLU A N 1
ATOM 8214 C CA . GLU A 1 1069 ? -28.435 -4.550 37.068 1.00 94.94 1069 GLU A CA 1
ATOM 8215 C C . GLU A 1 1069 ? -27.348 -5.348 37.800 1.00 94.94 1069 GLU A C 1
ATOM 8217 O O . GLU A 1 1069 ? -26.993 -6.437 37.353 1.00 94.94 1069 GLU A O 1
ATOM 8222 N N . ASP A 1 1070 ? -26.867 -4.862 38.946 1.00 94.12 1070 ASP A N 1
ATOM 8223 C CA . ASP A 1 1070 ? -26.165 -5.679 39.945 1.00 94.12 1070 ASP A CA 1
ATOM 8224 C C . ASP A 1 1070 ? -27.042 -5.824 41.194 1.00 94.12 1070 ASP A C 1
ATOM 8226 O O . ASP A 1 1070 ? -27.172 -4.888 41.988 1.00 94.12 1070 ASP A O 1
ATOM 8230 N N . LYS A 1 1071 ? -27.602 -7.020 41.411 1.00 86.81 1071 LYS A N 1
ATOM 8231 C CA . LYS A 1 1071 ? -28.475 -7.323 42.560 1.00 86.81 1071 LYS A CA 1
ATOM 8232 C C . LYS A 1 1071 ? -27.745 -7.408 43.903 1.00 86.81 1071 LYS A C 1
ATOM 8234 O O . LYS A 1 1071 ? -28.400 -7.402 44.942 1.00 86.81 1071 LYS A O 1
ATOM 8239 N N . VAL A 1 1072 ? -26.411 -7.477 43.919 1.00 86.69 1072 VAL A N 1
ATOM 8240 C CA . VAL A 1 1072 ? -25.625 -7.467 45.167 1.00 86.69 1072 VAL A CA 1
ATOM 8241 C C . VAL A 1 1072 ? -25.393 -6.037 45.652 1.00 86.69 1072 VAL A C 1
ATOM 8243 O O . VAL A 1 1072 ? -25.532 -5.778 46.846 1.00 86.69 1072 VAL A O 1
ATOM 8246 N N . THR A 1 1073 ? -25.085 -5.100 44.748 1.00 86.56 1073 THR A N 1
ATOM 8247 C CA . THR A 1 1073 ? -24.946 -3.669 45.090 1.00 86.56 1073 THR A CA 1
ATOM 8248 C C . THR A 1 1073 ? -26.252 -2.875 44.960 1.00 86.56 1073 THR A C 1
ATOM 8250 O O . THR A 1 1073 ? -26.298 -1.719 45.376 1.00 86.56 1073 THR A O 1
ATOM 8253 N N . ASN A 1 1074 ? -27.316 -3.497 44.437 1.00 84.94 1074 ASN A N 1
ATOM 8254 C CA . ASN A 1 1074 ? -28.598 -2.873 44.094 1.00 84.94 1074 ASN A CA 1
ATOM 8255 C C . ASN A 1 1074 ? -28.427 -1.660 43.154 1.00 84.94 1074 ASN A C 1
ATOM 8257 O O . ASN A 1 1074 ? -29.059 -0.616 43.326 1.00 84.94 1074 ASN A O 1
ATOM 8261 N N . ALA A 1 1075 ? -27.519 -1.793 42.183 1.00 86.62 1075 ALA A N 1
ATOM 8262 C CA . ALA A 1 1075 ? -27.162 -0.748 41.230 1.00 86.62 1075 ALA A CA 1
ATOM 8263 C C . ALA A 1 1075 ? -27.778 -1.019 39.850 1.00 86.62 1075 ALA A C 1
ATOM 8265 O O . ALA A 1 1075 ? -27.720 -2.140 39.351 1.00 86.62 1075 ALA A O 1
ATOM 8266 N N . MET A 1 1076 ? -28.311 0.027 39.213 1.00 90.88 1076 MET A N 1
ATOM 8267 C CA . MET A 1 1076 ? -28.788 0.016 37.825 1.00 90.88 1076 MET A CA 1
ATOM 8268 C C . MET A 1 1076 ? -27.963 1.013 37.010 1.00 90.88 1076 MET A C 1
ATOM 8270 O O . MET A 1 1076 ? -28.085 2.222 37.206 1.00 90.88 1076 MET A O 1
ATOM 8274 N N . THR A 1 1077 ? -27.123 0.515 36.101 1.00 94.25 1077 THR A N 1
ATOM 8275 C CA . THR A 1 1077 ? -26.185 1.339 35.321 1.00 94.25 1077 THR A CA 1
ATOM 8276 C C . THR A 1 1077 ? -26.533 1.300 33.844 1.00 94.25 1077 THR A C 1
ATOM 8278 O O . THR A 1 1077 ? -26.571 0.228 33.248 1.00 94.25 1077 THR A O 1
ATOM 8281 N N . ARG A 1 1078 ? -26.758 2.465 33.230 1.00 94.88 1078 ARG A N 1
ATOM 8282 C CA . ARG A 1 1078 ? -26.971 2.576 31.781 1.00 94.88 1078 ARG A CA 1
ATOM 8283 C C . ARG A 1 1078 ? -25.641 2.434 31.038 1.00 94.88 1078 ARG A C 1
ATOM 8285 O O . ARG A 1 1078 ? -24.721 3.199 31.323 1.00 94.88 1078 ARG A O 1
ATOM 8292 N N . LEU A 1 1079 ? -25.559 1.509 30.081 1.00 95.31 1079 LEU A N 1
ATOM 8293 C CA . LEU A 1 1079 ? -24.333 1.204 29.333 1.00 95.31 1079 LEU A CA 1
ATOM 8294 C C . LEU A 1 1079 ? -24.364 1.617 27.849 1.00 95.31 1079 LEU A C 1
ATOM 8296 O O . LEU A 1 1079 ? -23.300 1.726 27.258 1.00 95.31 1079 LEU A O 1
ATOM 8300 N N . ASP A 1 1080 ? -25.525 1.921 27.252 1.00 87.12 1080 ASP A N 1
ATOM 8301 C CA . ASP A 1 1080 ? -25.637 2.301 25.822 1.00 87.12 1080 ASP A CA 1
ATOM 8302 C C . ASP A 1 1080 ? -25.171 3.734 25.480 1.00 87.12 1080 ASP A C 1
ATOM 8304 O O . ASP A 1 1080 ? -25.304 4.180 24.343 1.00 87.12 1080 ASP A O 1
ATOM 8308 N N . GLN A 1 1081 ? -24.666 4.493 26.455 1.00 85.88 1081 GLN A N 1
ATOM 8309 C CA . GLN A 1 1081 ? -24.199 5.869 26.253 1.00 85.88 1081 GLN A CA 1
ATOM 8310 C C . GLN A 1 1081 ? -22.670 5.928 26.134 1.00 85.88 1081 GLN A C 1
ATOM 8312 O O . GLN A 1 1081 ? -21.959 5.157 26.777 1.00 85.88 1081 GLN A O 1
ATOM 8317 N N . ALA A 1 1082 ? -22.161 6.875 25.340 1.00 76.75 1082 ALA A N 1
ATOM 8318 C CA . ALA A 1 1082 ? -20.728 7.018 25.081 1.00 76.75 1082 ALA A CA 1
ATOM 8319 C C . ALA A 1 1082 ? -19.897 7.055 26.378 1.00 76.75 1082 ALA A C 1
ATOM 8321 O O . ALA A 1 1082 ? -20.200 7.811 27.303 1.00 76.75 1082 ALA A O 1
ATOM 8322 N N . ASN A 1 1083 ? -18.834 6.246 26.420 1.00 81.88 1083 ASN A N 1
ATOM 8323 C CA . ASN A 1 1083 ? -17.914 6.085 27.553 1.00 81.88 1083 ASN A CA 1
ATOM 8324 C C . ASN A 1 1083 ? -18.546 5.580 28.870 1.00 81.88 1083 ASN A C 1
ATOM 8326 O O . ASN A 1 1083 ? -17.898 5.652 29.917 1.00 81.88 1083 ASN A O 1
ATOM 8330 N N . ALA A 1 1084 ? -19.778 5.054 28.862 1.00 90.31 1084 ALA A N 1
ATOM 8331 C CA . ALA A 1 1084 ? -20.332 4.413 30.051 1.00 90.31 1084 ALA A CA 1
ATOM 8332 C C . ALA A 1 1084 ? -19.599 3.114 30.389 1.00 90.31 1084 ALA A C 1
ATOM 8334 O O . ALA A 1 1084 ? -19.357 2.263 29.536 1.00 90.31 1084 ALA A O 1
ATOM 8335 N N . THR A 1 1085 ? -19.295 2.957 31.673 1.00 96.12 1085 THR A N 1
ATOM 8336 C CA . THR A 1 1085 ? -18.720 1.741 32.243 1.00 96.12 1085 THR A CA 1
ATOM 8337 C C . THR A 1 1085 ? -19.413 1.438 33.566 1.00 96.12 1085 THR A C 1
ATOM 8339 O O . THR A 1 1085 ? -19.859 2.352 34.264 1.00 96.12 1085 THR A O 1
ATOM 8342 N N . TYR A 1 1086 ? -19.476 0.162 33.937 1.00 97.56 1086 TYR A N 1
ATOM 8343 C CA . TYR A 1 1086 ? -19.752 -0.249 35.312 1.00 97.56 1086 TYR A CA 1
ATOM 8344 C C . TYR A 1 1086 ? -18.556 -1.039 35.837 1.00 97.56 1086 TYR A C 1
ATOM 8346 O O . TYR A 1 1086 ? -18.143 -2.015 35.216 1.00 97.56 1086 TYR A O 1
ATOM 8354 N N . LYS A 1 1087 ? -17.979 -0.608 36.959 1.00 97.25 1087 LYS A N 1
ATOM 8355 C CA . LYS A 1 1087 ? -16.795 -1.228 37.564 1.00 97.25 1087 LYS A CA 1
ATOM 8356 C C . LYS A 1 1087 ? -17.143 -1.882 38.885 1.00 97.25 1087 LYS A C 1
ATOM 8358 O O . LYS A 1 1087 ? -17.832 -1.280 39.707 1.00 97.25 1087 LYS A O 1
ATOM 8363 N N . VAL A 1 1088 ? -16.632 -3.089 39.101 1.00 95.50 1088 VAL A N 1
ATOM 8364 C CA . VAL A 1 1088 ? -16.925 -3.858 40.308 1.00 95.50 1088 VAL A CA 1
ATOM 8365 C C . VAL A 1 1088 ? -15.776 -4.783 40.688 1.00 95.50 1088 VAL A C 1
ATOM 8367 O O . VAL A 1 1088 ? -15.299 -5.569 39.876 1.00 95.50 1088 VAL A O 1
ATOM 8370 N N . THR A 1 1089 ? -15.348 -4.722 41.948 1.00 95.19 1089 THR A N 1
ATOM 8371 C CA . THR A 1 1089 ? -14.445 -5.724 42.524 1.00 95.19 1089 THR A CA 1
ATOM 8372 C C . THR A 1 1089 ? -15.261 -6.915 43.026 1.00 95.19 1089 THR A C 1
ATOM 8374 O O . THR A 1 1089 ? -16.284 -6.750 43.699 1.00 95.19 1089 THR A O 1
ATOM 8377 N N . LEU A 1 1090 ? -14.835 -8.127 42.684 1.00 92.06 1090 LEU A N 1
ATOM 8378 C CA . LEU A 1 1090 ? -15.473 -9.362 43.126 1.00 92.06 1090 LEU A CA 1
ATOM 8379 C C . LEU A 1 1090 ? -14.939 -9.756 44.509 1.00 92.06 1090 LEU A C 1
ATOM 8381 O O . LEU A 1 1090 ? -13.762 -10.069 44.647 1.00 92.06 1090 LEU A O 1
ATOM 8385 N N . ASN A 1 1091 ? -15.787 -9.739 45.541 1.00 90.12 1091 ASN A N 1
ATOM 8386 C CA . ASN A 1 1091 ? -15.391 -10.181 46.888 1.00 90.12 1091 ASN A CA 1
ATOM 8387 C C . ASN A 1 1091 ? -15.260 -11.710 46.973 1.00 90.12 1091 ASN A C 1
ATOM 8389 O O . ASN A 1 1091 ? -14.358 -12.220 47.630 1.00 90.12 1091 ASN A O 1
ATOM 8393 N N . ASP A 1 1092 ? -16.146 -12.413 46.268 1.00 91.44 1092 ASP A N 1
ATOM 8394 C CA . ASP A 1 1092 ? -16.180 -13.864 46.120 1.00 91.44 1092 ASP A CA 1
ATOM 8395 C C . ASP A 1 1092 ? -15.939 -14.222 44.648 1.00 91.44 1092 ASP A C 1
ATOM 8397 O O . ASP A 1 1092 ? -16.260 -13.429 43.758 1.00 91.44 1092 ASP A O 1
ATOM 8401 N N . ALA A 1 1093 ? -15.407 -15.415 44.380 1.00 93.00 1093 ALA A N 1
ATOM 8402 C CA . ALA A 1 1093 ? -15.276 -15.911 43.013 1.00 93.00 1093 ALA A CA 1
ATOM 8403 C C . ALA A 1 1093 ? -16.667 -16.147 42.406 1.00 93.00 1093 ALA A C 1
ATOM 8405 O O . ALA A 1 1093 ? -17.550 -16.714 43.056 1.00 93.00 1093 ALA A O 1
ATOM 8406 N N . LEU A 1 1094 ? -16.858 -15.727 41.157 1.00 93.56 1094 LEU A N 1
ATOM 8407 C CA . LEU A 1 1094 ? -18.080 -15.971 40.397 1.00 93.56 1094 LEU A CA 1
ATOM 8408 C C . LEU A 1 1094 ? -17.841 -17.089 39.383 1.00 93.56 1094 LEU A C 1
ATOM 8410 O O . LEU A 1 1094 ? -16.791 -17.150 38.748 1.00 93.56 1094 LEU A O 1
ATOM 8414 N N . ASN A 1 1095 ? -18.825 -17.974 39.244 1.00 90.06 1095 ASN A N 1
ATOM 8415 C CA . ASN A 1 1095 ? -18.862 -19.014 38.220 1.00 90.06 1095 ASN A CA 1
ATOM 8416 C C . ASN A 1 1095 ? -20.329 -19.352 37.911 1.00 90.06 1095 ASN A C 1
ATOM 8418 O O . ASN A 1 1095 ? -20.864 -20.356 38.384 1.00 90.06 1095 ASN A O 1
ATOM 8422 N N . GLY A 1 1096 ? -21.015 -18.437 37.220 1.00 88.31 1096 GLY A N 1
ATOM 8423 C CA . GLY A 1 1096 ? -22.435 -18.573 36.887 1.00 88.31 1096 GLY A CA 1
ATOM 8424 C C . GLY A 1 1096 ? -23.235 -17.273 36.964 1.00 88.31 1096 GLY A C 1
ATOM 8425 O O . GLY A 1 1096 ? -22.693 -16.182 37.153 1.00 88.31 1096 GLY A O 1
ATOM 8426 N N . ILE A 1 1097 ? -24.553 -17.417 36.809 1.00 90.50 1097 ILE A N 1
ATOM 8427 C CA . ILE A 1 1097 ? -25.549 -16.337 36.867 1.00 90.50 1097 ILE A CA 1
ATOM 8428 C C . ILE A 1 1097 ? -25.999 -16.011 38.299 1.00 90.50 1097 ILE A C 1
ATOM 8430 O O . ILE A 1 1097 ? -25.722 -16.737 39.252 1.00 90.50 1097 ILE A O 1
ATOM 8434 N N . GLY A 1 1098 ? -26.781 -14.937 38.438 1.00 82.50 1098 GLY A N 1
ATOM 8435 C CA . GLY A 1 1098 ? -27.571 -14.652 39.642 1.00 82.50 1098 GLY A CA 1
ATOM 8436 C C . GLY A 1 1098 ? -27.381 -13.242 40.186 1.00 82.50 1098 GLY A C 1
ATOM 8437 O O . GLY A 1 1098 ? -28.321 -12.681 40.753 1.00 82.50 1098 GLY A O 1
ATOM 8438 N N . ARG A 1 1099 ? -26.196 -12.664 39.958 1.00 92.88 1099 ARG A N 1
ATOM 8439 C CA . ARG A 1 1099 ? -25.822 -11.305 40.366 1.00 92.88 1099 ARG A CA 1
ATOM 8440 C C . ARG A 1 1099 ? -26.198 -10.247 39.328 1.00 92.88 1099 ARG A C 1
ATOM 8442 O O . ARG A 1 1099 ? -26.803 -9.242 39.696 1.00 92.88 1099 ARG A O 1
ATOM 8449 N N . PHE A 1 1100 ? -25.832 -10.481 38.068 1.00 96.38 1100 PHE A N 1
ATOM 8450 C CA . PHE A 1 1100 ? -25.934 -9.499 36.992 1.00 96.38 1100 PHE A CA 1
ATOM 8451 C C . PHE A 1 1100 ? -27.083 -9.814 36.031 1.00 96.38 1100 PHE A C 1
ATOM 8453 O O . PHE A 1 1100 ? -27.348 -10.982 35.746 1.00 96.38 1100 PHE A O 1
ATOM 8460 N N . TYR A 1 1101 ? -27.758 -8.778 35.532 1.00 95.88 1101 TYR A N 1
ATOM 8461 C CA . TYR A 1 1101 ? -28.835 -8.907 34.542 1.00 95.88 1101 TYR A CA 1
ATOM 8462 C C . TYR A 1 1101 ? -28.799 -7.735 33.562 1.00 95.88 1101 TYR A C 1
ATOM 8464 O O . TYR A 1 1101 ? -28.482 -6.612 33.958 1.00 95.88 1101 TYR A O 1
ATOM 8472 N N . VAL A 1 1102 ? -29.156 -7.975 32.302 1.00 96.69 1102 VAL A N 1
ATOM 8473 C CA . VAL A 1 1102 ? -29.345 -6.921 31.295 1.00 96.69 1102 VAL A CA 1
ATOM 8474 C C . VAL A 1 1102 ? -30.834 -6.655 31.089 1.00 96.69 1102 VAL A C 1
ATOM 8476 O O . VAL A 1 1102 ? -31.646 -7.577 31.044 1.00 96.69 1102 VAL A O 1
ATOM 8479 N N . HIS A 1 1103 ? -31.178 -5.371 30.977 1.00 95.00 1103 HIS A N 1
ATOM 8480 C CA . HIS A 1 1103 ? -32.530 -4.868 30.735 1.00 95.00 1103 HIS A CA 1
ATOM 8481 C C . HIS A 1 1103 ? -32.521 -3.914 29.539 1.00 95.00 1103 HIS A C 1
ATOM 8483 O O . HIS A 1 1103 ? -31.707 -2.986 29.517 1.00 95.00 1103 HIS A O 1
ATOM 8489 N N . THR A 1 1104 ? -33.471 -4.067 28.614 1.00 93.69 1104 THR A N 1
ATOM 8490 C CA . THR A 1 1104 ? -33.640 -3.174 27.454 1.00 93.69 1104 THR A CA 1
ATOM 8491 C C . THR A 1 1104 ? -34.972 -2.437 27.565 1.00 93.69 1104 THR A C 1
ATOM 8493 O O . THR A 1 1104 ? -36.026 -3.021 27.346 1.00 93.69 1104 THR A O 1
ATOM 8496 N N . LYS A 1 1105 ? -34.950 -1.163 27.972 1.00 89.69 1105 LYS A N 1
ATOM 8497 C CA . LYS A 1 1105 ? -36.168 -0.408 28.333 1.00 89.69 1105 LYS A CA 1
ATOM 8498 C C . LYS A 1 1105 ? -35.985 1.102 28.248 1.00 89.69 1105 LYS A C 1
ATOM 8500 O O . LYS A 1 1105 ? -34.859 1.589 28.247 1.00 89.69 1105 LYS A O 1
ATOM 8505 N N . ALA A 1 1106 ? -37.075 1.860 28.199 1.00 84.19 1106 ALA A N 1
ATOM 8506 C CA . ALA A 1 1106 ? -37.059 3.316 28.085 1.00 84.19 1106 ALA A CA 1
ATOM 8507 C C . ALA A 1 1106 ? -36.522 4.033 29.340 1.00 84.19 1106 ALA A C 1
ATOM 8509 O O . ALA A 1 1106 ? -36.051 5.168 29.253 1.00 84.19 1106 ALA A O 1
ATOM 8510 N N . SER A 1 1107 ? -36.572 3.392 30.516 1.00 75.88 1107 SER A N 1
ATOM 8511 C CA . SER A 1 1107 ? -36.158 3.991 31.792 1.00 75.88 1107 SER A CA 1
ATOM 8512 C C . SER A 1 1107 ? -35.467 3.001 32.731 1.00 75.88 1107 SER A C 1
ATOM 8514 O O . SER A 1 1107 ? -35.862 1.844 32.853 1.00 75.88 1107 SER A O 1
ATOM 8516 N N . GLY A 1 1108 ? -34.463 3.486 33.466 1.00 59.16 1108 GLY A N 1
ATOM 8517 C CA . GLY A 1 1108 ? -33.768 2.717 34.504 1.00 59.16 1108 GLY A CA 1
ATOM 8518 C C . GLY A 1 1108 ? -34.572 2.559 35.799 1.00 59.16 1108 GLY A C 1
ATOM 8519 O O . GLY A 1 1108 ? -34.146 1.834 36.696 1.00 59.16 1108 GLY A O 1
ATOM 8520 N N . VAL A 1 1109 ? -35.725 3.229 35.912 1.00 55.09 1109 VAL A N 1
ATOM 8521 C CA . VAL A 1 1109 ? -36.625 3.107 37.064 1.00 55.09 1109 VAL A CA 1
ATOM 8522 C C . VAL A 1 1109 ? -37.298 1.736 37.034 1.00 55.09 1109 VAL A C 1
ATOM 8524 O O . VAL A 1 1109 ? -38.101 1.447 36.151 1.00 55.09 1109 VAL A O 1
ATOM 8527 N N . LEU A 1 1110 ? -36.991 0.902 38.028 1.00 51.34 1110 LEU A N 1
ATOM 8528 C CA . LEU A 1 1110 ? -37.770 -0.296 38.336 1.00 51.34 1110 LEU A CA 1
ATOM 8529 C C . LEU A 1 1110 ? -39.195 0.139 38.708 1.00 51.34 1110 LEU A C 1
ATOM 8531 O O . LEU A 1 1110 ? -39.385 0.853 39.696 1.00 51.34 1110 LEU A O 1
ATOM 8535 N N . SER A 1 1111 ? -40.189 -0.259 37.912 1.00 40.84 1111 SER A N 1
ATOM 8536 C CA . SER A 1 1111 ? -41.595 -0.059 38.262 1.00 40.84 1111 SER A CA 1
ATOM 8537 C C . SER A 1 1111 ? -41.936 -0.834 39.539 1.00 40.84 1111 SER A C 1
ATOM 8539 O O . SER A 1 1111 ? -41.313 -1.841 39.879 1.00 40.84 1111 SER A O 1
ATOM 8541 N N . THR A 1 1112 ? -42.906 -0.323 40.295 1.00 31.09 1112 THR A N 1
ATOM 8542 C CA . THR A 1 1112 ? -43.324 -0.910 41.573 1.00 31.09 1112 THR A CA 1
ATOM 8543 C C . THR A 1 1112 ? -43.803 -2.350 41.413 1.00 31.09 1112 THR A C 1
ATOM 8545 O O . THR A 1 1112 ? -44.526 -2.660 40.472 1.00 31.09 1112 THR A O 1
ATOM 8548 N N . THR A 1 1113 ? -43.446 -3.206 42.374 1.00 37.00 1113 THR A N 1
ATOM 8549 C CA . THR A 1 1113 ? -43.765 -4.639 42.384 1.00 37.00 1113 THR A CA 1
ATOM 8550 C C . THR A 1 1113 ? -45.261 -4.936 42.327 1.00 37.00 1113 THR A C 1
ATOM 8552 O O . THR A 1 1113 ? -45.929 -4.905 43.361 1.00 37.00 1113 THR A O 1
ATOM 8555 N N . ASP A 1 1114 ? -45.724 -5.395 41.167 1.00 34.38 1114 ASP A N 1
ATOM 8556 C CA . ASP A 1 1114 ? -46.594 -6.568 41.111 1.00 34.38 1114 ASP A CA 1
ATOM 8557 C C . ASP A 1 1114 ? -45.698 -7.809 40.998 1.00 34.38 1114 ASP A C 1
ATOM 8559 O O . ASP A 1 1114 ? -44.901 -7.940 40.071 1.00 34.38 1114 ASP A O 1
ATOM 8563 N N . VAL A 1 1115 ? -45.777 -8.715 41.978 1.00 46.31 1115 VAL A N 1
ATOM 8564 C CA . VAL A 1 1115 ? -44.971 -9.949 41.991 1.00 46.31 1115 VAL A CA 1
ATOM 8565 C C . VAL A 1 1115 ? -45.655 -11.011 41.129 1.00 46.31 1115 VAL A C 1
ATOM 8567 O O . VAL A 1 1115 ? -46.227 -11.981 41.628 1.00 46.31 1115 VAL A O 1
ATOM 8570 N N . THR A 1 1116 ? -45.588 -10.838 39.812 1.00 49.59 1116 THR A N 1
ATOM 8571 C CA . THR A 1 1116 ? -45.764 -11.937 38.859 1.00 49.59 1116 THR A CA 1
ATOM 8572 C C . THR A 1 1116 ? -44.496 -12.793 38.851 1.00 49.59 1116 THR A C 1
ATOM 8574 O O . THR A 1 1116 ? -43.393 -12.300 38.634 1.00 49.59 1116 THR A O 1
ATOM 8577 N N . LEU A 1 1117 ? -44.635 -14.107 39.055 1.00 60.88 1117 LEU A N 1
ATOM 8578 C CA . LEU A 1 1117 ? -43.518 -15.073 39.074 1.00 60.88 1117 LEU A CA 1
ATOM 8579 C C . LEU A 1 1117 ? -42.933 -15.370 37.672 1.00 60.88 1117 LEU A C 1
ATOM 8581 O O . LEU A 1 1117 ? -42.381 -16.441 37.449 1.00 60.88 1117 LEU A O 1
ATOM 8585 N N . GLN A 1 1118 ? -43.047 -14.435 36.726 1.00 55.81 1118 GLN A N 1
ATOM 8586 C CA . GLN A 1 1118 ? -42.695 -14.625 35.311 1.00 55.81 1118 GLN A CA 1
ATOM 8587 C C . GLN A 1 1118 ? -41.193 -14.839 35.064 1.00 55.81 1118 GLN A C 1
ATOM 8589 O O . GLN A 1 1118 ? -40.831 -15.361 34.021 1.00 55.81 1118 GLN A O 1
ATOM 8594 N N . ASN A 1 1119 ? -40.340 -14.502 36.038 1.00 63.62 1119 ASN A N 1
ATOM 8595 C CA . ASN A 1 1119 ? -38.882 -14.628 35.952 1.00 63.62 1119 ASN A CA 1
ATOM 8596 C C . ASN A 1 1119 ? -38.293 -15.599 36.999 1.00 63.62 1119 ASN A C 1
ATOM 8598 O O . ASN A 1 1119 ? -37.125 -15.469 37.356 1.00 63.62 1119 ASN A O 1
ATOM 8602 N N . VAL A 1 1120 ? -39.081 -16.542 37.545 1.00 73.50 1120 VAL A N 1
ATOM 8603 C CA . VAL A 1 1120 ? -38.592 -17.527 38.535 1.00 73.50 1120 VAL A CA 1
ATOM 8604 C C . VAL A 1 1120 ? -38.472 -18.919 37.917 1.00 73.50 1120 VAL A C 1
ATOM 8606 O O . VAL A 1 1120 ? -39.453 -19.654 37.826 1.00 73.50 1120 VAL A O 1
ATOM 8609 N N . SER A 1 1121 ? -37.250 -19.305 37.549 1.00 74.81 1121 SER A N 1
ATOM 8610 C CA . SER A 1 1121 ? -36.949 -20.648 37.037 1.00 74.81 1121 SER A CA 1
ATOM 8611 C C . SER A 1 1121 ? -36.689 -21.629 38.181 1.00 74.81 1121 SER A C 1
ATOM 8613 O O . SER A 1 1121 ? -35.950 -21.318 39.119 1.00 74.81 1121 SER A O 1
ATOM 8615 N N . VAL A 1 1122 ? -37.279 -22.826 38.104 1.00 84.06 1122 VAL A N 1
ATOM 8616 C CA . VAL A 1 1122 ? -37.171 -23.884 39.121 1.00 84.06 1122 VAL A CA 1
ATOM 8617 C C . VAL A 1 1122 ? -36.825 -25.204 38.439 1.00 84.06 1122 VAL A C 1
ATOM 8619 O O . VAL A 1 1122 ? -37.655 -25.759 37.725 1.00 84.06 1122 VAL A O 1
ATOM 8622 N N . TYR A 1 1123 ? -35.618 -25.716 38.669 1.00 79.12 1123 TYR A N 1
ATOM 8623 C CA . TYR A 1 1123 ? -35.112 -26.932 38.025 1.00 79.12 1123 TYR A CA 1
ATOM 8624 C C . TYR A 1 1123 ? -34.182 -27.715 38.956 1.00 79.12 1123 TYR A C 1
ATOM 8626 O O . TYR A 1 1123 ? -33.681 -27.191 39.949 1.00 79.12 1123 TYR A O 1
ATOM 8634 N N . THR A 1 1124 ? -33.961 -28.997 38.672 1.00 81.12 1124 THR A N 1
ATOM 8635 C CA . THR A 1 1124 ? -33.030 -29.836 39.440 1.00 81.12 1124 THR A CA 1
ATOM 8636 C C . THR A 1 1124 ? -31.646 -29.837 38.807 1.00 81.12 1124 THR A C 1
ATOM 8638 O O . THR A 1 1124 ? -31.536 -30.113 37.617 1.00 81.12 1124 THR A O 1
ATOM 8641 N N . THR A 1 1125 ? -30.595 -29.595 39.592 1.00 73.56 1125 THR A N 1
ATOM 8642 C CA . THR A 1 1125 ? -29.195 -29.736 39.135 1.00 73.56 1125 THR A CA 1
ATOM 8643 C C . THR A 1 1125 ? -28.646 -31.152 39.338 1.00 73.56 1125 THR A C 1
ATOM 8645 O O . THR A 1 1125 ? -27.690 -31.543 38.679 1.00 73.56 1125 THR A O 1
ATOM 8648 N N . ASP A 1 1126 ? -29.272 -31.935 40.219 1.00 77.69 1126 ASP A N 1
ATOM 8649 C CA . ASP A 1 1126 ? -29.118 -33.386 40.375 1.00 77.69 1126 ASP A CA 1
ATOM 8650 C C . ASP A 1 1126 ? -30.407 -33.946 41.016 1.00 77.69 1126 ASP A C 1
ATOM 8652 O O . ASP A 1 1126 ? -31.227 -33.192 41.545 1.00 77.69 1126 ASP A O 1
ATOM 8656 N N . LYS A 1 1127 ? -30.575 -35.274 41.042 1.00 79.75 1127 LYS A N 1
ATOM 8657 C CA . LYS A 1 1127 ? -31.675 -36.009 41.700 1.00 79.75 1127 LYS A CA 1
ATOM 8658 C C . LYS A 1 1127 ? -31.946 -35.589 43.149 1.00 79.75 1127 LYS A C 1
ATOM 8660 O O . LYS A 1 1127 ? -33.026 -35.869 43.664 1.00 79.75 1127 LYS A O 1
ATOM 8665 N N . THR A 1 1128 ? -30.972 -34.971 43.816 1.00 85.56 1128 THR A N 1
ATOM 8666 C CA . THR A 1 1128 ? -31.061 -34.539 45.216 1.00 85.56 1128 THR A CA 1
ATOM 8667 C C . THR A 1 1128 ? -31.051 -33.020 45.414 1.00 85.56 1128 THR A C 1
ATOM 8669 O O . THR A 1 1128 ? -31.185 -32.577 46.553 1.00 85.56 1128 THR A O 1
ATOM 8672 N N . ILE A 1 1129 ? -30.932 -32.203 44.358 1.00 87.00 1129 ILE A N 1
ATOM 8673 C CA . ILE A 1 1129 ? -30.755 -30.745 44.478 1.00 87.00 1129 ILE A CA 1
ATOM 8674 C C . ILE A 1 1129 ? -31.750 -29.999 43.588 1.00 87.00 1129 ILE A C 1
ATOM 8676 O O . ILE A 1 1129 ? -31.731 -30.124 42.365 1.00 87.00 1129 ILE A O 1
ATOM 8680 N N . LEU A 1 1130 ? -32.588 -29.170 44.215 1.00 86.81 1130 LEU A N 1
ATOM 8681 C CA . LEU A 1 1130 ? -33.484 -28.226 43.555 1.00 86.81 1130 LEU A CA 1
ATOM 8682 C C . LEU A 1 1130 ? -32.859 -26.826 43.558 1.00 86.81 1130 LEU A C 1
ATOM 8684 O O . LEU A 1 1130 ? -32.606 -26.263 44.626 1.00 86.81 1130 LEU A O 1
ATOM 8688 N N . ARG A 1 1131 ? -32.666 -26.253 42.372 1.00 86.38 1131 ARG A N 1
ATOM 8689 C CA . ARG A 1 1131 ? -32.228 -24.876 42.153 1.00 86.38 1131 ARG A CA 1
ATOM 8690 C C . ARG A 1 1131 ? -33.427 -23.989 41.834 1.00 86.38 1131 ARG A C 1
ATOM 8692 O O . ARG A 1 1131 ? -34.300 -24.351 41.047 1.00 86.38 1131 ARG A O 1
ATOM 8699 N N . VAL A 1 1132 ? -33.453 -22.804 42.437 1.00 86.81 1132 VAL A N 1
ATOM 8700 C CA . VAL A 1 1132 ? -34.404 -21.735 42.112 1.00 86.81 1132 VAL A CA 1
ATOM 8701 C C . VAL A 1 1132 ? -33.630 -20.471 41.754 1.00 86.81 1132 VAL A C 1
ATOM 8703 O O . VAL A 1 1132 ? -32.779 -20.031 42.525 1.00 86.81 1132 VAL A O 1
ATOM 8706 N N . VAL A 1 1133 ? -33.927 -19.895 40.592 1.00 80.81 1133 VAL A N 1
ATOM 8707 C CA . VAL A 1 1133 ? -33.261 -18.723 39.998 1.00 80.81 1133 VAL A CA 1
ATOM 8708 C C . VAL A 1 1133 ? -34.274 -17.593 39.824 1.00 80.81 1133 VAL A C 1
ATOM 8710 O O . VAL A 1 1133 ? -35.450 -17.851 39.591 1.00 80.81 1133 VAL A O 1
ATOM 8713 N N . GLY A 1 1134 ? -33.824 -16.342 39.930 1.00 71.12 1134 GLY A N 1
ATOM 8714 C CA . GLY A 1 1134 ? -34.616 -15.147 39.621 1.00 71.12 1134 GLY A CA 1
ATOM 8715 C C . GLY A 1 1134 ? -35.492 -14.630 40.766 1.00 71.12 1134 GLY A C 1
ATOM 8716 O O . GLY A 1 1134 ? -36.220 -13.654 40.597 1.00 71.12 1134 GLY A O 1
ATOM 8717 N N . LEU A 1 1135 ? -35.388 -15.218 41.963 1.00 77.62 1135 LEU A N 1
ATOM 8718 C CA . LEU A 1 1135 ? -36.063 -14.710 43.159 1.00 77.62 1135 LEU A CA 1
ATOM 8719 C C . LEU A 1 1135 ? -35.532 -13.325 43.551 1.00 77.62 1135 LEU A C 1
ATOM 8721 O O . LEU A 1 1135 ? -34.330 -13.160 43.772 1.00 77.62 1135 LEU A O 1
ATOM 8725 N N . SER A 1 1136 ? -36.435 -12.364 43.756 1.00 70.25 1136 SER A N 1
ATOM 8726 C CA . SER A 1 1136 ? -36.121 -11.049 44.329 1.00 70.25 1136 SER A CA 1
ATOM 8727 C C . SER A 1 1136 ? -35.327 -11.166 45.637 1.00 70.25 1136 SER A C 1
ATOM 8729 O O . SER A 1 1136 ? -35.494 -12.121 46.402 1.00 70.25 1136 SER A O 1
ATOM 8731 N N . GLN A 1 1137 ? -34.462 -10.187 45.906 1.00 71.88 1137 GLN A N 1
ATOM 8732 C CA . GLN A 1 1137 ? -33.660 -10.149 47.127 1.00 71.88 1137 GLN A CA 1
ATOM 8733 C C . GLN A 1 1137 ? -34.561 -10.001 48.367 1.00 71.88 1137 GLN A C 1
ATOM 8735 O O . GLN A 1 1137 ? -35.490 -9.195 48.377 1.00 71.88 1137 GLN A O 1
ATOM 8740 N N . GLY A 1 1138 ? -34.281 -10.762 49.430 1.00 76.88 1138 GLY A N 1
ATOM 8741 C CA . GLY A 1 1138 ? -35.042 -10.713 50.686 1.00 76.88 1138 GLY A CA 1
ATOM 8742 C C . GLY A 1 1138 ? -35.596 -12.067 51.130 1.00 76.88 1138 GLY A C 1
ATOM 8743 O O . GLY A 1 1138 ? -35.178 -13.113 50.643 1.00 76.88 1138 GLY A O 1
ATOM 8744 N N . LYS A 1 1139 ? -36.513 -12.075 52.104 1.00 83.00 1139 LYS A N 1
ATOM 8745 C CA . LYS A 1 1139 ? -37.064 -13.320 52.670 1.00 83.00 1139 LYS A CA 1
ATOM 8746 C C . LYS A 1 1139 ? -37.939 -14.055 51.653 1.00 83.00 1139 LYS A C 1
ATOM 8748 O O . LYS A 1 1139 ? -39.033 -13.600 51.339 1.00 83.00 1139 LYS A O 1
ATOM 8753 N N . ALA A 1 1140 ? -37.488 -15.231 51.233 1.00 85.38 1140 ALA A N 1
ATOM 8754 C CA . ALA A 1 1140 ? -38.227 -16.173 50.406 1.00 85.38 1140 ALA A CA 1
ATOM 8755 C C . ALA A 1 1140 ? -38.558 -17.449 51.200 1.00 85.38 1140 ALA A C 1
ATOM 8757 O O . ALA A 1 1140 ? -37.873 -17.813 52.162 1.00 85.38 1140 ALA A O 1
ATOM 8758 N N . SER A 1 1141 ? -39.607 -18.158 50.783 1.00 86.75 1141 SER A N 1
ATOM 8759 C CA . SER A 1 1141 ? -39.937 -19.484 51.308 1.00 86.75 1141 SER A CA 1
ATOM 8760 C C . SER A 1 1141 ? -40.384 -20.410 50.191 1.00 86.75 1141 SER A C 1
ATOM 8762 O O . SER A 1 1141 ? -41.264 -20.044 49.415 1.00 86.75 1141 SER A O 1
ATOM 8764 N N . VAL A 1 1142 ? -39.829 -21.617 50.157 1.00 87.38 1142 VAL A N 1
ATOM 8765 C CA . VAL A 1 1142 ? -40.179 -22.660 49.190 1.00 87.38 1142 VAL A CA 1
ATOM 8766 C C . VAL A 1 1142 ? -40.871 -23.794 49.934 1.00 87.38 1142 VAL A C 1
ATOM 8768 O O . VAL A 1 1142 ? -40.412 -24.223 50.994 1.00 87.38 1142 VAL A O 1
ATOM 8771 N N . LYS A 1 1143 ? -41.984 -24.278 49.379 1.00 89.06 1143 LYS A N 1
ATOM 8772 C CA . LYS A 1 1143 ? -42.732 -25.441 49.867 1.00 89.06 1143 LYS A CA 1
ATOM 8773 C C . LYS A 1 1143 ? -42.969 -26.384 48.699 1.00 89.06 1143 LYS A C 1
ATOM 8775 O O . LYS A 1 1143 ? -43.545 -25.974 47.696 1.00 89.06 1143 LYS A O 1
ATOM 8780 N N . LEU A 1 1144 ? -42.541 -27.631 48.843 1.00 86.31 1144 LEU A N 1
ATOM 8781 C CA . LEU A 1 1144 ? -42.759 -28.682 47.858 1.00 86.31 1144 LEU A CA 1
ATOM 8782 C C . LEU A 1 1144 ? -43.868 -29.609 48.357 1.00 86.31 1144 LEU A C 1
ATOM 8784 O O . LEU A 1 1144 ? -43.863 -30.026 49.520 1.00 86.31 1144 LEU A O 1
ATOM 8788 N N . TYR A 1 1145 ? -44.790 -29.960 47.468 1.00 85.25 1145 TYR A N 1
ATOM 8789 C CA . TYR A 1 1145 ? -45.884 -30.889 47.729 1.00 85.25 1145 TYR A CA 1
ATOM 8790 C C . TYR A 1 1145 ? -45.787 -32.055 46.747 1.00 85.25 1145 TYR A C 1
ATOM 8792 O O . TYR A 1 1145 ? -45.416 -31.857 45.593 1.00 85.25 1145 TYR A O 1
ATOM 8800 N N . ASN A 1 1146 ? -46.115 -33.269 47.189 1.00 81.62 1146 ASN A N 1
ATOM 8801 C CA . ASN A 1 1146 ? -46.276 -34.389 46.263 1.00 81.62 1146 ASN A CA 1
ATOM 8802 C C . ASN A 1 1146 ? -47.635 -34.315 45.536 1.00 81.62 1146 ASN A C 1
ATOM 8804 O O . ASN A 1 1146 ? -48.501 -33.515 45.893 1.00 81.62 1146 ASN A O 1
ATOM 8808 N N . MET A 1 1147 ? -47.860 -35.201 44.561 1.00 81.12 1147 MET A N 1
ATOM 8809 C CA . MET A 1 1147 ? -49.113 -35.271 43.785 1.00 81.12 1147 MET A CA 1
ATOM 8810 C C . MET A 1 1147 ? -50.387 -35.502 44.624 1.00 81.12 1147 MET A C 1
ATOM 8812 O O . MET A 1 1147 ? -51.487 -35.307 44.121 1.00 81.12 1147 MET A O 1
ATOM 8816 N N . LEU A 1 1148 ? -50.261 -35.909 45.894 1.00 86.94 1148 LEU A N 1
ATOM 8817 C CA . LEU A 1 1148 ? -51.378 -36.086 46.831 1.00 86.94 1148 LEU A CA 1
ATOM 8818 C C . LEU A 1 1148 ? -51.619 -34.843 47.712 1.00 86.94 1148 LEU A C 1
ATOM 8820 O O . LEU A 1 1148 ? -52.387 -34.908 48.669 1.00 86.94 1148 LEU A O 1
ATOM 8824 N N . GLY A 1 1149 ? -50.927 -33.728 47.454 1.00 79.75 1149 GLY A N 1
ATOM 8825 C CA . GLY A 1 1149 ? -51.018 -32.503 48.252 1.00 79.75 1149 GLY A CA 1
ATOM 8826 C C . GLY A 1 1149 ? -50.332 -32.580 49.622 1.00 79.75 1149 GLY A C 1
ATOM 8827 O O . GLY A 1 1149 ? -50.471 -31.661 50.429 1.00 79.75 1149 GLY A O 1
ATOM 8828 N N . LYS A 1 1150 ? -49.564 -33.639 49.916 1.00 80.94 1150 LYS A N 1
ATOM 8829 C CA . LYS A 1 1150 ? -48.763 -33.722 51.147 1.00 80.94 1150 LYS A CA 1
ATOM 8830 C C . LYS A 1 1150 ? -47.509 -32.866 50.980 1.00 80.94 1150 LYS A C 1
ATOM 8832 O O . LYS A 1 1150 ? -46.726 -33.102 50.062 1.00 80.94 1150 LYS A O 1
ATOM 8837 N N . GLN A 1 1151 ? -47.292 -31.910 51.885 1.00 90.50 1151 GLN A N 1
ATOM 8838 C CA . GLN A 1 1151 ? -46.044 -31.144 51.939 1.00 90.50 1151 GLN A CA 1
ATOM 8839 C C . GLN A 1 1151 ? -44.883 -32.101 52.254 1.00 90.50 1151 GLN A C 1
ATOM 8841 O O . GLN A 1 1151 ? -44.886 -32.758 53.296 1.00 90.50 1151 GLN A O 1
ATOM 8846 N N . VAL A 1 1152 ? -43.914 -32.190 51.346 1.00 89.38 1152 VAL A N 1
ATOM 8847 C CA . VAL A 1 1152 ? -42.747 -33.084 51.439 1.00 89.38 1152 VAL A CA 1
ATOM 8848 C C . VAL A 1 1152 ? -41.453 -32.341 51.762 1.00 89.38 1152 VAL A C 1
ATOM 8850 O O . VAL A 1 1152 ? -40.535 -32.928 52.324 1.00 89.38 1152 VAL A O 1
ATOM 8853 N N . PHE A 1 1153 ? -41.394 -31.039 51.478 1.00 88.00 1153 PHE A N 1
ATOM 8854 C CA . PHE A 1 1153 ? -40.270 -30.174 51.824 1.00 88.00 1153 PHE A CA 1
ATOM 8855 C C . PHE A 1 1153 ? -40.770 -28.756 52.109 1.00 88.00 1153 PHE A C 1
ATOM 8857 O O . PHE A 1 1153 ? -41.724 -28.293 51.483 1.00 88.00 1153 PHE A O 1
ATOM 8864 N N . ALA A 1 1154 ? -40.142 -28.059 53.053 1.00 89.88 1154 ALA A N 1
ATOM 8865 C CA . ALA A 1 1154 ? -40.384 -26.643 53.297 1.00 89.88 1154 ALA A CA 1
ATOM 8866 C C . ALA A 1 1154 ? -39.133 -25.985 53.879 1.00 89.88 1154 ALA A C 1
ATOM 8868 O O . ALA A 1 1154 ? -38.529 -26.514 54.810 1.00 89.88 1154 ALA A O 1
ATOM 8869 N N . THR A 1 1155 ? -38.767 -24.819 53.355 1.00 89.06 1155 THR A N 1
ATOM 8870 C CA . THR A 1 1155 ? -37.641 -24.027 53.857 1.00 89.06 1155 THR A CA 1
ATOM 8871 C C . THR A 1 1155 ? -37.880 -22.534 53.650 1.00 89.06 1155 THR A C 1
ATOM 8873 O O . THR A 1 1155 ? -38.667 -22.125 52.794 1.00 89.06 1155 THR A O 1
ATOM 8876 N N . SER A 1 1156 ? -37.195 -21.711 54.437 1.00 89.81 1156 SER A N 1
ATOM 8877 C CA . SER A 1 1156 ? -37.192 -20.253 54.321 1.00 89.81 1156 SER A CA 1
ATOM 8878 C C . SER A 1 1156 ? -35.765 -19.735 54.385 1.00 89.81 1156 SER A C 1
ATOM 8880 O O . SER A 1 1156 ? -34.996 -20.154 55.250 1.00 89.81 1156 SER A O 1
ATOM 8882 N N . PHE A 1 1157 ? -35.421 -18.810 53.499 1.00 87.56 1157 PHE A N 1
ATOM 8883 C CA . PHE A 1 1157 ? -34.073 -18.271 53.349 1.00 87.56 1157 PHE A CA 1
ATOM 8884 C C . PHE A 1 1157 ? -34.137 -16.806 52.917 1.00 87.56 1157 PHE A C 1
ATOM 8886 O O . PHE A 1 1157 ? -35.149 -16.346 52.393 1.00 87.56 1157 PHE A O 1
ATOM 8893 N N . ASN A 1 1158 ? -33.045 -16.067 53.109 1.00 82.00 1158 ASN A N 1
ATOM 8894 C CA . ASN A 1 1158 ? -32.870 -14.799 52.412 1.00 82.00 1158 ASN A CA 1
ATOM 8895 C C . ASN A 1 1158 ? -32.331 -15.114 51.010 1.00 82.00 1158 ASN A C 1
ATOM 8897 O O . ASN A 1 1158 ? -31.247 -15.680 50.882 1.00 82.00 1158 ASN A O 1
ATOM 8901 N N . SER A 1 1159 ? -33.114 -14.807 49.979 1.00 79.75 1159 SER A N 1
ATOM 8902 C CA . SER A 1 1159 ? -32.704 -14.874 48.580 1.00 79.75 1159 SER A CA 1
ATOM 8903 C C . SER A 1 1159 ? -31.717 -13.755 48.257 1.00 79.75 1159 SER A C 1
ATOM 8905 O O . SER A 1 1159 ? -31.874 -12.621 48.719 1.00 79.75 1159 SER A O 1
ATOM 8907 N N . VAL A 1 1160 ? -30.741 -14.089 47.413 1.00 78.31 1160 VAL A N 1
ATOM 8908 C CA . VAL A 1 1160 ? -29.806 -13.165 46.752 1.00 78.31 1160 VAL A CA 1
ATOM 8909 C C . VAL A 1 1160 ? -29.835 -13.340 45.223 1.00 78.31 1160 VAL A C 1
ATOM 8911 O O . VAL A 1 1160 ? -28.864 -13.035 44.545 1.00 78.31 1160 VAL A O 1
ATOM 8914 N N . GLY A 1 1161 ? -30.938 -13.870 44.678 1.00 74.94 1161 GLY A N 1
ATOM 8915 C CA . GLY A 1 1161 ? -31.135 -14.126 43.244 1.00 74.94 1161 GLY A CA 1
ATOM 8916 C C . GLY A 1 1161 ? -31.201 -15.612 42.883 1.00 74.94 1161 GLY A C 1
ATOM 8917 O O . GLY A 1 1161 ? -32.051 -16.008 42.090 1.00 74.94 1161 GLY A O 1
ATOM 8918 N N . VAL A 1 1162 ? -30.357 -16.450 43.497 1.00 81.00 1162 VAL A N 1
ATOM 8919 C CA . VAL A 1 1162 ? -30.306 -17.908 43.266 1.00 81.00 1162 VAL A CA 1
ATOM 8920 C C . VAL A 1 1162 ? -30.286 -18.657 44.599 1.00 81.00 1162 VAL A C 1
ATOM 8922 O O . VAL A 1 1162 ? -29.684 -18.192 45.571 1.00 81.00 1162 VAL A O 1
ATOM 8925 N N . LYS A 1 1163 ? -30.932 -19.828 44.660 1.00 87.56 1163 LYS A N 1
ATOM 8926 C CA . LYS A 1 1163 ? -30.859 -20.729 45.811 1.00 87.56 1163 LYS A CA 1
ATOM 8927 C C . LYS A 1 1163 ? -30.905 -22.207 45.423 1.00 87.56 1163 LYS A C 1
ATOM 8929 O O . LYS A 1 1163 ? -31.904 -22.673 44.883 1.00 87.56 1163 LYS A O 1
ATOM 8934 N N . ASP A 1 1164 ? -29.882 -22.942 45.853 1.00 86.94 1164 ASP A N 1
ATOM 8935 C CA . ASP A 1 1164 ? -29.873 -24.407 45.873 1.00 86.94 1164 ASP A CA 1
ATOM 8936 C C . ASP A 1 1164 ? -30.424 -24.951 47.198 1.00 86.94 1164 ASP A C 1
ATOM 8938 O O . ASP A 1 1164 ? -30.177 -24.398 48.284 1.00 86.94 1164 ASP A O 1
ATOM 8942 N N . MET A 1 1165 ? -31.190 -26.036 47.099 1.00 88.44 1165 MET A N 1
ATOM 8943 C CA . MET A 1 1165 ? -31.866 -26.712 48.203 1.00 88.44 1165 MET A CA 1
ATOM 8944 C C . MET A 1 1165 ? -31.769 -28.227 48.037 1.00 88.44 1165 MET A C 1
ATOM 8946 O O . MET A 1 1165 ? -32.238 -28.778 47.042 1.00 88.44 1165 MET A O 1
ATOM 8950 N N . ASN A 1 1166 ? -31.232 -28.906 49.049 1.00 88.56 1166 ASN A N 1
ATOM 8951 C CA . ASN A 1 1166 ? -31.219 -30.364 49.074 1.00 88.56 1166 ASN A CA 1
ATOM 8952 C C . ASN A 1 1166 ? -32.644 -30.883 49.298 1.00 88.56 1166 ASN A C 1
ATOM 8954 O O . ASN A 1 1166 ? -33.278 -30.566 50.310 1.00 88.56 1166 ASN A O 1
ATOM 8958 N N . LEU A 1 1167 ? -33.131 -31.685 48.358 1.00 84.31 1167 LEU A N 1
ATOM 8959 C CA . LEU A 1 1167 ? -34.383 -32.412 48.479 1.00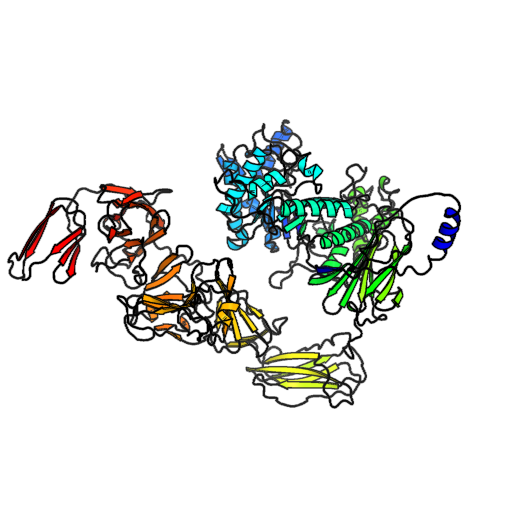 84.31 1167 LEU A CA 1
ATOM 8960 C C . LEU A 1 1167 ? -34.195 -33.599 49.439 1.00 84.31 1167 LEU A C 1
ATOM 8962 O O . LEU A 1 1167 ? -33.169 -34.281 49.379 1.00 84.31 1167 LEU A O 1
ATOM 8966 N N . PRO A 1 1168 ? -35.161 -33.875 50.332 1.00 75.94 1168 PRO A N 1
ATOM 8967 C CA . PRO A 1 1168 ? -35.134 -35.087 51.135 1.00 75.94 1168 PRO A CA 1
ATOM 8968 C C . PRO A 1 1168 ? -35.326 -36.311 50.235 1.00 75.94 1168 PRO A C 1
ATOM 8970 O O . PRO A 1 1168 ? -36.084 -36.261 49.267 1.00 75.94 1168 PRO A O 1
ATOM 8973 N N . THR A 1 1169 ? -34.691 -37.430 50.579 1.00 71.62 1169 THR A N 1
ATOM 8974 C CA . THR A 1 1169 ? -35.024 -38.735 49.995 1.00 71.62 1169 THR A CA 1
ATOM 8975 C C . THR A 1 1169 ? -36.457 -39.096 50.403 1.00 71.62 1169 THR A C 1
ATOM 8977 O O . THR A 1 1169 ? -36.747 -39.136 51.603 1.00 71.62 1169 THR A O 1
ATOM 8980 N N . LEU A 1 1170 ? -37.350 -39.297 49.426 1.00 60.97 1170 LEU A N 1
ATOM 8981 C CA . LEU A 1 1170 ? -38.797 -39.495 49.628 1.00 60.97 1170 LEU A CA 1
ATOM 8982 C C . LEU A 1 1170 ? -39.244 -40.955 49.523 1.00 60.97 1170 LEU A C 1
ATOM 8984 O O . LEU A 1 1170 ? -38.639 -41.695 48.719 1.00 60.97 1170 LEU A O 1
#

Nearest PDB structures (foldseek):
  1px8-assembly1_A  TM=6.957E-01  e=7.435E-13  Thermoanaerobacterium saccharolyticum
  6wdp-assembly1_A  TM=4.799E-01  e=2.730E-01  Homo sapiens
  7ptr-assembly1_A  TM=1.121E-01  e=1.205E-04  Haloferax volcanii DS2
  8oe4-assembly1_C  TM=2.397E-01  e=2.881E+00  Homo sapiens

Mean predicted aligned error: 19.24 Å

Sequence (1170 aa):
MKKYLKIIKCIVPVFSKLLVGRIKKLLFFLFWSALTFAQTSPISLGELQPFWRSQPVLGPYLQDGINTTEIPDFMLQTDFPYQKRSLNGTSFTKEVPFADNLSVVRLLGGYSKYPGVTGTLTDLTTAEGITLLNQLRDYDFAYKNNGVLTFRPELIQNRLQPYLALGYEDLTVVLDNIPWDLTTNTNASLNSYGNKGVPNSSQEWYDTISELCTTLIGIMGTEKANKLRFRIGTEMNGLERFNGTEAQFINHYDNAAAAIQFVLPGATLSLFNISSNTFSNINNVHNVGAFRVLNHIANENNQKTGAKLTNIPNFVSFSEYFYEATNFTTEVSNSDQVWDYVNNNIAGYQNKFSREIHEFGGLADWNATIPTANEGAFGGAMTLQVFMKYMEVGVDRIYHWNAFRSIPDGSVRYQIPTSQAWIYSVLDYLSGGAVYKITPDVPTIARAATITSMLSVKNGKSYLLVNSFDPDKTNTQVSEVVVRIPKSYLPSISLAETKITSLTNTNCVLNEIRRDVENANNLNPDLASKPDYIPSNLQDLCVDYTAFKAMVLDKATKYENLWKESLTLDPFDGNITEEGDNFVIKLNMTATQNTVIVFYDTKKTGTLTASPQVVTAFTNLNGTGNSTISWSTQNNSPRTLVTLTRTLVDGTEVGETFVSIKNNNPTGSATRTISEGLIHTFKLYTGEIDSDVLGDLLDTVIVYGGDNFLVYNGAAWVNAVAMDGTTAAKNAYIYDNLTLSSNAEINNLEVAPGGSLTINAGVSLKVNGTSSGNVTYNTTLGTENWYLVSSPVAGETYDGAYVTANSLAINGTNNAIATYTTGTNTWSYMQTGGGATFTPGTGYYARRATAAGSGTISFTGTINTSDVAASVVLGGTDGFNLIGNPFTAYLNSASFLTGNTANLVSETMWVWNEATANYETKVTADAFVLAPTQGFFVSASSATNLSIAESYQATTGSAFQKTTKTEVKLMINDGTSSRFAKVYYLDNATTGFDNGFDGETFGGIANTVDVFTHLVADSEGKNYQIQSLPNSDFETMVIPVGITADAGKEITFTAEAMNLQEGLKVFLEDKVTNAMTRLDQANATYKVTLNDALNGIGRFYVHTKASGVLSTTDVTLQNVSVYTTDKTILRVVGLSQGKASVKLYNMLGKQVFATSFNSVGVKDMNLPTL

Solvent-accessible surface area (backbone atoms only — not comparable to full-atom values): 62650 Å² total; per-residue (Å²): 137,92,85,81,88,84,86,87,86,83,92,85,90,80,90,81,94,70,76,63,66,62,58,51,58,54,57,63,62,75,70,70,84,74,81,75,76,83,78,78,75,72,42,78,62,47,61,37,70,71,25,61,35,19,28,68,37,53,49,69,39,29,58,77,30,59,73,53,40,65,76,61,69,57,52,55,59,36,77,38,39,51,83,74,66,62,58,96,90,43,66,59,75,45,44,46,73,70,42,70,34,38,36,39,34,27,68,43,21,12,52,22,50,46,85,96,52,91,71,67,54,84,49,81,84,44,74,67,25,46,54,51,49,62,60,45,53,76,60,21,33,44,37,60,61,95,80,42,85,44,76,38,59,67,57,48,49,48,35,44,44,57,42,48,79,60,66,52,65,57,36,34,44,24,61,20,50,38,26,60,68,44,26,50,91,88,36,48,34,82,37,96,73,13,23,23,28,43,64,76,40,60,63,63,48,20,51,51,37,32,49,51,49,52,43,41,28,74,73,62,35,65,75,50,40,20,64,25,32,35,24,57,25,56,30,44,31,32,65,84,41,27,57,50,50,39,71,55,46,50,50,54,48,26,23,38,50,52,20,41,48,71,72,27,69,67,36,43,48,29,69,28,29,32,74,48,45,40,70,69,54,48,70,71,75,44,50,23,45,58,70,61,50,56,37,39,56,52,71,38,58,32,84,70,77,71,41,62,58,89,72,66,44,52,43,53,42,21,37,49,69,44,50,68,86,58,58,60,70,57,54,53,48,29,41,47,52,47,54,49,44,43,36,74,68,32,70,79,37,62,93,50,51,39,43,34,31,65,38,32,49,44,37,45,47,79,85,43,100,71,32,29,39,37,45,19,30,61,32,22,19,49,50,52,62,43,50,62,53,40,52,76,70,60,57,56,40,32,18,42,70,66,48,56,46,75,44,86,48,90,96,49,62,54,74,43,63,31,31,51,37,54,55,47,22,52,48,61,67,45,42,75,8,43,29,26,43,38,73,59,53,82,66,76,66,91,65,88,50,48,73,52,35,37,39,36,42,46,96,85,33,39,37,40,39,41,36,24,36,35,67,57,79,82,53,80,54,69,37,63,44,34,38,63,47,49,30,91,83,54,79,39,60,32,78,89,70,20,25,28,36,51,45,26,58,87,50,23,47,56,33,45,49,55,50,54,33,47,76,67,73,32,43,24,74,94,44,72,90,38,74,82,67,44,43,64,52,71,60,69,48,30,72,46,55,68,62,47,52,52,53,53,61,77,41,39,69,60,44,48,47,37,47,24,57,38,39,34,72,40,78,54,83,64,50,77,45,79,60,86,70,23,39,38,38,42,41,81,41,41,29,46,21,37,35,43,34,41,46,38,60,52,79,55,82,82,60,66,93,54,78,53,60,57,58,62,60,52,70,57,69,76,39,64,44,65,31,30,49,34,39,32,41,87,60,69,55,78,45,55,27,45,40,43,41,46,35,39,83,91,67,52,65,60,85,49,77,77,52,75,52,91,61,60,62,42,60,53,74,50,74,43,73,45,54,63,86,42,57,38,43,37,40,36,29,42,25,51,78,86,51,101,54,83,44,61,75,76,47,75,51,75,46,64,27,37,78,50,42,31,38,35,69,62,84,52,55,77,69,46,74,65,64,57,69,36,79,39,79,31,25,39,38,31,52,23,68,42,74,45,82,43,36,19,29,25,24,34,40,38,29,34,101,84,21,36,39,37,35,41,58,92,38,21,47,38,50,76,36,58,55,45,47,51,35,34,42,36,42,68,41,78,46,54,48,63,42,48,32,23,41,22,32,45,78,26,58,52,32,62,64,45,36,58,78,37,43,38,24,72,58,92,56,34,34,39,42,23,43,69,38,30,67,75,53,40,78,49,56,43,44,71,88,46,66,51,68,53,54,61,25,39,20,31,44,37,26,40,22,89,92,59,51,52,47,60,39,72,44,51,18,30,57,57,52,54,65,39,68,22,82,45,57,72,27,50,97,68,12,44,36,52,28,20,31,32,27,41,18,19,34,33,47,28,54,41,30,70,70,29,43,93,35,26,71,50,26,36,36,33,37,71,38,62,92,61,74,44,69,45,63,44,26,46,76,42,85,49,50,43,49,48,28,31,20,34,35,37,31,37,63,39,68,54,58,41,59,47,48,56,86,31,55,34,66,60,71,62,64,90,73,72,75,88,57,26,36,41,37,40,33,40,34,59,89,83,52,62,36,54,21,36,40,35,39,34,90,84,40,45,51,39,90,43,81,21,52,33,17,57,51,75,72,65,65,78,71,75,63,44,41,26,32,40,53,65,35,89,57,87,79,58,53,20,28,30,38,41,24,41,63,56,72,46,70,76,50,68,38,39,30,23,34,34,33,58,51,72,41,49,41,37,36,38,41,49,69,37,76,69,61,90,69,55,41,40,31,42,35,33,67,82,78,71,42,76,44,68,22,65,49,91,92,34,70,50,78,46,70,30,84,58,62,42,79,50,64,44,48,35,30,43,37,43,28,74,60,88,71,79,74,82,87,73,90,69,73,85,57,54,51,75,49,66,85,47,102,47,31,41,35,38,35,56,45,68,73,40,87,44,74,54,73,42,59,49,99,84,71,49,75,74,46,74,52,73,48,75,34,66,15,52,48,81,41,79,54,76,93,128

Foldseek 3Di:
DPPPPDPPDDDDDDDDPDPVVVVVVVVVVVPPDDPPPPFDAWFWLFFQDLQAQEAEDEPPCLLVVPQKDQDDVLQQQFPLHQDFDDDQPHGDRIDNGSHLEYEYACLFFQFQDHPPQPDGQDDCPDPVNVVSLVVSLVLGQWAQDPNDIDGDLVSSLSSCVSVVVNVNLAYAYEQFHDRPRQDDPVQFDDARTGTQGQGPDLVSLLVSLLVVLVSLCVRPNLVSSLAYEYEHYAQQQACNRHVDAQVSVLSNQLSNLVSCCVRRVSYAYDYHAHAALAPVCLCPVGRHRRLVSLLCQFPNARPPPRHHRPHRHQAHEHADAAELPDPLVVSLVSLLVVLVCCCPPRPPCPVRHASEYAEDFHDFPPVDPFTFSLQWLQRLLVVVVNVVSNSVSHHNHYHYPDQWDWFDDPVHTQIAGTSVVVVSSNSVSLGRWTKIWFDWDDDDDPDDKDKTWMWTHDPQKIKIKIGIHHSPPVFFAWDKIKTKDFCVVVVFWDLFQKWKAKGDLVLTLQSVLLVQCVVVVFAQPSCPVPRSGCGPDNVNRGPDPVVSSVSCVVCVVVSSVSSNRRRHIHGDPWDWDDDPRIIMTIDTDTNRMIMMMMTHGDVPPDDDPDLQPQVQPQPPLAAWDKTKRKGFGPDLDQFWFKWKWKAWLVRDGPPDRDDTDRGSDRIDMDIDTDHAPTKIWIWIFTDGPPDPDTHDTSDIDIGHGHQAEFEDDAPDTDRDRDQAPEDARHEYEFAAEDEHDHFGEYAEYEYGPHHEYEYEAQHFYHYQYYWYDKYKYKHKPQFQFKAKFAAQAFDFKDAPVLCVVQQFADDPQFTFKWFADQQQLDTHGAGHGDMDTGAQFGIIITGHYPPPHMDIRMTMHIGDNWKHFAFADAHDPFRKGKTANNHSFWFFLLCQLVQCCVFFPFQKKWFQDRVQRFTDIAFNPDRAIGHHGHMIMTTTPDRGTRIRGSVRGDRDGRDPPPPQWWKKWKWKDQPRHIEIAMETADQPDALADDGRQWYFGPPSDDDQKYKFWARQPPGPQTGTSGDYHHNDPQQVGKIWMFIFHAAFTKMKMAMDTGPDDPLKWKWKAFLVVRDTFTHHDPPGIDIDGHRHGTDGTFGIIMGIGNDSDDDDDPPDVSRWDWDAPDPFKIKIFQDHFAKDKDWDADPVRHTQDIDIDGDSGMDMDTGDDD

pLDDT: mean 84.06, std 16.97, range [30.5, 98.75]

Secondary structure (DSSP, 8-state):
--SSSS-----------SSHHHHHHHHHHTT-S-----PPPPEEEEE---TT-EEEEETTSGGGTTT-BPPPGGGGSSSS-----EETTEEPSSB-TT-SEEEEES-S--BS--TT--S----SSSHHHHHHHHHHGGG-SEEEETTEEEE-HHHHHHHHHHHHTTT---EEEE--S--GGGS-TTT--EETTEE-PPPS-HHHHHHHHHHHHHHHHHHH-HHHHTT-EEEEEESTTSTTT--S-HHHHHHHHHHHHHHHHHH-TT-EEEEEEBS-S-HHHHHHS-SS-HHHHHHHHHHS--TTTSS--SS--SEEEEEEEE-TT--HHHHHHHHHHHHHHHHHHSTT-TT-SEEEEEEEEEPP-TTSSS----TTHHHHHHHHHHHHHHHHTT--EEEES-SEEEEEETTEEEEEE-HHHHHHHHHHHHTTSEEEEEPPB----SS--EEEEEEEEETTEEEEEEEEE-S-TT---EEEEEEEEEGGGSSS--TTT-EEEEE-TTT-HHHHHHHHHHHTT-B-GGGTT-TT---SSGGGGBS-HHHHHHHHHHTHHHHHHHHHHHTS-EEP-SEEEEETTEEEEEEEEESSEEEEEEE--S--SS--SS--------S--SSSEEEEEEEE-SS--TT-EEEEEEEETTS-B---------SS-SEEEEEEEEPTT-EEEEEEEEE-TT-SS---EEEEEEEESSTTEEEE-SSSBSSSS-STT-BSS-EEEE-S-EEE-S-EEES-EEE-TT--EEEPTT--EEESS-EES-EEEEEEE-SSS-EEE--SEES-EESHHHHHHTTB-EETTEEEEEEEETTTTEEEEEETT--EEPPTTB-EEE-BPTT--SEEEEEEEEEP-S-EEE-----TTT-EEEEE--SSSEEEHHHHHHTTGGGBSSSEEEEEETTTTEEEEEETTS--EEPTTBEEEEEBSSSSPEEE-GGGEESSS--S-----EEEEEEEE-SS-EEEEEEEEETT--SS--BTTBEE---SS--SSEEEE--SSS--S--EEEEEEESS-GGG--EEEEEEE-TT-EEEEEEEEESPPTT-EEEEEETTTTEEEE-SSTT--EEEE-SS-EEEEEEEEEEEES-S-PPP-----TT-EEEEEETTEEEEE-PPSEEEEEEEE-TTS-EEEEEEEEESSEEEEEPPP-

=== Feature glossary ===
The record interleaves many kinds of information about one protein. Here is each kind framed as the question it answers.

Q: What does the local fold look like, residue by residue?
A: The Foldseek 3Di string encodes local tertiary geometry as a 20-letter alphabet — one character per residue — derived from the relative positions of nearby Cα atoms. Unlike the amino-acid sequence, 3Di is a direct function of the 3D structure, so two proteins with the same fold have similar 3Di strings even at low sequence identity.

Q: Which residues are in helices, strands, or loops?
A: The SS8 string is DSSP's per-residue secondary-structure call. α-helix (H) means an i→i+4 H-bond ladder; β-strand (E) means the residue participates in a β-sheet; 3₁₀ (G) and π (I) are tighter and wider helices; T/S are turns/bends; '-' is loop.

Q: How big and how compact is the whole molecule?
A: Radius of gyration (Rg) is the root-mean-square distance of Cα atoms from their centroid — a single number for overall size and compactness. A globular domain of N residues has Rg ≈ 2.2·N^0.38 Å; an extended or disordered chain has a much larger Rg. The Cα contact count is the number of residue pairs whose Cα atoms are within 8 Å and are more than four positions apart in sequence — a standard proxy for tertiary packing density. The bounding box is the smallest axis-aligned box enclosing all Cα atoms.

Q: Where is each backbone atom in 3D?
A: Structure coordinates are given as an mmCIF _atom_site loop: one row per atom with element, residue name, chain id, sequence number, and x/y/z position in Å. Only the four main-chain atoms per residue are included here; side chains are omitted to keep the record compact.

Q: What is the amino-acid chain?
A: Primary structure: the covalent order of the twenty standard amino acids along the backbone. Two proteins with the same sequence will (almost always) fold to the same structure; two with 30% identity often share a fold but not the details.

Q: What if only a Cα trace is available?
A: Three-state secondary structure (P-SEA) collapses the eight DSSP classes into helix (a), strand (b), and coil (c). P-SEA assigns these from Cα geometry alone — distances and angles — without requiring backbone oxygens, so it works on any Cα trace.

Q: What family and function is it annotated with?
A: Database cross-references. InterPro integrates a dozen domain/family signature databases into unified entries with residue-range hits. GO terms attach function/process/location labels with evidence codes. CATH codes position the fold in a four-level structural taxonomy. Organism is the NCBI-taxonomy species name.

Q: How confident is the AlphaFold model at each residue?
A: pLDDT is the predicted lDDT-Cα score: AlphaFold's confidence that the local environment of each residue (all inter-atomic distances within 15 Å) is correctly placed. It is a per-residue number between 0 and 100, with higher meaning more reliable.

Q: How mobile is each atom in the crystal?
A: B-factor (Debye–Waller factor) reflects atomic displacement in the crystal lattice. It is an experimental observable (units Å²), not a prediction; low values mean the atom is pinned down, high values mean it moves or is heterogeneous across the crystal.

Q: Which residues are buried vs exposed?
A: SASA measures how much of the protein is reachable by solvent. It is computed by rolling a water-sized probe over the atomic surface and summing the exposed area (Å²). Per-residue SASA distinguishes core (buried, low SASA) from surface (exposed, high SASA) residues; total SASA is a whole-molecule size measure.

Q: What do the diagnostic plots show?
A: Plot images: a contact map (which residues are close in 3D, as an N×N binary image), a Ramachandran scatter (backbone torsion angles, revealing secondary-structure composition at a glance), and — for AlphaFold structures — a PAE heatmap (pairwise prediction confidence).

Q: What known structures does this most resemble?
A: The Foldseek neighbor list gives the closest experimentally determined structures in the PDB, ranked by structural alignment. TM-score near 1 means near-identical fold; near 0.3 means only rough topology match. This is how one finds what a novel AlphaFold prediction most resembles in the solved-structure universe.

Q: Are the domains correctly placed relative to each other?
A: Predicted aligned error is AlphaFold's pairwise confidence. Unlike pLDDT (per-residue), PAE is per-residue-pair and captures whether two parts of the structure are correctly placed relative to each other. Units are ångströms of expected positional error.

Q: What do the rendered images show?
A: Structure images are PyMOL renders from six orthogonal camera directions. Cartoon representation draws helices as coils and strands as arrows; sticks shows the backbone as bonds; surface shows the solvent-excluded envelope. Rainbow coloring maps sequence position to hue (blue→red, N→C); chain coloring assigns a distinct color per polypeptide.

Q: What are the backbone torsion angles?
A: φ (phi) and ψ (psi) are the two rotatable backbone dihedrals per residue: φ is the C(i-1)–N–Cα–C torsion, ψ is the N–Cα–C–N(i+1) torsion, both in degrees on (−180°, 180°]. α-helical residues cluster near (−60°, −45°); β-strand residues near (−120°, +130°). A Ramachandran plot is simply a scatter of (φ, ψ) for every residue.